Protein AF-0000000086747126 (afdb_homodimer)

Foldseek 3Di:
DPPPPLFFFKFFQFKWKDWQQDLTLVSNVVCLQVVAFQKDFDDAPDPLQQFGIANENPDDHDQVVFDPVLVVLEDPFLSLLLSGLQRGVCSFQNPDLVSVVVLDPLQQEFEEEEEAQQLVLLLVVQVVCCVPPVDGDPSSVLNNDRCSSRVSNCVRNVNNHDYYYDHFWQCQFQVFVQVVSVCCRVPVHFKYKGGYWDDDRDPVVSSVCVVVQAAFNDNDDLLLRAFFQFPSFRHFHEITMIMITMMGRPVSSVVSPGDGLWTWQFKFKFFQQPAQAAENQVLVRQLRQLVRRCVRSVHALLLAQEEAEQRRSHPRCRLSSLVSLCSNRPPSQQVHEYEHCCSRRIRRTRRRQRSVVVVLSVCQVQVKARAHESNPHGDVSNNHRHRYHDMDHPHHGQKYKYWTAGRVGIIMIIMIGGDDD/DPPPPLFFFKFFQFKWKDWQQDLTLVSNVVCLQVVAFQKDFDDAPDPLQQFGIANENPDDHDQVVFDPVLVVLEDPFLSLLLSGLQRGVCSFQNPDLVSVVVLDPLQQEFEEEEEAQQLVLLLVVQVVCCVPPVDGDPSSVLNNDRCSSRVSNCVRNVNNHDYYYDHFWQCQFQVFVQVVSVCCRVPVHFKYKGGYWDDDRDPVRSSVCVVVQAAFNDNDDLLLRAFFQFPSFRHFHEITMIMITMMGRPVSSVVSPGDGLWTWQFKFKFFQQPAQAAANQVLVRQLRQLVRRCVRSVHALLLAQEEAEQRRSHDRCRLSSLVSLCVNRPPSQQPHEYEHCCSRRIRRTRRRQRSVVVVLSVCQVQVKARAHESRPHGDVSNNHRHRHHDMDGPHHGQKYKYWTAGRRGIIMIIMIGGDDD

pLDDT: mean 96.3, std 8.19, range [18.33, 99.0]

Secondary structure (DSSP, 8-state):
------PPPEEEEEEEEEETTBSSHHHHHHHHHTT--S-EE---SSTT----EEE---S----TTS-HHHHTT--HHHHHHHHHHHHHHHHHH-S-HHHHHHHS-GGGEEEEEE-SSTTHHHHHHHHHHHHHHS---TTHHHHT-TTHHHHHHHHHHT--S-EE-B--GGGHHHHHHHHHHHHHHTTS-SEEEEEEEE----HHHHHHHHTTT-B---SS-HHHHS-TTBTT---BPEE-EEEEEEEEEHHHHHHTTPPP-EEEEEEEEEE--S-SSSPPTT-HHHHHHHHHHHHHHT--GGG--EEE----S-HHHHHHHHHHHHHHHGGGGGTS-EE-THHHH-B-GGGHHHHHHHHHHHHHHHTEE--BTT-SSB-TT--S---BSS-EES---SEEEEEEEETTTEEEEEEEEE---/------PPPEEEEEEEEEETTBSSHHHHHHHHHTT--S-EE---SSTT----EEE---S----TTS-HHHHTT--HHHHHHHHHHHHHHHHHH-S-HHHHHHHS-GGGEEEEEE-SSTTHHHHHHHHHHHHHHS---TTHHHHT-TTHHHHHHHHHHT--S-EE-B--GGGHHHHHHHHHHHHHHTTS-SEEEEEEEE----HHHHHHHHTTT-B---SS-HHHHS-TTBTT---BPEE-EEEEEEEEEHHHHHHTT----EEEEEEEEEE--S-SSSPPTT-HHHHHHHHHHHHHHT--GGG--EEE----S-HHHHHHHHHHHHHHHGGGGGTS-EE-THHHH-B-GGGHHHHHHHHHHHHHHHTEE--BTT-SSB-TT--S---BSS-EES---SEEEEEEEETTTEEEEEEEEE---

Structure (mmCIF, N/CA/C/O backbone):
data_AF-0000000086747126-model_v1
#
loop_
_entity.id
_entity.type
_entity.pdbx_description
1 polymer 'Nodulation protein E'
#
loop_
_atom_site.group_PDB
_atom_site.id
_atom_site.type_symbol
_atom_site.label_atom_id
_atom_site.label_alt_id
_atom_site.label_comp_id
_atom_site.label_asym_id
_atom_site.label_entity_id
_atom_site.label_seq_id
_atom_site.pdbx_PDB_ins_code
_atom_site.Cartn_x
_atom_site.Cartn_y
_atom_site.Cartn_z
_atom_site.occupancy
_atom_site.B_iso_or_equiv
_atom_site.auth_seq_id
_atom_site.auth_comp_id
_atom_site.auth_asym_id
_atom_site.auth_atom_id
_atom_site.pdbx_PDB_model_num
ATOM 1 N N . MET A 1 1 ? 37.688 5.969 11.68 1 18.33 1 MET A N 1
ATOM 2 C CA . MET A 1 1 ? 37.281 5.484 10.359 1 18.33 1 MET A CA 1
ATOM 3 C C . MET A 1 1 ? 35.844 5.895 10.047 1 18.33 1 MET A C 1
ATOM 5 O O . MET A 1 1 ? 34.906 5.5 10.75 1 18.33 1 MET A O 1
ATOM 9 N N . ASN A 1 2 ? 35.375 7.012 9.703 1 20.75 2 ASN A N 1
ATOM 10 C CA . ASN A 1 2 ? 34.062 7.645 9.492 1 20.75 2 ASN A CA 1
ATOM 11 C C . ASN A 1 2 ? 33.219 6.836 8.531 1 20.75 2 ASN A C 1
ATOM 13 O O . ASN A 1 2 ? 33.531 6.699 7.352 1 20.75 2 ASN A O 1
ATOM 17 N N . PHE A 1 3 ? 32.594 5.793 8.883 1 26.38 3 PHE A N 1
ATOM 18 C CA . PHE A 1 3 ? 31.781 4.879 8.094 1 26.38 3 PHE A CA 1
ATOM 19 C C . PHE A 1 3 ? 30.828 5.648 7.188 1 26.38 3 PHE A C 1
ATOM 21 O O . PHE A 1 3 ? 29.906 6.316 7.664 1 26.38 3 PHE A O 1
ATOM 28 N N . GLN A 1 4 ? 31.172 6.457 6.164 1 35.69 4 GLN A N 1
ATOM 29 C CA . GLN A 1 4 ? 30.5 7.223 5.117 1 35.69 4 GLN A CA 1
ATOM 30 C C . GLN A 1 4 ? 29.25 6.512 4.633 1 35.69 4 GLN A C 1
ATOM 32 O O . GLN A 1 4 ? 29.328 5.43 4.043 1 35.69 4 GLN A O 1
ATOM 37 N N . THR A 1 5 ? 28.188 6.578 5.348 1 52.16 5 THR A N 1
ATOM 38 C CA . THR A 1 5 ? 27 5.859 4.906 1 52.16 5 THR A CA 1
ATOM 39 C C . THR A 1 5 ? 26.672 6.191 3.453 1 52.16 5 THR A C 1
ATOM 41 O O . THR A 1 5 ? 26.859 7.324 3.012 1 52.16 5 THR A O 1
ATOM 44 N N . ASN A 1 6 ? 26.828 5.359 2.49 1 75.56 6 ASN A N 1
ATOM 45 C CA . ASN A 1 6 ? 26.656 5.434 1.042 1 75.56 6 ASN A CA 1
ATOM 46 C C . ASN A 1 6 ? 25.234 5.828 0.657 1 75.56 6 ASN A C 1
ATOM 48 O O . ASN A 1 6 ? 24.781 5.547 -0.456 1 75.56 6 ASN A O 1
ATOM 52 N N . TYR A 1 7 ? 24.516 6.59 1.647 1 90.5 7 TYR A N 1
ATOM 53 C CA . TYR A 1 7 ? 23.156 7 1.322 1 90.5 7 TYR A CA 1
ATOM 54 C C . TYR A 1 7 ? 23.141 8.367 0.64 1 90.5 7 TYR A C 1
ATOM 56 O O . TYR A 1 7 ? 23.953 9.234 0.97 1 90.5 7 TYR A O 1
ATOM 64 N N . ARG A 1 8 ? 22.25 8.555 -0.189 1 95.75 8 ARG A N 1
ATOM 65 C CA . ARG A 1 8 ? 22.078 9.789 -0.951 1 95.75 8 ARG A CA 1
ATOM 66 C C . ARG A 1 8 ? 21.203 10.781 -0.2 1 95.75 8 ARG A C 1
ATOM 68 O O . ARG A 1 8 ? 20.328 10.391 0.566 1 95.75 8 ARG A O 1
ATOM 75 N N . ARG A 1 9 ? 21.516 12.078 -0.353 1 97.44 9 ARG A N 1
ATOM 76 C CA . ARG A 1 9 ? 20.609 13.117 0.13 1 97.44 9 ARG A CA 1
ATOM 77 C C . ARG A 1 9 ? 19.391 13.242 -0.767 1 97.44 9 ARG A C 1
ATOM 79 O O . ARG A 1 9 ? 19.469 12.984 -1.97 1 97.44 9 ARG A O 1
ATOM 86 N N . VAL A 1 10 ? 18.219 13.602 -0.198 1 98.69 10 VAL A N 1
ATOM 87 C CA . VAL A 1 10 ? 16.969 13.641 -0.95 1 98.69 10 VAL A CA 1
ATOM 88 C C . VAL A 1 10 ? 16.391 15.047 -0.896 1 98.69 10 VAL A C 1
ATOM 90 O O . VAL A 1 10 ? 16.094 15.562 0.186 1 98.69 10 VAL A O 1
ATOM 93 N N . ALA A 1 11 ? 16.141 15.656 -2.059 1 98.75 11 ALA A N 1
ATOM 94 C CA . ALA A 1 11 ? 15.625 17.016 -2.195 1 98.75 11 ALA A CA 1
ATOM 95 C C . ALA A 1 11 ? 14.133 17 -2.498 1 98.75 11 ALA A C 1
ATOM 97 O O . ALA A 1 11 ? 13.625 16.078 -3.141 1 98.75 11 ALA A O 1
ATOM 98 N N . ILE A 1 12 ? 13.477 17.922 -1.978 1 98.94 12 ILE A N 1
ATOM 99 C CA . ILE A 1 12 ? 12.125 18.266 -2.414 1 98.94 12 ILE A CA 1
ATOM 100 C C . ILE A 1 12 ? 12.172 19.422 -3.396 1 98.94 12 ILE A C 1
ATOM 102 O O . ILE A 1 12 ? 12.672 20.5 -3.066 1 98.94 12 ILE A O 1
ATOM 106 N N . THR A 1 13 ? 11.609 19.203 -4.602 1 98.69 13 THR A N 1
ATOM 107 C CA . THR A 1 13 ? 11.766 20.219 -5.637 1 98.69 13 THR A CA 1
ATOM 108 C C . THR A 1 13 ? 10.406 20.703 -6.129 1 98.69 13 THR A C 1
ATOM 110 O O . THR A 1 13 ? 10.32 21.656 -6.902 1 98.69 13 THR A O 1
ATOM 113 N N . GLY A 1 14 ? 9.359 20.078 -5.672 1 98.81 14 GLY A N 1
ATOM 114 C CA . GLY A 1 14 ? 8 20.484 -5.992 1 98.81 14 GLY A CA 1
ATOM 115 C C . GLY A 1 14 ? 6.965 19.906 -5.051 1 98.81 14 GLY A C 1
ATOM 116 O O . GLY A 1 14 ? 7.23 18.922 -4.352 1 98.81 14 GLY A O 1
ATOM 117 N N . TYR A 1 15 ? 5.844 20.562 -5.008 1 98.88 15 TYR A N 1
ATOM 118 C CA . TYR A 1 15 ? 4.684 20.062 -4.277 1 98.88 15 TYR A CA 1
ATOM 119 C C . TYR A 1 15 ? 3.387 20.562 -4.902 1 98.88 15 TYR A C 1
ATOM 121 O O . TYR A 1 15 ? 3.389 21.547 -5.641 1 98.88 15 TYR A O 1
ATOM 129 N N . GLY A 1 16 ? 2.33 19.828 -4.707 1 98.94 16 GLY A N 1
ATOM 130 C CA . GLY A 1 16 ? 0.975 20.188 -5.082 1 98.94 16 GLY A CA 1
ATOM 131 C C . GLY A 1 16 ? -0.071 19.688 -4.105 1 98.94 16 GLY A C 1
ATOM 132 O O . GLY A 1 16 ? 0.091 18.625 -3.506 1 98.94 16 GLY A O 1
ATOM 133 N N . SER A 1 17 ? -1.099 20.5 -3.91 1 98.88 17 SER A N 1
ATOM 134 C CA . SER A 1 17 ? -2.186 20.109 -3.018 1 98.88 17 SER A CA 1
ATOM 135 C C . SER A 1 17 ? -3.5 20.766 -3.436 1 98.88 17 SER A C 1
ATOM 137 O O . SER A 1 17 ? -3.502 21.797 -4.102 1 98.88 17 SER A O 1
ATOM 139 N N . ILE A 1 18 ? -4.555 20.141 -3.096 1 98.94 18 ILE A N 1
ATOM 140 C CA . ILE A 1 18 ? -5.914 20.641 -3.254 1 98.94 18 ILE A CA 1
ATOM 141 C C . ILE A 1 18 ? -6.777 20.188 -2.078 1 98.94 18 ILE A C 1
ATOM 143 O O . ILE A 1 18 ? -6.652 19.047 -1.618 1 98.94 18 ILE A O 1
ATOM 147 N N . CYS A 1 19 ? -7.535 20.984 -1.512 1 98.81 19 CYS A N 1
ATOM 148 C CA . CYS A 1 19 ? -8.539 20.703 -0.495 1 98.81 19 CYS A CA 1
ATOM 149 C C . CYS A 1 19 ? -9.602 21.797 -0.447 1 98.81 19 CYS A C 1
ATOM 151 O O . CYS A 1 19 ? -9.688 22.625 -1.36 1 98.81 19 CYS A O 1
ATOM 153 N N . SER A 1 20 ? -10.391 21.828 0.551 1 98.38 20 SER A N 1
ATOM 154 C CA . SER A 1 20 ? -11.516 22.75 0.643 1 98.38 20 SER A CA 1
ATOM 155 C C . SER A 1 20 ? -11.039 24.188 0.806 1 98.38 20 SER A C 1
ATOM 157 O O . SER A 1 20 ? -11.789 25.141 0.535 1 98.38 20 SER A O 1
ATOM 159 N N . LEU A 1 21 ? -9.781 24.406 1.186 1 98.56 21 LEU A N 1
ATOM 160 C CA . LEU A 1 21 ? -9.242 25.734 1.413 1 98.56 21 LEU A CA 1
ATOM 161 C C . LEU A 1 21 ? -8.766 26.359 0.106 1 98.56 21 LEU A C 1
ATOM 163 O O . LEU A 1 21 ? -8.547 27.578 0.035 1 98.56 21 LEU A O 1
ATOM 167 N N . GLY A 1 22 ? -8.516 25.469 -0.932 1 98.44 22 GLY A N 1
ATOM 168 C CA . GLY A 1 22 ? -8.016 26.047 -2.168 1 98.44 22 GLY A CA 1
ATOM 169 C C . GLY A 1 22 ? -7.68 25.016 -3.221 1 98.44 22 GLY A C 1
ATOM 170 O O . GLY A 1 22 ? -7.59 23.812 -2.916 1 98.44 22 GLY A O 1
ATOM 171 N N . GLN A 1 23 ? -7.465 25.484 -4.441 1 97.31 23 GLN A N 1
ATOM 172 C CA . GLN A 1 23 ? -7.242 24.641 -5.602 1 97.31 23 GLN A CA 1
ATOM 173 C C . GLN A 1 23 ? -5.758 24.328 -5.777 1 97.31 23 GLN A C 1
ATOM 175 O O . GLN A 1 23 ? -5.391 23.484 -6.605 1 97.31 23 GLN A O 1
ATOM 180 N N . ASN A 1 24 ? -5.008 25 -5.074 1 98.31 24 ASN A N 1
ATOM 181 C CA . ASN A 1 24 ? -3.566 24.781 -5.09 1 98.31 24 ASN A CA 1
ATOM 182 C C . ASN A 1 24 ? -2.924 25.156 -3.762 1 98.31 24 ASN A C 1
ATOM 184 O O . ASN A 1 24 ? -3.584 25.734 -2.889 1 98.31 24 ASN A O 1
ATOM 188 N N . THR A 1 25 ? -1.65 24.906 -3.617 1 98.69 25 THR A N 1
ATOM 189 C CA . THR A 1 25 ? -0.942 25.047 -2.35 1 98.69 25 THR A CA 1
ATOM 190 C C . THR A 1 25 ? -0.902 26.5 -1.915 1 98.69 25 THR A C 1
ATOM 192 O O . THR A 1 25 ? -1.056 26.812 -0.73 1 98.69 25 THR A O 1
ATOM 195 N N . GLN A 1 26 ? -0.629 27.375 -2.807 1 98.5 26 GLN A N 1
ATOM 196 C CA . GLN A 1 26 ? -0.52 28.781 -2.447 1 98.5 26 GLN A CA 1
ATOM 197 C C . GLN A 1 26 ? -1.838 29.312 -1.887 1 98.5 26 GLN A C 1
ATOM 199 O O . GLN A 1 26 ? -1.851 30.016 -0.877 1 98.5 26 GLN A O 1
ATOM 204 N N . GLU A 1 27 ? -2.945 29 -2.572 1 98.62 27 GLU A N 1
ATOM 205 C CA . GLU A 1 27 ? -4.258 29.406 -2.076 1 98.62 27 GLU A CA 1
ATOM 206 C C . GLU A 1 27 ? -4.52 28.859 -0.681 1 98.62 27 GLU A C 1
ATOM 208 O O . GLU A 1 27 ? -5.051 29.547 0.184 1 98.62 27 GLU A O 1
ATOM 213 N N . ILE A 1 28 ? -4.18 27.656 -0.51 1 98.88 28 ILE A N 1
ATOM 214 C CA . ILE A 1 28 ? -4.395 26.984 0.769 1 98.88 28 ILE A CA 1
ATOM 215 C C . ILE A 1 28 ? -3.559 27.656 1.853 1 98.88 28 ILE A C 1
ATOM 217 O O . ILE A 1 28 ? -4.066 27.953 2.938 1 98.88 28 ILE A O 1
ATOM 221 N N . TRP A 1 29 ? -2.281 27.875 1.592 1 98.88 29 TRP A N 1
ATOM 222 C CA . TRP A 1 29 ? -1.396 28.516 2.561 1 98.88 29 TRP A CA 1
ATOM 223 C C . TRP A 1 29 ? -1.861 29.938 2.877 1 98.88 29 TRP A C 1
ATOM 225 O O . TRP A 1 29 ? -1.859 30.344 4.039 1 98.88 29 TRP A O 1
ATOM 235 N N . ASP A 1 30 ? -2.281 30.672 1.854 1 98.81 30 ASP A N 1
ATOM 236 C CA . ASP A 1 30 ? -2.824 32 2.07 1 98.81 30 ASP A CA 1
ATOM 237 C C . ASP A 1 30 ? -4.051 31.969 2.977 1 98.81 30 ASP A C 1
ATOM 239 O O . ASP A 1 30 ? -4.23 32.844 3.836 1 98.81 30 ASP A O 1
ATOM 243 N N . ALA A 1 31 ? -4.852 31.016 2.721 1 98.81 31 ALA A N 1
ATOM 244 C CA . ALA A 1 31 ? -6.035 30.859 3.561 1 98.81 31 ALA A CA 1
ATOM 245 C C . ALA A 1 31 ? -5.648 30.609 5.016 1 98.81 31 ALA A C 1
ATOM 247 O O . ALA A 1 31 ? -6.246 31.188 5.93 1 98.81 31 ALA A O 1
ATOM 248 N N . ILE A 1 32 ? -4.703 29.75 5.242 1 98.81 32 ILE A N 1
ATOM 249 C CA . ILE A 1 32 ? -4.223 29.453 6.59 1 98.81 32 ILE A CA 1
ATOM 250 C C . ILE A 1 32 ? -3.688 30.734 7.238 1 98.81 32 ILE A C 1
ATOM 252 O O . ILE A 1 32 ? -4.043 31.047 8.375 1 98.81 32 ILE A O 1
ATOM 256 N N . LEU A 1 33 ? -2.869 31.484 6.531 1 98.56 33 LEU A N 1
ATOM 257 C CA . LEU A 1 33 ? -2.275 32.688 7.07 1 98.56 33 LEU A CA 1
ATOM 258 C C . LEU A 1 33 ? -3.352 33.719 7.41 1 98.56 33 LEU A C 1
ATOM 260 O O . LEU A 1 33 ? -3.17 34.531 8.312 1 98.56 33 LEU A O 1
ATOM 264 N N . ASN A 1 34 ? -4.441 33.594 6.738 1 98.62 34 ASN A N 1
ATOM 265 C CA . ASN A 1 34 ? -5.539 34.531 6.953 1 98.62 34 ASN A CA 1
ATOM 266 C C . ASN A 1 34 ? -6.602 33.969 7.883 1 98.62 34 ASN A C 1
ATOM 268 O O . ASN A 1 34 ? -7.723 34.469 7.938 1 98.62 34 ASN A O 1
ATOM 272 N N . TYR A 1 35 ? -6.316 32.906 8.523 1 98.5 35 TYR A N 1
ATOM 273 C CA . TYR A 1 35 ? -7.137 32.312 9.57 1 98.5 35 TYR A CA 1
ATOM 274 C C . TYR A 1 35 ? -8.477 31.844 9.008 1 98.5 35 TYR A C 1
ATOM 276 O O . TYR A 1 35 ? -9.5 31.938 9.688 1 98.5 35 TYR A O 1
ATOM 284 N N . ARG A 1 36 ? -8.469 31.406 7.77 1 98.19 36 ARG A N 1
ATOM 285 C CA . ARG A 1 36 ? -9.672 30.828 7.188 1 98.19 36 ARG A CA 1
ATOM 286 C C . ARG A 1 36 ? -9.703 29.312 7.41 1 98.19 36 ARG A C 1
ATOM 288 O O . ARG A 1 36 ? -8.68 28.641 7.281 1 98.19 36 ARG A O 1
ATOM 295 N N . VAL A 1 37 ? -10.883 28.797 7.676 1 97.81 37 VAL A N 1
ATOM 296 C CA . VAL A 1 37 ? -11.016 27.359 7.863 1 97.81 37 VAL A CA 1
ATOM 297 C C . VAL A 1 37 ? -11.711 26.734 6.648 1 97.81 37 VAL A C 1
ATOM 299 O O . VAL A 1 37 ? -12.516 27.391 5.988 1 97.81 37 VAL A O 1
ATOM 302 N N . GLY A 1 38 ? -11.367 25.469 6.355 1 98.31 38 GLY A N 1
ATOM 303 C CA . GLY A 1 38 ? -11.836 24.797 5.156 1 98.31 38 GLY A CA 1
ATOM 304 C C . GLY A 1 38 ? -13.031 23.906 5.402 1 98.31 38 GLY A C 1
ATOM 305 O O . GLY A 1 38 ? -13.352 23.031 4.582 1 98.31 38 GLY A O 1
ATOM 306 N N . TYR A 1 39 ? -13.68 23.922 6.527 1 98.5 39 TYR A N 1
ATOM 307 C CA . TYR A 1 39 ? -14.859 23.141 6.844 1 98.5 39 TYR A CA 1
ATOM 308 C C . TYR A 1 39 ? -16 24.031 7.305 1 98.5 39 TYR A C 1
ATOM 310 O O . TYR A 1 39 ? -15.789 25.156 7.73 1 98.5 39 TYR A O 1
ATOM 318 N N . LYS A 1 40 ? -17.203 23.578 7.25 1 98.06 40 LYS A N 1
ATOM 319 C CA . LYS A 1 40 ? -18.406 24.328 7.633 1 98.06 40 LYS A CA 1
ATOM 320 C C . LYS A 1 40 ? -19.531 23.375 8.016 1 98.06 40 LYS A C 1
ATOM 322 O O . LYS A 1 40 ? -19.453 22.172 7.766 1 98.06 40 LYS A O 1
ATOM 327 N N . LYS A 1 41 ? -20.469 23.922 8.609 1 97.38 41 LYS A N 1
ATOM 328 C CA . LYS A 1 41 ? -21.672 23.172 8.922 1 97.38 41 LYS A CA 1
ATOM 329 C C . LYS A 1 41 ? -22.453 22.812 7.656 1 97.38 41 LYS A C 1
ATOM 331 O O . LYS A 1 41 ? -22.703 23.672 6.812 1 97.38 41 LYS A O 1
ATOM 336 N N . GLU A 1 42 ? -22.656 21.562 7.504 1 92.81 42 GLU A N 1
ATOM 337 C CA . GLU A 1 42 ? -23.422 21.031 6.383 1 92.81 42 GLU A CA 1
ATOM 338 C C . GLU A 1 42 ? -24.406 19.953 6.848 1 92.81 42 GLU A C 1
ATOM 340 O O . GLU A 1 42 ? -24.062 19.125 7.691 1 92.81 42 GLU A O 1
ATOM 345 N N . THR A 1 43 ? -25.641 20.125 6.438 1 86.06 43 THR A N 1
ATOM 346 C CA . THR A 1 43 ? -26.562 19.031 6.719 1 86.06 43 THR A CA 1
ATOM 347 C C . THR A 1 43 ? -26.312 17.859 5.781 1 86.06 43 THR A C 1
ATOM 349 O O . THR A 1 43 ? -26.391 18 4.559 1 86.06 43 THR A O 1
ATOM 352 N N . HIS A 1 44 ? -26.031 16.734 6.445 1 88.56 44 HIS A N 1
ATOM 353 C CA . HIS A 1 44 ? -25.828 15.531 5.641 1 88.56 44 HIS A CA 1
ATOM 354 C C . HIS A 1 44 ? -27.156 14.953 5.168 1 88.56 44 HIS A C 1
ATOM 356 O O . HIS A 1 44 ? -28.141 14.945 5.918 1 88.56 44 HIS A O 1
ATOM 362 N N . PRO A 1 45 ? -27.203 14.484 3.955 1 87.88 45 PRO A N 1
ATOM 363 C CA . PRO A 1 45 ? -28.484 13.992 3.426 1 87.88 45 PRO A CA 1
ATOM 364 C C . PRO A 1 45 ? -29 12.781 4.188 1 87.88 45 PRO A C 1
ATOM 366 O O . PRO A 1 45 ? -30.219 12.57 4.254 1 87.88 45 PRO A O 1
ATOM 369 N N . ASP A 1 46 ? -28.156 12.039 4.707 1 91.69 46 ASP A N 1
ATOM 370 C CA . ASP A 1 46 ? -28.547 10.883 5.516 1 91.69 46 ASP A CA 1
ATOM 371 C C . ASP A 1 46 ? -28.703 11.273 6.984 1 91.69 46 ASP A C 1
ATOM 373 O O . ASP A 1 46 ? -27.734 11.641 7.645 1 91.69 46 ASP A O 1
ATOM 377 N N . ALA A 1 47 ? -29.844 11.141 7.504 1 91.56 47 ALA A N 1
ATOM 378 C CA . ALA A 1 47 ? -30.203 11.578 8.852 1 91.56 47 ALA A CA 1
ATOM 379 C C . ALA A 1 47 ? -29.453 10.766 9.906 1 91.56 47 ALA A C 1
ATOM 381 O O . ALA A 1 47 ? -29.312 11.203 11.047 1 91.56 47 ALA A O 1
ATOM 382 N N . SER A 1 48 ? -28.969 9.594 9.477 1 92.69 48 SER A N 1
ATOM 383 C CA . SER A 1 48 ? -28.266 8.742 10.43 1 92.69 48 SER A CA 1
ATOM 384 C C . SER A 1 48 ? -26.844 9.25 10.68 1 92.69 48 SER A C 1
ATOM 386 O O . SER A 1 48 ? -26.188 8.828 11.633 1 92.69 48 SER A O 1
ATOM 388 N N . VAL A 1 49 ? -26.391 10.133 9.797 1 94.88 49 VAL A N 1
ATOM 389 C CA . VAL A 1 49 ? -25.125 10.797 10.031 1 94.88 49 VAL A CA 1
ATOM 390 C C . VAL A 1 49 ? -25.312 11.961 11.008 1 94.88 49 VAL A C 1
ATOM 392 O O . VAL A 1 49 ? -26.016 12.93 10.695 1 94.88 49 VAL A O 1
ATOM 395 N N . VAL A 1 50 ? -24.656 11.852 12.125 1 95.19 50 VAL A N 1
ATOM 396 C CA . VAL A 1 50 ? -24.859 12.812 13.203 1 95.19 50 VAL A CA 1
ATOM 397 C C . VAL A 1 50 ? -23.922 14 13.031 1 95.19 50 VAL A C 1
ATOM 399 O O . VAL A 1 50 ? -24.266 15.133 13.375 1 95.19 50 VAL A O 1
ATOM 402 N N . ALA A 1 51 ? -22.734 13.742 12.547 1 97.25 51 ALA A N 1
ATOM 403 C CA . ALA A 1 51 ? -21.766 14.797 12.336 1 97.25 51 ALA A CA 1
ATOM 404 C C . ALA A 1 51 ? -22.328 15.898 11.438 1 97.25 51 ALA A C 1
ATOM 406 O O . ALA A 1 51 ? -23.047 15.617 10.477 1 97.25 51 ALA A O 1
ATOM 407 N N . LYS A 1 52 ? -21.922 17.141 11.727 1 97.5 52 LYS A N 1
ATOM 408 C CA . LYS A 1 52 ? -22.547 18.25 11.008 1 97.5 52 LYS A CA 1
ATOM 409 C C . LYS A 1 52 ? -21.5 19.109 10.297 1 97.5 52 LYS A C 1
ATOM 411 O O . LYS A 1 52 ? -21.844 20 9.523 1 97.5 52 LYS A O 1
ATOM 416 N N . PHE A 1 53 ? -20.25 18.906 10.531 1 98.12 53 PHE A N 1
ATOM 417 C CA . PHE A 1 53 ? -19.203 19.703 9.93 1 98.12 53 PHE A CA 1
ATOM 418 C C . PHE A 1 53 ? -18.344 18.875 8.992 1 98.12 53 PHE A C 1
ATOM 420 O O . PHE A 1 53 ? -17.906 17.766 9.352 1 98.12 53 PHE A O 1
ATOM 427 N N . PHE A 1 54 ? -18.094 19.359 7.801 1 98.31 54 PHE A N 1
ATOM 428 C CA . PHE A 1 54 ? -17.328 18.656 6.777 1 98.31 54 PHE A CA 1
ATOM 429 C C . PHE A 1 54 ? -16.469 19.641 5.988 1 98.31 54 PHE A C 1
ATOM 431 O O . PHE A 1 54 ? -16.828 20.812 5.844 1 98.31 54 PHE A O 1
ATOM 438 N N . GLY A 1 55 ? -15.289 19.188 5.641 1 98.25 55 GLY A N 1
ATOM 439 C CA . GLY A 1 55 ? -14.43 19.953 4.738 1 98.25 55 GLY A CA 1
ATOM 440 C C . GLY A 1 55 ? -14.523 19.484 3.299 1 98.25 55 GLY A C 1
ATOM 441 O O . GLY A 1 55 ? -13.508 19.141 2.688 1 98.25 55 GLY A O 1
ATOM 442 N N . ASN A 1 56 ? -15.703 19.484 2.715 1 97.56 56 ASN A N 1
ATOM 443 C CA . ASN A 1 56 ? -15.922 19.125 1.318 1 97.56 56 ASN A CA 1
ATOM 444 C C . ASN A 1 56 ? -15.484 20.234 0.375 1 97.56 56 ASN A C 1
ATOM 446 O O . ASN A 1 56 ? -15.656 21.422 0.678 1 97.56 56 ASN A O 1
ATOM 450 N N . ILE A 1 57 ? -14.82 19.875 -0.638 1 98 57 ILE A N 1
ATOM 451 C CA . ILE A 1 57 ? -14.484 20.844 -1.668 1 98 57 ILE A CA 1
ATOM 452 C C . ILE A 1 57 ? -15.758 21.312 -2.367 1 98 57 ILE A C 1
ATOM 454 O O . ILE A 1 57 ? -16.469 20.516 -2.984 1 98 57 ILE A O 1
ATOM 458 N N . SER A 1 58 ? -16 22.609 -2.312 1 95.88 58 SER A N 1
ATOM 459 C CA . SER A 1 58 ? -17.25 23.156 -2.814 1 95.88 58 SER A CA 1
ATOM 460 C C . SER A 1 58 ? -17.094 23.703 -4.234 1 95.88 58 SER A C 1
ATOM 462 O O . SER A 1 58 ? -18.094 23.922 -4.93 1 95.88 58 SER A O 1
ATOM 464 N N . PHE A 1 59 ? -15.906 23.906 -4.695 1 96.75 59 PHE A N 1
ATOM 465 C CA . PHE A 1 59 ? -15.648 24.375 -6.055 1 96.75 59 PHE A CA 1
ATOM 466 C C . PHE A 1 59 ? -15.398 23.188 -6.984 1 96.75 59 PHE A C 1
ATOM 468 O O . PHE A 1 59 ? -15.211 22.062 -6.527 1 96.75 59 PHE A O 1
ATOM 475 N N . ALA A 1 60 ? -15.469 23.406 -8.312 1 96.06 60 ALA A N 1
ATOM 476 C CA . ALA A 1 60 ? -15.156 22.375 -9.289 1 96.06 60 ALA A CA 1
ATOM 477 C C . ALA A 1 60 ? -13.648 22.266 -9.5 1 96.06 60 ALA A C 1
ATOM 479 O O . ALA A 1 60 ? -13.016 23.203 -9.992 1 96.06 60 ALA A O 1
ATOM 480 N N . PRO A 1 61 ? -13.078 21.125 -9.062 1 96.38 61 PRO A N 1
ATOM 481 C CA . PRO A 1 61 ? -11.656 20.969 -9.352 1 96.38 61 PRO A CA 1
ATOM 482 C C . PRO A 1 61 ? -11.344 21.062 -10.844 1 96.38 61 PRO A C 1
ATOM 484 O O . PRO A 1 61 ? -12.086 20.516 -11.664 1 96.38 61 PRO A O 1
ATOM 487 N N . ASP A 1 62 ? -10.281 21.703 -11.211 1 95.62 62 ASP A N 1
ATOM 488 C CA . ASP A 1 62 ? -9.914 21.859 -12.617 1 95.62 62 ASP A CA 1
ATOM 489 C C . ASP A 1 62 ? -9.18 20.625 -13.133 1 95.62 62 ASP A C 1
ATOM 491 O O . ASP A 1 62 ? -7.984 20.453 -12.891 1 95.62 62 ASP A O 1
ATOM 495 N N . VAL A 1 63 ? -9.891 19.812 -13.914 1 96.5 63 VAL A N 1
ATOM 496 C CA . VAL A 1 63 ? -9.305 18.594 -14.469 1 96.5 63 VAL A CA 1
ATOM 497 C C . VAL A 1 63 ? -9.125 18.75 -15.977 1 96.5 63 VAL A C 1
ATOM 499 O O . VAL A 1 63 ? -8.875 17.766 -16.672 1 96.5 63 VAL A O 1
ATOM 502 N N . SER A 1 64 ? -9.211 19.969 -16.562 1 95.31 64 SER A N 1
ATOM 503 C CA . SER A 1 64 ? -9.234 20.203 -18 1 95.31 64 SER A CA 1
ATOM 504 C C . SER A 1 64 ? -7.871 19.906 -18.625 1 95.31 64 SER A C 1
ATOM 506 O O . SER A 1 64 ? -7.77 19.703 -19.844 1 95.31 64 SER A O 1
ATOM 508 N N . ARG A 1 65 ? -6.855 19.797 -17.844 1 93.25 65 ARG A N 1
ATOM 509 C CA . ARG A 1 65 ? -5.492 19.609 -18.328 1 93.25 65 ARG A CA 1
ATOM 510 C C . ARG A 1 65 ? -5.199 18.125 -18.562 1 93.25 65 ARG A C 1
ATOM 512 O O . ARG A 1 65 ? -4.156 17.781 -19.125 1 93.25 65 ARG A O 1
ATOM 519 N N . PHE A 1 66 ? -6.207 17.297 -18.234 1 96 66 PHE A N 1
ATOM 520 C CA . PHE A 1 66 ? -5.988 15.867 -18.359 1 96 66 PHE A CA 1
ATOM 521 C C . PHE A 1 66 ? -6.832 15.297 -19.5 1 96 66 PHE A C 1
ATOM 523 O O . PHE A 1 66 ? -7.855 15.867 -19.859 1 96 66 PHE A O 1
ATOM 530 N N . SER A 1 67 ? -6.414 14.156 -20.109 1 95.31 67 SER A N 1
ATOM 531 C CA . SER A 1 67 ? -7.164 13.516 -21.188 1 95.31 67 SER A CA 1
ATOM 532 C C . SER A 1 67 ? -8.5 12.969 -20.688 1 95.31 67 SER A C 1
ATOM 534 O O . SER A 1 67 ? -8.578 12.453 -19.562 1 95.31 67 SER A O 1
ATOM 536 N N . LYS A 1 68 ? -9.5 13.031 -21.531 1 95.38 68 LYS A N 1
ATOM 537 C CA . LYS A 1 68 ? -10.828 12.523 -21.203 1 95.38 68 LYS A CA 1
ATOM 538 C C . LYS A 1 68 ? -10.797 11.008 -20.984 1 95.38 68 LYS A C 1
ATOM 540 O O . LYS A 1 68 ? -11.516 10.477 -20.141 1 95.38 68 LYS A O 1
ATOM 545 N N . LYS A 1 69 ? -9.961 10.398 -21.734 1 92.38 69 LYS A N 1
ATOM 546 C CA . LYS A 1 69 ? -9.828 8.953 -21.625 1 92.38 69 LYS A CA 1
ATOM 547 C C . LYS A 1 69 ? -9.359 8.539 -20.234 1 92.38 69 LYS A C 1
ATOM 549 O O . LYS A 1 69 ? -9.883 7.59 -19.656 1 92.38 69 LYS A O 1
ATOM 554 N N . LEU A 1 70 ? -8.461 9.266 -19.734 1 93.75 70 LEU A N 1
ATOM 555 C CA . LEU A 1 70 ? -7.93 8.984 -18.406 1 93.75 70 LEU A CA 1
ATOM 556 C C . LEU A 1 70 ? -8.961 9.305 -17.328 1 93.75 70 LEU A C 1
ATOM 558 O O . LEU A 1 70 ? -9.18 8.508 -16.406 1 93.75 70 LEU A O 1
ATOM 562 N N . LEU A 1 71 ? -9.656 10.383 -17.453 1 95.5 71 LEU A N 1
ATOM 563 C CA . LEU A 1 71 ? -10.539 10.914 -16.422 1 95.5 71 LEU A CA 1
ATOM 564 C C . LEU A 1 71 ? -11.789 10.055 -16.281 1 95.5 71 LEU A C 1
ATOM 566 O O . LEU A 1 71 ? -12.344 9.93 -15.195 1 95.5 71 LEU A O 1
ATOM 570 N N . LYS A 1 72 ? -12.211 9.484 -17.359 1 90.88 72 LYS A N 1
ATOM 571 C CA . LYS A 1 72 ? -13.477 8.766 -17.391 1 90.88 72 LYS A CA 1
ATOM 572 C C . LYS A 1 72 ? -13.461 7.582 -16.438 1 90.88 72 LYS A C 1
ATOM 574 O O . LYS A 1 72 ? -14.508 7.18 -15.914 1 90.88 72 LYS A O 1
ATOM 579 N N . ASN A 1 73 ? -12.328 7.094 -16.094 1 86.88 73 ASN A N 1
ATOM 580 C CA . ASN A 1 73 ? -12.219 5.875 -15.297 1 86.88 73 ASN A CA 1
ATOM 581 C C . ASN A 1 73 ? -11.648 6.164 -13.914 1 86.88 73 ASN A C 1
ATOM 583 O O . ASN A 1 73 ? -11.133 5.266 -13.25 1 86.88 73 ASN A O 1
ATOM 587 N N . LEU A 1 74 ? -11.773 7.43 -13.516 1 96.31 74 LEU A N 1
ATOM 588 C CA . LEU A 1 74 ? -11.148 7.766 -12.242 1 96.31 74 LEU A CA 1
ATOM 589 C C . LEU A 1 74 ? -12.195 8.195 -11.219 1 96.31 74 LEU A C 1
ATOM 591 O O . LEU A 1 74 ? -13.055 9.023 -11.516 1 96.31 74 LEU A O 1
ATOM 595 N N . PRO A 1 75 ? -12.172 7.566 -10.07 1 97.12 75 PRO A N 1
ATOM 596 C CA . PRO A 1 75 ? -12.961 8.109 -8.969 1 97.12 75 PRO A CA 1
ATOM 597 C C . PRO A 1 75 ? -12.453 9.469 -8.484 1 97.12 75 PRO A C 1
ATOM 599 O O . PRO A 1 75 ? -11.359 9.891 -8.867 1 97.12 75 PRO A O 1
ATOM 602 N N . ARG A 1 76 ? -13.203 10.172 -7.676 1 96.94 76 ARG A N 1
ATOM 603 C CA . ARG A 1 76 ? -12.961 11.555 -7.285 1 96.94 76 ARG A CA 1
ATOM 604 C C . ARG A 1 76 ? -11.617 11.695 -6.578 1 96.94 76 ARG A C 1
ATOM 606 O O . ARG A 1 76 ? -10.844 12.609 -6.871 1 96.94 76 ARG A O 1
ATOM 613 N N . PHE A 1 77 ? -11.273 10.812 -5.613 1 97.88 77 PHE A N 1
ATOM 614 C CA . PHE A 1 77 ? -10.023 10.953 -4.875 1 97.88 77 PHE A CA 1
ATOM 615 C C . PHE A 1 77 ? -8.828 10.906 -5.824 1 97.88 77 PHE A C 1
ATOM 617 O O . PHE A 1 77 ? -7.836 11.609 -5.617 1 97.88 77 PHE A O 1
ATOM 624 N N . SER A 1 78 ? -8.914 10.102 -6.855 1 98.19 78 SER A N 1
ATOM 625 C CA . SER A 1 78 ? -7.84 9.953 -7.828 1 98.19 78 SER A CA 1
ATOM 626 C C . SER A 1 78 ? -7.691 11.203 -8.688 1 98.19 78 SER A C 1
ATOM 628 O O . SER A 1 78 ? -6.578 11.586 -9.047 1 98.19 78 SER A O 1
ATOM 630 N N . LYS A 1 79 ? -8.82 11.789 -9.086 1 98.38 79 LYS A N 1
ATOM 631 C CA . LYS A 1 79 ? -8.773 13.055 -9.82 1 98.38 79 LYS A CA 1
ATOM 632 C C . LYS A 1 79 ? -8.086 14.141 -9 1 98.38 79 LYS A C 1
ATOM 634 O O . LYS A 1 79 ? -7.281 14.906 -9.523 1 98.38 79 LYS A O 1
ATOM 639 N N . LEU A 1 80 ? -8.398 14.219 -7.723 1 98.75 80 LEU A N 1
ATOM 640 C CA . LEU A 1 80 ? -7.738 15.164 -6.836 1 98.75 80 LEU A CA 1
ATOM 641 C C . LEU A 1 80 ? -6.242 14.875 -6.742 1 98.75 80 LEU A C 1
ATOM 643 O O . LEU A 1 80 ? -5.426 15.805 -6.758 1 98.75 80 LEU A O 1
ATOM 647 N N . GLY A 1 81 ? -5.914 13.57 -6.648 1 98.75 81 GLY A N 1
ATOM 648 C CA . GLY A 1 81 ? -4.512 13.18 -6.637 1 98.75 81 GLY A CA 1
ATOM 649 C C . GLY A 1 81 ? -3.773 13.57 -7.898 1 98.75 81 GLY A C 1
ATOM 650 O O . GLY A 1 81 ? -2.619 14 -7.84 1 98.75 81 GLY A O 1
ATOM 651 N N . LEU A 1 82 ? -4.43 13.414 -9.016 1 98.44 82 LEU A N 1
ATOM 652 C CA . LEU A 1 82 ? -3.85 13.781 -10.305 1 98.44 82 LEU A CA 1
ATOM 653 C C . LEU A 1 82 ? -3.543 15.273 -10.359 1 98.44 82 LEU A C 1
ATOM 655 O O . LEU A 1 82 ? -2.5 15.68 -10.875 1 98.44 82 LEU A O 1
ATOM 659 N N . ILE A 1 83 ? -4.477 16.078 -9.859 1 98.81 83 ILE A N 1
ATOM 660 C CA . ILE A 1 83 ? -4.293 17.531 -9.82 1 98.81 83 ILE A CA 1
ATOM 661 C C . ILE A 1 83 ? -3.062 17.875 -8.977 1 98.81 83 ILE A C 1
ATOM 663 O O . ILE A 1 83 ? -2.189 18.625 -9.422 1 98.81 83 ILE A O 1
ATOM 667 N N . ALA A 1 84 ? -2.975 17.297 -7.773 1 98.94 84 ALA A N 1
ATOM 668 C CA . ALA A 1 84 ? -1.862 17.562 -6.867 1 98.94 84 ALA A CA 1
ATOM 669 C C . ALA A 1 84 ? -0.538 17.109 -7.473 1 98.94 84 ALA A C 1
ATOM 671 O O . ALA A 1 84 ? 0.467 17.828 -7.387 1 98.94 84 ALA A O 1
ATOM 672 N N . ALA A 1 85 ? -0.537 15.945 -8.086 1 98.81 85 ALA A N 1
ATOM 673 C CA . ALA A 1 85 ? 0.671 15.398 -8.703 1 98.81 85 ALA A CA 1
ATOM 674 C C . ALA A 1 85 ? 1.132 16.266 -9.867 1 98.81 85 ALA A C 1
ATOM 676 O O . ALA A 1 85 ? 2.33 16.516 -10.031 1 98.81 85 ALA A O 1
ATOM 677 N N . ASP A 1 86 ? 0.221 16.672 -10.641 1 98.56 86 ASP A N 1
ATOM 678 C CA . ASP A 1 86 ? 0.527 17.516 -11.789 1 98.56 86 ASP A CA 1
ATOM 679 C C . ASP A 1 86 ? 1.154 18.844 -11.336 1 98.56 86 ASP A C 1
ATOM 681 O O . ASP A 1 86 ? 2.135 19.297 -11.93 1 98.56 86 ASP A O 1
ATOM 685 N N . ASP A 1 87 ? 0.582 19.469 -10.297 1 98.75 87 ASP A N 1
ATOM 686 C CA . ASP A 1 87 ? 1.138 20.703 -9.758 1 98.75 87 ASP A CA 1
ATOM 687 C C . ASP A 1 87 ? 2.551 20.484 -9.219 1 98.75 87 ASP A C 1
ATOM 689 O O . ASP A 1 87 ? 3.43 21.328 -9.406 1 98.75 87 ASP A O 1
ATOM 693 N N . ALA A 1 88 ? 2.787 19.344 -8.555 1 98.81 88 ALA A N 1
ATOM 694 C CA . ALA A 1 88 ? 4.094 19.047 -7.973 1 98.81 88 ALA A CA 1
ATOM 695 C C . ALA A 1 88 ? 5.156 18.906 -9.062 1 98.81 88 ALA A C 1
ATOM 697 O O . ALA A 1 88 ? 6.246 19.484 -8.945 1 98.81 88 ALA A O 1
ATOM 698 N N . ILE A 1 89 ? 4.848 18.109 -10.086 1 98.38 89 ILE A N 1
ATOM 699 C CA . ILE A 1 89 ? 5.832 17.859 -11.125 1 98.38 89 ILE A CA 1
ATOM 700 C C . ILE A 1 89 ? 6.086 19.125 -11.93 1 98.38 89 ILE A C 1
ATOM 702 O O . ILE A 1 89 ? 7.219 19.391 -12.336 1 98.38 89 ILE A O 1
ATOM 706 N N . LYS A 1 90 ? 5.051 19.938 -12.164 1 98.06 90 LYS A N 1
ATOM 707 C CA . LYS A 1 90 ? 5.223 21.172 -12.922 1 98.06 90 LYS A CA 1
ATOM 708 C C . LYS A 1 90 ? 6.039 22.203 -12.125 1 98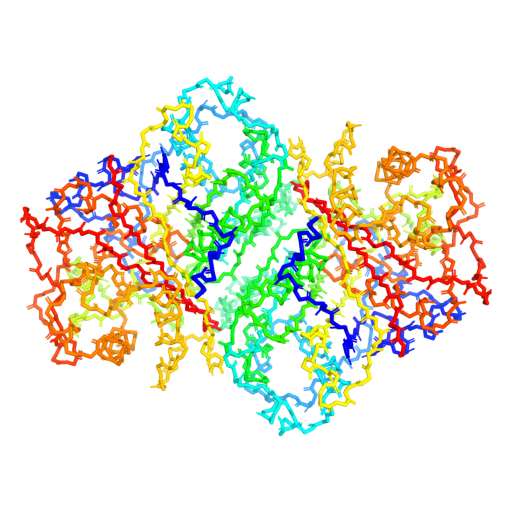.06 90 LYS A C 1
ATOM 710 O O . LYS A 1 90 ? 6.805 22.969 -12.703 1 98.06 90 LYS A O 1
ATOM 715 N N . MET A 1 91 ? 5.863 22.219 -10.844 1 98.25 91 MET A N 1
ATOM 716 C CA . MET A 1 91 ? 6.711 23.078 -10.023 1 98.25 91 MET A CA 1
ATOM 717 C C . MET A 1 91 ? 8.18 22.672 -10.148 1 98.25 91 MET A C 1
ATOM 719 O O . MET A 1 91 ? 9.055 23.531 -10.211 1 98.25 91 MET A O 1
ATOM 723 N N . ALA A 1 92 ? 8.445 21.391 -10.211 1 98.25 92 ALA A N 1
ATOM 724 C CA . ALA A 1 92 ? 9.812 20.875 -10.234 1 98.25 92 ALA A CA 1
ATOM 725 C C . ALA A 1 92 ? 10.43 21 -11.625 1 98.25 92 ALA A C 1
ATOM 727 O O . ALA A 1 92 ? 11.617 21.297 -11.758 1 98.25 92 ALA A O 1
ATOM 728 N N . PHE A 1 93 ? 9.602 20.766 -12.688 1 97.75 93 PHE A N 1
ATOM 729 C CA . PHE A 1 93 ? 10.188 20.578 -14.008 1 97.75 93 PHE A CA 1
ATOM 730 C C . PHE A 1 93 ? 9.578 21.547 -15.016 1 97.75 93 PHE A C 1
ATOM 732 O O . PHE A 1 93 ? 9.992 21.578 -16.172 1 97.75 93 PHE A O 1
ATOM 739 N N . GLY A 1 94 ? 8.609 22.297 -14.617 1 94.56 94 GLY A N 1
ATOM 740 C CA . GLY A 1 94 ? 7.91 23.172 -15.555 1 94.56 94 GLY A CA 1
ATOM 741 C C . GLY A 1 94 ? 6.785 22.469 -16.297 1 94.56 94 GLY A C 1
ATOM 742 O O . GLY A 1 94 ? 6.488 21.312 -16.031 1 94.56 94 GLY A O 1
ATOM 743 N N . ASN A 1 95 ? 6.188 23.141 -17.141 1 88.69 95 ASN A N 1
ATOM 744 C CA . ASN A 1 95 ? 4.996 22.641 -17.828 1 88.69 95 ASN A CA 1
ATOM 745 C C . ASN A 1 95 ? 5.352 21.719 -18.984 1 88.69 95 ASN A C 1
ATOM 747 O O . ASN A 1 95 ? 4.504 20.953 -19.469 1 88.69 95 ASN A O 1
ATOM 751 N N . ASP A 1 96 ? 6.516 21.641 -19.328 1 84.38 96 ASP A N 1
ATOM 752 C CA . ASP A 1 96 ? 6.98 20.844 -20.453 1 84.38 96 ASP A CA 1
ATOM 753 C C . ASP A 1 96 ? 7.512 19.484 -19.969 1 84.38 96 ASP A C 1
ATOM 755 O O . ASP A 1 96 ? 8.477 19.438 -19.203 1 84.38 96 ASP A O 1
ATOM 759 N N . LYS A 1 97 ? 6.988 18.406 -20.453 1 87.06 97 LYS A N 1
ATOM 760 C CA . LYS A 1 97 ? 7.418 17.062 -20.094 1 87.06 97 LYS A CA 1
ATOM 761 C C . LYS A 1 97 ? 8.859 16.797 -20.531 1 87.06 97 LYS A C 1
ATOM 763 O O . LYS A 1 97 ? 9.523 15.914 -20 1 87.06 97 LYS A O 1
ATOM 768 N N . ALA A 1 98 ? 9.336 17.594 -21.453 1 92.88 98 ALA A N 1
ATOM 769 C CA . ALA A 1 98 ? 10.68 17.422 -22 1 92.88 98 ALA A CA 1
ATOM 770 C C . ALA A 1 98 ? 11.742 17.562 -20.922 1 92.88 98 ALA A C 1
ATOM 772 O O . ALA A 1 98 ? 12.742 16.844 -20.922 1 92.88 98 ALA A O 1
ATOM 773 N N . ALA A 1 99 ? 11.484 18.516 -20.016 1 94.25 99 ALA A N 1
ATOM 774 C CA . ALA A 1 99 ? 12.445 18.734 -18.938 1 94.25 99 ALA A CA 1
ATOM 775 C C . ALA A 1 99 ? 12.578 17.484 -18.062 1 94.25 99 ALA A C 1
ATOM 777 O O . ALA A 1 99 ? 13.68 17.156 -17.609 1 94.25 99 ALA A O 1
ATOM 778 N N . LEU A 1 100 ? 11.438 16.875 -17.812 1 96.5 100 LEU A N 1
ATOM 779 C CA . LEU A 1 100 ? 11.461 15.633 -17.047 1 96.5 100 LEU A CA 1
ATOM 780 C C . LEU A 1 100 ? 12.211 14.547 -17.812 1 96.5 100 LEU A C 1
ATOM 782 O O . LEU A 1 100 ? 13.055 13.852 -17.25 1 96.5 100 LEU A O 1
ATOM 786 N N . ASP A 1 101 ? 11.961 14.375 -19.141 1 96.81 101 ASP A N 1
ATOM 787 C CA . ASP A 1 101 ? 12.578 13.352 -19.984 1 96.81 101 ASP A CA 1
ATOM 788 C C . ASP A 1 101 ? 14.078 13.586 -20.125 1 96.81 101 ASP A C 1
ATOM 790 O O . ASP A 1 101 ? 14.852 12.633 -20.25 1 96.81 101 ASP A O 1
ATOM 794 N N . GLU A 1 102 ? 14.438 14.812 -20.125 1 96.81 102 GLU A N 1
ATOM 795 C CA . GLU A 1 102 ? 15.852 15.156 -20.25 1 96.81 102 GLU A CA 1
ATOM 796 C C . GLU A 1 102 ? 16.609 14.883 -18.953 1 96.81 102 GLU A C 1
ATOM 798 O O . GLU A 1 102 ? 17.812 14.633 -18.969 1 96.81 102 GLU A O 1
ATOM 803 N N . SER A 1 103 ? 15.906 14.938 -17.891 1 97 103 SER A N 1
ATOM 804 C CA . SER A 1 103 ? 16.547 14.805 -16.594 1 97 103 SER A CA 1
ATOM 805 C C . SER A 1 103 ? 16.625 13.352 -16.156 1 97 103 SER A C 1
ATOM 807 O O . SER A 1 103 ? 17.609 12.93 -15.547 1 97 103 SER A O 1
ATOM 809 N N . TYR A 1 104 ? 15.547 12.625 -16.422 1 97.81 104 TYR A N 1
ATOM 810 C CA . TYR A 1 104 ? 15.477 11.25 -15.938 1 97.81 104 TYR A CA 1
ATOM 811 C C . TYR A 1 104 ? 14.867 10.336 -17 1 97.81 104 TYR A C 1
ATOM 813 O O . TYR A 1 104 ? 13.875 10.688 -17.641 1 97.81 104 TYR A O 1
ATOM 821 N N . SER A 1 105 ? 15.453 9.062 -17.109 1 97.38 105 SER A N 1
ATOM 822 C CA . SER A 1 105 ? 14.773 8.016 -17.875 1 97.38 105 SER A CA 1
ATOM 823 C C . SER A 1 105 ? 13.438 7.648 -17.219 1 97.38 105 SER A C 1
ATOM 825 O O . SER A 1 105 ? 13.273 7.766 -16.016 1 97.38 105 SER A O 1
ATOM 827 N N . PRO A 1 106 ? 12.469 7.156 -18.031 1 98.06 106 PRO A N 1
ATOM 828 C CA . PRO A 1 106 ? 11.164 6.781 -17.469 1 98.06 106 PRO A CA 1
ATOM 829 C C . PRO A 1 106 ? 11.289 5.754 -16.344 1 98.06 106 PRO A C 1
ATOM 831 O O . PRO A 1 106 ? 10.438 5.715 -15.445 1 98.06 106 PRO A O 1
ATOM 834 N N . PHE A 1 107 ? 12.352 4.957 -16.328 1 98.44 107 PHE A N 1
ATOM 835 C CA . PHE A 1 107 ? 12.484 3.877 -15.367 1 98.44 107 PHE A CA 1
ATOM 836 C C . PHE A 1 107 ? 13.273 4.34 -14.148 1 98.44 107 PHE A C 1
ATOM 838 O O . PHE A 1 107 ? 13.477 3.568 -13.203 1 98.44 107 PHE A O 1
ATOM 845 N N . GLU A 1 108 ? 13.672 5.664 -14.102 1 98.31 108 GLU A N 1
ATOM 846 C CA . GLU A 1 108 ? 14.344 6.258 -12.945 1 98.31 108 GLU A CA 1
ATOM 847 C C . GLU A 1 108 ? 13.391 7.137 -12.148 1 98.31 108 GLU A C 1
ATOM 849 O O . GLU A 1 108 ? 13.805 7.824 -11.211 1 98.31 108 GLU A O 1
ATOM 854 N N . ARG A 1 109 ? 12.195 7.211 -12.547 1 98.62 109 ARG A N 1
ATOM 855 C CA . ARG A 1 109 ? 11.18 8.047 -11.922 1 98.62 109 ARG A CA 1
ATOM 856 C C . ARG A 1 109 ? 9.922 7.246 -11.617 1 98.62 109 ARG A C 1
ATOM 858 O O . ARG A 1 109 ? 9.5 6.414 -12.43 1 98.62 109 ARG A O 1
ATOM 865 N N . GLY A 1 110 ? 9.383 7.359 -10.367 1 98.75 110 GLY A N 1
ATOM 866 C CA . GLY A 1 110 ? 8.25 6.555 -9.945 1 98.75 110 GLY A CA 1
ATOM 867 C C . GLY A 1 110 ? 7.254 7.332 -9.102 1 98.75 110 GLY A C 1
ATOM 868 O O . GLY A 1 110 ? 7.32 8.562 -9.023 1 98.75 110 GLY A O 1
ATOM 869 N N . VAL A 1 111 ? 6.277 6.625 -8.555 1 98.88 111 VAL A N 1
ATOM 870 C CA . VAL A 1 111 ? 5.211 7.266 -7.793 1 98.88 111 VAL A CA 1
ATOM 871 C C . VAL A 1 111 ? 4.742 6.34 -6.672 1 98.88 111 VAL A C 1
ATOM 873 O O . VAL A 1 111 ? 4.645 5.125 -6.867 1 98.88 111 VAL A O 1
ATOM 876 N N . ILE A 1 112 ? 4.578 6.84 -5.512 1 98.94 112 ILE A N 1
ATOM 877 C CA . ILE A 1 112 ? 3.85 6.223 -4.41 1 98.94 112 ILE A CA 1
ATOM 878 C C . ILE A 1 112 ? 2.703 7.129 -3.977 1 98.94 112 ILE A C 1
ATOM 880 O O . ILE A 1 112 ? 2.928 8.164 -3.346 1 98.94 112 ILE A O 1
ATOM 884 N N . PHE A 1 113 ? 1.473 6.75 -4.312 1 98.94 113 PHE A N 1
ATOM 885 C CA . PHE A 1 113 ? 0.29 7.531 -3.973 1 98.94 113 PHE A CA 1
ATOM 886 C C . PHE A 1 113 ? -0.745 6.668 -3.26 1 98.94 113 PHE A C 1
ATOM 888 O O . PHE A 1 113 ? -1.231 5.684 -3.82 1 98.94 113 PHE A O 1
ATOM 895 N N . GLY A 1 114 ? -1.06 7.023 -1.98 1 98.62 114 GLY A N 1
ATOM 896 C CA . GLY A 1 114 ? -1.924 6.168 -1.186 1 98.62 114 GLY A CA 1
ATOM 897 C C . GLY A 1 114 ? -3.287 6.777 -0.921 1 98.62 114 GLY A C 1
ATOM 898 O O . GLY A 1 114 ? -3.51 7.957 -1.195 1 98.62 114 GLY A O 1
ATOM 899 N N . THR A 1 115 ? -4.191 5.992 -0.45 1 98.31 115 THR A N 1
ATOM 900 C CA . THR A 1 115 ? -5.535 6.328 0.003 1 98.31 115 THR A CA 1
ATOM 901 C C . THR A 1 115 ? -5.98 5.387 1.12 1 98.31 115 THR A C 1
ATOM 903 O O . THR A 1 115 ? -5.438 4.289 1.27 1 98.31 115 THR A O 1
ATOM 906 N N . GLY A 1 116 ? -6.852 5.883 1.94 1 95.75 116 GLY A N 1
ATOM 907 C CA . GLY A 1 116 ? -7.395 5.043 2.996 1 95.75 116 GLY A CA 1
ATOM 908 C C . GLY A 1 116 ? -8.578 4.203 2.541 1 95.75 116 GLY A C 1
ATOM 909 O O . GLY A 1 116 ? -8.602 2.992 2.768 1 95.75 116 GLY A O 1
ATOM 910 N N . TRP A 1 117 ? -9.539 4.816 1.938 1 94.56 117 TRP A N 1
ATOM 911 C CA . TRP A 1 117 ? -10.75 4.148 1.478 1 94.56 117 TRP A CA 1
ATOM 912 C C . TRP A 1 117 ? -11.078 4.547 0.043 1 94.56 117 TRP A C 1
ATOM 914 O O . TRP A 1 117 ? -12.227 4.41 -0.397 1 94.56 117 TRP A O 1
ATOM 924 N N . GLY A 1 118 ? -10.07 5.02 -0.664 1 91.81 118 GLY A N 1
ATOM 925 C CA . GLY A 1 118 ? -10.297 5.445 -2.035 1 91.81 118 GLY A CA 1
ATOM 926 C C . GLY A 1 118 ? -10.961 4.383 -2.889 1 91.81 118 GLY A C 1
ATOM 927 O O . GLY A 1 118 ? -10.602 3.205 -2.812 1 91.81 118 GLY A O 1
ATOM 928 N N . GLY A 1 119 ? -12.031 4.746 -3.646 1 92.38 119 GLY A N 1
ATOM 929 C CA . GLY A 1 119 ? -12.766 3.834 -4.512 1 92.38 119 GLY A CA 1
ATOM 930 C C . GLY A 1 119 ? -14.055 3.334 -3.891 1 92.38 119 GLY A C 1
ATOM 931 O O . GLY A 1 119 ? -14.945 2.846 -4.598 1 92.38 119 GLY A O 1
ATOM 932 N N . GLU A 1 120 ? -14.219 3.5 -2.553 1 95.06 120 GLU A N 1
ATOM 933 C CA . GLU A 1 120 ? -15.398 2.949 -1.88 1 95.06 120 GLU A CA 1
ATOM 934 C C . GLU A 1 120 ? -16.672 3.686 -2.295 1 95.06 120 GLU A C 1
ATOM 936 O O . GLU A 1 120 ? -17.734 3.078 -2.414 1 95.06 120 GLU A O 1
ATOM 941 N N . ASP A 1 121 ? -16.531 5.035 -2.461 1 95.62 121 ASP A N 1
ATOM 942 C CA . ASP A 1 121 ? -17.672 5.793 -2.959 1 95.62 121 ASP A CA 1
ATOM 943 C C . ASP A 1 121 ? -18.172 5.227 -4.289 1 95.62 121 ASP A C 1
ATOM 945 O O . ASP A 1 121 ? -19.375 5.059 -4.492 1 95.62 121 ASP A O 1
ATOM 949 N N . ALA A 1 122 ? -17.219 4.945 -5.133 1 94.69 122 ALA A N 1
ATOM 950 C CA . ALA A 1 122 ? -17.562 4.398 -6.445 1 94.69 122 ALA A CA 1
ATOM 951 C C . ALA A 1 122 ? -18.188 3.016 -6.312 1 94.69 122 ALA A C 1
ATOM 953 O O . ALA A 1 122 ? -19.125 2.682 -7.047 1 94.69 122 ALA A O 1
ATOM 954 N N . THR A 1 123 ? -17.688 2.203 -5.406 1 95.81 123 THR A N 1
ATOM 955 C CA . THR A 1 123 ? -18.234 0.873 -5.172 1 95.81 123 THR A CA 1
ATOM 956 C C . THR A 1 123 ? -19.703 0.96 -4.754 1 95.81 123 THR A C 1
ATOM 958 O O . THR A 1 123 ? -20.562 0.278 -5.324 1 95.81 123 THR A O 1
ATOM 961 N N . VAL A 1 124 ? -19.984 1.804 -3.783 1 96.12 124 VAL A N 1
ATOM 962 C CA . VAL A 1 124 ? -21.344 1.908 -3.232 1 96.12 124 VAL A CA 1
ATOM 963 C C . VAL A 1 124 ? -22.281 2.488 -4.285 1 96.12 124 VAL A C 1
ATOM 965 O O . VAL A 1 124 ? -23.391 1.991 -4.469 1 96.12 124 VAL A O 1
ATOM 968 N N . GLU A 1 125 ? -21.844 3.521 -4.977 1 94.44 125 GLU A N 1
ATOM 969 C CA . GLU A 1 125 ? -22.656 4.156 -6.008 1 94.44 125 GLU A CA 1
ATOM 970 C C . GLU A 1 125 ? -23.016 3.172 -7.117 1 94.44 125 GLU A C 1
ATOM 972 O O . GLU A 1 125 ? -24.172 3.072 -7.516 1 94.44 125 GLU A O 1
ATOM 977 N N . ASN A 1 126 ? -22.047 2.479 -7.617 1 95.38 126 ASN A N 1
ATOM 978 C CA . ASN A 1 126 ? -22.281 1.54 -8.711 1 95.38 126 ASN A CA 1
ATOM 979 C C . ASN A 1 126 ? -23.094 0.329 -8.25 1 95.38 126 ASN A C 1
ATOM 981 O O . ASN A 1 126 ? -23.891 -0.223 -9.008 1 95.38 126 ASN A O 1
ATOM 985 N N . ASN A 1 127 ? -22.812 -0.097 -7.012 1 95.69 127 ASN A N 1
ATOM 986 C CA . ASN A 1 127 ? -23.625 -1.174 -6.457 1 95.69 127 ASN A CA 1
ATOM 987 C C . ASN A 1 127 ? -25.094 -0.788 -6.398 1 95.69 127 ASN A C 1
ATOM 989 O O . ASN A 1 127 ? -25.969 -1.614 -6.668 1 95.69 127 ASN A O 1
ATOM 993 N N . HIS A 1 128 ? -25.391 0.42 -5.992 1 94 128 HIS A N 1
ATOM 994 C CA . HIS A 1 128 ? -26.766 0.918 -5.953 1 94 128 HIS A CA 1
ATOM 995 C C . HIS A 1 128 ? -27.391 0.921 -7.348 1 94 128 HIS A C 1
ATOM 997 O O . HIS A 1 128 ? -28.531 0.481 -7.523 1 94 128 HIS A O 1
ATOM 1003 N N . SER A 1 129 ? -26.625 1.457 -8.305 1 93.69 129 SER A N 1
ATOM 1004 C CA . SER A 1 129 ? -27.094 1.491 -9.688 1 93.69 129 SER A CA 1
ATOM 1005 C C . SER A 1 129 ? -27.375 0.086 -10.211 1 93.69 129 SER A C 1
ATOM 1007 O O . SER A 1 129 ? -28.391 -0.154 -10.859 1 93.69 129 SER A O 1
ATOM 1009 N N . TYR A 1 130 ? -26.484 -0.752 -9.906 1 94.19 130 TYR A N 1
ATOM 1010 C CA . TYR A 1 130 ? -26.609 -2.143 -10.336 1 94.19 130 TYR A CA 1
ATOM 1011 C C . TYR A 1 130 ? -27.844 -2.785 -9.711 1 94.19 130 TYR A C 1
ATOM 1013 O O . TYR A 1 130 ? -28.625 -3.445 -10.406 1 94.19 130 TYR A O 1
ATOM 1021 N N . ALA A 1 131 ? -28.078 -2.602 -8.469 1 91.38 131 ALA A N 1
ATOM 1022 C CA . ALA A 1 131 ? -29.172 -3.227 -7.73 1 91.38 131 ALA A CA 1
ATOM 1023 C C . ALA A 1 131 ? -30.531 -2.666 -8.164 1 91.38 131 ALA A C 1
ATOM 1025 O O . ALA A 1 131 ? -31.516 -3.396 -8.234 1 91.38 131 ALA A O 1
ATOM 1026 N N . THR A 1 132 ? -30.594 -1.414 -8.492 1 91.94 132 THR A N 1
ATOM 1027 C CA . THR A 1 132 ? -31.875 -0.76 -8.727 1 91.94 132 THR A CA 1
ATOM 1028 C C . THR A 1 132 ? -32.188 -0.73 -10.219 1 91.94 132 THR A C 1
ATOM 1030 O O . THR A 1 132 ? -33.375 -0.773 -10.609 1 91.94 132 THR A O 1
ATOM 1033 N N . GLN A 1 133 ? -31.125 -0.642 -11.031 1 92.81 133 GLN A N 1
ATOM 1034 C CA . GLN A 1 133 ? -31.359 -0.41 -12.445 1 92.81 133 GLN A CA 1
ATOM 1035 C C . GLN A 1 133 ? -30.875 -1.583 -13.289 1 92.81 133 GLN A C 1
ATOM 1037 O O . GLN A 1 133 ? -31.172 -1.674 -14.477 1 92.81 133 GLN A O 1
ATOM 1042 N N . GLY A 1 134 ? -30.109 -2.41 -12.727 1 88.69 134 GLY A N 1
ATOM 1043 C CA . GLY A 1 134 ? -29.562 -3.543 -13.453 1 88.69 134 GLY A CA 1
ATOM 1044 C C . GLY A 1 134 ? -28.344 -3.184 -14.273 1 88.69 134 GLY A C 1
ATOM 1045 O O . GLY A 1 134 ? -27.906 -3.967 -15.125 1 88.69 134 GLY A O 1
ATOM 1046 N N . ILE A 1 135 ? -27.875 -1.912 -14.039 1 88.81 135 ILE A N 1
ATOM 1047 C CA . ILE A 1 135 ? -26.703 -1.504 -14.82 1 88.81 135 ILE A CA 1
ATOM 1048 C C . ILE A 1 135 ? -25.719 -0.753 -13.93 1 88.81 135 ILE A C 1
ATOM 1050 O O . ILE A 1 135 ? -26.125 -0.134 -12.938 1 88.81 135 ILE A O 1
ATOM 1054 N N . ALA A 1 136 ? -24.484 -0.863 -14.133 1 93.56 136 ALA A N 1
ATOM 1055 C CA . ALA A 1 136 ? -23.391 -0.094 -13.562 1 93.56 136 ALA A CA 1
ATOM 1056 C C . ALA A 1 136 ? -22.266 0.106 -14.578 1 93.56 136 ALA A C 1
ATOM 1058 O O . ALA A 1 136 ? -22.297 -0.484 -15.656 1 93.56 136 ALA A O 1
ATOM 1059 N N . SER A 1 137 ? -21.344 1.027 -14.266 1 92.44 137 SER A N 1
ATOM 1060 C CA . SER A 1 137 ? -20.188 1.224 -15.148 1 92.44 137 SER A CA 1
ATOM 1061 C C . SER A 1 137 ? -19.422 -0.076 -15.344 1 92.44 137 SER A C 1
ATOM 1063 O O . SER A 1 137 ? -19.141 -0.797 -14.383 1 92.44 137 SER A O 1
ATOM 1065 N N . PRO A 1 138 ? -19.031 -0.37 -16.594 1 92.12 138 PRO A N 1
ATOM 1066 C CA . PRO A 1 138 ? -18.156 -1.527 -16.812 1 92.12 138 PRO A CA 1
ATOM 1067 C C . PRO A 1 138 ? -16.781 -1.357 -16.172 1 92.12 138 PRO A C 1
ATOM 1069 O O . PRO A 1 138 ? -16.047 -2.332 -16.031 1 92.12 138 PRO A O 1
ATOM 1072 N N . MET A 1 139 ? -16.469 -0.065 -15.719 1 93.56 139 MET A N 1
ATOM 1073 C CA . MET A 1 139 ? -15.164 0.219 -15.141 1 93.56 139 MET A CA 1
ATOM 1074 C C . MET A 1 139 ? -15.234 0.271 -13.617 1 93.56 139 MET A C 1
ATOM 1076 O O . MET A 1 139 ? -14.32 0.774 -12.969 1 93.56 139 MET A O 1
ATOM 1080 N N . THR A 1 140 ? -16.359 -0.277 -13.109 1 93.94 140 THR A N 1
ATOM 1081 C CA . THR A 1 140 ? -16.594 -0.242 -11.664 1 93.94 140 THR A CA 1
ATOM 1082 C C . THR A 1 140 ? -15.422 -0.874 -10.914 1 93.94 140 THR A C 1
ATOM 1084 O O . THR A 1 140 ? -14.992 -0.351 -9.883 1 93.94 140 THR A O 1
ATOM 1087 N N . ASN A 1 141 ? -14.938 -1.939 -11.445 1 94.31 141 ASN A N 1
ATOM 1088 C CA . ASN A 1 141 ? -13.844 -2.635 -10.773 1 94.31 141 ASN A CA 1
ATOM 1089 C C . ASN A 1 141 ? -12.602 -1.757 -10.672 1 94.31 141 ASN A C 1
ATOM 1091 O O . ASN A 1 141 ? -11.961 -1.702 -9.617 1 94.31 141 ASN A O 1
ATOM 1095 N N . ILE A 1 142 ? -12.227 -1.06 -11.727 1 94.5 142 ILE A N 1
ATOM 1096 C CA . ILE A 1 142 ? -11.055 -0.188 -11.766 1 94.5 142 ILE A CA 1
ATOM 1097 C C . ILE A 1 142 ? -11.281 1.017 -10.852 1 94.5 142 ILE A C 1
ATOM 1099 O O . ILE A 1 142 ? -10.383 1.405 -10.102 1 94.5 142 ILE A O 1
ATOM 1103 N N . MET A 1 143 ? -12.484 1.555 -10.875 1 95.75 143 MET A N 1
ATOM 1104 C CA . MET A 1 143 ? -12.828 2.723 -10.062 1 95.75 143 MET A CA 1
ATOM 1105 C C . MET A 1 143 ? -12.766 2.391 -8.578 1 95.75 143 MET A C 1
ATOM 1107 O O . MET A 1 143 ? -12.625 3.287 -7.742 1 95.75 143 MET A O 1
ATOM 1111 N N . SER A 1 144 ? -12.859 1.077 -8.281 1 95.38 144 SER A N 1
ATOM 1112 C CA . SER A 1 144 ? -12.883 0.65 -6.883 1 95.38 144 SER A CA 1
ATOM 1113 C C . SER A 1 144 ? -11.477 0.333 -6.379 1 95.38 144 SER A C 1
ATOM 1115 O O . SER A 1 144 ? -11.266 0.143 -5.18 1 95.38 144 SER A O 1
ATOM 1117 N N . MET A 1 145 ? -10.531 0.333 -7.242 1 94.69 145 MET A N 1
ATOM 1118 C CA . MET A 1 145 ? -9.164 -0.043 -6.875 1 94.69 145 MET A CA 1
ATOM 1119 C C . MET A 1 145 ? -8.453 1.112 -6.184 1 94.69 145 MET A C 1
ATOM 1121 O O . MET A 1 145 ? -8.43 2.232 -6.695 1 94.69 145 MET A O 1
ATOM 1125 N N . HIS A 1 146 ? -7.801 0.796 -5.086 1 97.12 146 HIS A N 1
ATOM 1126 C CA . HIS A 1 146 ? -7.023 1.813 -4.387 1 97.12 146 HIS A CA 1
ATOM 1127 C C . HIS A 1 146 ? -5.855 2.295 -5.238 1 97.12 146 HIS A C 1
ATOM 1129 O O . HIS A 1 146 ? -5.426 3.445 -5.117 1 97.12 146 HIS A O 1
ATOM 1135 N N . SER A 1 147 ? -5.363 1.437 -6.16 1 97.5 147 SER A N 1
ATOM 1136 C CA . SER A 1 147 ? -4.137 1.729 -6.898 1 97.5 147 SER A CA 1
ATOM 1137 C C . SER A 1 147 ? -4.426 2.555 -8.148 1 97.5 147 SER A C 1
ATOM 1139 O O . SER A 1 147 ? -3.512 2.898 -8.898 1 97.5 147 SER A O 1
ATOM 1141 N N . VAL A 1 148 ? -5.703 2.924 -8.383 1 97.62 148 VAL A N 1
ATOM 1142 C CA . VAL A 1 148 ? -6.074 3.617 -9.609 1 97.62 148 VAL A CA 1
ATOM 1143 C C . VAL A 1 148 ? -5.402 4.984 -9.656 1 97.62 148 VAL A C 1
ATOM 1145 O O . VAL A 1 148 ? -5.031 5.469 -10.734 1 97.62 148 VAL A O 1
ATOM 1148 N N . GLY A 1 149 ? -5.277 5.633 -8.484 1 97.81 149 GLY A N 1
ATOM 1149 C CA . GLY A 1 149 ? -4.594 6.918 -8.438 1 97.81 149 GLY A CA 1
ATOM 1150 C C . GLY A 1 149 ? -3.137 6.836 -8.844 1 97.81 149 GLY A C 1
ATOM 1151 O O . GLY A 1 149 ? -2.662 7.652 -9.641 1 97.81 149 GLY A O 1
ATOM 1152 N N . THR A 1 150 ? -2.422 5.84 -8.297 1 98.56 150 THR A N 1
ATOM 1153 C CA . THR A 1 150 ? -1.027 5.609 -8.656 1 98.56 150 THR A CA 1
ATOM 1154 C C . THR A 1 150 ? -0.89 5.336 -10.148 1 98.56 150 THR A C 1
ATOM 1156 O O . THR A 1 150 ? 0.002 5.875 -10.805 1 98.56 150 THR A O 1
ATOM 1159 N N . ALA A 1 151 ? -1.766 4.523 -10.664 1 98.06 151 ALA A N 1
ATOM 1160 C CA . ALA A 1 151 ? -1.74 4.18 -12.086 1 98.06 151 ALA A CA 1
ATOM 1161 C C . ALA A 1 151 ? -1.96 5.418 -12.953 1 98.06 151 ALA A C 1
ATOM 1163 O O . ALA A 1 151 ? -1.263 5.617 -13.953 1 98.06 151 ALA A O 1
ATOM 1164 N N . ALA A 1 152 ? -2.934 6.227 -12.586 1 98.19 152 ALA A N 1
ATOM 1165 C CA . ALA A 1 152 ? -3.275 7.418 -13.359 1 98.19 152 ALA A CA 1
ATOM 1166 C C . ALA A 1 152 ? -2.107 8.398 -13.398 1 98.19 152 ALA A C 1
ATOM 1168 O O . ALA A 1 152 ? -1.805 8.969 -14.453 1 98.19 152 ALA A O 1
ATOM 1169 N N . ILE A 1 153 ? -1.492 8.602 -12.242 1 98.56 153 ILE A N 1
ATOM 1170 C CA . ILE A 1 153 ? -0.355 9.516 -12.164 1 98.56 153 ILE A CA 1
ATOM 1171 C C . ILE A 1 153 ? 0.796 8.977 -13.008 1 98.56 153 ILE A C 1
ATOM 1173 O O . ILE A 1 153 ? 1.435 9.727 -13.75 1 98.56 153 ILE A O 1
ATOM 1177 N N . SER A 1 154 ? 1.084 7.652 -12.922 1 98.44 154 SER A N 1
ATOM 1178 C CA . SER A 1 154 ? 2.127 7.012 -13.719 1 98.44 154 SER A CA 1
ATOM 1179 C C . SER A 1 154 ? 1.888 7.207 -15.211 1 98.44 154 SER A C 1
ATOM 1181 O O . SER A 1 154 ? 2.805 7.57 -15.953 1 98.44 154 SER A O 1
ATOM 1183 N N . MET A 1 155 ? 0.687 6.992 -15.648 1 97.31 155 MET A N 1
ATOM 1184 C CA . MET A 1 155 ? 0.336 7.09 -17.062 1 97.31 155 MET A CA 1
ATOM 1185 C C . MET A 1 155 ? 0.442 8.531 -17.562 1 97.31 155 MET A C 1
ATOM 1187 O O . MET A 1 155 ? 0.95 8.781 -18.656 1 97.31 155 MET A O 1
ATOM 1191 N N . ASN A 1 156 ? -0.055 9.461 -16.719 1 96.81 156 ASN A N 1
ATOM 1192 C CA . ASN A 1 156 ? -0.108 10.859 -17.141 1 96.81 156 ASN A CA 1
ATOM 1193 C C . ASN A 1 156 ? 1.289 11.422 -17.375 1 96.81 156 ASN A C 1
ATOM 1195 O O . ASN A 1 156 ? 1.476 12.273 -18.25 1 96.81 156 ASN A O 1
ATOM 1199 N N . TRP A 1 157 ? 2.303 10.969 -16.625 1 97.19 157 TRP A N 1
ATOM 1200 C CA . TRP A 1 157 ? 3.623 11.586 -16.703 1 97.19 157 TRP A CA 1
ATOM 1201 C C . TRP A 1 157 ? 4.684 10.562 -17.078 1 97.19 157 TRP A C 1
ATOM 1203 O O . TRP A 1 157 ? 5.883 10.82 -16.953 1 97.19 157 TRP A O 1
ATOM 1213 N N . ASN A 1 158 ? 4.285 9.352 -17.531 1 97.56 158 ASN A N 1
ATOM 1214 C CA . ASN A 1 158 ? 5.18 8.297 -18 1 97.56 158 ASN A CA 1
ATOM 1215 C C . ASN A 1 158 ? 6.211 7.926 -16.938 1 97.56 158 ASN A C 1
ATOM 1217 O O . ASN A 1 158 ? 7.414 7.934 -17.203 1 97.56 158 ASN A O 1
ATOM 1221 N N . LEU A 1 159 ? 5.73 7.762 -15.75 1 98.56 159 LEU A N 1
ATOM 1222 C CA . LEU A 1 159 ? 6.555 7.273 -14.648 1 98.56 159 LEU A CA 1
ATOM 1223 C C . LEU A 1 159 ? 6.602 5.75 -14.641 1 98.56 159 LEU A C 1
ATOM 1225 O O . LEU A 1 159 ? 5.668 5.098 -14.164 1 98.56 159 LEU A O 1
ATOM 1229 N N . ARG A 1 160 ? 7.699 5.121 -15.039 1 98.75 160 ARG A N 1
ATOM 1230 C CA . ARG A 1 160 ? 7.727 3.682 -15.281 1 98.75 160 ARG A CA 1
ATOM 1231 C C . ARG A 1 160 ? 8.625 2.977 -14.273 1 98.75 160 ARG A C 1
ATOM 1233 O O . ARG A 1 160 ? 8.812 1.759 -14.344 1 98.75 160 ARG A O 1
ATOM 1240 N N . GLY A 1 161 ? 9.227 3.762 -13.344 1 98.75 161 GLY A N 1
ATOM 1241 C CA . GLY A 1 161 ? 9.984 3.176 -12.25 1 98.75 161 GLY A CA 1
ATOM 1242 C C . GLY A 1 161 ? 9.102 2.59 -11.164 1 98.75 161 GLY A C 1
ATOM 1243 O O . GLY A 1 161 ? 7.988 2.137 -11.438 1 98.75 161 GLY A O 1
ATOM 1244 N N . TYR A 1 162 ? 9.625 2.59 -9.961 1 98.69 162 TYR A N 1
ATOM 1245 C CA . TYR A 1 162 ? 8.953 1.996 -8.812 1 98.69 162 TYR A CA 1
ATOM 1246 C C . TYR A 1 162 ? 7.59 2.646 -8.586 1 98.69 162 TYR A C 1
ATOM 1248 O O . TYR A 1 162 ? 7.441 3.859 -8.742 1 98.69 162 TYR A O 1
ATOM 1256 N N . GLN A 1 163 ? 6.574 1.89 -8.289 1 98.62 163 GLN A N 1
ATOM 1257 C CA . GLN A 1 163 ? 5.246 2.373 -7.922 1 98.62 163 GLN A CA 1
ATOM 1258 C C . GLN A 1 163 ? 4.656 1.553 -6.777 1 98.62 163 GLN A C 1
ATOM 1260 O O . GLN A 1 163 ? 4.965 0.368 -6.633 1 98.62 163 GLN A O 1
ATOM 1265 N N . ASN A 1 164 ? 3.902 2.127 -6.004 1 98.5 164 ASN A N 1
ATOM 1266 C CA . ASN A 1 164 ? 3.199 1.491 -4.898 1 98.5 164 ASN A CA 1
ATOM 1267 C C . ASN A 1 164 ? 2.008 2.324 -4.438 1 98.5 164 ASN A C 1
ATOM 1269 O O . ASN A 1 164 ? 1.947 3.527 -4.699 1 98.5 164 ASN A O 1
ATOM 1273 N N . THR A 1 165 ? 1.017 1.667 -3.904 1 98.75 165 THR A N 1
ATOM 1274 C CA . THR A 1 165 ? -0.115 2.301 -3.236 1 98.75 165 THR A CA 1
ATOM 1275 C C . THR A 1 165 ? -0.263 1.779 -1.811 1 98.75 165 THR A C 1
ATOM 1277 O O . THR A 1 165 ? -0.93 0.769 -1.578 1 98.75 165 THR A O 1
ATOM 1280 N N . PRO A 1 166 ? 0.325 2.506 -0.865 1 98.62 166 PRO A N 1
ATOM 1281 C CA . PRO A 1 166 ? 0.182 2.078 0.528 1 98.62 166 PRO A CA 1
ATOM 1282 C C . PRO A 1 166 ? -1.175 2.445 1.123 1 98.62 166 PRO A C 1
ATOM 1284 O O . PRO A 1 166 ? -1.784 3.436 0.713 1 98.62 166 PRO A O 1
ATOM 1287 N N . VAL A 1 167 ? -1.625 1.658 2.018 1 98.31 167 VAL A N 1
ATOM 1288 C CA . VAL A 1 167 ? -2.812 1.95 2.814 1 98.31 167 VAL A CA 1
ATOM 1289 C C . VAL A 1 167 ? -2.465 1.891 4.301 1 98.31 167 VAL A C 1
ATOM 1291 O O . VAL A 1 167 ? -2.064 0.84 4.809 1 98.31 167 VAL A O 1
ATOM 1294 N N . ALA A 1 168 ? -2.594 3.002 4.918 1 97.62 168 ALA A N 1
ATOM 1295 C CA . ALA A 1 168 ? -2.311 3.133 6.348 1 97.62 168 ALA A CA 1
ATOM 1296 C C . ALA A 1 168 ? -3.205 4.188 6.988 1 97.62 168 ALA A C 1
ATOM 1298 O O . ALA A 1 168 ? -2.742 4.992 7.801 1 97.62 168 ALA A O 1
ATOM 1299 N N . ALA A 1 169 ? -4.402 4.23 6.539 1 96.38 169 ALA A N 1
ATOM 1300 C CA . ALA A 1 169 ? -5.367 5.199 7.047 1 96.38 169 ALA A CA 1
ATOM 1301 C C . ALA A 1 169 ? -4.773 6.605 7.074 1 96.38 169 ALA A C 1
ATOM 1303 O O . ALA A 1 169 ? -4.266 7.09 6.059 1 96.38 169 ALA A O 1
ATOM 1304 N N . CYS A 1 170 ? -4.797 7.23 8.258 1 98.06 170 CYS A N 1
ATOM 1305 C CA . CYS A 1 170 ? -4.422 8.633 8.375 1 98.06 170 CYS A CA 1
ATOM 1306 C C . CYS A 1 170 ? -2.918 8.812 8.219 1 98.06 170 CYS A C 1
ATOM 1308 O O . CYS A 1 170 ? -2.441 9.93 7.992 1 98.06 170 CYS A O 1
ATOM 1310 N N . ALA A 1 171 ? -2.129 7.746 8.266 1 98.62 171 ALA A N 1
ATOM 1311 C CA . ALA A 1 171 ? -0.677 7.828 8.141 1 98.62 171 ALA A CA 1
ATOM 1312 C C . ALA A 1 171 ? -0.236 7.559 6.707 1 98.62 171 ALA A C 1
ATOM 1314 O O . ALA A 1 171 ? 0.957 7.605 6.395 1 98.62 171 ALA A O 1
ATOM 1315 N N . THR A 1 172 ? -1.166 7.348 5.809 1 98.81 172 THR A N 1
ATOM 1316 C CA . THR A 1 172 ? -0.912 6.895 4.445 1 98.81 172 THR A CA 1
ATOM 1317 C C . THR A 1 172 ? 0.004 7.871 3.715 1 98.81 172 THR A C 1
ATOM 1319 O O . THR A 1 172 ? 0.996 7.465 3.105 1 98.81 172 THR A O 1
ATOM 1322 N N . GLY A 1 173 ? -0.347 9.148 3.74 1 98.88 173 GLY A N 1
ATOM 1323 C CA . GLY A 1 173 ? 0.444 10.133 3.025 1 98.88 173 GLY A CA 1
ATOM 1324 C C . GLY A 1 173 ? 1.878 10.219 3.512 1 98.88 173 GLY A C 1
ATOM 1325 O O . GLY A 1 173 ? 2.809 10.305 2.709 1 98.88 173 GLY A O 1
ATOM 1326 N N . SER A 1 174 ? 2.096 10.18 4.836 1 98.94 174 SER A N 1
ATOM 1327 C CA . SER A 1 174 ? 3.438 10.211 5.41 1 98.94 174 SER A CA 1
ATOM 1328 C C . SER A 1 174 ? 4.223 8.953 5.047 1 98.94 174 SER A C 1
ATOM 1330 O O . SER A 1 174 ? 5.426 9.023 4.773 1 98.94 174 SER A O 1
ATOM 1332 N N . MET A 1 175 ? 3.545 7.855 5.055 1 98.81 175 MET A N 1
ATOM 1333 C CA . MET A 1 175 ? 4.195 6.602 4.68 1 98.81 175 MET A CA 1
ATOM 1334 C C . MET A 1 175 ? 4.66 6.648 3.227 1 98.81 175 MET A C 1
ATOM 1336 O O . MET A 1 175 ? 5.77 6.215 2.912 1 98.81 175 MET A O 1
ATOM 1340 N N . ALA A 1 176 ? 3.762 7.152 2.367 1 98.94 176 ALA A N 1
ATOM 1341 C CA . ALA A 1 176 ? 4.113 7.27 0.956 1 98.94 176 ALA A CA 1
ATOM 1342 C C . ALA A 1 176 ? 5.375 8.109 0.772 1 98.94 176 ALA A C 1
ATOM 1344 O O . ALA A 1 176 ? 6.293 7.715 0.045 1 98.94 176 ALA A O 1
ATOM 1345 N N . ILE A 1 177 ? 5.465 9.219 1.422 1 98.94 177 ILE A N 1
ATOM 1346 C CA . ILE A 1 177 ? 6.594 10.141 1.308 1 98.94 177 ILE A CA 1
ATOM 1347 C C . ILE A 1 177 ? 7.84 9.492 1.91 1 98.94 177 ILE A C 1
ATOM 1349 O O . ILE A 1 177 ? 8.922 9.547 1.318 1 98.94 177 ILE A O 1
ATOM 1353 N N . GLY A 1 178 ? 7.703 8.891 3.08 1 98.94 178 GLY A N 1
ATOM 1354 C CA . GLY A 1 178 ? 8.836 8.234 3.721 1 98.94 178 GLY A CA 1
ATOM 1355 C C . GLY A 1 178 ? 9.414 7.102 2.898 1 98.94 178 GLY A C 1
ATOM 1356 O O . GLY A 1 178 ? 10.633 6.984 2.771 1 98.94 178 GLY A O 1
ATOM 1357 N N . ASP A 1 179 ? 8.547 6.266 2.357 1 98.81 179 ASP A N 1
ATOM 1358 C CA . ASP A 1 179 ? 9.008 5.156 1.534 1 98.81 179 ASP A CA 1
ATOM 1359 C C . ASP A 1 179 ? 9.688 5.66 0.263 1 98.81 179 ASP A C 1
ATOM 1361 O O . ASP A 1 179 ? 10.68 5.086 -0.187 1 98.81 179 ASP A O 1
ATOM 1365 N N . ALA A 1 180 ? 9.109 6.711 -0.327 1 98.94 180 ALA A N 1
ATOM 1366 C CA . ALA A 1 180 ? 9.75 7.316 -1.495 1 98.94 180 ALA A CA 1
ATOM 1367 C C . ALA A 1 180 ? 11.133 7.863 -1.146 1 98.94 180 ALA A C 1
ATOM 1369 O O . ALA A 1 180 ? 12.078 7.695 -1.913 1 98.94 180 ALA A O 1
ATOM 1370 N N . PHE A 1 181 ? 11.266 8.484 0.004 1 98.88 181 PHE A N 1
ATOM 1371 C CA . PHE A 1 181 ? 12.531 8.984 0.53 1 98.88 181 PHE A CA 1
ATOM 1372 C C . PHE A 1 181 ? 13.562 7.863 0.616 1 98.88 181 PHE A C 1
ATOM 1374 O O . PHE A 1 181 ? 14.688 8 0.131 1 98.88 181 PHE A O 1
ATOM 1381 N N . GLU A 1 182 ? 13.172 6.73 1.136 1 98.38 182 GLU A N 1
ATOM 1382 C CA . GLU A 1 182 ? 14.086 5.602 1.31 1 98.38 182 GLU A CA 1
ATOM 1383 C C . GLU A 1 182 ? 14.547 5.055 -0.038 1 98.38 182 GLU A C 1
ATOM 1385 O O . GLU A 1 182 ? 15.688 4.605 -0.172 1 98.38 182 GLU A O 1
ATOM 1390 N N . LEU A 1 183 ? 13.633 5.035 -1.01 1 98.19 183 LEU A N 1
ATOM 1391 C CA . LEU A 1 183 ? 13.984 4.535 -2.334 1 98.19 183 LEU A CA 1
ATOM 1392 C C . LEU A 1 183 ? 15.07 5.398 -2.969 1 98.19 183 LEU A C 1
ATOM 1394 O O . LEU A 1 183 ? 16.016 4.875 -3.578 1 98.19 183 LEU A O 1
ATOM 1398 N N . ILE A 1 184 ? 14.93 6.66 -2.861 1 98.44 184 ILE A N 1
ATOM 1399 C CA . ILE A 1 184 ? 15.922 7.562 -3.434 1 98.44 184 ILE A CA 1
ATOM 1400 C C . ILE A 1 184 ? 17.203 7.512 -2.609 1 98.44 184 ILE A C 1
ATOM 1402 O O . ILE A 1 184 ? 18.297 7.426 -3.162 1 98.44 184 ILE A O 1
ATOM 1406 N N . ARG A 1 185 ? 17.062 7.555 -1.302 1 97.38 185 ARG A N 1
ATOM 1407 C CA . ARG A 1 185 ? 18.188 7.559 -0.371 1 97.38 185 ARG A CA 1
ATOM 1408 C C . ARG A 1 185 ? 19.078 6.34 -0.583 1 97.38 185 ARG A C 1
ATOM 1410 O O . ARG A 1 185 ? 20.312 6.438 -0.485 1 97.38 185 ARG A O 1
ATOM 1417 N N . SER A 1 186 ? 18.484 5.211 -0.939 1 94.62 186 SER A N 1
ATOM 1418 C CA . SER A 1 186 ? 19.234 3.969 -1.12 1 94.62 186 SER A CA 1
ATOM 1419 C C . SER A 1 186 ? 19.781 3.857 -2.537 1 94.62 186 SER A C 1
ATOM 1421 O O . SER A 1 186 ? 20.531 2.928 -2.844 1 94.62 186 SER A O 1
ATOM 1423 N N . GLY A 1 187 ? 19.375 4.75 -3.453 1 95.38 187 GLY A N 1
ATOM 1424 C CA . GLY A 1 187 ? 19.891 4.762 -4.812 1 95.38 187 GLY A CA 1
ATOM 1425 C C . GLY A 1 187 ? 19.078 3.93 -5.773 1 95.38 187 GLY A C 1
ATOM 1426 O O . GLY A 1 187 ? 19.453 3.758 -6.934 1 95.38 187 GLY A O 1
ATOM 1427 N N . ARG A 1 188 ? 17.938 3.445 -5.363 1 95.06 188 ARG A N 1
ATOM 1428 C CA . ARG A 1 188 ? 17.125 2.568 -6.195 1 95.06 188 ARG A CA 1
ATOM 1429 C C . ARG A 1 188 ? 16.406 3.355 -7.293 1 95.06 188 ARG A C 1
ATOM 1431 O O . ARG A 1 188 ? 16.062 2.805 -8.344 1 95.06 188 ARG A O 1
ATOM 1438 N N . THR A 1 189 ? 16.094 4.59 -6.98 1 97.56 189 THR A N 1
ATOM 1439 C CA . THR A 1 189 ? 15.453 5.484 -7.945 1 97.56 189 THR A CA 1
ATOM 1440 C C . THR A 1 189 ? 15.977 6.906 -7.793 1 97.56 189 THR A C 1
ATOM 1442 O O . THR A 1 189 ? 16.734 7.203 -6.859 1 97.56 189 THR A O 1
ATOM 1445 N N . LYS A 1 190 ? 15.656 7.789 -8.758 1 98.56 190 LYS A N 1
ATOM 1446 C CA . LYS A 1 190 ? 16.219 9.141 -8.734 1 98.56 190 LYS A CA 1
ATOM 1447 C C . LYS A 1 190 ? 15.133 10.18 -8.469 1 98.56 190 LYS A C 1
ATOM 1449 O O . LYS A 1 190 ? 15.414 11.266 -7.953 1 98.56 190 LYS A O 1
ATOM 1454 N N . MET A 1 191 ? 13.938 9.867 -8.859 1 98.81 191 MET A N 1
ATOM 1455 C CA . MET A 1 191 ? 12.836 10.812 -8.711 1 98.81 191 MET A CA 1
ATOM 1456 C C . MET A 1 191 ? 11.547 10.086 -8.336 1 98.81 191 MET A C 1
ATOM 1458 O O . MET A 1 191 ? 11.234 9.031 -8.898 1 98.81 191 MET A O 1
ATOM 1462 N N . MET A 1 192 ? 10.828 10.609 -7.383 1 98.94 192 MET A N 1
ATOM 1463 C CA . MET A 1 192 ? 9.555 10.039 -6.957 1 98.94 192 MET A CA 1
ATOM 1464 C C . MET A 1 192 ? 8.516 11.133 -6.746 1 98.94 192 MET A C 1
ATOM 1466 O O . MET A 1 192 ? 8.82 12.188 -6.191 1 98.94 192 MET A O 1
ATOM 1470 N N . LEU A 1 193 ? 7.328 10.938 -7.254 1 98.94 193 LEU A N 1
ATOM 1471 C CA . LEU A 1 193 ? 6.164 11.617 -6.695 1 98.94 193 LEU A CA 1
ATOM 1472 C C . LEU A 1 193 ? 5.582 10.82 -5.531 1 98.94 193 LEU A C 1
ATOM 1474 O O . LEU A 1 193 ? 5.477 9.594 -5.602 1 98.94 193 LEU A O 1
ATOM 1478 N N . ALA A 1 194 ? 5.289 11.469 -4.422 1 98.94 194 ALA A N 1
ATOM 1479 C CA . ALA A 1 194 ? 4.828 10.742 -3.242 1 98.94 194 ALA A CA 1
ATOM 1480 C C . ALA A 1 194 ? 3.783 11.547 -2.475 1 98.94 194 ALA A C 1
ATOM 1482 O O . ALA A 1 194 ? 3.947 12.758 -2.273 1 98.94 194 ALA A O 1
ATOM 1483 N N . GLY A 1 195 ? 2.684 10.898 -2.094 1 98.94 195 GLY A N 1
ATOM 1484 C CA . GLY A 1 195 ? 1.645 11.562 -1.32 1 98.94 195 GLY A CA 1
ATOM 1485 C C . GLY A 1 195 ? 0.404 10.711 -1.138 1 98.94 195 GLY A C 1
ATOM 1486 O O . GLY A 1 195 ? 0.495 9.484 -1.047 1 98.94 195 GLY A O 1
ATOM 1487 N N . GLY A 1 196 ? -0.705 11.359 -0.904 1 98.81 196 GLY A N 1
ATOM 1488 C CA . GLY A 1 196 ? -1.979 10.688 -0.693 1 98.81 196 GLY A CA 1
ATOM 1489 C C . GLY A 1 196 ? -3.174 11.594 -0.926 1 98.81 196 GLY A C 1
ATOM 1490 O O . GLY A 1 196 ? -3.025 12.812 -1.045 1 98.81 196 GLY A O 1
ATOM 1491 N N . GLY A 1 197 ? -4.285 10.992 -1.069 1 98.69 197 GLY A N 1
ATOM 1492 C CA . GLY A 1 197 ? -5.543 11.695 -1.269 1 98.69 197 GLY A CA 1
ATOM 1493 C C . GLY A 1 197 ? -6.746 10.914 -0.785 1 98.69 197 GLY A C 1
ATOM 1494 O O . GLY A 1 197 ? -6.68 9.688 -0.634 1 98.69 197 GLY A O 1
ATOM 1495 N N . GLU A 1 198 ? -7.777 11.625 -0.553 1 98.56 198 GLU A N 1
ATOM 1496 C CA . GLU A 1 198 ? -9.016 11.023 -0.08 1 98.56 198 GLU A CA 1
ATOM 1497 C C . GLU A 1 198 ? -10.227 11.859 -0.485 1 98.56 198 GLU A C 1
ATOM 1499 O O . GLU A 1 198 ? -10.141 13.086 -0.57 1 98.56 198 GLU A O 1
ATOM 1504 N N . SER A 1 199 ? -11.266 11.25 -0.777 1 98.06 199 SER A N 1
ATOM 1505 C CA . SER A 1 199 ? -12.594 11.828 -0.939 1 98.06 199 SER A CA 1
ATOM 1506 C C . SER A 1 199 ? -13.68 10.836 -0.542 1 98.06 199 SER A C 1
ATOM 1508 O O . SER A 1 199 ? -13.883 9.828 -1.216 1 98.06 199 SER A O 1
ATOM 1510 N N . ILE A 1 200 ? -14.273 11.062 0.562 1 96.25 200 ILE A N 1
ATOM 1511 C CA . ILE A 1 200 ? -15.383 10.25 1.056 1 96.25 200 ILE A CA 1
ATOM 1512 C C . ILE A 1 200 ? -16.641 11.109 1.164 1 96.25 200 ILE A C 1
ATOM 1514 O O . ILE A 1 200 ? -16.719 12.016 1.998 1 96.25 200 ILE A O 1
ATOM 1518 N N . ARG A 1 201 ? -17.609 10.742 0.347 1 94.31 201 ARG A N 1
ATOM 1519 C CA . ARG A 1 201 ? -18.797 11.594 0.301 1 94.31 201 ARG A CA 1
ATOM 1520 C C . ARG A 1 201 ? -20.062 10.75 0.36 1 94.31 201 ARG A C 1
ATOM 1522 O O . ARG A 1 201 ? -21.141 11.266 0.663 1 94.31 201 ARG A O 1
ATOM 1529 N N . ASP A 1 202 ? -19.969 9.492 0.046 1 94.94 202 ASP A N 1
ATOM 1530 C CA . ASP A 1 202 ? -21.141 8.633 0.047 1 94.94 202 ASP A CA 1
ATOM 1531 C C . ASP A 1 202 ? -21.766 8.555 1.438 1 94.94 202 ASP A C 1
ATOM 1533 O O . ASP A 1 202 ? -21.062 8.352 2.43 1 94.94 202 ASP A O 1
ATOM 1537 N N . PRO A 1 203 ? -23.109 8.641 1.527 1 93.94 203 PRO A N 1
ATOM 1538 C CA . PRO A 1 203 ? -23.766 8.688 2.832 1 93.94 203 PRO A CA 1
ATOM 1539 C C . PRO A 1 203 ? -23.469 7.465 3.689 1 93.94 203 PRO A C 1
ATOM 1541 O O . PRO A 1 203 ? -23.219 7.59 4.891 1 93.94 203 PRO A O 1
ATOM 1544 N N . PHE A 1 204 ? -23.516 6.32 3.111 1 95.44 204 PHE A N 1
ATOM 1545 C CA . PHE A 1 204 ? -23.266 5.094 3.865 1 95.44 204 PHE A CA 1
ATOM 1546 C C . PHE A 1 204 ? -21.828 5.047 4.379 1 95.44 204 PHE A C 1
ATOM 1548 O O . PHE A 1 204 ? -21.594 4.637 5.516 1 95.44 204 PHE A O 1
ATOM 1555 N N . ILE A 1 205 ? -20.891 5.461 3.543 1 95.75 205 ILE A N 1
ATOM 1556 C CA . ILE A 1 205 ? -19.484 5.422 3.945 1 95.75 205 ILE A CA 1
ATOM 1557 C C . ILE A 1 205 ? -19.234 6.453 5.039 1 95.75 205 ILE A C 1
ATOM 1559 O O . ILE A 1 205 ? -18.531 6.172 6.016 1 95.75 205 ILE A O 1
ATOM 1563 N N . VAL A 1 206 ? -19.781 7.645 4.898 1 96.25 206 VAL A N 1
ATOM 1564 C CA . VAL A 1 206 ? -19.641 8.664 5.926 1 96.25 206 VAL A CA 1
ATOM 1565 C C . VAL A 1 206 ? -20.25 8.172 7.234 1 96.25 206 VAL A C 1
ATOM 1567 O O . VAL A 1 206 ? -19.672 8.352 8.305 1 96.25 206 VAL A O 1
ATOM 1570 N N . TRP A 1 207 ? -21.422 7.539 7.152 1 96.38 207 TRP A N 1
ATOM 1571 C CA . TRP A 1 207 ? -22.078 6.984 8.336 1 96.38 207 TRP A CA 1
ATOM 1572 C C . TRP A 1 207 ? -21.172 5.973 9.031 1 96.38 207 TRP A C 1
ATOM 1574 O O . TRP A 1 207 ? -21.094 5.941 10.266 1 96.38 207 TRP A O 1
ATOM 1584 N N . SER A 1 208 ? -20.5 5.164 8.242 1 95.44 208 SER A N 1
ATOM 1585 C CA . SER A 1 208 ? -19.672 4.102 8.805 1 95.44 208 SER A CA 1
ATOM 1586 C C . SER A 1 208 ? -18.516 4.672 9.617 1 95.44 208 SER A C 1
ATOM 1588 O O . SER A 1 208 ? -18.016 4.02 10.539 1 95.44 208 SER A O 1
ATOM 1590 N N . ILE A 1 209 ? -18.062 5.855 9.336 1 95.5 209 ILE A N 1
ATOM 1591 C CA . ILE A 1 209 ? -17.016 6.523 10.117 1 95.5 209 ILE A CA 1
ATOM 1592 C C . ILE A 1 209 ? -17.641 7.219 11.32 1 95.5 209 ILE A C 1
ATOM 1594 O O . ILE A 1 209 ? -17.078 7.199 12.414 1 95.5 209 ILE A O 1
ATOM 1598 N N . ASP A 1 210 ? -18.75 7.785 11.102 1 96.12 210 ASP A N 1
ATOM 1599 C CA . ASP A 1 210 ? -19.469 8.523 12.148 1 96.12 210 ASP A CA 1
ATOM 1600 C C . ASP A 1 210 ? -19.844 7.605 13.305 1 96.12 210 ASP A C 1
ATOM 1602 O O . ASP A 1 210 ? -19.688 7.965 14.469 1 96.12 210 ASP A O 1
ATOM 1606 N N . ILE A 1 211 ? -20.344 6.41 12.977 1 95.44 211 ILE A N 1
ATOM 1607 C CA . ILE A 1 211 ? -20.875 5.496 13.984 1 95.44 211 ILE A CA 1
ATOM 1608 C C . ILE A 1 211 ? -19.75 4.965 14.852 1 95.44 211 ILE A C 1
ATOM 1610 O O . ILE A 1 211 ? -19.984 4.488 15.969 1 95.44 211 ILE A O 1
ATOM 1614 N N . LEU A 1 212 ? -18.516 5.066 14.383 1 93.12 212 LEU A N 1
ATOM 1615 C CA . LEU A 1 212 ? -17.344 4.684 15.172 1 93.12 212 LEU A CA 1
ATOM 1616 C C . LEU A 1 212 ? -17.078 5.699 16.281 1 93.12 212 LEU A C 1
ATOM 1618 O O . LEU A 1 212 ? -16.328 5.426 17.219 1 93.12 212 LEU A O 1
ATOM 1622 N N . GLY A 1 213 ? -17.656 6.82 16.125 1 94.38 213 GLY A N 1
ATOM 1623 C CA . GLY A 1 213 ? -17.453 7.875 17.109 1 94.38 213 GLY A CA 1
ATOM 1624 C C . GLY A 1 213 ? -16.234 8.727 16.812 1 94.38 213 GLY A C 1
ATOM 1625 O O . GLY A 1 213 ? -15.75 9.453 17.688 1 94.38 213 GLY A O 1
ATOM 1626 N N . ALA A 1 214 ? -15.742 8.648 15.57 1 93.56 214 ALA A N 1
ATOM 1627 C CA . ALA A 1 214 ? -14.5 9.336 15.227 1 93.56 214 ALA A CA 1
ATOM 1628 C C . ALA A 1 214 ? -14.766 10.773 14.797 1 93.56 214 ALA A C 1
ATOM 1630 O O . ALA A 1 214 ? -13.922 11.648 14.992 1 93.56 214 ALA A O 1
ATOM 1631 N N . LEU A 1 215 ? -15.93 11.062 14.25 1 97.31 215 LEU A N 1
ATOM 1632 C CA . LEU A 1 215 ? -16.219 12.391 13.727 1 97.31 215 LEU A CA 1
ATOM 1633 C C . LEU A 1 215 ? -16.672 13.328 14.836 1 97.31 215 LEU A C 1
ATOM 1635 O O . LEU A 1 215 ? -17.188 12.875 15.859 1 97.31 215 LEU A O 1
ATOM 1639 N N . SER A 1 216 ? -16.453 14.57 14.594 1 98.25 216 SER A N 1
ATOM 1640 C CA . SER A 1 216 ? -16.859 15.609 15.547 1 98.25 216 SER A CA 1
ATOM 1641 C C . SER A 1 216 ? -18.328 15.484 15.914 1 98.25 216 SER A C 1
ATOM 1643 O O . SER A 1 216 ? -19.172 15.289 15.039 1 98.25 216 SER A O 1
ATOM 1645 N N . LYS A 1 217 ? -18.594 15.625 17.219 1 97.44 217 LYS A N 1
ATOM 1646 C CA . LYS A 1 217 ? -19.969 15.586 17.719 1 97.44 217 LYS A CA 1
ATOM 1647 C C . LYS A 1 217 ? -20.547 16.984 17.859 1 97.44 217 LYS A C 1
ATOM 1649 O O . LYS A 1 217 ? -21.719 17.156 18.203 1 97.44 217 LYS A O 1
ATOM 1654 N N . GLU A 1 218 ? -19.75 17.922 17.609 1 97.69 218 GLU A N 1
ATOM 1655 C CA . GLU A 1 218 ? -20.203 19.312 17.688 1 97.69 218 GLU A CA 1
ATOM 1656 C C . GLU A 1 218 ? -21.312 19.578 16.688 1 97.69 218 GLU A C 1
ATOM 1658 O O . GLU A 1 218 ? -21.25 19.141 15.539 1 97.69 218 GLU A O 1
ATOM 1663 N N . GLN A 1 219 ? -22.328 20.344 17.125 1 97 219 GLN A N 1
ATOM 1664 C CA . GLN A 1 219 ? -23.531 20.5 16.297 1 97 219 GLN A CA 1
ATOM 1665 C C . GLN A 1 219 ? -23.672 21.922 15.797 1 97 219 GLN A C 1
ATOM 1667 O O . GLN A 1 219 ? -24.391 22.188 14.82 1 97 219 GLN A O 1
ATOM 1672 N N . GLU A 1 220 ? -23 22.844 16.406 1 96.94 220 GLU A N 1
ATOM 1673 C CA . GLU A 1 220 ? -23.375 24.234 16.125 1 96.94 220 GLU A CA 1
ATOM 1674 C C . GLU A 1 220 ? -22.141 25.094 15.875 1 96.94 220 GLU A C 1
ATOM 1676 O O . GLU A 1 220 ? -22.109 25.859 14.906 1 96.94 220 GLU A O 1
ATOM 1681 N N . SER A 1 221 ? -21.125 24.953 16.609 1 97.69 221 SER A N 1
ATOM 1682 C CA . SER A 1 221 ? -20.031 25.906 16.641 1 97.69 221 SER A CA 1
ATOM 1683 C C . SER A 1 221 ? -18.859 25.422 15.773 1 97.69 221 SER A C 1
ATOM 1685 O O . SER A 1 221 ? -18.266 24.391 16.047 1 97.69 221 SER A O 1
ATOM 1687 N N . VAL A 1 222 ? -18.547 26.203 14.812 1 97.62 222 VAL A N 1
ATOM 1688 C CA . VAL A 1 222 ? -17.406 25.891 13.953 1 97.62 222 VAL A CA 1
ATOM 1689 C C . VAL A 1 222 ? -16.125 25.875 14.773 1 97.62 222 VAL A C 1
ATOM 1691 O O . VAL A 1 222 ? -15.211 25.094 14.508 1 97.62 222 VAL A O 1
ATOM 1694 N N . GLU A 1 223 ? -16.047 26.672 15.875 1 97.38 223 GLU A N 1
ATOM 1695 C CA . GLU A 1 223 ? -14.867 26.797 16.719 1 97.38 223 GLU A CA 1
ATOM 1696 C C . GLU A 1 223 ? -14.648 25.547 17.547 1 97.38 223 GLU A C 1
ATOM 1698 O O . GLU A 1 223 ? -13.539 25.281 18.016 1 97.38 223 GLU A O 1
ATOM 1703 N N . LYS A 1 224 ? -15.68 24.781 17.688 1 97.94 224 LYS A N 1
ATOM 1704 C CA . LYS A 1 224 ? -15.578 23.578 18.5 1 97.94 224 LYS A CA 1
ATOM 1705 C C . LYS A 1 224 ? -15.555 22.328 17.625 1 97.94 224 LYS A C 1
ATOM 1707 O O . LYS A 1 224 ? -15.234 21.234 18.109 1 97.94 224 LYS A O 1
ATOM 1712 N N . ALA A 1 225 ? -15.883 22.484 16.359 1 98.25 225 ALA A N 1
ATOM 1713 C CA . ALA A 1 225 ? -15.961 21.344 15.438 1 98.25 225 ALA A CA 1
ATOM 1714 C C . ALA A 1 225 ? -14.602 20.672 15.266 1 98.25 225 ALA A C 1
ATOM 1716 O O . ALA A 1 225 ? -14.516 19.453 15.172 1 98.25 225 ALA A O 1
ATOM 1717 N N . CYS A 1 226 ? -13.648 21.469 15.18 1 98.69 226 CYS A N 1
ATOM 1718 C CA . CYS A 1 226 ? -12.266 21.031 15.109 1 98.69 226 CYS A CA 1
ATOM 1719 C C . CYS A 1 226 ? -11.367 21.922 15.961 1 98.69 226 CYS A C 1
ATOM 1721 O O . CYS A 1 226 ? -10.945 22.984 15.531 1 98.69 226 CYS A O 1
ATOM 1723 N N . CYS A 1 227 ? -11.055 21.484 17.125 1 98.75 227 CYS A N 1
ATOM 1724 C CA . CYS A 1 227 ? -10.297 22.266 18.109 1 98.75 227 CYS A CA 1
ATOM 1725 C C . CYS A 1 227 ? -9.273 21.375 18.812 1 98.75 227 CYS A C 1
ATOM 1727 O O . CYS A 1 227 ? -9.383 21.125 20.016 1 98.75 227 CYS A O 1
ATOM 1729 N N . PRO A 1 228 ? -8.25 20.969 18.047 1 98.88 228 PRO A N 1
ATOM 1730 C CA . PRO A 1 228 ? -7.227 20.078 18.609 1 98.88 228 PRO A CA 1
ATOM 1731 C C . PRO A 1 228 ? -6.652 20.609 19.922 1 98.88 228 PRO A C 1
ATOM 1733 O O . PRO A 1 228 ? -6.41 21.812 20.062 1 98.88 228 PRO A O 1
ATOM 1736 N N . PHE A 1 229 ? -6.508 19.703 20.922 1 98.88 229 PHE A N 1
ATOM 1737 C CA . PHE A 1 229 ? -5.855 19.906 22.203 1 98.88 229 PHE A CA 1
ATOM 1738 C C . PHE A 1 229 ? -6.734 20.734 23.141 1 98.88 229 PHE A C 1
ATOM 1740 O O . PHE A 1 229 ? -6.348 21.031 24.266 1 98.88 229 PHE A O 1
ATOM 1747 N N . SER A 1 230 ? -7.941 21.094 22.672 1 98.75 230 SER A N 1
ATOM 1748 C CA . SER A 1 230 ? -8.914 21.797 23.516 1 98.75 230 SER A CA 1
ATOM 1749 C C . SER A 1 230 ? -9.711 20.812 24.359 1 98.75 230 SER A C 1
ATOM 1751 O O . SER A 1 230 ? -9.867 19.641 24 1 98.75 230 SER A O 1
ATOM 1753 N N . LYS A 1 231 ? -10.211 21.219 25.453 1 98.25 231 LYS A N 1
ATOM 1754 C CA . LYS A 1 231 ? -11.117 20.422 26.281 1 98.25 231 LYS A CA 1
ATOM 1755 C C . LYS A 1 231 ? -12.438 20.172 25.562 1 98.25 231 LYS A C 1
ATOM 1757 O O . LYS A 1 231 ? -13.141 19.203 25.875 1 98.25 231 LYS A O 1
ATOM 1762 N N . ASP A 1 232 ? -12.781 20.953 24.609 1 98.06 232 ASP A N 1
ATOM 1763 C CA . ASP A 1 232 ? -14.07 20.938 23.938 1 98.06 232 ASP A CA 1
ATOM 1764 C C . ASP A 1 232 ? -14.062 19.938 22.766 1 98.06 232 ASP A C 1
ATOM 1766 O O . ASP A 1 232 ? -15.102 19.703 22.141 1 98.06 232 ASP A O 1
ATOM 1770 N N . ARG A 1 233 ? -12.898 19.344 22.531 1 98.25 233 ARG A N 1
ATOM 1771 C CA . ARG A 1 233 ? -12.758 18.516 21.344 1 98.25 233 ARG A CA 1
ATOM 1772 C C . ARG A 1 233 ? -13.664 17.297 21.422 1 98.25 233 ARG A C 1
ATOM 1774 O O . ARG A 1 233 ? -13.844 16.719 22.5 1 98.25 233 ARG A O 1
ATOM 1781 N N . SER A 1 234 ? -14.18 16.812 20.234 1 98 234 SER A N 1
ATOM 1782 C CA . SER A 1 234 ? -15.117 15.703 20.297 1 98 234 SER A CA 1
ATOM 1783 C C . SER A 1 234 ? -14.977 14.797 19.078 1 98 234 SER A C 1
ATOM 1785 O O . SER A 1 234 ? -15.836 13.945 18.844 1 98 234 SER A O 1
ATOM 1787 N N . GLY A 1 235 ? -13.977 15 18.219 1 97.88 235 GLY A N 1
ATOM 1788 C CA . GLY A 1 235 ? -13.766 14.227 17.016 1 97.88 235 GLY A CA 1
ATOM 1789 C C . GLY A 1 235 ? -13.195 15.039 15.867 1 97.88 235 GLY A C 1
ATOM 1790 O O . GLY A 1 235 ? -13.086 16.266 15.969 1 97.88 235 GLY A O 1
ATOM 1791 N N . PHE A 1 236 ? -12.773 14.352 14.828 1 98.12 236 PHE A N 1
ATOM 1792 C CA . PHE A 1 236 ? -12.203 15.102 13.719 1 98.12 236 PHE A CA 1
ATOM 1793 C C . PHE A 1 236 ? -13.273 15.477 12.703 1 98.12 236 PHE A C 1
ATOM 1795 O O . PHE A 1 236 ? -14.352 14.875 12.688 1 98.12 236 PHE A O 1
ATOM 1802 N N . VAL A 1 237 ? -13.055 16.516 11.953 1 98.5 237 VAL A N 1
ATOM 1803 C CA . VAL A 1 237 ? -13.875 16.906 10.812 1 98.5 237 VAL A CA 1
ATOM 1804 C C . VAL A 1 237 ? -13.367 16.234 9.547 1 98.5 237 VAL A C 1
ATOM 1806 O O . VAL A 1 237 ? -12.211 16.438 9.156 1 98.5 237 VAL A O 1
ATOM 1809 N N . MET A 1 238 ? -14.195 15.469 8.906 1 97.62 238 MET A N 1
ATOM 1810 C CA . MET A 1 238 ? -13.805 14.781 7.676 1 97.62 238 MET A CA 1
ATOM 1811 C C . MET A 1 238 ? -13.703 15.766 6.516 1 97.62 238 MET A C 1
ATOM 1813 O O . MET A 1 238 ? -14.648 16.516 6.258 1 97.62 238 MET A O 1
ATOM 1817 N N . SER A 1 239 ? -12.617 15.773 5.871 1 98.38 239 SER A N 1
ATOM 1818 C CA . SER A 1 239 ? -12.367 16.656 4.73 1 98.38 239 SER A CA 1
ATOM 1819 C C . SER A 1 239 ? -11.805 15.867 3.547 1 98.38 239 SER A C 1
ATOM 1821 O O . SER A 1 239 ? -11.297 14.758 3.715 1 98.38 239 SER A O 1
ATOM 1823 N N . GLU A 1 240 ? -12 16.328 2.352 1 97.81 240 GLU A N 1
ATOM 1824 C CA . GLU A 1 240 ? -11.414 15.672 1.183 1 97.81 240 GLU A CA 1
ATOM 1825 C C . GLU A 1 240 ? -10.289 16.516 0.589 1 97.81 240 GLU A C 1
ATOM 1827 O O . GLU A 1 240 ? -10.172 17.703 0.889 1 97.81 240 GLU A O 1
ATOM 1832 N N . GLY A 1 241 ? -9.398 15.906 -0.167 1 98.75 241 GLY A N 1
ATOM 1833 C CA . GLY A 1 241 ? -8.266 16.562 -0.8 1 98.75 241 GLY A CA 1
ATOM 1834 C C . GLY A 1 241 ? -7.133 15.602 -1.13 1 98.75 241 GLY A C 1
ATOM 1835 O O . GLY A 1 241 ? -7.277 14.391 -0.979 1 98.75 241 GLY A O 1
ATOM 1836 N N . ALA A 1 242 ? -6.102 16.156 -1.663 1 98.88 242 ALA A N 1
ATOM 1837 C CA . ALA A 1 242 ? -4.898 15.398 -2.008 1 98.88 242 ALA A CA 1
ATOM 1838 C C . ALA A 1 242 ? -3.658 16.281 -1.942 1 98.88 242 ALA A C 1
ATOM 1840 O O . ALA A 1 242 ? -3.752 17.5 -2.072 1 98.88 242 ALA A O 1
ATOM 1841 N N . ALA A 1 243 ? -2.561 15.711 -1.657 1 98.94 243 ALA A N 1
ATOM 1842 C CA . ALA A 1 243 ? -1.263 16.375 -1.681 1 98.94 243 ALA A CA 1
ATOM 1843 C C . ALA A 1 243 ? -0.16 15.43 -2.135 1 98.94 243 ALA A C 1
ATOM 1845 O O . ALA A 1 243 ? -0.206 14.227 -1.842 1 98.94 243 ALA A O 1
ATOM 1846 N N . VAL A 1 244 ? 0.789 15.984 -2.906 1 98.94 244 VAL A N 1
ATOM 1847 C CA . VAL A 1 244 ? 1.886 15.203 -3.473 1 98.94 244 VAL A CA 1
ATOM 1848 C C . VAL A 1 244 ? 3.174 16.031 -3.438 1 98.94 244 VAL A C 1
ATOM 1850 O O . VAL A 1 244 ? 3.156 17.234 -3.697 1 98.94 244 VAL A O 1
ATOM 1853 N N . LEU A 1 245 ? 4.289 15.414 -3.049 1 99 245 LEU A N 1
ATOM 1854 C CA . LEU A 1 245 ? 5.625 15.992 -3.137 1 99 245 LEU A CA 1
ATOM 1855 C C . LEU A 1 245 ? 6.406 15.383 -4.301 1 99 245 LEU A C 1
ATOM 1857 O O . LEU A 1 245 ? 6.227 14.203 -4.625 1 99 245 LEU A O 1
ATOM 1861 N N . CYS A 1 246 ? 7.203 16.172 -4.93 1 98.94 246 CYS A N 1
ATOM 1862 C CA . CYS A 1 246 ? 8.219 15.695 -5.859 1 98.94 246 CYS A CA 1
ATOM 1863 C C . CYS A 1 246 ? 9.578 15.578 -5.176 1 98.94 246 CYS A C 1
ATOM 1865 O O . CYS A 1 246 ? 10.156 16.594 -4.773 1 98.94 246 CYS A O 1
ATOM 1867 N N . LEU A 1 247 ? 10.078 14.406 -4.984 1 98.94 247 LEU A N 1
ATOM 1868 C CA . LEU A 1 247 ? 11.367 14.109 -4.367 1 98.94 247 LEU A CA 1
ATOM 1869 C C . LEU A 1 247 ? 12.398 13.727 -5.422 1 98.94 247 LEU A C 1
ATOM 1871 O O . LEU A 1 247 ? 12.07 13.039 -6.391 1 98.94 247 LEU A O 1
ATOM 1875 N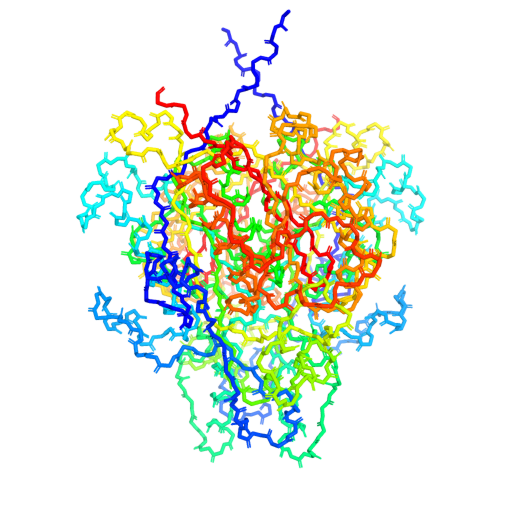 N . GLU A 1 248 ? 13.609 14.172 -5.266 1 98.81 248 GLU A N 1
ATOM 1876 C CA . GLU A 1 248 ? 14.695 13.844 -6.188 1 98.81 248 GLU A CA 1
ATOM 1877 C C . GLU A 1 248 ? 15.992 13.555 -5.434 1 98.81 248 GLU A C 1
ATOM 1879 O O . GLU A 1 248 ? 16.203 14.055 -4.328 1 98.81 248 GLU A O 1
ATOM 1884 N N . ASP A 1 249 ? 16.797 12.695 -6.02 1 98.5 249 ASP A N 1
ATOM 1885 C CA . ASP A 1 249 ? 18.203 12.672 -5.621 1 98.5 249 ASP A CA 1
ATOM 1886 C C . ASP A 1 249 ? 18.781 14.078 -5.59 1 98.5 249 ASP A C 1
ATOM 1888 O O . ASP A 1 249 ? 18.719 14.805 -6.582 1 98.5 249 ASP A O 1
ATOM 1892 N N . TYR A 1 250 ? 19.344 14.43 -4.492 1 98 250 TYR A N 1
ATOM 1893 C CA . TYR A 1 250 ? 19.781 15.797 -4.285 1 98 250 TYR A CA 1
ATOM 1894 C C . TYR A 1 250 ? 20.781 16.219 -5.355 1 98 250 TYR A C 1
ATOM 1896 O O . TYR A 1 250 ? 20.656 17.297 -5.945 1 98 250 TYR A O 1
ATOM 1904 N N . ASP A 1 251 ? 21.797 15.375 -5.602 1 97.56 251 ASP A N 1
ATOM 1905 C CA . ASP A 1 251 ? 22.844 15.719 -6.555 1 97.56 251 ASP A CA 1
ATOM 1906 C C . ASP A 1 251 ? 22.281 15.859 -7.965 1 97.56 251 ASP A C 1
ATOM 1908 O O . ASP A 1 251 ? 22.672 16.75 -8.711 1 97.56 251 ASP A O 1
ATOM 1912 N N . SER A 1 252 ? 21.359 14.992 -8.328 1 97.75 252 SER A N 1
ATOM 1913 C CA . SER A 1 252 ? 20.719 15.086 -9.641 1 97.75 252 SER A CA 1
ATOM 1914 C C . SER A 1 252 ? 19.906 16.375 -9.766 1 97.75 252 SER A C 1
ATOM 1916 O O . SER A 1 252 ? 19.922 17.016 -10.82 1 97.75 252 SER A O 1
ATOM 1918 N N . ALA A 1 253 ? 19.188 16.719 -8.719 1 97.88 253 ALA A N 1
ATOM 1919 C CA . ALA A 1 253 ? 18.391 17.938 -8.719 1 97.88 253 ALA A CA 1
ATOM 1920 C C . ALA A 1 253 ? 19.281 19.172 -8.883 1 97.88 253 ALA A C 1
ATOM 1922 O O . ALA A 1 253 ? 18.953 20.062 -9.656 1 97.88 253 ALA A O 1
ATOM 1923 N N . VAL A 1 254 ? 20.375 19.219 -8.164 1 97.25 254 VAL A N 1
ATOM 1924 C CA . VAL A 1 254 ? 21.312 20.328 -8.25 1 97.25 254 VAL A CA 1
ATOM 1925 C C . VAL A 1 254 ? 21.906 20.406 -9.656 1 97.25 254 VAL A C 1
ATOM 1927 O O . VAL A 1 254 ? 22.016 21.5 -10.234 1 97.25 254 VAL A O 1
ATOM 1930 N N . ALA A 1 255 ? 22.25 19.281 -10.195 1 97.19 255 ALA A N 1
ATOM 1931 C CA . ALA A 1 255 ? 22.891 19.219 -11.508 1 97.19 255 ALA A CA 1
ATOM 1932 C C . ALA A 1 255 ? 22 19.797 -12.594 1 97.19 255 ALA A C 1
ATOM 1934 O O . ALA A 1 255 ? 22.469 20.391 -13.547 1 97.19 255 ALA A O 1
ATOM 1935 N N . ARG A 1 256 ? 20.734 19.656 -12.422 1 95.56 256 ARG A N 1
ATOM 1936 C CA . ARG A 1 256 ? 19.828 20.156 -13.461 1 95.56 256 ARG A CA 1
ATOM 1937 C C . ARG A 1 256 ? 19.375 21.578 -13.156 1 95.56 256 ARG A C 1
ATOM 1939 O O . ARG A 1 256 ? 18.5 22.125 -13.836 1 95.56 256 ARG A O 1
ATOM 1946 N N . GLY A 1 257 ? 19.781 22.141 -12.023 1 96 257 GLY A N 1
ATOM 1947 C CA . GLY A 1 257 ? 19.484 23.531 -11.688 1 96 257 GLY A CA 1
ATOM 1948 C C . GLY A 1 257 ? 18.156 23.703 -11 1 96 257 GLY A C 1
ATOM 1949 O O . GLY A 1 257 ? 17.547 24.781 -11.055 1 96 257 GLY A O 1
ATOM 1950 N N . ALA A 1 258 ? 17.688 22.672 -10.344 1 96.81 258 ALA A N 1
ATOM 1951 C CA . ALA A 1 258 ? 16.391 22.75 -9.672 1 96.81 258 ALA A CA 1
ATOM 1952 C C . ALA A 1 258 ? 16.484 23.641 -8.438 1 96.81 258 ALA A C 1
ATOM 1954 O O . ALA A 1 258 ? 17.5 23.672 -7.75 1 96.81 258 ALA A O 1
ATOM 1955 N N . LYS A 1 259 ? 15.422 24.359 -8.18 1 96.81 259 LYS A N 1
ATOM 1956 C CA . LYS A 1 259 ? 15.266 24.984 -6.867 1 96.81 259 LYS A CA 1
ATOM 1957 C C . LYS A 1 259 ? 14.977 23.953 -5.789 1 96.81 259 LYS A C 1
ATOM 1959 O O . LYS A 1 259 ? 14.016 23.188 -5.895 1 96.81 259 LYS A O 1
ATOM 1964 N N . ILE A 1 260 ? 15.82 23.875 -4.785 1 98.31 260 ILE A N 1
ATOM 1965 C CA . ILE A 1 260 ? 15.609 22.953 -3.674 1 98.31 260 ILE A CA 1
ATOM 1966 C C . ILE A 1 260 ? 14.75 23.625 -2.604 1 98.31 260 ILE A C 1
ATOM 1968 O O . ILE A 1 260 ? 15.172 24.609 -1.987 1 98.31 260 ILE A O 1
ATOM 1972 N N . LEU A 1 261 ? 13.555 23.094 -2.352 1 98.44 261 LEU A N 1
ATOM 1973 C CA . LEU A 1 261 ? 12.609 23.672 -1.4 1 98.44 261 LEU A CA 1
ATOM 1974 C C . LEU A 1 261 ? 12.961 23.266 0.027 1 98.44 261 LEU A C 1
ATOM 1976 O O . LEU A 1 261 ? 12.844 24.078 0.953 1 98.44 261 LEU A O 1
ATOM 1980 N N . ALA A 1 262 ? 13.336 22.078 0.228 1 98.75 262 ALA A N 1
ATOM 1981 C CA . ALA A 1 262 ? 13.75 21.438 1.479 1 98.75 262 ALA A CA 1
ATOM 1982 C C . ALA A 1 262 ? 14.344 20.062 1.222 1 98.75 262 ALA A C 1
ATOM 1984 O O . ALA A 1 262 ? 14.414 19.609 0.076 1 98.75 262 ALA A O 1
ATOM 1985 N N . GLU A 1 263 ? 14.906 19.5 2.232 1 98.62 263 GLU A N 1
ATOM 1986 C CA . GLU A 1 263 ? 15.352 18.109 2.215 1 98.62 263 GLU A CA 1
ATOM 1987 C C . GLU A 1 263 ? 14.531 17.25 3.182 1 98.62 263 GLU A C 1
ATOM 1989 O O . GLU A 1 263 ? 14.102 17.734 4.234 1 98.62 263 GLU A O 1
ATOM 1994 N N . ILE A 1 264 ? 14.203 16.109 2.814 1 98.81 264 ILE A N 1
ATOM 1995 C CA . ILE A 1 264 ? 13.758 15.133 3.797 1 98.81 264 ILE A CA 1
ATOM 1996 C C . ILE A 1 264 ? 14.953 14.359 4.34 1 98.81 264 ILE A C 1
ATOM 1998 O O . ILE A 1 264 ? 15.789 13.875 3.568 1 98.81 264 ILE A O 1
ATOM 2002 N N . ILE A 1 265 ? 15.039 14.188 5.73 1 98.5 265 ILE A N 1
ATOM 2003 C CA . ILE A 1 265 ? 16.297 13.672 6.266 1 98.5 265 ILE A CA 1
ATOM 2004 C C . ILE A 1 265 ? 16 12.586 7.301 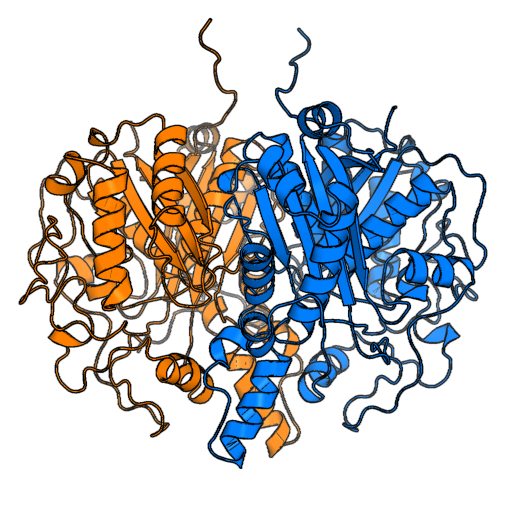1 98.5 265 ILE A C 1
ATOM 2006 O O . ILE A 1 265 ? 16.938 11.953 7.816 1 98.5 265 ILE A O 1
ATOM 2010 N N . GLY A 1 266 ? 14.758 12.344 7.578 1 98.69 266 GLY A N 1
ATOM 2011 C CA . GLY A 1 266 ? 14.398 11.312 8.539 1 98.69 266 GLY A CA 1
ATOM 2012 C C . GLY A 1 266 ? 13.016 10.727 8.297 1 98.69 266 GLY A C 1
ATOM 2013 O O . GLY A 1 266 ? 12.102 11.438 7.875 1 98.69 266 GLY A O 1
ATOM 2014 N N . TYR A 1 267 ? 12.906 9.469 8.609 1 98.81 267 TYR A N 1
ATOM 2015 C CA . TYR A 1 267 ? 11.664 8.727 8.422 1 98.81 267 TYR A CA 1
ATOM 2016 C C . TYR A 1 267 ? 11.539 7.598 9.438 1 98.81 267 TYR A C 1
ATOM 2018 O O . TYR A 1 267 ? 12.43 6.754 9.547 1 98.81 267 TYR A O 1
ATOM 2026 N N . GLY A 1 268 ? 10.406 7.613 10.195 1 98.81 268 GLY A N 1
ATOM 2027 C CA . GLY A 1 268 ? 10.031 6.52 11.078 1 98.81 268 GLY A CA 1
ATOM 2028 C C . GLY A 1 268 ? 8.703 5.887 10.727 1 98.81 268 GLY A C 1
ATOM 2029 O O . GLY A 1 268 ? 7.781 6.578 10.281 1 98.81 268 GLY A O 1
ATOM 2030 N N . ASN A 1 269 ? 8.57 4.613 10.852 1 98.81 269 ASN A N 1
ATOM 2031 C CA . ASN A 1 269 ? 7.395 3.785 10.625 1 98.81 269 ASN A CA 1
ATOM 2032 C C . ASN A 1 269 ? 7.332 2.623 11.617 1 98.81 269 ASN A C 1
ATOM 2034 O O . ASN A 1 269 ? 8.125 1.684 11.523 1 98.81 269 ASN A O 1
ATOM 2038 N N . CYS A 1 270 ? 6.41 2.705 12.562 1 98.75 270 CYS A N 1
ATOM 2039 C CA . CYS A 1 270 ? 6.223 1.683 13.594 1 98.75 270 CYS A CA 1
ATOM 2040 C C . CYS A 1 270 ? 4.742 1.416 13.836 1 98.75 270 CYS A C 1
ATOM 2042 O O . CYS A 1 270 ? 3.893 2.225 13.461 1 98.75 270 CYS A O 1
ATOM 2044 N N . SER A 1 271 ? 4.523 0.286 14.414 1 98.69 271 SER A N 1
ATOM 2045 C CA . SER A 1 271 ? 3.148 -0.117 14.688 1 98.69 271 SER A CA 1
ATOM 2046 C C . SER A 1 271 ? 2.867 -0.152 16.188 1 98.69 271 SER A C 1
ATOM 2048 O O . SER A 1 271 ? 3.732 -0.536 16.969 1 98.69 271 SER A O 1
ATOM 2050 N N . ASP A 1 272 ? 1.656 0.224 16.5 1 98.44 272 ASP A N 1
ATOM 2051 C CA . ASP A 1 272 ? 1.194 0.032 17.875 1 98.44 272 ASP A CA 1
ATOM 2052 C C . ASP A 1 272 ? 0.957 -1.446 18.172 1 98.44 272 ASP A C 1
ATOM 2054 O O . ASP A 1 272 ? 1.265 -1.922 19.266 1 98.44 272 ASP A O 1
ATOM 2058 N N . ALA A 1 273 ? 0.381 -2.139 17.172 1 97.62 273 ALA A N 1
ATOM 2059 C CA . ALA A 1 273 ? 0.017 -3.547 17.312 1 97.62 273 ALA A CA 1
ATOM 2060 C C . ALA A 1 273 ? -0.867 -3.77 18.531 1 97.62 273 ALA A C 1
ATOM 2062 O O . ALA A 1 273 ? -0.66 -4.723 19.281 1 97.62 273 ALA A O 1
ATOM 2063 N N . SER A 1 274 ? -1.894 -2.898 18.688 1 95.88 274 SER A N 1
ATOM 2064 C CA . SER A 1 274 ? -2.648 -2.93 19.938 1 95.88 274 SER A CA 1
ATOM 2065 C C . SER A 1 274 ? -4.152 -2.924 19.672 1 95.88 274 SER A C 1
ATOM 2067 O O . SER A 1 274 ? -4.902 -3.66 20.312 1 95.88 274 SER A O 1
ATOM 2069 N N . ASP A 1 275 ? -4.582 -2.076 18.875 1 93.81 275 ASP A N 1
ATOM 2070 C CA . ASP A 1 275 ? -6.004 -1.876 18.609 1 93.81 275 ASP A CA 1
ATOM 2071 C C . ASP A 1 275 ? -6.223 -1.337 17.188 1 93.81 275 ASP A C 1
ATOM 2073 O O . ASP A 1 275 ? -5.32 -0.738 16.609 1 93.81 275 ASP A O 1
ATOM 2077 N N . MET A 1 276 ? -7.414 -1.514 16.688 1 93.69 276 MET A N 1
ATOM 2078 C CA . MET A 1 276 ? -7.719 -1.093 15.328 1 93.69 276 MET A CA 1
ATOM 2079 C C . MET A 1 276 ? -7.984 0.407 15.266 1 93.69 276 MET A C 1
ATOM 2081 O O . MET A 1 276 ? -7.801 1.034 14.219 1 93.69 276 MET A O 1
ATOM 2085 N N . THR A 1 277 ? -8.477 0.967 16.375 1 93.12 277 THR A N 1
ATOM 2086 C CA . THR A 1 277 ? -8.969 2.336 16.266 1 93.12 277 THR A CA 1
ATOM 2087 C C . THR A 1 277 ? -8.352 3.217 17.359 1 93.12 277 THR A C 1
ATOM 2089 O O . THR A 1 277 ? -8.203 4.426 17.172 1 93.12 277 THR A O 1
ATOM 2092 N N . ALA A 1 278 ? -7.957 2.684 18.453 1 94.12 278 ALA A N 1
ATOM 2093 C CA . ALA A 1 278 ? -7.473 3.467 19.594 1 94.12 278 ALA A CA 1
ATOM 2094 C C . ALA A 1 278 ? -5.945 3.482 19.625 1 94.12 278 ALA A C 1
ATOM 2096 O O . ALA A 1 278 ? -5.301 2.492 19.281 1 94.12 278 ALA A O 1
ATOM 2097 N N . PRO A 1 279 ? -5.375 4.609 20.047 1 95.56 279 PRO A N 1
ATOM 2098 C CA . PRO A 1 279 ? -3.926 4.605 20.266 1 95.56 279 PRO A CA 1
ATOM 2099 C C . PRO A 1 279 ? -3.5 3.67 21.391 1 95.56 279 PRO A C 1
ATOM 2101 O O . PRO A 1 279 ? -4.227 3.516 22.375 1 95.56 279 PRO A O 1
ATOM 2104 N N . ALA A 1 280 ? -2.354 3.115 21.203 1 97.5 280 ALA A N 1
ATOM 2105 C CA . ALA A 1 280 ? -1.831 2.254 22.266 1 97.5 280 ALA A CA 1
ATOM 2106 C C . ALA A 1 280 ? -1.529 3.057 23.531 1 97.5 280 ALA A C 1
ATOM 2108 O O . ALA A 1 280 ? -0.815 4.059 23.484 1 97.5 280 ALA A O 1
ATOM 2109 N N . PRO A 1 281 ? -1.964 2.615 24.672 1 96.88 281 PRO A N 1
ATOM 2110 C CA . PRO A 1 281 ? -1.73 3.357 25.922 1 96.88 281 PRO A CA 1
ATOM 2111 C C . PRO A 1 281 ? -0.248 3.475 26.266 1 96.88 281 PRO A C 1
ATOM 2113 O O . PRO A 1 281 ? 0.16 4.43 26.922 1 96.88 281 PRO A O 1
ATOM 2116 N N . ASP A 1 282 ? 0.562 2.564 25.812 1 97.81 282 ASP A N 1
ATOM 2117 C CA . ASP A 1 282 ? 1.973 2.57 26.188 1 97.81 282 ASP A CA 1
ATOM 2118 C C . ASP A 1 282 ? 2.764 3.559 25.344 1 97.81 282 ASP A C 1
ATOM 2120 O O . ASP A 1 282 ? 3.938 3.822 25.609 1 97.81 282 ASP A O 1
ATOM 2124 N N . CYS A 1 283 ? 2.24 4.117 24.25 1 98.5 283 CYS A N 1
ATOM 2125 C CA . CYS A 1 283 ? 2.781 5.172 23.406 1 98.5 283 CYS A CA 1
ATOM 2126 C C . CYS A 1 283 ? 4.02 4.688 22.656 1 98.5 283 CYS A C 1
ATOM 2128 O O . CYS A 1 283 ? 4.613 5.438 21.891 1 98.5 283 CYS A O 1
ATOM 2130 N N . LYS A 1 284 ? 4.402 3.447 22.75 1 98.56 284 LYS A N 1
ATOM 2131 C CA . LYS A 1 284 ? 5.73 3 22.328 1 98.56 284 LYS A CA 1
ATOM 2132 C C . LYS A 1 284 ? 5.879 3.049 20.812 1 98.56 284 LYS A C 1
ATOM 2134 O O . LYS A 1 284 ? 6.934 3.426 20.297 1 98.56 284 LYS A O 1
ATOM 2139 N N . GLY A 1 285 ? 4.844 2.564 20.094 1 98.69 285 GLY A N 1
ATOM 2140 C CA . GLY A 1 285 ? 4.926 2.613 18.656 1 98.69 285 GLY A CA 1
ATOM 2141 C C . GLY A 1 285 ? 5.141 4.016 18.109 1 98.69 285 GLY A C 1
ATOM 2142 O O . GLY A 1 285 ? 5.957 4.223 17.203 1 98.69 285 GLY A O 1
ATOM 2143 N N . ARG A 1 286 ? 4.445 4.988 18.672 1 98.81 286 ARG A N 1
ATOM 2144 C CA . ARG A 1 286 ? 4.539 6.383 18.25 1 98.81 286 ARG A CA 1
ATOM 2145 C C . ARG A 1 286 ? 5.887 6.98 18.641 1 98.81 286 ARG A C 1
ATOM 2147 O O . ARG A 1 286 ? 6.512 7.691 17.859 1 98.81 286 ARG A O 1
ATOM 2154 N N . VAL A 1 287 ? 6.355 6.684 19.859 1 98.94 287 VAL A N 1
ATOM 2155 C CA . VAL A 1 287 ? 7.645 7.168 20.344 1 98.94 287 VAL A CA 1
ATOM 2156 C C . VAL A 1 287 ? 8.766 6.617 19.469 1 98.94 287 VAL A C 1
ATOM 2158 O O . VAL A 1 287 ? 9.664 7.359 19.047 1 98.94 287 VAL A O 1
ATOM 2161 N N . MET A 1 288 ? 8.711 5.336 19.172 1 98.81 288 MET A N 1
ATOM 2162 C CA . MET A 1 288 ? 9.758 4.684 18.391 1 98.81 288 MET A CA 1
ATOM 2163 C C . MET A 1 288 ? 9.805 5.238 16.969 1 98.81 288 MET A C 1
ATOM 2165 O O . MET A 1 288 ? 10.883 5.34 16.375 1 98.81 288 MET A O 1
ATOM 2169 N N . ALA A 1 289 ? 8.656 5.598 16.391 1 98.88 289 ALA A N 1
ATOM 2170 C CA . ALA A 1 289 ? 8.648 6.211 15.062 1 98.88 289 ALA A CA 1
ATOM 2171 C C . ALA A 1 289 ? 9.414 7.531 15.062 1 98.88 289 ALA A C 1
ATOM 2173 O O . ALA A 1 289 ? 10.211 7.789 14.164 1 98.88 289 ALA A O 1
ATOM 2174 N N . ILE A 1 290 ? 9.164 8.367 16.047 1 98.94 290 ILE A N 1
ATOM 2175 C CA . ILE A 1 290 ? 9.859 9.648 16.156 1 98.94 290 ILE A CA 1
ATOM 2176 C C . ILE A 1 290 ? 11.344 9.414 16.391 1 98.94 290 ILE A C 1
ATOM 2178 O O . ILE A 1 290 ? 12.195 10.055 15.766 1 98.94 290 ILE A O 1
ATOM 2182 N N . GLN A 1 291 ? 11.703 8.484 17.266 1 98.75 291 GLN A N 1
ATOM 2183 C CA . GLN A 1 291 ? 13.094 8.188 17.578 1 98.75 291 GLN A CA 1
ATOM 2184 C C . GLN A 1 291 ? 13.836 7.676 16.344 1 98.75 291 GLN A C 1
ATOM 2186 O O . GLN A 1 291 ? 14.984 8.062 16.109 1 98.75 291 GLN A O 1
ATOM 2191 N N . ALA A 1 292 ? 13.188 6.812 15.594 1 98.62 292 ALA A N 1
ATOM 2192 C CA . ALA A 1 292 ? 13.797 6.277 14.383 1 98.62 292 ALA A CA 1
ATOM 2193 C C . ALA A 1 292 ? 14.094 7.391 13.383 1 98.62 292 ALA A C 1
ATOM 2195 O O . ALA A 1 292 ? 15.141 7.387 12.734 1 98.62 292 ALA A O 1
ATOM 2196 N N . ALA A 1 293 ? 13.18 8.328 13.234 1 98.81 293 ALA A N 1
ATOM 2197 C CA . ALA A 1 293 ? 13.383 9.453 12.328 1 98.81 293 ALA A CA 1
ATOM 2198 C C . ALA A 1 293 ? 14.547 10.32 12.789 1 98.81 293 ALA A C 1
ATOM 2200 O O . ALA A 1 293 ? 15.375 10.734 11.977 1 98.81 293 ALA A O 1
ATOM 2201 N N . LEU A 1 294 ? 14.617 10.602 14.062 1 98.81 294 LEU A N 1
ATOM 2202 C CA . LEU A 1 294 ? 15.703 11.406 14.625 1 98.81 294 LEU A CA 1
ATOM 2203 C C . LEU A 1 294 ? 17.047 10.719 14.422 1 98.81 294 LEU A C 1
ATOM 2205 O O . LEU A 1 294 ? 18.031 11.359 14.031 1 98.81 294 LEU A O 1
ATOM 2209 N N . GLU A 1 295 ? 17.047 9.438 14.68 1 98.31 295 GLU A N 1
ATOM 2210 C CA . GLU A 1 295 ? 18.281 8.672 14.516 1 98.31 295 GLU A CA 1
ATOM 2211 C C . GLU A 1 295 ? 18.75 8.688 13.07 1 98.31 295 GLU A C 1
ATOM 2213 O O . GLU A 1 295 ? 19.938 8.891 12.797 1 98.31 295 GLU A O 1
ATOM 2218 N N . GLN A 1 296 ? 17.844 8.477 12.18 1 97.38 296 GLN A N 1
ATOM 2219 C CA . GLN A 1 296 ? 18.203 8.477 10.766 1 97.38 296 GLN A CA 1
ATOM 2220 C C . GLN A 1 296 ? 18.703 9.852 10.328 1 97.38 296 GLN A C 1
ATOM 2222 O O . GLN A 1 296 ? 19.625 9.945 9.508 1 97.38 296 GLN A O 1
ATOM 2227 N N . ALA A 1 297 ? 18.094 10.852 10.859 1 98 297 ALA A N 1
ATOM 2228 C CA . ALA A 1 297 ? 18.469 12.227 10.516 1 98 297 ALA A CA 1
ATOM 2229 C C . ALA A 1 297 ? 19.734 12.656 11.242 1 98 297 ALA A C 1
ATOM 2231 O O . ALA A 1 297 ? 20.297 13.711 10.953 1 98 297 ALA A O 1
ATOM 2232 N N . GLN A 1 298 ? 20.172 11.844 12.211 1 97.75 298 GLN A N 1
ATOM 2233 C CA . GLN A 1 298 ? 21.312 12.188 13.062 1 97.75 298 GLN A CA 1
ATOM 2234 C C . GLN A 1 298 ? 21.094 13.531 13.758 1 97.75 298 GLN A C 1
ATOM 2236 O O . GLN A 1 298 ? 21.969 14.391 13.727 1 97.75 298 GLN A O 1
ATOM 2241 N N . LEU A 1 299 ? 19.938 13.648 14.312 1 98.38 299 LEU A N 1
ATOM 2242 C CA . LEU A 1 299 ? 19.578 14.852 15.039 1 98.38 299 LEU A CA 1
ATOM 2243 C C . LEU A 1 299 ? 19.328 14.547 16.516 1 98.38 299 LEU A C 1
ATOM 2245 O O . LEU A 1 299 ? 18.859 13.461 16.859 1 98.38 299 LEU A O 1
ATOM 2249 N N . SER A 1 300 ? 19.672 15.492 17.344 1 98.5 300 SER A N 1
ATOM 2250 C CA . SER A 1 300 ? 19.172 15.484 18.703 1 98.5 300 SER A CA 1
ATOM 2251 C C . SER A 1 300 ? 17.766 16.062 18.797 1 98.5 300 SER A C 1
ATOM 2253 O O . SER A 1 300 ? 17.281 16.688 17.844 1 98.5 300 SER A O 1
ATOM 2255 N N . THR A 1 301 ? 17.156 15.836 19.891 1 98.38 301 THR A N 1
ATOM 2256 C CA . THR A 1 301 ? 15.789 16.312 20.062 1 98.38 301 THR A CA 1
ATOM 2257 C C . THR A 1 301 ? 15.742 17.844 19.984 1 98.38 301 THR A C 1
ATOM 2259 O O . THR A 1 301 ? 14.773 18.406 19.469 1 98.38 301 THR A O 1
ATOM 2262 N N . SER A 1 302 ? 16.781 18.547 20.422 1 98.06 302 SER A N 1
ATOM 2263 C CA . SER A 1 302 ? 16.812 20 20.469 1 98.06 302 SER A CA 1
ATOM 2264 C C . SER A 1 302 ? 16.969 20.594 19.062 1 98.06 302 SER A C 1
ATOM 2266 O O . SER A 1 302 ? 16.781 21.797 18.875 1 98.06 302 SER A O 1
ATOM 2268 N N . ASP A 1 303 ? 17.234 19.719 18.094 1 98.19 303 ASP A N 1
ATOM 2269 C CA . ASP A 1 303 ? 17.422 20.172 16.719 1 98.19 303 ASP A CA 1
ATOM 2270 C C . ASP A 1 303 ? 16.078 20.359 16.016 1 98.19 303 ASP A C 1
ATOM 2272 O O . ASP A 1 303 ? 16.016 20.922 14.914 1 98.19 303 ASP A O 1
ATOM 2276 N N . ILE A 1 304 ? 15.016 19.922 16.656 1 98.75 304 ILE A N 1
ATOM 2277 C CA . ILE A 1 304 ? 13.688 20.109 16.078 1 98.75 304 ILE A CA 1
ATOM 2278 C C . ILE A 1 304 ? 13.156 21.5 16.422 1 98.75 304 ILE A C 1
ATOM 2280 O O . ILE A 1 304 ? 13.031 21.844 17.594 1 98.75 304 ILE A O 1
ATOM 2284 N N . HIS A 1 305 ? 12.75 22.281 15.375 1 98.81 305 HIS A N 1
ATOM 2285 C CA . HIS A 1 305 ? 12.359 23.672 15.586 1 98.81 305 HIS A CA 1
ATOM 2286 C C . HIS A 1 305 ? 10.852 23.844 15.5 1 98.81 305 HIS A C 1
ATOM 2288 O O . HIS A 1 305 ? 10.305 24.859 15.953 1 98.81 305 HIS A O 1
ATOM 2294 N N . TYR A 1 306 ? 10.203 22.922 14.867 1 98.88 306 TYR A N 1
ATOM 2295 C CA . TYR A 1 306 ? 8.758 22.969 14.672 1 98.88 306 TYR A CA 1
ATOM 2296 C C . TYR A 1 306 ? 8.18 21.562 14.539 1 98.88 306 TYR A C 1
ATOM 2298 O O . TYR A 1 306 ? 8.805 20.688 13.938 1 98.88 306 TYR A O 1
ATOM 2306 N N . ILE A 1 307 ? 7.016 21.297 15.156 1 98.94 307 ILE A N 1
ATOM 2307 C CA . ILE A 1 307 ? 6.316 20.031 15.008 1 98.94 307 ILE A CA 1
ATOM 2308 C C . ILE A 1 307 ? 4.906 20.266 14.477 1 98.94 307 ILE A C 1
ATOM 2310 O O . ILE A 1 307 ? 4.133 21.031 15.062 1 98.94 307 ILE A O 1
ATOM 2314 N N . ASN A 1 308 ? 4.605 19.766 13.336 1 98.94 308 ASN A N 1
ATOM 2315 C CA . ASN A 1 308 ? 3.217 19.609 12.922 1 98.94 308 ASN A CA 1
ATOM 2316 C C . ASN A 1 308 ? 2.607 18.328 13.492 1 98.94 308 ASN A C 1
ATOM 2318 O O . ASN A 1 308 ? 2.924 17.234 13.039 1 98.94 308 ASN A O 1
ATOM 2322 N N . ALA A 1 309 ? 1.774 18.438 14.477 1 98.88 309 ALA A N 1
ATOM 2323 C CA . ALA A 1 309 ? 1.17 17.312 15.18 1 98.88 309 ALA A CA 1
ATOM 2324 C C . ALA A 1 309 ? 0.055 16.688 14.344 1 98.88 309 ALA A C 1
ATOM 2326 O O . ALA A 1 309 ? -0.514 17.344 13.469 1 98.88 309 ALA A O 1
ATOM 2327 N N . HIS A 1 310 ? -0.239 15.422 14.555 1 98.75 310 HIS A N 1
ATOM 2328 C CA . HIS A 1 310 ? -1.422 14.805 13.969 1 98.75 310 HIS A CA 1
ATOM 2329 C C . HIS A 1 310 ? -2.693 15.523 14.406 1 98.75 310 HIS A C 1
ATOM 2331 O O . HIS A 1 310 ? -3.551 15.836 13.578 1 98.75 310 HIS A O 1
ATOM 2337 N N . GLY A 1 311 ? -2.834 15.781 15.734 1 98.5 311 GLY A N 1
ATOM 2338 C CA . GLY A 1 311 ? -3.822 16.688 16.297 1 98.5 311 GLY A CA 1
ATOM 2339 C C . GLY A 1 311 ? -5.203 16.516 15.688 1 98.5 311 GLY A C 1
ATOM 2340 O O . GLY A 1 311 ? -5.742 17.422 15.062 1 98.5 311 GLY A O 1
ATOM 2341 N N . THR A 1 312 ? -5.887 15.438 15.992 1 97.62 312 THR A N 1
ATOM 2342 C CA . THR A 1 312 ? -7.129 15.086 15.305 1 97.62 312 THR A CA 1
ATOM 2343 C C . THR A 1 312 ? -8.32 15.75 15.984 1 97.62 312 THR A C 1
ATOM 2345 O O . THR A 1 312 ? -9.438 15.703 15.469 1 97.62 312 THR A O 1
ATOM 2348 N N . SER A 1 313 ? -8.133 16.422 17.094 1 98.56 313 SER A N 1
ATOM 2349 C CA . SER A 1 313 ? -9.258 16.938 17.859 1 98.56 313 SER A CA 1
ATOM 2350 C C . SER A 1 313 ? -10.094 15.82 18.453 1 98.56 313 SER A C 1
ATOM 2352 O O . SER A 1 313 ? -11.312 15.953 18.594 1 98.56 313 SER A O 1
ATOM 2354 N N . THR A 1 314 ? -9.5 14.633 18.703 1 97.31 314 THR A N 1
ATOM 2355 C CA . THR A 1 314 ? -10.148 13.516 19.391 1 97.31 314 THR A CA 1
ATOM 2356 C C . THR A 1 314 ? -9.625 13.383 20.812 1 97.31 314 THR A C 1
ATOM 2358 O O . THR A 1 314 ? -8.438 13.594 21.062 1 97.31 314 THR A O 1
ATOM 2361 N N . PRO A 1 315 ? -10.469 13.039 21.734 1 96.12 315 PRO A N 1
ATOM 2362 C CA . PRO A 1 315 ? -10.078 13.016 23.141 1 96.12 315 PRO A CA 1
ATOM 2363 C C . PRO A 1 315 ? -8.867 12.117 23.406 1 96.12 315 PRO A C 1
ATOM 2365 O O . PRO A 1 315 ? -7.879 12.562 24 1 96.12 315 PRO A O 1
ATOM 2368 N N . LEU A 1 316 ? -8.867 10.938 22.875 1 96.06 316 LEU A N 1
ATOM 2369 C CA . LEU A 1 316 ? -7.805 9.984 23.203 1 96.06 316 LEU A CA 1
ATOM 2370 C C . LEU A 1 316 ? -6.52 10.328 22.453 1 96.06 316 LEU A C 1
ATOM 2372 O O . LEU A 1 316 ? -5.43 10.266 23.031 1 96.06 316 LEU A O 1
ATOM 2376 N N . ASN A 1 317 ? -6.582 10.703 21.203 1 97.5 317 ASN A N 1
ATOM 2377 C CA . ASN A 1 317 ? -5.375 10.969 20.438 1 97.5 317 ASN A CA 1
ATOM 2378 C C . ASN A 1 317 ? -4.586 12.141 21.016 1 97.5 317 ASN A C 1
ATOM 2380 O O . ASN A 1 317 ? -3.367 12.055 21.156 1 97.5 317 ASN A O 1
ATOM 2384 N N . ASP A 1 318 ? -5.25 13.25 21.297 1 98.44 318 ASP A N 1
ATOM 2385 C CA . ASP A 1 318 ? -4.543 14.469 21.656 1 98.44 318 ASP A CA 1
ATOM 2386 C C . ASP A 1 318 ? -3.77 14.289 22.969 1 98.44 318 ASP A C 1
ATOM 2388 O O . ASP A 1 318 ? -2.645 14.773 23.094 1 98.44 318 ASP A O 1
ATOM 2392 N N . ILE A 1 319 ? -4.352 13.562 23.891 1 98.56 319 ILE A N 1
ATOM 2393 C CA . ILE A 1 319 ? -3.666 13.297 25.141 1 98.56 319 ILE A CA 1
ATOM 2394 C C . ILE A 1 319 ? -2.51 12.328 24.906 1 98.56 319 ILE A C 1
ATOM 2396 O O . ILE A 1 319 ? -1.396 12.555 25.391 1 98.56 319 ILE A O 1
ATOM 2400 N N . ASN A 1 320 ? -2.828 11.25 24.203 1 98.69 320 ASN A N 1
ATOM 2401 C CA . ASN A 1 320 ? -1.8 10.266 23.875 1 98.69 320 ASN A CA 1
ATOM 2402 C C . ASN A 1 320 ? -0.629 10.898 23.141 1 98.69 320 ASN A C 1
ATOM 2404 O O . ASN A 1 320 ? 0.531 10.641 23.453 1 98.69 320 ASN A O 1
ATOM 2408 N N . GLU A 1 321 ? -0.953 11.742 22.141 1 98.75 321 GLU A N 1
ATOM 2409 C CA . GLU A 1 321 ? 0.062 12.414 21.328 1 98.75 321 GLU A CA 1
ATOM 2410 C C . GLU A 1 321 ? 0.906 13.359 22.188 1 98.75 321 GLU A C 1
ATOM 2412 O O . GLU A 1 321 ? 2.111 13.5 21.953 1 98.75 321 GLU A O 1
ATOM 2417 N N . THR A 1 322 ? 0.307 14.062 23.125 1 98.88 322 THR A N 1
ATOM 2418 C CA . THR A 1 322 ? 1.047 14.906 24.062 1 98.88 322 THR A CA 1
ATOM 2419 C C . THR A 1 322 ? 2.053 14.086 24.859 1 98.88 322 THR A C 1
ATOM 2421 O O . THR A 1 322 ? 3.215 14.469 24.984 1 98.88 322 THR A O 1
ATOM 2424 N N . ASP A 1 323 ? 1.597 12.969 25.344 1 98.88 323 ASP A N 1
ATOM 2425 C CA . ASP A 1 323 ? 2.479 12.07 26.094 1 98.88 323 ASP A CA 1
ATOM 2426 C C . ASP A 1 323 ? 3.602 11.539 25.203 1 98.88 323 ASP A C 1
ATOM 2428 O O . ASP A 1 323 ? 4.75 11.438 25.641 1 98.88 323 ASP A O 1
ATOM 2432 N N . VAL A 1 324 ? 3.279 11.18 24 1 98.94 324 VAL A N 1
ATOM 2433 C CA . VAL A 1 324 ? 4.254 10.695 23.016 1 98.94 324 VAL A CA 1
ATOM 2434 C C . VAL A 1 324 ? 5.352 11.734 22.828 1 98.94 324 VAL A C 1
ATOM 2436 O O . VAL A 1 324 ? 6.539 11.406 22.812 1 98.94 324 VAL A O 1
ATOM 2439 N N . LEU A 1 325 ? 4.969 13 22.625 1 98.94 325 LEU A N 1
ATOM 2440 C CA . LEU A 1 325 ? 5.941 14.062 22.375 1 98.94 325 LEU A CA 1
ATOM 2441 C C . LEU A 1 325 ? 6.82 14.289 23.609 1 98.94 325 LEU A C 1
ATOM 2443 O O . LEU A 1 325 ? 8.023 14.516 23.484 1 98.94 325 LEU A O 1
ATOM 2447 N N . LYS A 1 326 ? 6.234 14.219 24.828 1 98.88 326 LYS A N 1
ATOM 2448 C CA . LYS A 1 326 ? 7.012 14.328 26.062 1 98.88 326 LYS A CA 1
ATOM 2449 C C . LYS A 1 326 ? 8.031 13.195 26.172 1 98.88 326 LYS A C 1
ATOM 2451 O O . LYS A 1 326 ? 9.195 13.43 26.484 1 98.88 326 LYS A O 1
ATOM 2456 N N . MET A 1 327 ? 7.586 12 25.859 1 98.81 327 MET A N 1
ATOM 2457 C CA . MET A 1 327 ? 8.453 10.828 25.953 1 98.81 327 MET A CA 1
ATOM 2458 C C . MET A 1 327 ? 9.547 10.875 24.906 1 98.81 327 MET A C 1
ATOM 2460 O O . MET A 1 327 ? 10.672 10.438 25.141 1 98.81 327 MET A O 1
ATOM 2464 N N . SER A 1 328 ? 9.242 11.398 23.75 1 98.81 328 SER A N 1
ATOM 2465 C CA . SER A 1 328 ? 10.164 11.383 22.609 1 98.81 328 SER A CA 1
ATOM 2466 C C . SER A 1 328 ? 11.219 12.477 22.734 1 98.81 328 SER A C 1
ATOM 2468 O O . SER A 1 328 ? 12.375 12.281 22.359 1 98.81 328 SER A O 1
ATOM 2470 N N . LEU A 1 329 ? 10.805 13.648 23.25 1 98.81 329 LEU A N 1
ATOM 2471 C CA . LEU A 1 329 ? 11.664 14.82 23.125 1 98.81 329 LEU A CA 1
ATOM 2472 C C . LEU A 1 329 ? 12.188 15.266 24.5 1 98.81 329 LEU A C 1
ATOM 2474 O O . LEU A 1 329 ? 13.094 16.094 24.578 1 98.81 329 LEU A O 1
ATOM 2478 N N . GLY A 1 330 ? 11.656 14.711 25.578 1 98.44 330 GLY A N 1
ATOM 2479 C CA . GLY A 1 330 ? 12.055 15.125 26.922 1 98.44 330 GLY A CA 1
ATOM 2480 C C . GLY A 1 330 ? 11.758 16.578 27.203 1 98.44 330 GLY A C 1
ATOM 2481 O O . GLY A 1 330 ? 10.641 17.047 26.984 1 98.44 330 GLY A O 1
ATOM 2482 N N . GLU A 1 331 ? 12.719 17.281 27.688 1 98.38 331 GLU A N 1
ATOM 2483 C CA . GLU A 1 331 ? 12.562 18.688 28.078 1 98.38 331 GLU A CA 1
ATOM 2484 C C . GLU A 1 331 ? 12.25 19.562 26.859 1 98.38 331 GLU A C 1
ATOM 2486 O O . GLU A 1 331 ? 11.516 20.547 26.969 1 98.38 331 GLU A O 1
ATOM 2491 N N . HIS A 1 332 ? 12.758 19.172 25.734 1 98.69 332 HIS A N 1
ATOM 2492 C CA . HIS A 1 332 ? 12.57 19.969 24.531 1 98.69 332 HIS A CA 1
ATOM 2493 C C . HIS A 1 332 ? 11.102 20.031 24.141 1 98.69 332 HIS A C 1
ATOM 2495 O O . HIS A 1 332 ? 10.672 20.969 23.469 1 98.69 332 HIS A O 1
ATOM 2501 N N . ALA A 1 333 ? 10.328 18.969 24.531 1 98.75 333 ALA A N 1
ATOM 2502 C CA . ALA A 1 333 ? 8.906 18.922 24.203 1 98.75 333 ALA A CA 1
ATOM 2503 C C . ALA A 1 333 ? 8.18 20.172 24.703 1 98.75 333 ALA A C 1
ATOM 2505 O O . ALA A 1 333 ? 7.203 20.609 24.094 1 98.75 333 ALA A O 1
ATOM 2506 N N . TYR A 1 334 ? 8.625 20.781 25.781 1 98.25 334 TYR A N 1
ATOM 2507 C CA . TYR A 1 334 ? 7.938 21.875 26.438 1 98.25 334 TYR A CA 1
ATOM 2508 C C . TYR A 1 334 ? 8.32 23.219 25.812 1 98.25 334 TYR A C 1
ATOM 2510 O O . TYR A 1 334 ? 7.672 24.234 26.062 1 98.25 334 TYR A O 1
ATOM 2518 N N . HIS A 1 335 ? 9.289 23.219 24.906 1 97.88 335 HIS A N 1
ATOM 2519 C CA . HIS A 1 335 ? 9.789 24.484 24.375 1 97.88 335 HIS A CA 1
ATOM 2520 C C . HIS A 1 335 ? 9.57 24.562 22.875 1 97.88 335 HIS A C 1
ATOM 2522 O O . HIS A 1 335 ? 9.461 25.672 22.312 1 97.88 335 HIS A O 1
ATOM 2528 N N . VAL A 1 336 ? 9.539 23.438 22.203 1 98.75 336 VAL A N 1
ATOM 2529 C CA . VAL A 1 336 ? 9.375 23.438 20.75 1 98.75 336 VAL A CA 1
ATOM 2530 C C . VAL A 1 336 ? 7.941 23.812 20.391 1 98.75 336 VAL A C 1
ATOM 2532 O O . VAL A 1 336 ? 6.992 23.312 21 1 98.75 336 VAL A O 1
ATOM 2535 N N . PRO A 1 337 ? 7.73 24.797 19.438 1 98.88 337 PRO A N 1
ATOM 2536 C CA . PRO A 1 337 ? 6.363 25.078 18.984 1 98.88 337 PRO A CA 1
ATOM 2537 C C . PRO A 1 337 ? 5.738 23.906 18.234 1 98.88 337 PRO A C 1
ATOM 2539 O O . PRO A 1 337 ? 6.402 23.281 17.406 1 98.88 337 PRO A O 1
ATOM 2542 N N . ILE A 1 338 ? 4.461 23.641 18.594 1 98.88 338 ILE A N 1
ATOM 2543 C CA . ILE A 1 338 ? 3.691 22.547 17.984 1 98.88 338 ILE A CA 1
ATOM 2544 C C . ILE A 1 338 ? 2.367 23.094 17.453 1 98.88 338 ILE A C 1
ATOM 2546 O O . ILE A 1 338 ? 1.694 23.875 18.125 1 98.88 338 ILE A O 1
ATOM 2550 N N . SER A 1 339 ? 1.987 22.766 16.25 1 98.5 339 SER A N 1
ATOM 2551 C CA . SER A 1 339 ? 0.663 23.156 15.773 1 98.5 339 SER A CA 1
ATOM 2552 C C . SER A 1 339 ? -0.063 21.969 15.148 1 98.5 339 SER A C 1
ATOM 2554 O O . SER A 1 339 ? 0.566 20.984 14.773 1 98.5 339 SER A O 1
ATOM 2556 N N . SER A 1 340 ? -1.38 21.984 15.172 1 98.75 340 SER A N 1
ATOM 2557 C CA . SER A 1 340 ? -2.213 21.125 14.344 1 98.75 340 SER A CA 1
ATOM 2558 C C . SER A 1 340 ? -2.883 21.906 13.219 1 98.75 340 SER A C 1
ATOM 2560 O O . SER A 1 340 ? -3.826 22.672 13.469 1 98.75 340 SER A O 1
ATOM 2562 N N . THR A 1 341 ? -2.533 21.625 12.055 1 98.69 341 THR A N 1
ATOM 2563 C CA . THR A 1 341 ? -3.066 22.359 10.914 1 98.69 341 THR A CA 1
ATOM 2564 C C . THR A 1 341 ? -4.406 21.766 10.477 1 98.69 341 THR A C 1
ATOM 2566 O O . THR A 1 341 ? -5.098 22.344 9.633 1 98.69 341 THR A O 1
ATOM 2569 N N . LYS A 1 342 ? -4.855 20.672 11.133 1 98.62 342 LYS A N 1
ATOM 2570 C CA . LYS A 1 342 ? -6.195 20.141 10.883 1 98.62 342 LYS A CA 1
ATOM 2571 C C . LYS A 1 342 ? -7.262 21.141 11.344 1 98.62 342 LYS A C 1
ATOM 2573 O O . LYS A 1 342 ? -8.406 21.078 10.891 1 98.62 342 LYS A O 1
ATOM 2578 N N . SER A 1 343 ? -6.848 22 12.281 1 98.69 343 SER A N 1
ATOM 2579 C CA . SER A 1 343 ? -7.781 23.031 12.719 1 98.69 343 SER A CA 1
ATOM 2580 C C . SER A 1 343 ? -8.18 23.938 11.562 1 98.69 343 SER A C 1
ATOM 2582 O O . SER A 1 343 ? -9.172 24.672 11.648 1 98.69 343 SER A O 1
ATOM 2584 N N . TYR A 1 344 ? -7.43 23.953 10.461 1 98.81 344 TYR A N 1
ATOM 2585 C CA . TYR A 1 344 ? -7.758 24.703 9.25 1 98.81 344 TYR A CA 1
ATOM 2586 C C . TYR A 1 344 ? -8.406 23.797 8.211 1 98.81 344 TYR A C 1
ATOM 2588 O O . TYR A 1 344 ? -9.461 24.125 7.66 1 98.81 344 TYR A O 1
ATOM 2596 N N . THR A 1 345 ? -7.832 22.625 7.957 1 98.69 345 THR A N 1
ATOM 2597 C CA . THR A 1 345 ? -8.164 21.812 6.797 1 98.69 345 THR A CA 1
ATOM 2598 C C . THR A 1 345 ? -9.266 20.812 7.141 1 98.69 345 THR A C 1
ATOM 2600 O O . THR A 1 345 ? -9.906 20.25 6.25 1 98.69 345 THR A O 1
ATOM 2603 N N . GLY A 1 346 ? -9.484 20.578 8.398 1 98.62 346 GLY A N 1
ATOM 2604 C CA . GLY A 1 346 ? -10.07 19.297 8.734 1 98.62 346 GLY A CA 1
ATOM 2605 C C . GLY A 1 346 ? -9.133 18.125 8.477 1 98.62 346 GLY A C 1
ATOM 2606 O O . GLY A 1 346 ? -7.926 18.312 8.352 1 98.62 346 GLY A O 1
ATOM 2607 N N . HIS A 1 347 ? -9.664 16.969 8.578 1 98.62 347 HIS A N 1
ATOM 2608 C CA . HIS A 1 347 ? -8.852 15.766 8.469 1 98.62 347 HIS A CA 1
ATOM 2609 C C . HIS A 1 347 ? -9.016 15.117 7.098 1 98.62 347 HIS A C 1
ATOM 2611 O O . HIS A 1 347 ? -10.086 14.594 6.781 1 98.62 347 HIS A O 1
ATOM 2617 N N . LEU A 1 348 ? -7.906 15.109 6.348 1 98.5 348 LEU A N 1
ATOM 2618 C CA . LEU A 1 348 ? -7.938 14.586 4.984 1 98.5 348 LEU A CA 1
ATOM 2619 C C . LEU A 1 348 ? -7.672 13.086 4.965 1 98.5 348 LEU A C 1
ATOM 2621 O O . LEU A 1 348 ? -7.488 12.5 3.898 1 98.5 348 LEU A O 1
ATOM 2625 N N . ILE A 1 349 ? -7.574 12.484 6.016 1 97.56 349 ILE A N 1
ATOM 2626 C CA . ILE A 1 349 ? -7.328 11.055 6.172 1 97.56 349 ILE A CA 1
ATOM 2627 C C . ILE A 1 349 ? -6 10.688 5.516 1 97.56 349 ILE A C 1
ATOM 2629 O O . ILE A 1 349 ? -4.934 11.086 5.984 1 97.56 349 ILE A O 1
ATOM 2633 N N . ALA A 1 350 ? -6.062 10.094 4.309 1 98.44 350 ALA A N 1
ATOM 2634 C CA . ALA A 1 350 ? -4.836 9.648 3.654 1 98.44 350 ALA A CA 1
ATOM 2635 C C . ALA A 1 350 ? -4.031 10.836 3.127 1 98.44 350 ALA A C 1
ATOM 2637 O O . ALA A 1 350 ? -2.82 10.727 2.918 1 98.44 350 ALA A O 1
ATOM 2638 N N . GLY A 1 351 ? -4.672 11.945 2.881 1 98.69 351 GLY A N 1
ATOM 2639 C CA . GLY A 1 351 ? -3.986 13.125 2.387 1 98.69 351 GLY A CA 1
ATOM 2640 C C . GLY A 1 351 ? -3.373 13.969 3.492 1 98.69 351 GLY A C 1
ATOM 2641 O O . GLY A 1 351 ? -2.588 14.875 3.223 1 98.69 351 GLY A O 1
ATOM 2642 N N . ALA A 1 352 ? -3.66 13.617 4.746 1 98.75 352 ALA A N 1
ATOM 2643 C CA . ALA A 1 352 ? -3.303 14.469 5.879 1 98.75 352 ALA A CA 1
ATOM 2644 C C . ALA A 1 352 ? -1.788 14.609 6 1 98.75 352 ALA A C 1
ATOM 2646 O O . ALA A 1 352 ? -1.266 15.727 6.043 1 98.75 352 ALA A O 1
ATOM 2647 N N . GLY A 1 353 ? -1.099 13.445 6.012 1 98.81 353 GLY A N 1
ATOM 2648 C CA . GLY A 1 353 ? 0.344 13.484 6.191 1 98.81 353 GLY A CA 1
ATOM 2649 C C . GLY A 1 353 ? 1.062 14.211 5.07 1 98.81 353 GLY A C 1
ATOM 2650 O O . GLY A 1 353 ? 2.076 14.875 5.301 1 98.81 353 GLY A O 1
ATOM 2651 N N . ALA A 1 354 ? 0.512 14.125 3.883 1 98.94 354 ALA A N 1
ATOM 2652 C CA . ALA A 1 354 ? 1.147 14.742 2.723 1 98.94 354 ALA A CA 1
ATOM 2653 C C . ALA A 1 354 ? 0.969 16.25 2.74 1 98.94 354 ALA A C 1
ATOM 2655 O O . ALA A 1 354 ? 1.931 17 2.545 1 98.94 354 ALA A O 1
ATOM 2656 N N . ILE A 1 355 ? -0.24 16.703 2.977 1 98.94 355 ILE A N 1
ATOM 2657 C CA . ILE A 1 355 ? -0.472 18.141 2.949 1 98.94 355 ILE A CA 1
ATOM 2658 C C . ILE A 1 355 ? 0.219 18.797 4.145 1 98.94 355 ILE A C 1
ATOM 2660 O O . ILE A 1 355 ? 0.706 19.938 4.043 1 98.94 355 ILE A O 1
ATOM 2664 N N . GLU A 1 356 ? 0.257 18.125 5.246 1 98.94 356 GLU A N 1
ATOM 2665 C CA . GLU A 1 356 ? 0.94 18.625 6.434 1 98.94 356 GLU A CA 1
ATOM 2666 C C . GLU A 1 356 ? 2.449 18.688 6.219 1 98.94 356 GLU A C 1
ATOM 2668 O O . GLU A 1 356 ? 3.125 19.562 6.762 1 98.94 356 GLU A O 1
ATOM 2673 N N . SER A 1 357 ? 2.982 17.75 5.43 1 98.94 357 SER A N 1
ATOM 2674 C CA . SER A 1 357 ? 4.379 17.859 5.023 1 98.94 357 SER A CA 1
ATOM 2675 C C . SER A 1 357 ? 4.637 19.141 4.238 1 98.94 357 SER A C 1
ATOM 2677 O O . SER A 1 357 ? 5.652 19.797 4.445 1 98.94 357 SER A O 1
ATOM 2679 N N . ILE A 1 358 ? 3.723 19.453 3.367 1 98.94 358 ILE A N 1
ATOM 2680 C CA . ILE A 1 358 ? 3.842 20.688 2.602 1 98.94 358 ILE A CA 1
ATOM 2681 C C . ILE A 1 358 ? 3.811 21.891 3.547 1 98.94 358 ILE A C 1
ATOM 2683 O O . ILE A 1 358 ? 4.562 22.844 3.367 1 98.94 358 ILE A O 1
ATOM 2687 N N . PHE A 1 359 ? 2.971 21.859 4.602 1 98.94 359 PHE A N 1
ATOM 2688 C CA . PHE A 1 359 ? 2.891 22.953 5.555 1 98.94 359 PHE A CA 1
ATOM 2689 C C . PHE A 1 359 ? 4.191 23.078 6.344 1 98.94 359 PHE A C 1
ATOM 2691 O O . PHE A 1 359 ? 4.598 24.188 6.699 1 98.94 359 PHE A O 1
ATOM 2698 N N . CYS A 1 360 ? 4.828 21.953 6.664 1 98.94 360 CYS A N 1
ATOM 2699 C CA . CYS A 1 360 ? 6.148 22 7.281 1 98.94 360 CYS A CA 1
ATOM 2700 C C . CYS A 1 360 ? 7.145 22.719 6.379 1 98.94 360 CYS A C 1
ATOM 2702 O O . CYS A 1 360 ? 7.918 23.562 6.844 1 98.94 360 CYS A O 1
ATOM 2704 N N . ILE A 1 361 ? 7.121 22.422 5.098 1 98.81 361 ILE A N 1
ATOM 2705 C CA . ILE A 1 361 ? 8.016 23.047 4.125 1 98.81 361 ILE A CA 1
ATOM 2706 C C . ILE A 1 361 ? 7.707 24.531 4.016 1 98.81 361 ILE A C 1
ATOM 2708 O O . ILE A 1 361 ? 8.625 25.359 3.988 1 98.81 361 ILE A O 1
ATOM 2712 N N . LYS A 1 362 ? 6.41 24.875 3.947 1 98.75 362 LYS A N 1
ATOM 2713 C CA . LYS A 1 362 ? 5.996 26.266 3.883 1 98.75 362 LYS A CA 1
ATOM 2714 C C . LYS A 1 362 ? 6.426 27.031 5.137 1 98.75 362 LYS A C 1
ATOM 2716 O O . LYS A 1 362 ? 6.828 28.188 5.059 1 98.75 362 LYS A O 1
ATOM 2721 N N . ALA A 1 363 ? 6.277 26.359 6.293 1 98.81 363 ALA A N 1
ATOM 2722 C CA . ALA A 1 363 ? 6.727 26.984 7.539 1 98.81 363 ALA A CA 1
ATOM 2723 C C . ALA A 1 363 ? 8.211 27.328 7.477 1 98.81 363 ALA A C 1
ATOM 2725 O O . ALA A 1 363 ? 8.625 28.406 7.879 1 98.81 363 ALA A O 1
ATOM 2726 N N . ILE A 1 364 ? 9.008 26.391 7.008 1 98.38 364 ILE A N 1
ATOM 2727 C CA . ILE A 1 364 ? 10.445 26.578 6.855 1 98.38 364 ILE A CA 1
ATOM 2728 C C . ILE A 1 364 ? 10.711 27.734 5.887 1 98.38 364 ILE A C 1
ATOM 2730 O O . ILE A 1 364 ? 11.477 28.656 6.195 1 98.38 364 ILE A O 1
ATOM 2734 N N . GLU A 1 365 ? 10.039 27.688 4.773 1 97 365 GLU A N 1
ATOM 2735 C CA . GLU A 1 365 ? 10.25 28.641 3.689 1 97 365 GLU A CA 1
ATOM 2736 C C . GLU A 1 365 ? 9.875 30.047 4.121 1 97 365 GLU A C 1
ATOM 2738 O O . GLU A 1 365 ? 10.547 31.016 3.754 1 97 365 GLU A O 1
ATOM 2743 N N . THR A 1 366 ? 8.805 30.188 4.852 1 97.75 366 THR A N 1
ATOM 2744 C CA . THR A 1 366 ? 8.258 31.5 5.148 1 97.75 366 THR A CA 1
ATOM 2745 C C . THR A 1 366 ? 8.633 31.938 6.562 1 97.75 366 THR A C 1
ATOM 2747 O O . THR A 1 366 ? 8.297 33.031 6.984 1 97.75 366 THR A O 1
ATOM 2750 N N . ALA A 1 367 ? 9.289 31.047 7.309 1 98.12 367 ALA A N 1
ATOM 2751 C CA . ALA A 1 367 ? 9.648 31.312 8.695 1 98.12 367 ALA A CA 1
ATOM 2752 C C . ALA A 1 367 ? 8.414 31.641 9.531 1 98.12 367 ALA A C 1
ATOM 2754 O O . ALA A 1 367 ? 8.422 32.594 10.328 1 98.12 367 ALA A O 1
ATOM 2755 N N . THR A 1 368 ? 7.367 30.906 9.234 1 98.75 368 THR A N 1
ATOM 2756 C CA . THR A 1 368 ? 6.094 31.125 9.906 1 98.75 368 THR A CA 1
ATOM 2757 C C . THR A 1 368 ? 5.52 29.812 10.43 1 98.75 368 THR A C 1
ATOM 2759 O O . THR A 1 368 ? 5.34 28.859 9.664 1 98.75 368 THR A O 1
ATOM 2762 N N . ILE A 1 369 ? 5.316 29.734 11.695 1 98.88 369 ILE A N 1
ATOM 2763 C CA . ILE A 1 369 ? 4.652 28.594 12.312 1 98.88 369 ILE A CA 1
ATOM 2764 C C . ILE A 1 369 ? 3.15 28.844 12.398 1 98.88 369 ILE A C 1
ATOM 2766 O O . ILE A 1 369 ? 2.715 29.781 13.078 1 98.88 369 ILE A O 1
ATOM 2770 N N . PRO A 1 370 ? 2.361 28.109 11.617 1 98.88 370 PRO A N 1
ATOM 2771 C CA . PRO A 1 370 ? 0.917 28.344 11.695 1 98.88 370 PRO A CA 1
ATOM 2772 C C . PRO A 1 370 ? 0.35 28.047 13.086 1 98.88 370 PRO A C 1
ATOM 2774 O O . PRO A 1 370 ? 0.8 27.109 13.75 1 98.88 370 PRO A O 1
ATOM 2777 N N . ALA A 1 371 ? -0.629 28.781 13.492 1 98.81 371 ALA A N 1
ATOM 2778 C CA . ALA A 1 371 ? -1.294 28.578 14.781 1 98.81 371 ALA A CA 1
ATOM 2779 C C . ALA A 1 371 ? -2.189 27.344 14.75 1 98.81 371 ALA A C 1
ATOM 2781 O O . ALA A 1 371 ? -2.553 26.859 13.68 1 98.81 371 ALA A O 1
ATOM 2782 N N . THR A 1 372 ? -2.457 26.75 15.898 1 98.88 372 THR A N 1
ATOM 2783 C CA . THR A 1 372 ? -3.633 25.906 16.094 1 98.88 372 THR A CA 1
ATOM 2784 C C . THR A 1 372 ? -4.879 26.75 16.312 1 98.88 372 THR A C 1
ATOM 2786 O O . THR A 1 372 ? -5 27.438 17.328 1 98.88 372 THR A O 1
ATOM 2789 N N . MET A 1 373 ? -5.77 26.641 15.383 1 98.06 373 MET A N 1
ATOM 2790 C CA . MET A 1 373 ? -6.992 27.438 15.5 1 98.06 373 MET A CA 1
ATOM 2791 C C . MET A 1 373 ? -7.91 26.859 16.562 1 98.06 373 MET A C 1
ATOM 2793 O O . MET A 1 373 ? -7.859 25.656 16.859 1 98.06 373 MET A O 1
ATOM 2797 N N . HIS A 1 374 ? -8.734 27.75 17.188 1 98.12 374 HIS A N 1
ATOM 2798 C CA . HIS A 1 374 ? -9.859 27.391 18.031 1 98.12 374 HIS A CA 1
ATOM 2799 C C . HIS A 1 374 ? -9.391 26.766 19.344 1 98.12 374 HIS A C 1
ATOM 2801 O O . HIS A 1 374 ? -10.109 25.969 19.953 1 98.12 374 HIS A O 1
ATOM 2807 N N . LEU A 1 375 ? -8.109 26.953 19.656 1 98.5 375 LEU A N 1
ATOM 2808 C CA . LEU A 1 375 ? -7.605 26.484 20.953 1 98.5 375 LEU A CA 1
ATOM 2809 C C . LEU A 1 375 ? -7.883 27.516 22.047 1 98.5 375 LEU A C 1
ATOM 2811 O O . LEU A 1 375 ? -6.953 28.062 22.641 1 98.5 375 LEU A O 1
ATOM 2815 N N . ASN A 1 376 ? -9.188 27.672 22.391 1 97.75 376 ASN A N 1
ATOM 2816 C CA . ASN A 1 376 ? -9.672 28.672 23.328 1 97.75 376 ASN A CA 1
ATOM 2817 C C . ASN A 1 376 ? -9.766 28.109 24.75 1 97.75 376 ASN A C 1
ATOM 2819 O O . ASN A 1 376 ? -9.711 28.875 25.719 1 97.75 376 ASN A O 1
ATOM 2823 N N . ASN A 1 377 ? -9.945 26.844 24.938 1 98.12 377 ASN A N 1
ATOM 2824 C CA . ASN A 1 377 ? -10.047 26.125 26.188 1 98.12 377 ASN A CA 1
ATOM 2825 C C . ASN A 1 377 ? -9.094 24.938 26.234 1 98.12 377 ASN A C 1
ATOM 2827 O O . ASN A 1 377 ? -9.523 23.781 26.234 1 98.12 377 ASN A O 1
ATOM 2831 N N . PRO A 1 378 ? -7.801 25.297 26.359 1 98.19 378 PRO A N 1
ATOM 2832 C CA . PRO A 1 378 ? -6.805 24.219 26.297 1 98.19 378 PRO A CA 1
ATOM 2833 C C . PRO A 1 378 ? -7.031 23.141 27.359 1 98.19 378 PRO A C 1
ATOM 2835 O O . PRO A 1 378 ? -7.387 23.453 28.5 1 98.19 378 PRO A O 1
ATOM 2838 N N . ASP A 1 379 ? -6.91 21.906 27.031 1 98.56 379 ASP A N 1
ATOM 2839 C CA . ASP A 1 379 ? -6.938 20.781 27.953 1 98.56 379 ASP A CA 1
ATOM 2840 C C . ASP A 1 379 ? -5.688 20.766 28.844 1 98.56 379 ASP A C 1
ATOM 2842 O O . ASP A 1 379 ? -4.566 20.75 28.328 1 98.56 379 ASP A O 1
ATOM 2846 N N . PRO A 1 380 ? -5.844 20.688 30.156 1 98.38 380 PRO A N 1
ATOM 2847 C CA . PRO A 1 380 ? -4.676 20.688 31.031 1 98.38 380 PRO A CA 1
ATOM 2848 C C . PRO A 1 380 ? -3.762 19.484 30.797 1 98.38 380 PRO A C 1
ATOM 2850 O O . PRO A 1 380 ? -2.574 19.547 31.141 1 98.38 380 PRO A O 1
ATOM 2853 N N . LEU A 1 381 ? -4.293 18.406 30.188 1 98.31 381 LEU A N 1
ATOM 2854 C CA . LEU A 1 381 ? -3.48 17.219 29.906 1 98.31 381 LEU A CA 1
ATOM 2855 C C . LEU A 1 381 ? -2.68 17.406 28.625 1 98.31 381 LEU A C 1
ATOM 2857 O O . LEU A 1 381 ? -1.754 16.641 28.344 1 98.31 381 LEU A O 1
ATOM 2861 N N . CYS A 1 382 ? -3.008 18.406 27.875 1 98.69 382 CYS A N 1
ATOM 2862 C CA . CYS A 1 382 ? -2.262 18.812 26.688 1 98.69 382 CYS A CA 1
ATOM 2863 C C . CYS A 1 382 ? -1.507 20.109 26.953 1 98.69 382 CYS A C 1
ATOM 2865 O O . CYS A 1 382 ? -1.828 21.156 26.375 1 98.69 382 CYS A O 1
ATOM 2867 N N . ASP A 1 383 ? -0.434 20.016 27.719 1 98.5 383 ASP A N 1
ATOM 2868 C CA . ASP A 1 383 ? 0.179 21.188 28.328 1 98.5 383 ASP A CA 1
ATOM 2869 C C . ASP A 1 383 ? 1.453 21.594 27.594 1 98.5 383 ASP A C 1
ATOM 2871 O O . ASP A 1 383 ? 2.373 22.156 28.203 1 98.5 383 ASP A O 1
ATOM 2875 N N . LEU A 1 384 ? 1.567 21.25 26.328 1 98.81 384 LEU A N 1
ATOM 2876 C CA . LEU A 1 384 ? 2.717 21.688 25.531 1 98.81 384 LEU A CA 1
ATOM 2877 C C . LEU A 1 384 ? 2.396 22.969 24.781 1 98.81 384 LEU A C 1
ATOM 2879 O O . LEU A 1 384 ? 1.278 23.484 24.859 1 98.81 384 LEU A O 1
ATOM 2883 N N . ASP A 1 385 ? 3.396 23.547 24.078 1 98.81 385 ASP A N 1
ATOM 2884 C CA . ASP A 1 385 ? 3.195 24.781 23.328 1 98.81 385 ASP A CA 1
ATOM 2885 C C . ASP A 1 385 ? 2.547 24.484 21.969 1 98.81 385 ASP A C 1
ATOM 2887 O O . ASP A 1 385 ? 3.24 24.344 20.953 1 98.81 385 ASP A O 1
ATOM 2891 N N . TYR A 1 386 ? 1.251 24.547 21.891 1 98.88 386 TYR A N 1
ATOM 2892 C CA . TYR A 1 386 ? 0.507 24.188 20.688 1 98.88 386 TYR A CA 1
ATOM 2893 C C . TYR A 1 386 ? 0.196 25.422 19.844 1 98.88 386 TYR A C 1
ATOM 2895 O O . TYR A 1 386 ? -0.746 25.422 19.047 1 98.88 386 TYR A O 1
ATOM 2903 N N . VAL A 1 387 ? 0.882 26.547 20.016 1 98.81 387 VAL A N 1
ATOM 2904 C CA . VAL A 1 387 ? 0.772 27.766 19.25 1 98.81 387 VAL A CA 1
ATOM 2905 C C . VAL A 1 387 ? -0.696 28.172 19.109 1 98.81 387 VAL A C 1
ATOM 2907 O O . VAL A 1 387 ? -1.24 28.188 18 1 98.81 387 VAL A O 1
ATOM 2910 N N . PRO A 1 388 ? -1.366 28.578 20.188 1 98.62 388 PRO A N 1
ATOM 2911 C CA . PRO A 1 388 ? -2.814 28.797 20.172 1 98.62 388 PRO A CA 1
ATOM 2912 C C . PRO A 1 388 ? -3.201 30.078 19.438 1 98.62 388 PRO A C 1
ATOM 2914 O O . PRO A 1 388 ? -2.75 31.172 19.828 1 98.62 388 PRO A O 1
ATOM 2917 N N . ASN A 1 389 ? -3.844 30.125 18.359 1 98.56 389 ASN A N 1
ATOM 2918 C CA . ASN A 1 389 ? -4.734 31.094 17.75 1 98.56 389 ASN A CA 1
ATOM 2919 C C . ASN A 1 389 ? -3.951 32.188 17.031 1 98.56 389 ASN A C 1
ATOM 2921 O O . ASN A 1 389 ? -4.52 32.969 16.25 1 98.56 389 ASN A O 1
ATOM 2925 N N . THR A 1 390 ? -2.652 32.312 17.281 1 98.69 390 THR A N 1
ATOM 2926 C CA . THR A 1 390 ? -1.87 33.344 16.594 1 98.69 390 THR A CA 1
ATOM 2927 C C . THR A 1 390 ? -0.618 32.719 15.977 1 98.69 390 THR A C 1
ATOM 2929 O O . THR A 1 390 ? 0.165 32.062 16.656 1 98.69 390 THR A O 1
ATOM 2932 N N . HIS A 1 391 ? -0.473 33.031 14.664 1 98.81 391 HIS A N 1
ATOM 2933 C CA . HIS A 1 391 ? 0.735 32.562 13.992 1 98.81 391 HIS A CA 1
ATOM 2934 C C . HIS A 1 391 ? 1.986 33.156 14.641 1 98.81 391 HIS A C 1
ATOM 2936 O O . HIS A 1 391 ? 1.953 34.25 15.172 1 98.81 391 HIS A O 1
ATOM 2942 N N . ARG A 1 392 ? 3.076 32.406 14.648 1 98.75 392 ARG A N 1
ATOM 2943 C CA . ARG A 1 392 ? 4.379 32.969 15.023 1 98.75 392 ARG A CA 1
ATOM 2944 C C . ARG A 1 392 ? 5.238 33.219 13.789 1 98.75 392 ARG A C 1
ATOM 2946 O O . ARG A 1 392 ? 5.609 32.281 13.078 1 98.75 392 ARG A O 1
ATOM 2953 N N . THR A 1 393 ? 5.559 34.406 13.547 1 98.44 393 THR A N 1
ATOM 2954 C CA . THR A 1 393 ? 6.297 34.781 12.352 1 98.44 393 THR A CA 1
ATOM 2955 C C . THR A 1 393 ? 7.758 35.094 12.695 1 98.44 393 THR A C 1
ATOM 2957 O O . THR A 1 393 ? 8.125 35.156 13.867 1 98.44 393 THR A O 1
ATOM 2960 N N . HIS A 1 394 ? 8.617 35.156 11.727 1 98 394 HIS A N 1
ATOM 2961 C CA . HIS A 1 394 ? 10.039 35.469 11.852 1 98 394 HIS A CA 1
ATOM 2962 C C . HIS A 1 394 ? 10.734 34.438 12.766 1 98 394 HIS A C 1
ATOM 2964 O O . HIS A 1 394 ? 11.492 34.844 13.656 1 98 394 HIS A O 1
ATOM 2970 N N . GLN A 1 395 ? 10.344 33.188 12.578 1 96.69 395 GLN A N 1
ATOM 2971 C CA . GLN A 1 395 ? 10.914 32.094 13.367 1 96.69 395 GLN A CA 1
ATOM 2972 C C . GLN A 1 395 ? 12.102 31.469 12.648 1 96.69 395 GLN A C 1
ATOM 2974 O O . GLN A 1 395 ? 12.156 31.469 11.414 1 96.69 395 GLN A O 1
ATOM 2979 N N . VAL A 1 396 ? 13.07 31.031 13.367 1 95.06 396 VAL A N 1
ATOM 2980 C CA . VAL A 1 396 ? 14.117 30.172 12.82 1 95.06 396 VAL A CA 1
ATOM 2981 C C . VAL A 1 396 ? 13.656 28.719 12.828 1 95.06 396 VAL A C 1
ATOM 2983 O O . VAL A 1 396 ? 13.5 28.125 13.891 1 95.06 396 VAL A O 1
ATOM 2986 N N . ILE A 1 397 ? 13.391 28.234 11.641 1 98 397 ILE A N 1
ATOM 2987 C CA . ILE A 1 397 ? 12.961 26.844 11.492 1 98 397 ILE A CA 1
ATOM 2988 C C . ILE A 1 397 ? 13.922 26.094 10.562 1 98 397 ILE A C 1
ATOM 2990 O O . ILE A 1 397 ? 13.703 26.047 9.352 1 98 397 ILE A O 1
ATOM 2994 N N . ASP A 1 398 ? 14.875 25.453 11.141 1 97.88 398 ASP A N 1
ATOM 2995 C CA . ASP A 1 398 ? 15.828 24.688 10.336 1 97.88 398 ASP A CA 1
ATOM 2996 C C . ASP A 1 398 ? 15.297 23.281 10.055 1 97.88 398 ASP A C 1
ATOM 2998 O O . ASP A 1 398 ? 15.602 22.688 9.016 1 97.88 398 ASP A O 1
ATOM 3002 N N . THR A 1 399 ? 14.602 22.75 11.055 1 98.69 399 THR A N 1
ATOM 3003 C CA . THR A 1 399 ? 14.047 21.422 10.93 1 98.69 399 THR A CA 1
ATOM 3004 C C . THR A 1 399 ? 12.602 21.375 11.43 1 98.69 399 THR A C 1
ATOM 3006 O O . THR A 1 399 ? 12.258 22.078 12.383 1 98.69 399 THR A O 1
ATOM 3009 N N . ALA A 1 400 ? 11.828 20.641 10.742 1 98.88 400 ALA A N 1
ATOM 3010 C CA . ALA A 1 400 ? 10.438 20.406 11.133 1 98.88 400 ALA A CA 1
ATOM 3011 C C . ALA A 1 400 ? 10.117 18.922 11.188 1 98.88 400 ALA A C 1
ATOM 3013 O O . ALA A 1 400 ? 10.586 18.141 10.352 1 98.88 400 ALA A O 1
ATOM 3014 N N . LEU A 1 401 ? 9.375 18.5 12.203 1 98.94 401 LEU A N 1
ATOM 3015 C CA . LEU A 1 401 ? 8.891 17.141 12.391 1 98.94 401 LEU A CA 1
ATOM 3016 C C . LEU A 1 401 ? 7.402 17.047 12.094 1 98.94 401 LEU A C 1
ATOM 3018 O O . LEU A 1 401 ? 6.609 17.828 12.602 1 98.94 401 LEU A O 1
ATOM 3022 N N . ASN A 1 402 ? 7.023 16.203 11.18 1 98.94 402 ASN A N 1
ATOM 3023 C CA . ASN A 1 402 ? 5.633 15.875 10.883 1 98.94 402 ASN A CA 1
ATOM 3024 C C . ASN A 1 402 ? 5.281 14.477 11.383 1 98.94 402 ASN A C 1
ATOM 3026 O O . ASN A 1 402 ? 5.973 13.508 11.07 1 98.94 402 ASN A O 1
ATOM 3030 N N . VAL A 1 403 ? 4.203 14.32 12.203 1 98.94 403 VAL A N 1
ATOM 3031 C CA . VAL A 1 403 ? 3.826 13.008 12.719 1 98.94 403 VAL A CA 1
ATOM 3032 C C . VAL A 1 403 ? 2.373 12.703 12.359 1 98.94 403 VAL A C 1
ATOM 3034 O O . VAL A 1 403 ? 1.527 13.602 12.367 1 98.94 403 VAL A O 1
ATOM 3037 N N . ASN A 1 404 ? 2.084 11.523 11.977 1 98.88 404 ASN A N 1
ATOM 3038 C CA . ASN A 1 404 ? 0.75 11.055 11.625 1 98.88 404 ASN A CA 1
ATOM 3039 C C . ASN A 1 404 ? 0.502 9.641 12.133 1 98.88 404 ASN A C 1
ATOM 3041 O O . ASN A 1 404 ? 1.398 8.797 12.094 1 98.88 404 ASN A O 1
ATOM 3045 N N . TYR A 1 405 ? -0.687 9.391 12.57 1 98.5 405 TYR A N 1
ATOM 3046 C CA . TYR A 1 405 ? -1.102 8.133 13.172 1 98.5 405 TYR A CA 1
ATOM 3047 C C . TYR A 1 405 ? -2.387 7.617 12.531 1 98.5 405 TYR A C 1
ATOM 3049 O O . TYR A 1 405 ? -3.326 8.383 12.305 1 98.5 405 TYR A O 1
ATOM 3057 N N . GLY A 1 406 ? -2.348 6.352 12.172 1 97.06 406 GLY A N 1
ATOM 3058 C CA . GLY A 1 406 ? -3.5 5.832 11.453 1 97.06 406 GLY A CA 1
ATOM 3059 C C . GLY A 1 406 ? -4.164 4.66 12.156 1 97.06 406 GLY A C 1
ATOM 3060 O O . GLY A 1 406 ? -3.51 3.92 12.891 1 97.06 406 GLY A O 1
ATOM 3061 N N . PHE A 1 407 ? -5.551 4.508 11.859 1 94.5 407 PHE A N 1
ATOM 3062 C CA . PHE A 1 407 ? -6.262 3.303 12.258 1 94.5 407 PHE A CA 1
ATOM 3063 C C . PHE A 1 407 ? -5.484 2.055 11.859 1 94.5 407 PHE A C 1
ATOM 3065 O O . PHE A 1 407 ? -4.887 2.008 10.781 1 94.5 407 PHE A O 1
ATOM 3072 N N . GLY A 1 408 ? -5.492 1.08 12.703 1 94.81 408 GLY A N 1
ATOM 3073 C CA . GLY A 1 408 ? -4.699 -0.121 12.492 1 94.81 408 GLY A CA 1
ATOM 3074 C C . GLY A 1 408 ? -3.367 -0.088 13.219 1 94.81 408 GLY A C 1
ATOM 3075 O O . GLY A 1 408 ? -2.67 -1.103 13.297 1 94.81 408 GLY A O 1
ATOM 3076 N N . GLY A 1 409 ? -2.982 1.125 13.742 1 97.12 409 GLY A N 1
ATOM 3077 C CA . GLY A 1 409 ? -1.822 1.237 14.617 1 97.12 409 GLY A CA 1
ATOM 3078 C C . GLY A 1 409 ? -0.583 1.736 13.898 1 97.12 409 GLY A C 1
ATOM 3079 O O . GLY A 1 409 ? 0.521 1.684 14.445 1 97.12 409 GLY A O 1
ATOM 3080 N N . THR A 1 410 ? -0.755 2.27 12.727 1 98.12 410 THR A N 1
ATOM 3081 C CA . THR A 1 410 ? 0.393 2.748 11.961 1 98.12 410 THR A CA 1
ATOM 3082 C C . THR A 1 410 ? 0.826 4.129 12.445 1 98.12 410 THR A C 1
ATOM 3084 O O . THR A 1 410 ? 0.002 5.039 12.555 1 98.12 410 THR A O 1
ATOM 3087 N N . ASN A 1 411 ? 2.105 4.297 12.688 1 98.81 411 ASN A N 1
ATOM 3088 C CA . ASN A 1 411 ? 2.682 5.566 13.117 1 98.81 411 ASN A CA 1
ATOM 3089 C C . ASN A 1 411 ? 3.861 5.973 12.234 1 98.81 411 ASN A C 1
ATOM 3091 O O . ASN A 1 411 ? 4.793 5.188 12.047 1 98.81 411 ASN A O 1
ATOM 3095 N N . CYS A 1 412 ? 3.785 7.184 11.711 1 98.88 412 CYS A N 1
ATOM 3096 C CA . CYS A 1 412 ? 4.863 7.676 10.859 1 98.88 412 CYS A CA 1
ATOM 3097 C C . CYS A 1 412 ? 5.398 9.008 11.375 1 98.88 412 CYS A C 1
ATOM 3099 O O . CYS A 1 412 ? 4.648 9.805 11.945 1 98.88 412 CYS A O 1
ATOM 3101 N N . ALA A 1 413 ? 6.66 9.234 11.219 1 98.94 413 ALA A N 1
ATOM 3102 C CA . ALA A 1 413 ? 7.352 10.492 11.492 1 98.94 413 ALA A CA 1
ATOM 3103 C C . ALA A 1 413 ? 8.273 10.867 10.336 1 98.94 413 ALA A C 1
ATOM 3105 O O . ALA A 1 413 ? 8.992 10.023 9.805 1 98.94 413 ALA A O 1
ATOM 3106 N N . LEU A 1 414 ? 8.156 12.055 9.867 1 98.94 414 LEU A N 1
ATOM 3107 C CA . LEU A 1 414 ? 9.023 12.602 8.828 1 98.94 414 LEU A CA 1
ATOM 3108 C C . LEU A 1 414 ? 9.742 13.852 9.336 1 98.94 414 LEU A C 1
ATOM 3110 O O . LEU A 1 414 ? 9.156 14.664 10.055 1 98.94 414 LEU A O 1
ATOM 3114 N N . ILE A 1 415 ? 11 14.016 8.992 1 98.94 415 ILE A N 1
ATOM 3115 C CA . ILE A 1 415 ? 11.742 15.219 9.344 1 98.94 415 ILE A CA 1
ATOM 3116 C C . ILE A 1 415 ? 12.219 15.922 8.078 1 98.94 415 ILE A C 1
ATOM 3118 O O . ILE A 1 415 ? 12.828 15.297 7.203 1 98.94 415 ILE A O 1
ATOM 3122 N N . PHE A 1 416 ? 11.922 17.172 7.984 1 98.88 416 PHE A N 1
ATOM 3123 C CA . PHE A 1 416 ? 12.32 18.031 6.887 1 98.88 416 PHE A CA 1
ATOM 3124 C C . PHE A 1 416 ? 13.367 19.047 7.352 1 98.88 416 PHE A C 1
ATOM 3126 O O . PHE A 1 416 ? 13.328 19.5 8.492 1 98.88 416 PHE A O 1
ATOM 3133 N N . ARG A 1 417 ? 14.234 19.406 6.488 1 98.62 417 ARG A N 1
ATOM 3134 C CA . ARG A 1 417 ? 15.297 20.359 6.801 1 98.62 417 ARG A CA 1
ATOM 3135 C C . ARG A 1 417 ? 15.375 21.453 5.742 1 98.62 417 ARG A C 1
ATOM 3137 O O . ARG A 1 417 ? 15.219 21.188 4.551 1 98.62 417 ARG A O 1
ATOM 3144 N N . LYS A 1 418 ? 15.656 22.641 6.191 1 97.69 418 LYS A N 1
ATOM 3145 C CA . LYS A 1 418 ? 15.891 23.766 5.293 1 97.69 418 LYS A CA 1
ATOM 3146 C C . LYS A 1 418 ? 17.016 23.453 4.312 1 97.69 418 LYS A C 1
ATOM 3148 O O . LYS A 1 418 ? 18.047 22.891 4.695 1 97.69 418 LYS A O 1
ATOM 3153 N N . ALA A 1 419 ? 16.75 23.797 3.01 1 88.75 419 ALA A N 1
ATOM 3154 C CA . ALA A 1 419 ? 17.75 23.547 1.976 1 88.75 419 ALA A CA 1
ATOM 3155 C C . ALA A 1 419 ? 18.969 24.438 2.164 1 88.75 419 ALA A C 1
ATOM 3157 O O . ALA A 1 419 ? 18.844 25.594 2.572 1 88.75 419 ALA A O 1
ATOM 3158 N N . ASP A 1 420 ? 20.234 23.828 2.367 1 74.38 420 ASP A N 1
ATOM 3159 C CA . ASP A 1 420 ? 21.438 24.656 2.459 1 74.38 420 ASP A CA 1
ATOM 3160 C C . ASP A 1 420 ? 21.797 25.25 1.099 1 74.38 420 ASP A C 1
ATOM 3162 O O . ASP A 1 420 ? 21.75 24.547 0.079 1 74.38 420 ASP A O 1
ATOM 3166 N N . ARG A 1 421 ? 21.453 26.469 0.489 1 48.12 421 ARG A N 1
ATOM 3167 C CA . ARG A 1 421 ? 22.062 26.859 -0.775 1 48.12 421 ARG A CA 1
ATOM 3168 C C . ARG A 1 421 ? 23.562 26.625 -0.745 1 48.12 421 ARG A C 1
ATOM 3170 O O . ARG A 1 421 ? 24.188 26.656 0.323 1 48.12 421 ARG A O 1
ATOM 3177 N N . MET B 1 1 ? 39.688 -3.158 -5.684 1 18.42 1 MET B N 1
ATOM 3178 C CA . MET B 1 1 ? 38.969 -2.66 -4.5 1 18.42 1 MET B CA 1
ATOM 3179 C C . MET B 1 1 ? 37.562 -3.182 -4.449 1 18.42 1 MET B C 1
ATOM 3181 O O . MET B 1 1 ? 36.75 -2.891 -5.336 1 18.42 1 MET B O 1
ATOM 3185 N N . ASN B 1 2 ? 37.125 -4.352 -4.125 1 20.7 2 ASN B N 1
ATOM 3186 C CA . ASN B 1 2 ? 35.875 -5.078 -4.133 1 20.7 2 ASN B CA 1
ATOM 3187 C C . ASN B 1 2 ? 34.781 -4.301 -3.408 1 20.7 2 ASN B C 1
ATOM 3189 O O . ASN B 1 2 ? 34.844 -4.09 -2.197 1 20.7 2 ASN B O 1
ATOM 3193 N N . PHE B 1 3 ? 34.156 -3.338 -3.936 1 26.17 3 PHE B N 1
ATOM 3194 C CA . PHE B 1 3 ? 33.125 -2.471 -3.371 1 26.17 3 PHE B CA 1
ATOM 3195 C C . PHE B 1 3 ? 32.094 -3.285 -2.611 1 26.17 3 PHE B C 1
ATOM 3197 O O . PHE B 1 3 ? 31.312 -4.031 -3.215 1 26.17 3 PHE B O 1
ATOM 3204 N N . GLN B 1 4 ? 32.312 -4.051 -1.512 1 35.56 4 GLN B N 1
ATOM 3205 C CA . GLN B 1 4 ? 31.516 -4.848 -0.572 1 35.56 4 GLN B CA 1
ATOM 3206 C C . GLN B 1 4 ? 30.156 -4.223 -0.331 1 35.56 4 GLN B C 1
ATOM 3208 O O . GLN B 1 4 ? 30.047 -3.121 0.216 1 35.56 4 GLN B O 1
ATOM 3213 N N . THR B 1 5 ? 29.219 -4.406 -1.179 1 52.16 5 THR B N 1
ATOM 3214 C CA . THR B 1 5 ? 27.922 -3.773 -0.964 1 52.16 5 THR B CA 1
ATOM 3215 C C . THR B 1 5 ? 27.406 -4.074 0.437 1 52.16 5 THR B C 1
ATOM 3217 O O . THR B 1 5 ? 27.625 -5.164 0.968 1 52.16 5 THR B O 1
ATOM 3220 N N . ASN B 1 6 ? 27.297 -3.211 1.372 1 75.5 6 ASN B N 1
ATOM 3221 C CA . ASN B 1 6 ? 26.922 -3.266 2.777 1 75.5 6 ASN B CA 1
ATOM 3222 C C . ASN B 1 6 ? 25.5 -3.787 2.949 1 75.5 6 ASN B C 1
ATOM 3224 O O . ASN B 1 6 ? 24.859 -3.545 3.977 1 75.5 6 ASN B O 1
ATOM 3228 N N . TYR B 1 7 ? 24.984 -4.617 1.865 1 90.44 7 TYR B N 1
ATOM 3229 C CA . TYR B 1 7 ? 23.641 -5.148 1.986 1 90.44 7 TYR B CA 1
ATOM 3230 C C . TYR B 1 7 ? 23.641 -6.508 2.674 1 90.44 7 TYR B C 1
ATOM 3232 O O . TYR B 1 7 ? 24.562 -7.309 2.469 1 90.44 7 TYR B O 1
ATOM 3240 N N . ARG B 1 8 ? 22.656 -6.781 3.361 1 95.75 8 ARG B N 1
ATOM 3241 C CA . ARG B 1 8 ? 22.484 -8.031 4.098 1 95.75 8 ARG B CA 1
ATOM 3242 C C . ARG B 1 8 ? 21.844 -9.094 3.223 1 95.75 8 ARG B C 1
ATOM 3244 O O . ARG B 1 8 ? 21.062 -8.773 2.324 1 95.75 8 ARG B O 1
ATOM 3251 N N . ARG B 1 9 ? 22.234 -10.359 3.436 1 97.44 9 ARG B N 1
ATOM 3252 C CA . ARG B 1 9 ? 21.516 -11.477 2.824 1 97.44 9 ARG B CA 1
ATOM 3253 C C . ARG B 1 9 ? 20.172 -11.711 3.523 1 97.44 9 ARG B C 1
ATOM 3255 O O . ARG B 1 9 ? 20.047 -11.461 4.723 1 97.44 9 ARG B O 1
ATOM 3262 N N . VAL B 1 10 ? 19.156 -12.164 2.787 1 98.69 10 VAL B N 1
ATOM 3263 C CA . VAL B 1 10 ? 17.812 -12.32 3.34 1 98.69 10 VAL B CA 1
ATOM 3264 C C . VAL B 1 10 ? 17.375 -13.781 3.205 1 98.69 10 VAL B C 1
ATOM 3266 O O . VAL B 1 10 ? 17.297 -14.312 2.096 1 98.69 10 VAL B O 1
ATOM 3269 N N . ALA B 1 11 ? 17.016 -14.414 4.32 1 98.75 11 ALA B N 1
ATOM 3270 C CA . ALA B 1 11 ? 16.594 -15.812 4.387 1 98.75 11 ALA B CA 1
ATOM 3271 C C . ALA B 1 11 ? 15.078 -15.938 4.461 1 98.75 11 ALA B C 1
ATOM 3273 O O . ALA B 1 11 ? 14.406 -15.055 5.008 1 98.75 11 ALA B O 1
ATOM 3274 N N . ILE B 1 12 ? 14.602 -16.922 3.848 1 98.94 12 ILE B N 1
ATOM 3275 C CA . ILE B 1 12 ? 13.234 -17.375 4.078 1 98.94 12 ILE B CA 1
ATOM 3276 C C . ILE B 1 12 ? 13.242 -18.547 5.066 1 98.94 12 ILE B C 1
ATOM 3278 O O . ILE B 1 12 ? 13.883 -19.578 4.824 1 98.94 12 ILE B O 1
ATOM 3282 N N . THR B 1 13 ? 12.484 -18.375 6.176 1 98.69 13 THR B N 1
ATOM 3283 C CA . THR B 1 13 ? 12.57 -19.375 7.227 1 98.69 13 THR B CA 1
ATOM 3284 C C . THR B 1 13 ? 11.195 -19.984 7.512 1 98.69 13 THR B C 1
ATOM 3286 O O . THR B 1 13 ? 11.086 -20.953 8.273 1 98.69 13 THR B O 1
ATOM 3289 N N . GLY B 1 14 ? 10.188 -19.453 6.895 1 98.75 14 GLY B N 1
ATOM 3290 C CA . GLY B 1 14 ? 8.836 -20 7.004 1 98.75 14 GLY B CA 1
ATOM 3291 C C . GLY B 1 14 ? 7.906 -19.5 5.914 1 98.75 14 GLY B C 1
ATOM 3292 O O . GLY B 1 14 ? 8.188 -18.5 5.258 1 98.75 14 GLY B O 1
ATOM 3293 N N . TYR B 1 15 ? 6.867 -20.25 5.707 1 98.88 15 TYR B N 1
ATOM 32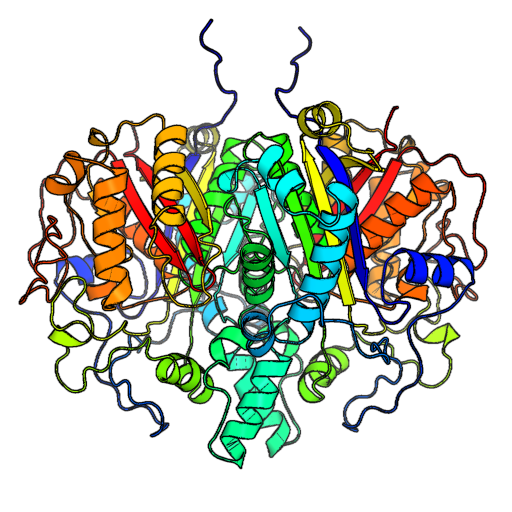94 C CA . TYR B 1 15 ? 5.789 -19.844 4.812 1 98.88 15 TYR B CA 1
ATOM 3295 C C . TYR B 1 15 ? 4.465 -20.469 5.234 1 98.88 15 TYR B C 1
ATOM 3297 O O . TYR B 1 15 ? 4.445 -21.453 5.969 1 98.88 15 TYR B O 1
ATOM 3305 N N . GLY B 1 16 ? 3.387 -19.828 4.871 1 98.94 16 GLY B N 1
ATOM 3306 C CA . GLY B 1 16 ? 2.027 -20.312 5.043 1 98.94 16 GLY B CA 1
ATOM 3307 C C . GLY B 1 16 ? 1.101 -19.906 3.914 1 98.94 16 GLY B C 1
ATOM 3308 O O . GLY B 1 16 ? 1.253 -18.828 3.342 1 98.94 16 GLY B O 1
ATOM 3309 N N . SER B 1 17 ? 0.192 -20.797 3.576 1 98.88 17 SER B N 1
ATOM 3310 C CA . SER B 1 17 ? -0.781 -20.5 2.529 1 98.88 17 SER B CA 1
ATOM 3311 C C . SER B 1 17 ? -2.078 -21.266 2.748 1 98.88 17 SER B C 1
ATOM 3313 O O . SER B 1 17 ? -2.088 -22.312 3.418 1 98.88 17 SER B O 1
ATOM 3315 N N . ILE B 1 18 ? -3.121 -20.75 2.238 1 98.94 18 ILE B N 1
ATOM 3316 C CA . ILE B 1 18 ? -4.438 -21.375 2.191 1 98.94 18 ILE B CA 1
ATOM 3317 C C . ILE B 1 18 ? -5.148 -20.984 0.897 1 98.94 18 ILE B C 1
ATOM 3319 O O . ILE B 1 18 ? -5.059 -19.844 0.453 1 98.94 18 ILE B O 1
ATOM 3323 N N . CYS B 1 19 ? -5.738 -21.859 0.228 1 98.81 19 CYS B N 1
ATOM 3324 C CA . CYS B 1 19 ? -6.598 -21.656 -0.931 1 98.81 19 CYS B CA 1
ATOM 3325 C C . CYS B 1 19 ? -7.535 -22.844 -1.129 1 98.81 19 CYS B C 1
ATOM 3327 O O . CYS B 1 19 ? -7.684 -23.672 -0.234 1 98.81 19 CYS B O 1
ATOM 3329 N N . SER B 1 20 ? -8.164 -22.938 -2.238 1 98.38 20 SER B N 1
ATOM 3330 C CA . SER B 1 20 ? -9.18 -23.953 -2.488 1 98.38 20 SER B CA 1
ATOM 3331 C C . SER B 1 20 ? -8.555 -25.344 -2.568 1 98.38 20 SER B C 1
ATOM 3333 O O . SER B 1 20 ? -9.25 -26.344 -2.41 1 98.38 20 SER B O 1
ATOM 3335 N N . LEU B 1 21 ? -7.234 -25.438 -2.742 1 98.56 21 LEU B N 1
ATOM 3336 C CA . LEU B 1 21 ? -6.551 -26.719 -2.877 1 98.56 21 LEU B CA 1
ATOM 3337 C C . LEU B 1 21 ? -6.227 -27.312 -1.508 1 98.56 21 LEU B C 1
ATOM 3339 O O . LEU B 1 21 ? -5.922 -28.5 -1.396 1 98.56 21 LEU B O 1
ATOM 3343 N N . GLY B 1 22 ? -6.215 -26.406 -0.453 1 98.44 22 GLY B N 1
ATOM 3344 C CA . GLY B 1 22 ? -5.852 -26.938 0.849 1 98.44 22 GLY B CA 1
ATOM 3345 C C . GLY B 1 22 ? -5.773 -25.875 1.932 1 98.44 22 GLY B C 1
ATOM 3346 O O . GLY B 1 22 ? -5.746 -24.688 1.637 1 98.44 22 GLY B O 1
ATOM 3347 N N . GLN B 1 23 ? -5.707 -26.344 3.17 1 97.25 23 GLN B N 1
ATOM 3348 C CA . GLN B 1 23 ? -5.738 -25.484 4.344 1 97.25 23 GLN B CA 1
ATOM 3349 C C . GLN B 1 23 ? -4.332 -25.031 4.738 1 97.25 23 GLN B C 1
ATOM 3351 O O . GLN B 1 23 ? -4.164 -24.188 5.609 1 97.25 23 GLN B O 1
ATOM 3356 N N . ASN B 1 24 ? -3.426 -25.641 4.164 1 98.31 24 ASN B N 1
ATOM 3357 C CA . ASN B 1 24 ? -2.029 -25.281 4.398 1 98.31 24 ASN B CA 1
ATOM 3358 C C . ASN B 1 24 ? -1.162 -25.609 3.18 1 98.31 24 ASN B C 1
ATOM 3360 O O . ASN B 1 24 ? -1.628 -26.219 2.225 1 98.31 24 ASN B O 1
ATOM 3364 N N . THR B 1 25 ? 0.084 -25.234 3.232 1 98.69 25 THR B N 1
ATOM 3365 C CA . THR B 1 25 ? 0.986 -25.297 2.088 1 98.69 25 THR B CA 1
ATOM 3366 C C . THR B 1 25 ? 1.224 -26.75 1.674 1 98.69 25 THR B C 1
ATOM 3368 O O . THR B 1 25 ? 1.281 -27.062 0.481 1 98.69 25 THR B O 1
ATOM 3371 N N . GLN B 1 26 ? 1.43 -27.594 2.594 1 98.5 26 GLN B N 1
ATOM 3372 C CA . GLN B 1 26 ? 1.719 -28.984 2.266 1 98.5 26 GLN B CA 1
ATOM 3373 C C . GLN B 1 26 ? 0.555 -29.625 1.516 1 98.5 26 GLN B C 1
ATOM 3375 O O . GLN B 1 26 ? 0.761 -30.328 0.52 1 98.5 26 GLN B O 1
ATOM 3380 N N . GLU B 1 27 ? -0.664 -29.438 2.023 1 98.62 27 GLU B N 1
ATOM 3381 C CA . GLU B 1 27 ? -1.842 -29.953 1.335 1 98.62 27 GLU B CA 1
ATOM 3382 C C . GLU B 1 27 ? -1.937 -29.406 -0.086 1 98.62 27 GLU B C 1
ATOM 3384 O O . GLU B 1 27 ? -2.27 -30.141 -1.019 1 98.62 27 GLU B O 1
ATOM 3389 N N . ILE B 1 28 ? -1.681 -28.172 -0.203 1 98.88 28 ILE B N 1
ATOM 3390 C CA . ILE B 1 28 ? -1.759 -27.516 -1.503 1 98.88 28 ILE B CA 1
ATOM 3391 C C . ILE B 1 28 ? -0.71 -28.109 -2.443 1 98.88 28 ILE B C 1
ATOM 3393 O O . ILE B 1 28 ? -1.016 -28.438 -3.592 1 98.88 28 ILE B O 1
ATOM 3397 N N . TRP B 1 29 ? 0.524 -28.219 -1.992 1 98.88 2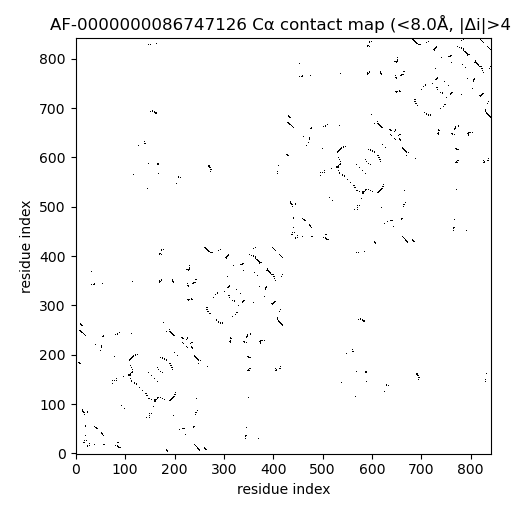9 TRP B N 1
ATOM 3398 C CA . TRP B 1 29 ? 1.602 -28.766 -2.811 1 98.88 29 TRP B CA 1
ATOM 3399 C C . TRP B 1 29 ? 1.319 -30.219 -3.186 1 98.88 29 TRP B C 1
ATOM 3401 O O . TRP B 1 29 ? 1.535 -30.625 -4.328 1 98.88 29 TRP B O 1
ATOM 3411 N N . ASP B 1 30 ? 0.821 -31 -2.236 1 98.81 30 ASP B N 1
ATOM 3412 C CA . ASP B 1 30 ? 0.44 -32.375 -2.523 1 98.81 30 ASP B CA 1
ATOM 3413 C C . ASP B 1 30 ? -0.634 -32.438 -3.607 1 98.81 30 ASP B C 1
ATOM 3415 O O . ASP B 1 30 ? -0.598 -33.312 -4.48 1 98.81 30 ASP B O 1
ATOM 3419 N N . ALA B 1 31 ? -1.545 -31.562 -3.475 1 98.81 31 ALA B N 1
ATOM 3420 C CA . ALA B 1 31 ? -2.598 -31.516 -4.488 1 98.81 31 ALA B CA 1
ATOM 3421 C C . ALA B 1 31 ? -2.014 -31.219 -5.867 1 98.81 31 ALA B C 1
ATOM 3423 O O . ALA B 1 31 ? -2.408 -31.844 -6.855 1 98.81 31 ALA B O 1
ATOM 3424 N N . ILE B 1 32 ? -1.127 -30.281 -5.957 1 98.81 32 ILE B N 1
ATOM 3425 C CA . ILE B 1 32 ? -0.477 -29.938 -7.215 1 98.81 32 ILE B CA 1
ATOM 3426 C C . ILE B 1 32 ? 0.267 -31.141 -7.766 1 98.81 32 ILE B C 1
ATOM 3428 O O . ILE B 1 32 ? 0.122 -31.5 -8.938 1 98.81 32 ILE B O 1
ATOM 3432 N N . LEU B 1 33 ? 1.026 -31.828 -6.934 1 98.56 33 LEU B N 1
ATOM 3433 C CA . LEU B 1 33 ? 1.803 -32.969 -7.367 1 98.56 33 LEU B CA 1
ATOM 3434 C C . LEU B 1 33 ? 0.888 -34.094 -7.863 1 98.56 33 LEU B C 1
ATOM 3436 O O . LEU B 1 33 ? 1.281 -34.906 -8.719 1 98.56 33 LEU B O 1
ATOM 3440 N N . ASN B 1 34 ? -0.302 -34.062 -7.371 1 98.62 34 ASN B N 1
ATOM 3441 C CA . ASN B 1 34 ? -1.263 -35.094 -7.742 1 98.62 34 ASN B CA 1
ATOM 3442 C C . ASN B 1 34 ? -2.223 -34.625 -8.82 1 98.62 34 ASN B C 1
ATOM 3444 O O . ASN B 1 34 ? -3.273 -35.219 -9.047 1 98.62 34 ASN B O 1
ATOM 3448 N N . TYR B 1 35 ? -1.938 -33.562 -9.43 1 98.5 35 TYR B N 1
ATOM 3449 C CA . TYR B 1 35 ? -2.645 -33.031 -10.586 1 98.5 35 TYR B CA 1
ATOM 3450 C C . TYR B 1 35 ? -4.09 -32.688 -10.234 1 98.5 35 TYR B C 1
ATOM 3452 O O . TYR B 1 35 ? -4.992 -32.875 -11.055 1 98.5 35 TYR B O 1
ATOM 3460 N N . ARG B 1 36 ? -4.309 -32.25 -9.008 1 98.12 36 ARG B N 1
ATOM 3461 C CA . ARG B 1 36 ? -5.633 -31.781 -8.617 1 98.12 36 ARG B CA 1
ATOM 3462 C C . ARG B 1 36 ? -5.773 -30.297 -8.852 1 98.12 36 ARG B C 1
ATOM 3464 O O . ARG B 1 36 ? -4.852 -29.516 -8.57 1 98.12 36 ARG B O 1
ATOM 3471 N N . VAL B 1 37 ? -6.941 -29.875 -9.305 1 97.75 37 VAL B N 1
ATOM 3472 C CA . VAL B 1 37 ? -7.172 -28.453 -9.516 1 97.75 37 VAL B CA 1
ATOM 3473 C C . VAL B 1 37 ? -8.094 -27.906 -8.43 1 97.75 37 VAL B C 1
ATOM 3475 O O . VAL B 1 37 ? -8.93 -28.641 -7.895 1 97.75 37 VAL B O 1
ATOM 3478 N N . GLY B 1 38 ? -7.91 -26.609 -8.094 1 98.25 38 GLY B N 1
ATOM 3479 C CA . GLY B 1 38 ? -8.617 -26 -6.98 1 98.25 38 GLY B CA 1
ATOM 3480 C C . GLY B 1 38 ? -9.836 -25.203 -7.414 1 98.25 38 GLY B C 1
ATOM 3481 O O . GLY B 1 38 ? -10.344 -24.359 -6.664 1 98.25 38 GLY B O 1
ATOM 3482 N N . TYR B 1 39 ? -10.305 -25.297 -8.617 1 98.44 39 TYR B N 1
ATOM 3483 C CA . TYR B 1 39 ? -11.492 -24.609 -9.117 1 98.44 39 TYR B CA 1
ATOM 3484 C C . TYR B 1 39 ? -12.469 -25.594 -9.742 1 98.44 39 TYR B C 1
ATOM 3486 O O . TYR B 1 39 ? -12.086 -26.703 -10.117 1 98.44 39 TYR B O 1
ATOM 3494 N N . LYS B 1 40 ? -13.703 -25.25 -9.867 1 98.06 40 LYS B N 1
ATOM 3495 C CA . LYS B 1 40 ? -14.758 -26.078 -10.422 1 98.06 40 LYS B CA 1
ATOM 3496 C C . LYS B 1 40 ? -15.898 -25.234 -10.977 1 98.06 40 LYS B C 1
ATOM 3498 O O . LYS B 1 40 ? -15.961 -24.031 -10.734 1 98.06 40 LYS B O 1
ATOM 3503 N N . LYS B 1 41 ? -16.688 -25.875 -11.703 1 97.38 41 LYS B N 1
ATOM 3504 C CA . LYS B 1 41 ? -17.891 -25.219 -12.203 1 97.38 41 LYS B CA 1
ATOM 3505 C C . LYS B 1 41 ? -18.875 -24.938 -11.07 1 97.38 41 LYS B C 1
ATOM 3507 O O . LYS B 1 41 ? -19.172 -25.812 -10.266 1 97.38 41 LYS B O 1
ATOM 3512 N N . GLU B 1 42 ? -19.219 -23.703 -10.961 1 92.81 42 GLU B N 1
ATOM 3513 C CA . GLU B 1 42 ? -20.188 -23.25 -9.977 1 92.81 42 GLU B CA 1
ATOM 3514 C C . GLU B 1 42 ? -21.172 -22.266 -10.594 1 92.81 42 GLU B C 1
ATOM 3516 O O . GLU B 1 42 ? -20.797 -21.406 -11.391 1 92.81 42 GLU B O 1
ATOM 3521 N N . THR B 1 43 ? -22.453 -22.547 -10.383 1 86.06 43 THR B N 1
ATOM 3522 C CA . THR B 1 43 ? -23.406 -21.547 -10.812 1 86.06 43 THR B CA 1
ATOM 3523 C C . THR B 1 43 ? -23.406 -20.359 -9.859 1 86.06 43 THR B C 1
ATOM 3525 O O . THR B 1 43 ? -23.641 -20.516 -8.664 1 86.06 43 THR B O 1
ATOM 3528 N N . HIS B 1 44 ? -23.141 -19.203 -10.484 1 88.31 44 HIS B N 1
ATOM 3529 C CA . HIS B 1 44 ? -23.172 -18 -9.664 1 88.31 44 HIS B CA 1
ATOM 3530 C C . HIS B 1 44 ? -24.609 -17.547 -9.406 1 88.31 44 HIS B C 1
ATOM 3532 O O . HIS B 1 44 ? -25.453 -17.625 -10.289 1 88.31 44 HIS B O 1
ATOM 3538 N N . PRO B 1 45 ? -24.875 -17.078 -8.211 1 87.5 45 PRO B N 1
ATOM 3539 C CA . PRO B 1 45 ? -26.25 -16.703 -7.887 1 87.5 45 PRO B CA 1
ATOM 3540 C C . PRO B 1 45 ? -26.766 -15.539 -8.727 1 87.5 45 PRO B C 1
ATOM 3542 O O . PRO B 1 45 ? -27.969 -15.43 -8.977 1 87.5 45 PRO B O 1
ATOM 3545 N N . ASP B 1 46 ? -25.891 -14.727 -9.109 1 91.38 46 ASP B N 1
ATOM 3546 C CA . ASP B 1 46 ? -26.25 -13.602 -9.977 1 91.38 46 ASP B CA 1
ATOM 3547 C C . ASP B 1 46 ? -26.156 -13.992 -11.453 1 91.38 46 ASP B C 1
ATOM 3549 O O . ASP B 1 46 ? -25.062 -14.273 -11.953 1 91.38 46 ASP B O 1
ATOM 3553 N N . ALA B 1 47 ? -27.219 -13.953 -12.133 1 91.38 47 ALA B N 1
ATOM 3554 C CA . ALA B 1 47 ? -27.328 -14.406 -13.516 1 91.38 47 ALA B CA 1
ATOM 3555 C C . ALA B 1 47 ? -26.5 -13.531 -14.453 1 91.38 47 ALA B C 1
ATOM 3557 O O . ALA B 1 47 ? -26.141 -13.945 -15.555 1 91.38 47 ALA B O 1
ATOM 3558 N N . SER B 1 48 ? -26.172 -12.32 -13.969 1 92.62 48 SER B N 1
ATOM 3559 C CA . SER B 1 48 ? -25.406 -11.414 -14.812 1 92.62 48 SER B CA 1
ATOM 3560 C C . SER B 1 48 ? -23.922 -11.789 -14.836 1 92.62 48 SER B C 1
ATOM 3562 O O . SER B 1 48 ? -23.172 -11.312 -15.688 1 92.62 48 SER B O 1
ATOM 3564 N N . VAL B 1 49 ? -23.547 -12.648 -13.883 1 94.81 49 VAL B N 1
ATOM 3565 C CA . VAL B 1 49 ? -22.203 -13.195 -13.914 1 94.81 49 VAL B CA 1
ATOM 3566 C C . VAL B 1 49 ? -22.141 -14.367 -14.898 1 94.81 49 VAL B C 1
ATOM 3568 O O . VAL B 1 49 ? -22.797 -15.391 -14.695 1 94.81 49 VAL B O 1
ATOM 3571 N N . VAL B 1 50 ? -21.328 -14.195 -15.906 1 95.19 50 VAL B N 1
ATOM 3572 C CA . VAL B 1 50 ? -21.297 -15.164 -17 1 95.19 50 VAL B CA 1
ATOM 3573 C C . VAL B 1 50 ? -20.281 -16.266 -16.672 1 95.19 50 VAL B C 1
ATOM 3575 O O . VAL B 1 50 ? -20.453 -17.422 -17.062 1 95.19 50 VAL B O 1
ATOM 3578 N N . ALA B 1 51 ? -19.219 -15.906 -16.016 1 97.25 51 ALA B N 1
ATOM 3579 C CA . ALA B 1 51 ? -18.188 -16.875 -15.648 1 97.25 51 ALA B CA 1
ATOM 3580 C C . ALA B 1 51 ? -18.781 -18.031 -14.852 1 97.25 51 ALA B C 1
ATOM 3582 O O . ALA B 1 51 ? -19.672 -17.812 -14.016 1 97.25 51 ALA B O 1
ATOM 3583 N N . LYS B 1 52 ? -18.234 -19.234 -15.062 1 97.5 52 LYS B N 1
ATOM 3584 C CA . LYS B 1 52 ? -18.859 -20.391 -14.438 1 97.5 52 LYS B CA 1
ATOM 3585 C C . LYS B 1 52 ? -17.859 -21.156 -13.578 1 97.5 52 LYS B C 1
ATOM 3587 O O . LYS B 1 52 ? -18.234 -22.094 -12.859 1 97.5 52 LYS B O 1
ATOM 3592 N N . PHE B 1 53 ? -16.609 -20.828 -13.609 1 98.12 53 PHE B N 1
ATOM 3593 C CA . PHE B 1 53 ? -15.594 -21.547 -12.852 1 98.12 53 PHE B CA 1
ATOM 3594 C C . PHE B 1 53 ? -14.961 -20.656 -11.805 1 98.12 53 PHE B C 1
ATOM 3596 O O . PHE B 1 53 ? -14.586 -19.516 -12.094 1 98.12 53 PHE B O 1
ATOM 3603 N N . PHE B 1 54 ? -14.859 -21.125 -10.578 1 98.31 54 PHE B N 1
ATOM 3604 C CA . PHE B 1 54 ? -14.312 -20.375 -9.453 1 98.31 54 PHE B CA 1
ATOM 3605 C C . PHE B 1 54 ? -13.5 -21.281 -8.539 1 98.31 54 PHE B C 1
ATOM 3607 O O . PHE B 1 54 ? -13.773 -22.469 -8.445 1 98.31 54 PHE B O 1
ATOM 3614 N N . GLY B 1 55 ? -12.438 -20.719 -8.023 1 98.31 55 GLY B N 1
ATOM 3615 C CA . GLY B 1 55 ? -11.656 -21.391 -7 1 98.31 55 GLY B CA 1
ATOM 3616 C C . GLY B 1 55 ? -12.008 -20.953 -5.594 1 98.31 55 GLY B C 1
ATOM 3617 O O . GLY B 1 55 ? -11.133 -20.516 -4.84 1 98.31 55 GLY B O 1
ATOM 3618 N N . ASN B 1 56 ? -13.266 -21.078 -5.191 1 97.62 56 ASN B N 1
ATOM 3619 C CA . ASN B 1 56 ? -13.727 -20.734 -3.85 1 97.62 56 ASN B CA 1
ATOM 3620 C C . ASN B 1 56 ? -13.336 -21.812 -2.84 1 97.62 56 ASN B C 1
ATOM 3622 O O . ASN B 1 56 ? -13.359 -23 -3.158 1 97.62 56 ASN B O 1
ATOM 3626 N N . ILE B 1 57 ? -12.867 -21.406 -1.74 1 98 57 ILE B N 1
ATOM 3627 C CA . ILE B 1 57 ? -12.609 -22.344 -0.664 1 98 57 ILE B CA 1
ATOM 3628 C C . ILE B 1 57 ? -13.922 -22.938 -0.165 1 98 57 ILE B C 1
ATOM 3630 O O . ILE B 1 57 ? -14.789 -22.219 0.329 1 98 57 ILE B O 1
ATOM 3634 N N . SER B 1 58 ? -14.031 -24.25 -0.241 1 95.81 58 SER B N 1
ATOM 3635 C CA . SER B 1 58 ? -15.297 -24.906 0.064 1 95.81 58 SER B CA 1
ATOM 3636 C C . SER B 1 58 ? -15.312 -25.438 1.491 1 95.81 58 SER B C 1
ATOM 3638 O O . SER B 1 58 ? -16.375 -25.781 2.021 1 95.81 58 SER B O 1
ATOM 3640 N N . PHE B 1 59 ? -14.188 -25.547 2.129 1 96.75 59 PHE B N 1
ATOM 3641 C CA . PHE B 1 59 ? -14.102 -25.984 3.516 1 96.75 59 PHE B CA 1
ATOM 3642 C C . PHE B 1 59 ? -14.102 -24.797 4.465 1 96.75 59 PHE B C 1
ATOM 3644 O O . PHE B 1 59 ? -13.945 -23.641 4.035 1 96.75 59 PHE B O 1
ATOM 3651 N N . ALA B 1 60 ? -14.359 -25.031 5.766 1 96 60 ALA B N 1
ATOM 3652 C CA . ALA B 1 60 ? -14.289 -23.969 6.773 1 96 60 ALA B CA 1
ATOM 3653 C C . ALA B 1 60 ? -12.852 -23.734 7.207 1 96 60 ALA B C 1
ATOM 3655 O O . ALA B 1 60 ? -12.211 -24.609 7.785 1 96 60 ALA B O 1
ATOM 3656 N N . PRO B 1 61 ? -12.328 -22.547 6.859 1 96.38 61 PRO B N 1
ATOM 3657 C CA . PRO B 1 61 ? -10.977 -22.266 7.355 1 96.38 61 PRO B CA 1
ATOM 3658 C C . PRO B 1 61 ? -10.883 -22.328 8.875 1 96.38 61 PRO B C 1
ATOM 3660 O O . PRO B 1 61 ? -11.789 -21.859 9.578 1 96.38 61 PRO B O 1
ATOM 3663 N N . ASP B 1 62 ? -9.844 -22.859 9.406 1 95.56 62 ASP B N 1
ATOM 3664 C CA . ASP B 1 62 ? -9.672 -23 10.844 1 95.56 62 ASP B CA 1
ATOM 3665 C C . ASP B 1 62 ? -9.148 -21.703 11.461 1 95.56 62 ASP B C 1
ATOM 3667 O O . ASP B 1 62 ? -7.945 -21.438 11.406 1 95.56 62 ASP B O 1
ATOM 3671 N N . VAL B 1 63 ? -10.039 -20.969 12.117 1 96.38 63 VAL B N 1
ATOM 3672 C CA . VAL B 1 63 ? -9.656 -19.719 12.75 1 96.38 63 VAL B CA 1
ATOM 3673 C C . VAL B 1 63 ? -9.695 -19.859 14.266 1 96.38 63 VAL B C 1
ATOM 3675 O O . VAL B 1 63 ? -9.625 -18.875 15 1 96.38 63 VAL B O 1
ATOM 3678 N N . SER B 1 64 ? -9.758 -21.094 14.844 1 95.19 64 SER B N 1
ATOM 3679 C CA . SER B 1 64 ? -9.977 -21.328 16.266 1 95.19 64 SER B CA 1
ATOM 3680 C C . SER B 1 64 ? -8.758 -20.922 17.078 1 95.19 64 SER B C 1
ATOM 3682 O O . SER B 1 64 ? -8.852 -20.719 18.297 1 95.19 64 SER B O 1
ATOM 3684 N N . ARG B 1 65 ? -7.648 -20.734 16.469 1 93.19 65 ARG B N 1
ATOM 3685 C CA . ARG B 1 65 ? -6.398 -20.422 17.156 1 93.19 65 ARG B CA 1
ATOM 3686 C C . ARG B 1 65 ? -6.277 -18.922 17.422 1 93.19 65 ARG B C 1
ATOM 3688 O O . ARG B 1 65 ? -5.371 -18.5 18.141 1 93.19 65 ARG B O 1
ATOM 3695 N N . PHE B 1 66 ? -7.289 -18.188 16.938 1 95.94 66 PHE B N 1
ATOM 3696 C CA . PHE B 1 66 ? -7.215 -16.734 17.094 1 95.94 66 PHE B CA 1
ATOM 3697 C C . PHE B 1 66 ? -8.273 -16.25 18.078 1 95.94 66 PHE B C 1
ATOM 3699 O O . PHE B 1 66 ? -9.289 -16.922 18.297 1 95.94 66 PHE B O 1
ATOM 3706 N N . SER B 1 67 ? -8.055 -15.078 18.75 1 95.12 67 SER B N 1
ATOM 3707 C CA . SER B 1 67 ? -9.016 -14.516 19.688 1 95.12 67 SER B CA 1
ATOM 3708 C C . SER B 1 67 ? -10.289 -14.078 18.984 1 95.12 67 SER B C 1
ATOM 3710 O O . SER B 1 67 ? -10.25 -13.57 17.859 1 95.12 67 SER B O 1
ATOM 3712 N N . LYS B 1 68 ? -11.398 -14.242 19.672 1 95.31 68 LYS B N 1
ATOM 3713 C CA . LYS B 1 68 ? -12.695 -13.836 19.141 1 95.31 68 LYS B CA 1
ATOM 3714 C C . LYS B 1 68 ? -12.766 -12.328 18.938 1 95.31 68 LYS B C 1
ATOM 3716 O O . LYS B 1 68 ? -13.391 -11.852 17.984 1 95.31 68 LYS B O 1
ATOM 3721 N N . LYS B 1 69 ? -12.117 -11.664 19.797 1 92.31 69 LYS B N 1
ATOM 3722 C CA . LYS B 1 69 ? -12.094 -10.203 19.703 1 92.31 69 LYS B CA 1
ATOM 3723 C C . LYS B 1 69 ? -11.453 -9.742 18.406 1 92.31 69 LYS B C 1
ATOM 3725 O O . LYS B 1 69 ? -11.953 -8.836 17.75 1 92.31 69 LYS B O 1
ATOM 3730 N N . LEU B 1 70 ? -10.438 -10.383 18.031 1 93.62 70 LEU B N 1
ATOM 3731 C CA . LEU B 1 70 ? -9.727 -10.047 16.797 1 93.62 70 LEU B CA 1
ATOM 3732 C C . LEU B 1 70 ? -10.555 -10.445 15.578 1 93.62 70 LEU B C 1
ATOM 3734 O O . LEU B 1 70 ? -10.688 -9.664 14.633 1 93.62 70 LEU B O 1
ATOM 3738 N N . LEU B 1 71 ? -11.172 -11.578 15.609 1 95.38 71 LEU B N 1
ATOM 3739 C CA . LEU B 1 71 ? -11.844 -12.172 14.453 1 95.38 71 LEU B CA 1
ATOM 3740 C C . LEU B 1 71 ? -13.133 -11.43 14.133 1 95.38 71 LEU B C 1
ATOM 3742 O O . LEU B 1 71 ? -13.531 -11.352 12.969 1 95.38 71 LEU B O 1
ATOM 3746 N N . LYS B 1 72 ? -13.75 -10.922 15.133 1 90.44 72 LYS B N 1
ATOM 3747 C CA . LYS B 1 72 ? -15.078 -10.328 14.977 1 90.44 72 LYS B CA 1
ATOM 3748 C C . LYS B 1 72 ? -15.039 -9.156 14 1 90.44 72 LYS B C 1
ATOM 3750 O O . LYS B 1 72 ? -16.031 -8.875 13.328 1 90.44 72 LYS B O 1
ATOM 3755 N N . ASN B 1 73 ? -13.945 -8.555 13.82 1 86.06 73 ASN B N 1
ATOM 3756 C CA . ASN B 1 73 ? -13.852 -7.336 13.016 1 86.06 73 ASN B CA 1
ATOM 3757 C C . ASN B 1 73 ? -13.031 -7.559 11.75 1 86.06 73 ASN B C 1
ATOM 3759 O O . ASN B 1 73 ? -12.523 -6.605 11.164 1 86.06 73 ASN B O 1
ATOM 3763 N N . LEU B 1 74 ? -12.961 -8.82 11.359 1 96.19 74 LEU B N 1
ATOM 3764 C CA . LEU B 1 74 ? -12.109 -9.086 10.203 1 96.19 74 LEU B CA 1
ATOM 3765 C C . LEU B 1 74 ? -12.938 -9.609 9.031 1 96.19 74 LEU B C 1
ATOM 3767 O O . LEU B 1 74 ? -13.75 -10.523 9.195 1 96.19 74 LEU B O 1
ATOM 3771 N N . PRO B 1 75 ? -12.797 -8.977 7.898 1 97.12 75 PRO B N 1
ATOM 3772 C CA . PRO B 1 75 ? -13.359 -9.578 6.691 1 97.12 75 PRO B CA 1
ATOM 3773 C C . PRO B 1 75 ? -12.656 -10.883 6.301 1 97.12 75 PRO B C 1
ATOM 3775 O O . PRO B 1 75 ? -11.594 -11.203 6.844 1 97.12 75 PRO B O 1
ATOM 3778 N N . ARG B 1 76 ? -13.211 -11.641 5.402 1 96.94 76 ARG B N 1
ATOM 3779 C CA . ARG B 1 76 ? -12.789 -12.992 5.059 1 96.94 76 ARG B CA 1
ATOM 3780 C C . ARG B 1 76 ? -11.344 -13.008 4.566 1 96.94 76 ARG B C 1
ATOM 3782 O O . ARG B 1 76 ? -10.547 -13.852 4.98 1 96.94 76 ARG B O 1
ATOM 3789 N N . PHE B 1 77 ? -10.945 -12.102 3.652 1 97.88 77 PHE B N 1
ATOM 3790 C CA . PHE B 1 77 ? -9.586 -12.117 3.117 1 97.88 77 PHE B CA 1
ATOM 3791 C C . PHE B 1 77 ? -8.562 -11.969 4.238 1 97.88 77 PHE B C 1
ATOM 3793 O O . PHE B 1 77 ? -7.488 -12.57 4.188 1 97.88 77 PHE B O 1
ATOM 3800 N N . SER B 1 78 ? -8.883 -11.18 5.238 1 98.19 78 SER B N 1
ATOM 3801 C CA . SER B 1 78 ? -7.984 -10.938 6.363 1 98.19 78 SER B CA 1
ATOM 3802 C C . SER B 1 78 ? -7.852 -12.18 7.242 1 98.19 78 SER B C 1
ATOM 3804 O O . SER B 1 78 ? -6.773 -12.461 7.766 1 98.19 78 SER B O 1
ATOM 3806 N N . LYS B 1 79 ? -8.969 -12.867 7.461 1 98.38 79 LYS B N 1
ATOM 3807 C CA . LYS B 1 79 ? -8.914 -14.125 8.203 1 98.38 79 LYS B CA 1
ATOM 3808 C C . LYS B 1 79 ? -8.016 -15.141 7.504 1 98.38 79 LYS B C 1
ATOM 3810 O O . LYS B 1 79 ? -7.234 -15.836 8.156 1 98.38 79 LYS B O 1
ATOM 3815 N N . LEU B 1 80 ? -8.133 -15.234 6.203 1 98.75 80 LEU B N 1
ATOM 3816 C CA . LEU B 1 80 ? -7.266 -16.125 5.43 1 98.75 80 LEU B CA 1
ATOM 3817 C C . LEU B 1 80 ? -5.805 -15.695 5.559 1 98.75 80 LEU B C 1
ATOM 3819 O O . LEU B 1 80 ? -4.922 -16.547 5.703 1 98.75 80 LEU B O 1
ATOM 3823 N N . GLY B 1 81 ? -5.582 -14.367 5.504 1 98.75 81 GLY B N 1
ATOM 3824 C CA . GLY B 1 81 ? -4.238 -13.852 5.699 1 98.75 81 GLY B CA 1
ATOM 3825 C C . GLY B 1 81 ? -3.662 -14.18 7.066 1 98.75 81 GLY B C 1
ATOM 3826 O O . GLY B 1 81 ? -2.48 -14.508 7.184 1 98.75 81 GLY B O 1
ATOM 3827 N N . LEU B 1 82 ? -4.492 -14.086 8.062 1 98.44 82 LEU B N 1
ATOM 3828 C CA . LEU B 1 82 ? -4.078 -14.406 9.422 1 98.44 82 LEU B CA 1
ATOM 3829 C C . LEU B 1 82 ? -3.652 -15.859 9.539 1 98.44 82 LEU B C 1
ATOM 3831 O O . LEU B 1 82 ? -2.666 -16.172 10.203 1 98.44 82 LEU B O 1
ATOM 3835 N N . ILE B 1 83 ? -4.418 -16.75 8.922 1 98.81 83 ILE B N 1
ATOM 3836 C CA . ILE B 1 83 ? -4.102 -18.172 8.914 1 98.81 83 ILE B CA 1
ATOM 3837 C C . ILE B 1 83 ? -2.734 -18.391 8.266 1 98.81 83 ILE B C 1
ATOM 3839 O O . ILE B 1 83 ? -1.873 -19.062 8.844 1 98.81 83 ILE B O 1
ATOM 3843 N N . ALA B 1 84 ? -2.523 -17.812 7.09 1 98.94 84 ALA B N 1
ATOM 3844 C CA . ALA B 1 84 ? -1.267 -17.984 6.359 1 98.94 84 ALA B CA 1
ATOM 3845 C C . ALA B 1 84 ? -0.094 -17.406 7.156 1 98.94 84 ALA B C 1
ATOM 3847 O O . ALA B 1 84 ? 0.971 -18.031 7.227 1 98.94 84 ALA B O 1
ATOM 3848 N N . ALA B 1 85 ? -0.289 -16.25 7.754 1 98.81 85 ALA B N 1
ATOM 3849 C CA . ALA B 1 85 ? 0.76 -15.602 8.539 1 98.81 85 ALA B CA 1
ATOM 3850 C C . ALA B 1 85 ? 1.115 -16.438 9.766 1 98.81 85 ALA B C 1
ATOM 3852 O O . ALA B 1 85 ? 2.291 -16.578 10.109 1 98.81 85 ALA B O 1
ATOM 3853 N N . ASP B 1 86 ? 0.135 -16.922 10.398 1 98.56 86 ASP B N 1
ATOM 3854 C CA . ASP B 1 86 ? 0.339 -17.75 11.578 1 98.56 86 ASP B CA 1
ATOM 3855 C C . ASP B 1 86 ? 1.143 -19 11.242 1 98.56 86 ASP B C 1
ATOM 3857 O O . ASP B 1 86 ? 2.062 -19.375 11.977 1 98.56 86 ASP B O 1
ATOM 3861 N N . ASP B 1 87 ? 0.789 -19.672 10.133 1 98.75 87 ASP B N 1
ATOM 3862 C CA . ASP B 1 87 ? 1.527 -20.844 9.688 1 98.75 87 ASP B CA 1
ATOM 3863 C C . ASP B 1 87 ? 2.98 -20.5 9.375 1 98.75 87 ASP B C 1
ATOM 3865 O O . ASP B 1 87 ? 3.891 -21.266 9.695 1 98.75 87 ASP B O 1
ATOM 3869 N N . ALA B 1 88 ? 3.213 -19.344 8.742 1 98.81 88 ALA B N 1
ATOM 3870 C CA . ALA B 1 88 ? 4.562 -18.922 8.367 1 98.81 88 ALA B CA 1
ATOM 3871 C C . ALA B 1 88 ? 5.43 -18.703 9.602 1 98.81 88 ALA B C 1
ATOM 3873 O O . ALA B 1 88 ? 6.57 -19.172 9.656 1 98.81 88 ALA B O 1
ATOM 3874 N N . ILE B 1 89 ? 4.898 -17.938 10.555 1 98.38 89 ILE B N 1
ATOM 3875 C CA . ILE B 1 89 ? 5.688 -17.594 11.734 1 98.38 89 ILE B CA 1
ATOM 3876 C C . ILE B 1 89 ? 5.93 -18.844 12.578 1 98.38 89 ILE B C 1
ATOM 3878 O O . ILE B 1 89 ? 7.008 -19.016 13.156 1 98.38 89 ILE B O 1
ATOM 3882 N N . LYS B 1 90 ? 4.945 -19.75 12.656 1 98 90 LYS B N 1
ATOM 3883 C CA . LYS B 1 90 ? 5.105 -20.969 13.438 1 98 90 LYS B CA 1
ATOM 3884 C C . LYS B 1 90 ? 6.121 -21.906 12.789 1 98 90 LYS B C 1
ATOM 3886 O O . LYS B 1 90 ? 6.855 -22.625 13.477 1 98 90 LYS B O 1
ATOM 3891 N N . MET B 1 91 ? 6.145 -21.938 11.5 1 98.19 91 MET B N 1
ATOM 3892 C CA . MET B 1 91 ? 7.184 -22.719 10.82 1 98.19 91 MET B CA 1
ATOM 3893 C C . MET B 1 91 ? 8.57 -22.188 11.164 1 98.19 91 MET B C 1
ATOM 3895 O O . MET B 1 91 ? 9.5 -22.969 11.367 1 98.19 91 MET B O 1
ATOM 3899 N N . ALA B 1 92 ? 8.711 -20.875 11.258 1 98.19 92 ALA B N 1
ATOM 3900 C CA . ALA B 1 92 ? 10.008 -20.234 11.477 1 98.19 92 ALA B CA 1
ATOM 3901 C C . ALA B 1 92 ? 10.414 -20.328 12.953 1 98.19 92 ALA B C 1
ATOM 3903 O O . ALA B 1 92 ? 11.586 -20.516 13.266 1 98.19 92 ALA B O 1
ATOM 3904 N N . PHE B 1 93 ? 9.422 -20.172 13.875 1 97.75 93 PHE B N 1
ATOM 3905 C CA . PHE B 1 93 ? 9.781 -19.938 15.266 1 97.75 93 PHE B CA 1
ATOM 3906 C C . PHE B 1 93 ? 9.109 -20.953 16.172 1 97.75 93 PHE B C 1
ATOM 3908 O O . PHE B 1 93 ? 9.344 -20.969 17.391 1 97.75 93 PHE B O 1
ATOM 3915 N N . GLY B 1 94 ? 8.281 -21.797 15.641 1 94.5 94 GLY B N 1
ATOM 3916 C CA . GLY B 1 94 ? 7.523 -22.719 16.469 1 94.5 94 GLY B CA 1
ATOM 3917 C C . GLY B 1 94 ? 6.246 -22.125 17.016 1 94.5 94 GLY B C 1
ATOM 3918 O O . GLY B 1 94 ? 5.902 -20.984 16.703 1 94.5 94 GLY B O 1
ATOM 3919 N N . ASN B 1 95 ? 5.578 -22.844 17.781 1 88.62 95 ASN B N 1
ATOM 3920 C CA . ASN B 1 95 ? 4.262 -22.453 18.281 1 88.62 95 ASN B CA 1
ATOM 3921 C C . ASN B 1 95 ? 4.363 -21.5 19.469 1 88.62 95 ASN B C 1
ATOM 3923 O O . ASN B 1 95 ? 3.4 -20.812 19.797 1 88.62 95 ASN B O 1
ATOM 3927 N N . ASP B 1 96 ? 5.453 -21.328 19.984 1 84.06 96 ASP B N 1
ATOM 3928 C CA . ASP B 1 96 ? 5.676 -20.5 21.172 1 84.06 96 ASP B CA 1
ATOM 3929 C C . ASP B 1 96 ? 6.148 -19.094 20.766 1 84.06 96 ASP B C 1
ATOM 3931 O O . ASP B 1 96 ? 7.215 -18.938 20.172 1 84.06 96 ASP B O 1
ATOM 3935 N N . LYS B 1 97 ? 5.465 -18.078 21.156 1 86.88 97 LYS B N 1
ATOM 3936 C CA . LYS B 1 97 ? 5.824 -16.703 20.859 1 86.88 97 LYS B CA 1
ATOM 3937 C C . LYS B 1 97 ? 7.152 -16.328 21.516 1 86.88 97 LYS B C 1
ATOM 3939 O O . LYS B 1 97 ? 7.812 -15.375 21.094 1 86.88 97 LYS B O 1
ATOM 3944 N N . ALA B 1 98 ? 7.551 -17.078 22.5 1 92.75 98 ALA B N 1
ATOM 3945 C CA . ALA B 1 98 ? 8.773 -16.797 23.25 1 92.75 98 ALA B CA 1
ATOM 3946 C C . ALA B 1 98 ? 9.992 -16.844 22.328 1 92.75 98 ALA B C 1
ATOM 3948 O O . ALA B 1 98 ? 10.922 -16.047 22.484 1 92.75 98 ALA B O 1
ATOM 3949 N N . ALA B 1 99 ? 9.961 -17.797 21.406 1 94.19 99 ALA B N 1
ATOM 3950 C CA . ALA B 1 99 ? 11.086 -17.938 20.484 1 94.19 99 ALA B CA 1
ATOM 3951 C C . ALA B 1 99 ? 11.242 -16.672 19.625 1 94.19 99 ALA B C 1
ATOM 3953 O O . ALA B 1 99 ? 12.367 -16.25 19.344 1 94.19 99 ALA B O 1
ATOM 3954 N N . LEU B 1 100 ? 10.102 -16.156 19.188 1 96.5 100 LEU B N 1
ATOM 3955 C CA . LEU B 1 100 ? 10.125 -14.914 18.438 1 96.5 100 LEU B CA 1
ATOM 3956 C C . LEU B 1 100 ? 10.656 -13.773 19.297 1 96.5 100 LEU B C 1
ATOM 3958 O O . LEU B 1 100 ? 11.516 -13.008 18.844 1 96.5 100 LEU B O 1
ATOM 3962 N N . ASP B 1 101 ? 10.203 -13.625 20.562 1 96.81 101 ASP B N 1
ATOM 3963 C CA . ASP B 1 101 ? 10.594 -12.562 21.484 1 96.81 101 ASP B CA 1
ATOM 3964 C C . ASP B 1 101 ? 12.07 -12.664 21.859 1 96.81 101 ASP B C 1
ATOM 3966 O O . ASP B 1 101 ? 12.734 -11.648 22.078 1 96.81 101 ASP B O 1
ATOM 3970 N N . GLU B 1 102 ? 12.539 -13.859 21.906 1 96.75 102 GLU B N 1
ATOM 3971 C CA . GLU B 1 102 ? 13.938 -14.086 22.25 1 96.75 102 GLU B CA 1
ATOM 3972 C C . GLU B 1 102 ? 14.852 -13.742 21.078 1 96.75 102 GLU B C 1
ATOM 3974 O O . GLU B 1 102 ? 16.016 -13.375 21.281 1 96.75 102 GLU B O 1
ATOM 3979 N N . SER B 1 103 ? 14.328 -13.852 19.938 1 97.06 103 SER B N 1
ATOM 3980 C CA . SER B 1 103 ? 15.141 -13.656 18.75 1 97.06 103 SER B CA 1
ATOM 3981 C C . SER B 1 103 ? 15.156 -12.195 18.312 1 97.06 103 SER B C 1
ATOM 3983 O O . SER B 1 103 ? 16.188 -11.688 17.859 1 97.06 103 SER B O 1
ATOM 3985 N N . TYR B 1 104 ? 13.992 -11.57 18.391 1 97.81 104 TYR B N 1
ATOM 3986 C CA . TYR B 1 104 ? 13.875 -10.203 17.891 1 97.81 104 TYR B CA 1
ATOM 3987 C C . TYR B 1 104 ? 13.039 -9.352 18.844 1 97.81 104 TYR B C 1
ATOM 3989 O O . TYR B 1 104 ? 11.992 -9.789 19.328 1 97.81 104 TYR B O 1
ATOM 3997 N N . SER B 1 105 ? 13.477 -8.031 19.031 1 97.31 105 SER B N 1
ATOM 3998 C CA . SER B 1 105 ? 12.602 -7.051 19.672 1 97.31 105 SER B CA 1
ATOM 3999 C C . SER B 1 105 ? 11.352 -6.797 18.844 1 97.31 105 SER B C 1
ATOM 4001 O O . SER B 1 105 ? 11.383 -6.914 17.609 1 97.31 105 SER B O 1
ATOM 4003 N N . PRO B 1 106 ? 10.227 -6.41 19.5 1 98 106 PRO B N 1
ATOM 4004 C CA . PRO B 1 106 ? 9 -6.148 18.734 1 98 106 PRO B CA 1
ATOM 4005 C C . PRO B 1 106 ? 9.195 -5.105 17.641 1 98 106 PRO B C 1
ATOM 4007 O O . PRO B 1 106 ? 8.484 -5.133 16.625 1 98 106 PRO B O 1
ATOM 4010 N N . PHE B 1 107 ? 10.164 -4.219 17.797 1 98.38 107 PHE B N 1
ATOM 4011 C CA . PHE B 1 107 ? 10.344 -3.117 16.859 1 98.38 107 PHE B CA 1
ATOM 4012 C C . PHE B 1 107 ? 11.344 -3.494 15.766 1 98.38 107 PHE B C 1
ATOM 4014 O O . PHE B 1 107 ? 11.617 -2.697 14.867 1 98.38 107 PHE B O 1
ATOM 4021 N N . GLU B 1 108 ? 11.859 -4.777 15.773 1 98.25 108 GLU B N 1
ATOM 4022 C CA . GLU B 1 108 ? 12.742 -5.301 14.742 1 98.25 108 GLU B CA 1
ATOM 4023 C C . GLU B 1 108 ? 12 -6.258 13.812 1 98.25 108 GLU B C 1
ATOM 4025 O O . GLU B 1 108 ? 12.617 -6.895 12.953 1 98.25 108 GLU B O 1
ATOM 4030 N N . ARG B 1 109 ? 10.781 -6.441 14.031 1 98.62 109 ARG B N 1
ATOM 4031 C CA . ARG B 1 109 ? 9.953 -7.363 13.266 1 98.62 109 ARG B CA 1
ATOM 4032 C C . ARG B 1 109 ? 8.68 -6.676 12.766 1 98.62 109 ARG B C 1
ATOM 4034 O O . ARG B 1 109 ? 8.07 -5.891 13.5 1 98.62 109 ARG B O 1
ATOM 4041 N N . GLY B 1 110 ? 8.352 -6.824 11.453 1 98.75 110 GLY B N 1
ATOM 4042 C CA . GLY B 1 110 ? 7.23 -6.121 10.852 1 98.75 110 GLY B CA 1
ATOM 4043 C C . GLY B 1 110 ? 6.441 -6.98 9.875 1 98.75 110 GLY B C 1
ATOM 4044 O O . GLY B 1 110 ? 6.625 -8.195 9.828 1 98.75 110 GLY B O 1
ATOM 4045 N N . VAL B 1 111 ? 5.512 -6.359 9.18 1 98.88 111 VAL B N 1
ATOM 4046 C CA . VAL B 1 111 ? 4.629 -7.09 8.273 1 98.88 111 VAL B CA 1
ATOM 4047 C C . VAL B 1 111 ? 4.254 -6.199 7.094 1 98.88 111 VAL B C 1
ATOM 4049 O O . VAL B 1 111 ? 4.02 -5 7.258 1 98.88 111 VAL B O 1
ATOM 4052 N N . ILE B 1 112 ? 4.305 -6.703 5.93 1 98.94 112 ILE B N 1
ATOM 4053 C CA . ILE B 1 112 ? 3.701 -6.145 4.723 1 98.94 112 ILE B CA 1
ATOM 4054 C C . ILE B 1 112 ? 2.719 -7.145 4.125 1 98.94 112 ILE B C 1
ATOM 4056 O O . ILE B 1 112 ? 3.129 -8.148 3.533 1 98.94 112 ILE B O 1
ATOM 4060 N N . PHE B 1 113 ? 1.429 -6.879 4.27 1 98.94 113 PHE B N 1
ATOM 4061 C CA . PHE B 1 113 ? 0.386 -7.762 3.76 1 98.94 113 PHE B CA 1
ATOM 4062 C C . PHE B 1 113 ? -0.604 -6.988 2.896 1 98.94 113 PHE B C 1
ATOM 4064 O O . PHE B 1 113 ? -1.251 -6.055 3.373 1 98.94 113 PHE B O 1
ATOM 4071 N N . GLY B 1 114 ? -0.699 -7.367 1.589 1 98.62 114 GLY B N 1
ATOM 4072 C CA . GLY B 1 114 ? -1.51 -6.586 0.669 1 98.62 114 GLY B CA 1
ATOM 4073 C C . GLY B 1 114 ? -2.754 -7.316 0.199 1 98.62 114 GLY B C 1
ATOM 4074 O O . GLY B 1 114 ? -2.9 -8.516 0.436 1 98.62 114 GLY B O 1
ATOM 4075 N N . THR B 1 115 ? -3.641 -6.609 -0.405 1 98.31 115 THR B N 1
ATOM 4076 C CA . THR B 1 115 ? -4.863 -7.062 -1.059 1 98.31 115 THR B CA 1
ATOM 4077 C C . THR B 1 115 ? -5.219 -6.16 -2.234 1 98.31 115 THR B C 1
ATOM 4079 O O . THR B 1 115 ? -4.758 -5.016 -2.307 1 98.31 115 THR B O 1
ATOM 4082 N N . GLY B 1 116 ? -5.895 -6.73 -3.174 1 95.81 116 GLY B N 1
ATOM 4083 C CA . GLY B 1 116 ? -6.348 -5.934 -4.301 1 95.81 116 GLY B CA 1
ATOM 4084 C C . GLY B 1 116 ? -7.656 -5.215 -4.035 1 95.81 116 GLY B C 1
ATOM 4085 O O . GLY B 1 116 ? -7.762 -4.004 -4.254 1 95.81 116 GLY B O 1
ATOM 4086 N N . TRP B 1 117 ? -8.625 -5.93 -3.58 1 94.75 117 TRP B N 1
ATOM 4087 C CA . TRP B 1 117 ? -9.961 -5.383 -3.32 1 94.75 117 TRP B CA 1
ATOM 4088 C C . TRP B 1 117 ? -10.477 -5.84 -1.96 1 94.75 117 TRP B C 1
ATOM 4090 O O . TRP B 1 117 ? -11.688 -5.836 -1.717 1 94.75 117 TRP B O 1
ATOM 4100 N N . GLY B 1 118 ? -9.555 -6.203 -1.103 1 92.19 118 GLY B N 1
ATOM 4101 C CA . GLY B 1 118 ? -9.953 -6.664 0.217 1 92.19 118 GLY B CA 1
ATOM 4102 C C . GLY B 1 118 ? -10.836 -5.668 0.951 1 92.19 118 GLY B C 1
ATOM 4103 O O . GLY B 1 118 ? -10.586 -4.461 0.914 1 92.19 118 GLY B O 1
ATOM 4104 N N . GLY B 1 119 ? -11.945 -6.141 1.568 1 92.62 119 GLY B N 1
ATOM 4105 C CA . GLY B 1 119 ? -12.883 -5.305 2.307 1 92.62 119 GLY B CA 1
ATOM 4106 C C . GLY B 1 119 ? -14.102 -4.91 1.495 1 92.62 119 GLY B C 1
ATOM 4107 O O . GLY B 1 119 ? -15.125 -4.512 2.057 1 92.62 119 GLY B O 1
ATOM 4108 N N . GLU B 1 120 ? -14.055 -5.082 0.146 1 95.06 120 GLU B N 1
ATOM 4109 C CA . GLU B 1 120 ? -15.148 -4.629 -0.7 1 95.06 120 GLU B CA 1
ATOM 4110 C C . GLU B 1 120 ? -16.406 -5.48 -0.487 1 95.06 120 GLU B C 1
ATOM 4112 O O . GLU B 1 120 ? -17.516 -4.973 -0.54 1 95.06 120 GLU B O 1
ATOM 4117 N N . ASP B 1 121 ? -16.172 -6.816 -0.287 1 95.56 121 ASP B N 1
ATOM 4118 C CA . ASP B 1 121 ? -17.297 -7.676 0.034 1 95.56 121 ASP B CA 1
ATOM 4119 C C . ASP B 1 121 ? -18.047 -7.168 1.271 1 95.56 121 ASP B C 1
ATOM 4121 O O . ASP B 1 121 ? -19.266 -7.105 1.282 1 95.56 121 ASP B O 1
ATOM 4125 N N . ALA B 1 122 ? -17.266 -6.816 2.244 1 94.69 122 ALA B N 1
ATOM 4126 C CA . ALA B 1 122 ? -17.859 -6.309 3.484 1 94.69 122 ALA B CA 1
ATOM 4127 C C . ALA B 1 122 ? -18.578 -4.988 3.252 1 94.69 122 ALA B C 1
ATOM 4129 O O . ALA B 1 122 ? -19.641 -4.738 3.834 1 94.69 122 ALA B O 1
ATOM 4130 N N . THR B 1 123 ? -18.016 -4.125 2.428 1 95.75 123 THR B N 1
ATOM 4131 C CA . THR B 1 123 ? -18.625 -2.846 2.102 1 95.75 123 THR B CA 1
ATOM 4132 C C . THR B 1 123 ? -20 -3.055 1.464 1 95.75 123 THR B C 1
ATOM 4134 O O . THR B 1 123 ? -20.984 -2.449 1.889 1 95.75 123 THR B O 1
ATOM 4137 N N . VAL B 1 124 ? -20.062 -3.916 0.465 1 96.12 124 VAL B N 1
ATOM 4138 C CA . VAL B 1 124 ? -21.297 -4.137 -0.284 1 96.12 124 VAL B CA 1
ATOM 4139 C C . VAL B 1 124 ? -22.328 -4.797 0.616 1 96.12 124 VAL B C 1
ATOM 4141 O O . VAL B 1 124 ? -23.5 -4.398 0.624 1 96.12 124 VAL B O 1
ATOM 4144 N N . GLU B 1 125 ? -21.922 -5.789 1.373 1 94.44 125 GLU B N 1
ATOM 4145 C CA . GLU B 1 125 ? -22.828 -6.496 2.273 1 94.44 125 GLU B CA 1
ATOM 4146 C C . GLU B 1 125 ? -23.422 -5.547 3.305 1 94.44 125 GLU B C 1
ATOM 4148 O O . GLU B 1 125 ? -24.641 -5.547 3.521 1 94.44 125 GLU B O 1
ATOM 4153 N N . ASN B 1 126 ? -22.625 -4.777 3.943 1 95.44 126 ASN B N 1
ATOM 4154 C CA . ASN B 1 126 ? -23.094 -3.863 4.977 1 95.44 126 ASN B CA 1
ATOM 4155 C C . ASN B 1 126 ? -23.922 -2.729 4.383 1 95.44 126 ASN B C 1
ATOM 4157 O O . ASN B 1 126 ? -24.875 -2.25 5.008 1 95.44 126 ASN B O 1
ATOM 4161 N N . ASN B 1 127 ? -23.484 -2.264 3.211 1 95.81 127 ASN B N 1
ATOM 4162 C CA . ASN B 1 127 ? -24.297 -1.258 2.527 1 95.81 127 ASN B CA 1
ATOM 4163 C C . ASN B 1 127 ? -25.703 -1.769 2.242 1 95.81 127 ASN B C 1
ATOM 4165 O O . ASN B 1 127 ? -26.688 -1.024 2.373 1 95.81 127 ASN B O 1
ATOM 4169 N N . HIS B 1 128 ? -25.828 -2.996 1.801 1 94.12 128 HIS B N 1
ATOM 4170 C CA . HIS B 1 128 ? -27.125 -3.611 1.553 1 94.12 128 HIS B CA 1
ATOM 4171 C C . HIS B 1 128 ? -27.953 -3.676 2.83 1 94.12 128 HIS B C 1
ATOM 4173 O O . HIS B 1 128 ? -29.141 -3.338 2.822 1 94.12 128 HIS B O 1
ATOM 4179 N N . SER B 1 129 ? -27.328 -4.156 3.904 1 93.94 129 SER B N 1
ATOM 4180 C CA . SER B 1 129 ? -28 -4.242 5.191 1 93.94 129 SER B CA 1
ATOM 4181 C C . SER B 1 129 ? -28.469 -2.867 5.66 1 93.94 129 SER B C 1
ATOM 4183 O O . SER B 1 129 ? -29.594 -2.721 6.148 1 93.94 129 SER B O 1
ATOM 4185 N N . TYR B 1 130 ? -27.625 -1.961 5.488 1 94.25 130 TYR B N 1
ATOM 4186 C CA . TYR B 1 130 ? -27.938 -0.589 5.867 1 94.25 130 TYR B CA 1
ATOM 4187 C C . TYR B 1 130 ? -29.109 -0.055 5.059 1 94.25 130 TYR B C 1
ATOM 4189 O O . TYR B 1 130 ? -30.047 0.524 5.617 1 94.25 130 TYR B O 1
ATOM 4197 N N . ALA B 1 131 ? -29.141 -0.251 3.795 1 91.5 131 ALA B N 1
ATOM 4198 C CA . ALA B 1 131 ? -30.141 0.279 2.887 1 91.5 131 ALA B CA 1
ATOM 4199 C C . ALA B 1 131 ? -31.5 -0.403 3.109 1 91.5 131 ALA B C 1
ATOM 4201 O O . ALA B 1 131 ? -32.531 0.234 3 1 91.5 131 ALA B O 1
ATOM 4202 N N . THR B 1 132 ? -31.5 -1.648 3.428 1 92.06 132 THR B N 1
ATOM 4203 C CA . THR B 1 132 ? -32.75 -2.414 3.465 1 92.06 132 THR B CA 1
ATOM 4204 C C . THR B 1 132 ? -33.312 -2.477 4.887 1 92.06 132 THR B C 1
ATOM 4206 O O . THR B 1 132 ? -34.5 -2.537 5.078 1 92.06 132 THR B O 1
ATOM 4209 N N . GLN B 1 133 ? -32.344 -2.467 5.859 1 93 133 GLN B N 1
ATOM 4210 C CA . GLN B 1 133 ? -32.781 -2.725 7.227 1 93 133 GLN B CA 1
ATOM 4211 C C . GLN B 1 133 ? -32.531 -1.524 8.125 1 93 133 GLN B C 1
ATOM 4213 O O . GLN B 1 133 ? -33 -1.471 9.258 1 93 133 GLN B O 1
ATOM 4218 N N . GLY B 1 134 ? -31.781 -0.638 7.691 1 89.12 134 GLY B N 1
ATOM 4219 C CA . GLY B 1 134 ? -31.422 0.521 8.492 1 89.12 134 GLY B CA 1
ATOM 4220 C C . GLY B 1 134 ? -30.328 0.232 9.508 1 89.12 134 GLY B C 1
ATOM 4221 O O . GLY B 1 134 ? -30.125 1.015 10.438 1 89.12 134 GLY B O 1
ATOM 4222 N N . ILE B 1 135 ? -29.719 -0.969 9.32 1 89.31 135 ILE B N 1
ATOM 4223 C CA . ILE B 1 135 ? -28.672 -1.315 10.289 1 89.31 135 ILE B CA 1
ATOM 4224 C C . ILE B 1 135 ? -27.484 -1.925 9.555 1 89.31 135 ILE B C 1
ATOM 4226 O O . ILE B 1 135 ? -27.641 -2.535 8.5 1 89.31 135 ILE B O 1
ATOM 4230 N N . ALA B 1 136 ? -26.312 -1.724 9.992 1 93.44 136 ALA B N 1
ATOM 4231 C CA . ALA B 1 136 ? -25.062 -2.367 9.594 1 93.44 136 ALA B CA 1
ATOM 4232 C C . ALA B 1 136 ? -24.109 -2.477 10.773 1 93.44 136 ALA B C 1
ATOM 4234 O O . ALA B 1 136 ? -24.344 -1.898 11.836 1 93.44 136 ALA B O 1
ATOM 4235 N N . SER B 1 137 ? -23.062 -3.299 10.609 1 92.19 137 SER B N 1
ATOM 4236 C CA . SER B 1 137 ? -22.047 -3.396 11.656 1 92.19 137 SER B CA 1
ATOM 4237 C C . SER B 1 137 ? -21.438 -2.035 11.961 1 92.19 137 SER B C 1
ATOM 4239 O O . SER B 1 137 ? -21.109 -1.282 11.039 1 92.19 137 SER B O 1
ATOM 4241 N N . PRO B 1 138 ? -21.266 -1.709 13.242 1 91.75 138 PRO B N 1
ATOM 4242 C CA . PRO B 1 138 ? -20.547 -0.481 13.578 1 91.75 138 PRO B CA 1
ATOM 4243 C C . PRO B 1 138 ? -19.078 -0.529 13.164 1 91.75 138 PRO B C 1
ATOM 4245 O O . PRO B 1 138 ? -18.406 0.506 13.133 1 91.75 138 PRO B O 1
ATOM 4248 N N . MET B 1 139 ? -18.594 -1.786 12.766 1 93.38 139 MET B N 1
ATOM 4249 C CA . MET B 1 139 ? -17.188 -1.954 12.398 1 93.38 139 MET B CA 1
ATOM 4250 C C . MET B 1 139 ? -17.031 -2.002 10.883 1 93.38 139 MET B C 1
ATOM 4252 O O . MET B 1 139 ? -15.984 -2.416 10.375 1 93.38 139 MET B O 1
ATOM 4256 N N . THR B 1 140 ? -18.094 -1.546 10.195 1 93.88 140 THR B N 1
ATOM 4257 C CA . THR B 1 140 ? -18.109 -1.588 8.742 1 93.88 140 THR B CA 1
ATOM 4258 C C . THR B 1 140 ? -16.906 -0.85 8.164 1 93.88 140 THR B C 1
ATOM 4260 O O . THR B 1 140 ? -16.266 -1.321 7.219 1 93.88 140 THR B O 1
ATOM 4263 N N . ASN B 1 141 ? -16.594 0.246 8.766 1 94.19 141 ASN B N 1
ATOM 4264 C CA . ASN B 1 141 ? -15.484 1.045 8.273 1 94.19 141 ASN B CA 1
ATOM 4265 C C . ASN B 1 141 ? -14.164 0.281 8.367 1 94.19 141 ASN B C 1
ATOM 4267 O O . ASN B 1 141 ? -13.367 0.292 7.43 1 94.19 141 ASN B O 1
ATOM 4271 N N . ILE B 1 142 ? -13.891 -0.384 9.469 1 94.38 142 ILE B N 1
ATOM 4272 C CA . ILE B 1 142 ? -12.672 -1.144 9.703 1 94.38 142 ILE B CA 1
ATOM 4273 C C . ILE B 1 142 ? -12.633 -2.355 8.773 1 94.38 142 ILE B C 1
ATOM 4275 O O . ILE B 1 142 ? -11.602 -2.652 8.172 1 94.38 142 ILE B O 1
ATOM 4279 N N . MET B 1 143 ? -13.766 -3.006 8.602 1 95.62 143 MET B N 1
ATOM 4280 C CA . MET B 1 143 ? -13.867 -4.195 7.758 1 95.62 143 MET B CA 1
ATOM 4281 C C . MET B 1 143 ? -13.602 -3.846 6.297 1 95.62 143 MET B C 1
ATOM 4283 O O . MET B 1 143 ? -13.25 -4.719 5.5 1 95.62 143 MET B O 1
ATOM 4287 N N . SER B 1 144 ? -13.758 -2.543 5.977 1 95.31 144 SER B N 1
ATOM 4288 C CA . SER B 1 144 ? -13.602 -2.107 4.59 1 95.31 144 SER B CA 1
ATOM 4289 C C . SER B 1 144 ? -12.172 -1.66 4.309 1 95.31 144 SER B C 1
ATOM 4291 O O . SER B 1 144 ? -11.805 -1.432 3.156 1 95.31 144 SER B O 1
ATOM 4293 N N . MET B 1 145 ? -11.367 -1.586 5.309 1 94.75 145 MET B N 1
ATOM 4294 C CA . MET B 1 145 ? -10.008 -1.096 5.145 1 94.75 145 MET B CA 1
ATOM 4295 C C . MET B 1 145 ? -9.102 -2.182 4.57 1 94.75 145 MET B C 1
ATOM 4297 O O . MET B 1 145 ? -9.062 -3.301 5.09 1 94.75 145 MET B O 1
ATOM 4301 N N . HIS B 1 146 ? -8.328 -1.806 3.576 1 97.12 146 HIS B N 1
ATOM 4302 C CA . HIS B 1 146 ? -7.363 -2.746 3.018 1 97.12 146 HIS B CA 1
ATOM 4303 C C . HIS B 1 146 ? -6.301 -3.125 4.047 1 97.12 146 HIS B C 1
ATOM 4305 O O . HIS B 1 146 ? -5.758 -4.23 4.008 1 97.12 146 HIS B O 1
ATOM 4311 N N . SER B 1 147 ? -6.043 -2.227 5.027 1 97.44 147 SER B N 1
ATOM 4312 C CA . SER B 1 147 ? -4.93 -2.406 5.953 1 97.44 147 SER B CA 1
ATOM 4313 C C . SER B 1 147 ? -5.332 -3.266 7.145 1 97.44 147 SER B C 1
ATOM 4315 O O . SER B 1 147 ? -4.516 -3.537 8.023 1 97.44 147 SER B O 1
ATOM 4317 N N . VAL B 1 148 ? -6.594 -3.744 7.188 1 97.56 148 VAL B N 1
ATOM 4318 C CA . VAL B 1 148 ? -7.086 -4.477 8.352 1 97.56 148 VAL B CA 1
ATOM 4319 C C . VAL B 1 148 ? -6.305 -5.781 8.508 1 97.56 148 VAL B C 1
ATOM 4321 O O . VAL B 1 148 ? -6.066 -6.234 9.625 1 97.56 148 VAL B O 1
ATOM 4324 N N . GLY B 1 149 ? -5.949 -6.406 7.375 1 97.81 149 GLY B N 1
ATOM 4325 C CA . GLY B 1 149 ? -5.156 -7.621 7.438 1 97.81 149 GLY B CA 1
ATOM 4326 C C . GLY B 1 149 ? -3.789 -7.414 8.062 1 97.81 149 GLY B C 1
ATOM 4327 O O . GLY B 1 149 ? -3.369 -8.188 8.922 1 97.81 149 GLY B O 1
ATOM 4328 N N . THR B 1 150 ? -3.088 -6.355 7.613 1 98.56 150 THR B N 1
ATOM 4329 C CA . THR B 1 150 ? -1.791 -6.004 8.18 1 98.56 150 THR B CA 1
ATOM 4330 C C . THR B 1 150 ? -1.907 -5.73 9.672 1 98.56 150 THR B C 1
ATOM 4332 O O . THR B 1 150 ? -1.08 -6.195 10.461 1 98.56 150 THR B O 1
ATOM 4335 N N . ALA B 1 151 ? -2.92 -5 10.047 1 98.06 151 ALA B N 1
ATOM 4336 C CA . ALA B 1 151 ? -3.139 -4.668 11.453 1 98.06 151 ALA B CA 1
ATOM 4337 C C . ALA B 1 151 ? -3.375 -5.926 12.281 1 98.06 151 ALA B C 1
ATOM 4339 O O . ALA B 1 151 ? -2.82 -6.066 13.375 1 98.06 151 ALA B O 1
ATOM 4340 N N . ALA B 1 152 ? -4.207 -6.812 11.781 1 98.19 152 ALA B N 1
ATOM 4341 C CA . ALA B 1 152 ? -4.551 -8.039 12.5 1 98.19 152 ALA B CA 1
ATOM 4342 C C . ALA B 1 152 ? -3.316 -8.906 12.719 1 98.19 152 ALA B C 1
ATOM 4344 O O . ALA B 1 152 ? -3.123 -9.453 13.805 1 98.19 152 ALA B O 1
ATOM 4345 N N . ILE B 1 153 ? -2.52 -9.055 11.672 1 98.5 153 ILE B N 1
ATOM 4346 C CA . ILE B 1 153 ? -1.307 -9.859 11.773 1 98.5 153 ILE B CA 1
ATOM 4347 C C . ILE B 1 153 ? -0.348 -9.219 12.773 1 98.5 153 ILE B C 1
ATOM 4349 O O . ILE B 1 153 ? 0.238 -9.914 13.609 1 98.5 153 ILE B O 1
ATOM 4353 N N . SER B 1 154 ? -0.169 -7.879 12.727 1 98.44 154 SER B N 1
ATOM 4354 C CA . SER B 1 154 ? 0.682 -7.148 13.664 1 98.44 154 SER B CA 1
ATOM 4355 C C . SER B 1 154 ? 0.239 -7.375 15.102 1 98.44 154 SER B C 1
ATOM 4357 O O . SER B 1 154 ? 1.063 -7.656 15.977 1 98.44 154 SER B O 1
ATOM 4359 N N . MET B 1 155 ? -1.026 -7.27 15.352 1 97.25 155 MET B N 1
ATOM 4360 C CA . MET B 1 155 ? -1.575 -7.402 16.688 1 97.25 155 MET B CA 1
ATOM 4361 C C . MET B 1 155 ? -1.415 -8.828 17.203 1 97.25 155 MET B C 1
ATOM 4363 O O . MET B 1 155 ? -1.052 -9.039 18.359 1 97.25 155 MET B O 1
ATOM 4367 N N . ASN B 1 156 ? -1.702 -9.805 16.312 1 96.75 156 ASN B N 1
ATOM 4368 C CA . ASN B 1 156 ? -1.691 -11.203 16.734 1 96.75 156 ASN B CA 1
ATOM 4369 C C . ASN B 1 156 ? -0.302 -11.641 17.188 1 96.75 156 ASN B C 1
ATOM 4371 O O . ASN B 1 156 ? -0.172 -12.477 18.078 1 96.75 156 ASN B O 1
ATOM 4375 N N . TRP B 1 157 ? 0.766 -11.102 16.578 1 97.19 157 TRP B N 1
ATOM 4376 C CA . TRP B 1 157 ? 2.107 -11.602 16.859 1 97.19 157 TRP B CA 1
ATOM 4377 C C . TRP B 1 157 ? 3.006 -10.492 17.391 1 97.19 157 TRP B C 1
ATOM 4379 O O . TRP B 1 157 ? 4.23 -10.633 17.422 1 97.19 157 TRP B O 1
ATOM 4389 N N . ASN B 1 158 ? 2.439 -9.32 17.766 1 97.5 158 ASN B N 1
ATOM 4390 C CA . ASN B 1 158 ? 3.156 -8.195 18.359 1 97.5 158 ASN B CA 1
ATOM 4391 C C . ASN B 1 158 ? 4.301 -7.73 17.469 1 97.5 158 ASN B C 1
ATOM 4393 O O . ASN B 1 158 ? 5.445 -7.633 17.906 1 97.5 158 ASN B O 1
ATOM 4397 N N . LEU B 1 159 ? 3.984 -7.59 16.219 1 98.56 159 LEU B N 1
ATOM 4398 C CA . LEU B 1 159 ? 4.922 -7.023 15.258 1 98.56 159 LEU B CA 1
ATOM 4399 C C . LEU B 1 159 ? 4.832 -5.5 15.242 1 98.56 159 LEU B C 1
ATOM 4401 O O . LEU B 1 159 ? 3.928 -4.934 14.625 1 98.56 159 LEU B O 1
ATOM 4405 N N . ARG B 1 160 ? 5.797 -4.781 15.812 1 98.75 160 ARG B N 1
ATOM 4406 C CA . ARG B 1 160 ? 5.66 -3.348 16.047 1 98.75 160 ARG B CA 1
ATOM 4407 C C . ARG B 1 160 ? 6.637 -2.559 15.172 1 98.75 160 ARG B C 1
ATOM 4409 O O . ARG B 1 160 ? 6.703 -1.331 15.266 1 98.75 160 ARG B O 1
ATOM 4416 N N . GLY B 1 161 ? 7.43 -3.277 14.344 1 98.69 161 GLY B N 1
ATOM 4417 C CA . GLY B 1 161 ? 8.289 -2.619 13.375 1 98.69 161 GLY B CA 1
ATOM 4418 C C . GLY B 1 161 ? 7.531 -2.105 12.164 1 98.69 161 GLY B C 1
ATOM 4419 O O . GLY B 1 161 ? 6.352 -1.755 12.266 1 98.69 161 GLY B O 1
ATOM 4420 N N . TYR B 1 162 ? 8.227 -2.051 11.055 1 98.69 162 TYR B N 1
ATOM 4421 C CA . TYR B 1 162 ? 7.676 -1.51 9.812 1 98.69 162 TYR B CA 1
ATOM 4422 C C . TYR B 1 162 ? 6.43 -2.277 9.391 1 98.69 162 TYR B C 1
ATOM 4424 O O . TYR B 1 162 ? 6.371 -3.502 9.523 1 98.69 162 TYR B O 1
ATOM 4432 N N . GLN B 1 163 ? 5.406 -1.608 8.938 1 98.62 163 GLN B N 1
ATOM 4433 C CA . GLN B 1 163 ? 4.199 -2.205 8.383 1 98.62 163 GLN B CA 1
ATOM 4434 C C . GLN B 1 163 ? 3.717 -1.43 7.156 1 98.62 163 GLN B C 1
ATOM 4436 O O . GLN B 1 163 ? 3.934 -0.221 7.055 1 98.62 163 GLN B O 1
ATOM 4441 N N . ASN B 1 164 ? 3.145 -2.066 6.281 1 98.5 164 ASN B N 1
ATOM 4442 C CA . ASN B 1 164 ? 2.562 -1.486 5.074 1 98.5 164 ASN B CA 1
ATOM 4443 C C . ASN B 1 164 ? 1.535 -2.422 4.441 1 98.5 164 ASN B C 1
ATOM 4445 O O . ASN B 1 164 ? 1.547 -3.627 4.699 1 98.5 164 ASN B O 1
ATOM 4449 N N . THR B 1 165 ? 0.592 -1.854 3.76 1 98.75 165 THR B N 1
ATOM 4450 C CA . THR B 1 165 ? -0.365 -2.582 2.934 1 98.75 165 THR B CA 1
ATOM 4451 C C . THR B 1 165 ? -0.341 -2.066 1.498 1 98.75 165 THR B C 1
ATOM 4453 O O . THR B 1 165 ? -1.056 -1.12 1.16 1 98.75 165 THR B O 1
ATOM 4456 N N . PRO B 1 166 ? 0.45 -2.729 0.658 1 98.56 166 PRO B N 1
ATOM 4457 C CA . PRO B 1 166 ? 0.481 -2.307 -0.744 1 98.56 166 PRO B CA 1
ATOM 4458 C C . PRO B 1 166 ? -0.731 -2.793 -1.534 1 98.56 166 PRO B C 1
ATOM 4460 O O . PRO B 1 166 ? -1.305 -3.836 -1.212 1 98.56 166 PRO B O 1
ATOM 4463 N N . VAL B 1 167 ? -1.109 -2.045 -2.496 1 98.38 167 VAL B N 1
ATOM 4464 C CA . VAL B 1 167 ? -2.133 -2.439 -3.459 1 98.38 167 VAL B CA 1
ATOM 4465 C C . VAL B 1 167 ? -1.574 -2.344 -4.875 1 98.38 167 VAL B C 1
ATOM 4467 O O . VAL B 1 167 ? -1.191 -1.262 -5.328 1 98.38 167 VAL B O 1
ATOM 4470 N N . ALA B 1 168 ? -1.516 -3.459 -5.5 1 97.62 168 ALA B N 1
ATOM 4471 C CA . ALA B 1 168 ? -1.014 -3.555 -6.871 1 97.62 168 ALA B CA 1
ATOM 4472 C C . ALA B 1 168 ? -1.706 -4.684 -7.629 1 97.62 168 ALA B C 1
ATOM 4474 O O . ALA B 1 168 ? -1.061 -5.43 -8.367 1 97.62 168 ALA B O 1
ATOM 4475 N N . ALA B 1 169 ? -2.941 -4.848 -7.352 1 96.5 169 ALA B N 1
ATOM 4476 C CA . ALA B 1 169 ? -3.73 -5.898 -7.988 1 96.5 169 ALA B CA 1
ATOM 4477 C C . ALA B 1 169 ? -3.01 -7.242 -7.918 1 96.5 169 ALA B C 1
ATOM 4479 O O . ALA B 1 169 ? -2.613 -7.688 -6.836 1 96.5 169 ALA B O 1
ATOM 4480 N N . CYS B 1 170 ? -2.803 -7.859 -9.094 1 98.12 170 CYS B N 1
ATOM 4481 C CA . CYS B 1 170 ? -2.287 -9.219 -9.141 1 98.12 170 CYS B CA 1
ATOM 4482 C C . CYS B 1 170 ? -0.812 -9.258 -8.758 1 98.12 170 CYS B C 1
ATOM 4484 O O . CYS B 1 170 ? -0.272 -10.328 -8.453 1 98.12 170 CYS B O 1
ATOM 4486 N N . ALA B 1 171 ? -0.123 -8.125 -8.695 1 98.69 171 ALA B N 1
ATOM 4487 C CA . ALA B 1 171 ? 1.296 -8.07 -8.352 1 98.69 171 ALA B CA 1
ATOM 4488 C C . ALA B 1 171 ? 1.488 -7.77 -6.867 1 98.69 171 ALA B C 1
ATOM 4490 O O . ALA B 1 171 ? 2.621 -7.711 -6.379 1 98.69 171 ALA B O 1
ATOM 4491 N N . THR B 1 172 ? 0.419 -7.648 -6.125 1 98.81 172 THR B N 1
ATOM 4492 C CA . THR B 1 172 ? 0.423 -7.184 -4.742 1 98.81 172 THR B CA 1
ATOM 4493 C C . THR B 1 172 ? 1.301 -8.078 -3.871 1 98.81 172 THR B C 1
ATOM 4495 O O . THR B 1 172 ? 2.146 -7.586 -3.121 1 98.81 172 THR B O 1
ATOM 4498 N N . GLY B 1 173 ? 1.073 -9.375 -3.941 1 98.88 173 GLY B N 1
ATOM 4499 C CA . GLY B 1 173 ? 1.832 -10.297 -3.107 1 98.88 173 GLY B CA 1
ATOM 4500 C C . GLY B 1 173 ? 3.324 -10.242 -3.371 1 98.88 173 GLY B C 1
ATOM 4501 O O . GLY B 1 173 ? 4.125 -10.25 -2.436 1 98.88 173 GLY B O 1
ATOM 4502 N N . SER B 1 174 ? 3.738 -10.18 -4.652 1 98.94 174 SER B N 1
ATOM 4503 C CA . SER B 1 174 ? 5.148 -10.086 -5.016 1 98.94 174 SER B CA 1
ATOM 4504 C C . SER B 1 174 ? 5.754 -8.766 -4.543 1 98.94 174 SER B C 1
ATOM 4506 O O . SER B 1 174 ? 6.898 -8.734 -4.094 1 98.94 174 SER B O 1
ATOM 4508 N N . MET B 1 175 ? 4.988 -7.742 -4.668 1 98.81 175 MET B N 1
ATOM 4509 C CA . MET B 1 175 ? 5.461 -6.438 -4.207 1 98.81 175 MET B CA 1
ATOM 4510 C C . MET B 1 175 ? 5.699 -6.445 -2.701 1 98.81 175 MET B C 1
ATOM 4512 O O . MET B 1 175 ? 6.707 -5.918 -2.225 1 98.81 175 MET B O 1
ATOM 4516 N N . ALA B 1 176 ? 4.727 -7.027 -1.985 1 98.94 176 ALA B N 1
ATOM 4517 C CA . ALA B 1 176 ? 4.871 -7.121 -0.535 1 98.94 176 ALA B CA 1
ATOM 4518 C C . ALA B 1 176 ? 6.16 -7.844 -0.157 1 98.94 176 ALA B C 1
ATOM 4520 O O . ALA B 1 176 ? 6.918 -7.375 0.697 1 98.94 176 ALA B O 1
ATOM 4521 N N . ILE B 1 177 ? 6.445 -8.938 -0.774 1 98.94 177 ILE B N 1
ATOM 4522 C CA . ILE B 1 177 ? 7.621 -9.75 -0.483 1 98.94 177 ILE B CA 1
ATOM 4523 C C . ILE B 1 177 ? 8.883 -9 -0.892 1 98.94 177 ILE B C 1
ATOM 4525 O O . ILE B 1 177 ? 9.859 -8.961 -0.141 1 98.94 177 ILE B O 1
ATOM 4529 N N . GLY B 1 178 ? 8.875 -8.406 -2.072 1 98.94 178 GLY B N 1
ATOM 4530 C CA . GLY B 1 178 ? 10.023 -7.648 -2.539 1 98.94 178 GLY B CA 1
ATOM 4531 C C . GLY B 1 178 ? 10.367 -6.473 -1.646 1 98.94 178 GLY B C 1
ATOM 4532 O O . GLY B 1 178 ? 11.539 -6.242 -1.337 1 98.94 178 GLY B O 1
ATOM 4533 N N . ASP B 1 179 ? 9.359 -5.723 -1.255 1 98.81 179 ASP B N 1
ATOM 4534 C CA . ASP B 1 179 ? 9.586 -4.578 -0.377 1 98.81 179 ASP B CA 1
ATOM 4535 C C . ASP B 1 179 ? 10.109 -5.031 0.986 1 98.81 179 ASP B C 1
ATOM 4537 O O . ASP B 1 179 ? 10.961 -4.371 1.579 1 98.81 179 ASP B O 1
ATOM 4541 N N . ALA B 1 180 ? 9.555 -6.137 1.486 1 98.94 180 ALA B N 1
ATOM 4542 C CA . ALA B 1 180 ? 10.055 -6.691 2.74 1 98.94 180 ALA B CA 1
ATOM 4543 C C . ALA B 1 180 ? 11.516 -7.109 2.609 1 98.94 180 ALA B C 1
ATOM 4545 O O . ALA B 1 180 ? 12.32 -6.863 3.51 1 98.94 180 ALA B O 1
ATOM 4546 N N . PHE B 1 181 ? 11.875 -7.707 1.494 1 98.88 181 PHE B N 1
ATOM 4547 C CA . PHE B 1 181 ? 13.242 -8.086 1.168 1 98.88 181 PHE B CA 1
ATOM 4548 C C . PHE B 1 181 ? 14.172 -6.875 1.232 1 98.88 181 PHE B C 1
ATOM 4550 O O . PHE B 1 181 ? 15.219 -6.918 1.882 1 98.88 181 PHE B O 1
ATOM 4557 N N . GLU B 1 182 ? 13.773 -5.781 0.661 1 98.38 182 GLU B N 1
ATOM 4558 C CA . GLU B 1 182 ? 14.594 -4.574 0.621 1 98.38 182 GLU B CA 1
ATOM 4559 C C . GLU B 1 182 ? 14.797 -3.998 2.02 1 98.38 182 GLU B C 1
ATOM 4561 O O . GLU B 1 182 ? 15.859 -3.445 2.322 1 98.38 182 GLU B O 1
ATOM 4566 N N . LEU B 1 183 ? 13.75 -4.066 2.84 1 98.19 183 LEU B N 1
ATOM 4567 C CA . LEU B 1 183 ? 13.852 -3.551 4.199 1 98.19 183 LEU B CA 1
ATOM 4568 C C . LEU B 1 183 ? 14.898 -4.312 4.996 1 98.19 183 LEU B C 1
ATOM 4570 O O . LEU B 1 183 ? 15.688 -3.713 5.738 1 98.19 183 LEU B O 1
ATOM 4574 N N . ILE B 1 184 ? 14.891 -5.578 4.871 1 98.5 184 ILE B N 1
ATOM 4575 C CA . ILE B 1 184 ? 15.867 -6.395 5.59 1 98.5 184 ILE B CA 1
ATOM 4576 C C . ILE B 1 184 ? 17.25 -6.223 4.969 1 98.5 184 ILE B C 1
ATOM 4578 O O . ILE B 1 184 ? 18.234 -6.039 5.68 1 98.5 184 ILE B O 1
ATOM 4582 N N . ARG B 1 185 ? 17.312 -6.27 3.654 1 97.38 185 ARG B N 1
ATOM 4583 C CA . ARG B 1 185 ? 18.562 -6.164 2.904 1 97.38 185 ARG B CA 1
ATOM 4584 C C . ARG B 1 185 ? 19.297 -4.871 3.24 1 97.38 185 ARG B C 1
ATOM 4586 O O . ARG B 1 185 ? 20.516 -4.855 3.326 1 97.38 185 ARG B O 1
ATOM 4593 N N . SER B 1 186 ? 18.547 -3.807 3.504 1 94.62 186 SER B N 1
ATOM 4594 C CA . SER B 1 186 ? 19.141 -2.502 3.789 1 94.62 186 SER B CA 1
ATOM 4595 C C . SER B 1 186 ? 19.469 -2.355 5.273 1 94.62 186 SER B C 1
ATOM 4597 O O . SER B 1 186 ? 20.062 -1.362 5.684 1 94.62 186 SER B O 1
ATOM 4599 N N . GLY B 1 187 ? 19 -3.291 6.117 1 95.38 187 GLY B N 1
ATOM 4600 C CA . GLY B 1 187 ? 19.312 -3.268 7.539 1 95.38 187 GLY B CA 1
ATOM 4601 C C . GLY B 1 187 ? 18.281 -2.518 8.359 1 95.38 187 GLY B C 1
ATOM 4602 O O . GLY B 1 187 ? 18.453 -2.32 9.562 1 95.38 187 GLY B O 1
ATOM 4603 N N . ARG B 1 188 ? 17.188 -2.135 7.785 1 95 188 ARG B N 1
ATOM 4604 C CA . ARG B 1 188 ? 16.172 -1.34 8.477 1 95 188 ARG B CA 1
ATOM 4605 C C . ARG B 1 188 ? 15.383 -2.197 9.461 1 95 188 ARG B C 1
ATOM 4607 O O . ARG B 1 188 ? 14.836 -1.686 10.438 1 95 188 ARG B O 1
ATOM 4614 N N . THR B 1 189 ? 15.227 -3.457 9.117 1 97.56 189 THR B N 1
ATOM 4615 C CA . THR B 1 189 ? 14.531 -4.406 9.977 1 97.56 189 THR B CA 1
ATOM 4616 C C . THR B 1 189 ? 15.195 -5.777 9.914 1 97.56 189 THR B C 1
ATOM 4618 O O . THR B 1 189 ? 16.109 -6 9.109 1 97.56 189 THR B O 1
ATOM 4621 N N . LYS B 1 190 ? 14.812 -6.695 10.82 1 98.56 190 LYS B N 1
ATOM 4622 C CA . LYS B 1 190 ? 15.484 -7.988 10.891 1 98.56 190 LYS B CA 1
ATOM 4623 C C . LYS B 1 190 ? 14.547 -9.117 10.469 1 98.56 190 LYS B C 1
ATOM 4625 O O . LYS B 1 190 ? 15 -10.172 10.008 1 98.56 190 LYS B O 1
ATOM 4630 N N . MET B 1 191 ? 13.289 -8.906 10.672 1 98.81 191 MET B N 1
ATOM 4631 C CA . MET B 1 191 ? 12.312 -9.945 10.359 1 98.81 191 MET B CA 1
ATOM 4632 C C . MET B 1 191 ? 11.031 -9.328 9.789 1 98.81 191 MET B C 1
ATOM 4634 O O . MET B 1 191 ? 10.555 -8.312 10.289 1 98.81 191 MET B O 1
ATOM 4638 N N . MET B 1 192 ? 10.523 -9.914 8.742 1 98.94 192 MET B N 1
ATOM 4639 C CA . MET B 1 192 ? 9.281 -9.453 8.125 1 98.94 192 MET B CA 1
ATOM 4640 C C . MET B 1 192 ? 8.383 -10.633 7.77 1 98.94 192 MET B C 1
ATOM 4642 O O . MET B 1 192 ? 8.859 -11.656 7.27 1 98.94 192 MET B O 1
ATOM 4646 N N . LEU B 1 193 ? 7.121 -10.547 8.086 1 98.94 193 LEU B N 1
ATOM 4647 C CA . LEU B 1 193 ? 6.117 -11.32 7.359 1 98.94 193 LEU B CA 1
ATOM 4648 C C . LEU B 1 193 ? 5.648 -10.578 6.117 1 98.94 193 LEU B C 1
ATOM 4650 O O . LEU B 1 193 ? 5.422 -9.367 6.164 1 98.94 193 LEU B O 1
ATOM 4654 N N . ALA B 1 194 ? 5.59 -11.242 4.98 1 98.94 194 ALA B N 1
ATOM 4655 C CA . ALA B 1 194 ? 5.25 -10.555 3.74 1 98.94 194 ALA B CA 1
ATOM 4656 C C . ALA B 1 194 ? 4.414 -11.445 2.828 1 98.94 194 ALA B C 1
ATOM 4658 O O . ALA B 1 194 ? 4.719 -12.625 2.656 1 98.94 194 ALA B O 1
ATOM 4659 N N . GLY B 1 195 ? 3.326 -10.891 2.279 1 98.94 195 GLY B N 1
ATOM 4660 C CA . GLY B 1 195 ? 2.48 -11.641 1.363 1 98.94 195 GLY B CA 1
ATOM 4661 C C . GLY B 1 195 ? 1.209 -10.898 0.988 1 98.94 195 GLY B C 1
ATOM 4662 O O . GLY B 1 195 ? 1.202 -9.672 0.9 1 98.94 195 GLY B O 1
ATOM 4663 N N . GLY B 1 196 ? 0.216 -11.648 0.6 1 98.81 196 GLY B N 1
ATOM 4664 C CA . GLY B 1 196 ? -1.065 -11.094 0.193 1 98.81 196 GLY B CA 1
ATOM 4665 C C . GLY B 1 196 ? -2.197 -12.102 0.252 1 98.81 196 GLY B C 1
ATOM 4666 O O . GLY B 1 196 ? -1.96 -13.305 0.402 1 98.81 196 GLY B O 1
ATOM 4667 N N . GLY B 1 197 ? -3.365 -11.602 0.222 1 98.69 197 GLY B N 1
ATOM 4668 C CA . GLY B 1 197 ? -4.57 -12.414 0.235 1 98.69 197 GLY B CA 1
ATOM 4669 C C . GLY B 1 197 ? -5.754 -11.742 -0.435 1 98.69 197 GLY B C 1
ATOM 4670 O O . GLY B 1 197 ? -5.773 -10.516 -0.589 1 98.69 197 GLY B O 1
ATOM 4671 N N . GLU B 1 198 ? -6.664 -12.555 -0.816 1 98.56 198 GLU B N 1
ATOM 4672 C CA . GLU B 1 198 ? -7.867 -12.062 -1.479 1 98.56 198 GLU B CA 1
ATOM 4673 C C . GLU B 1 198 ? -9.047 -13.008 -1.253 1 98.56 198 GLU B C 1
ATOM 4675 O O . GLU B 1 198 ? -8.867 -14.219 -1.143 1 98.56 198 GLU B O 1
ATOM 4680 N N . SER B 1 199 ? -10.164 -12.484 -1.131 1 98.06 199 SER B N 1
ATOM 4681 C CA . SER B 1 199 ? -11.445 -13.18 -1.167 1 98.06 199 SER B CA 1
ATOM 4682 C C . SER B 1 199 ? -12.547 -12.289 -1.742 1 98.06 199 SER B C 1
ATOM 4684 O O . SER B 1 199 ? -12.938 -11.305 -1.119 1 98.06 199 SER B O 1
ATOM 4686 N N . ILE B 1 200 ? -12.93 -12.555 -2.922 1 96.31 200 ILE B N 1
ATOM 4687 C CA . ILE B 1 200 ? -14.016 -11.844 -3.594 1 96.31 200 ILE B CA 1
ATOM 4688 C C . ILE B 1 200 ? -15.156 -12.812 -3.889 1 96.31 200 ILE B C 1
ATOM 4690 O O . ILE B 1 200 ? -15.023 -13.703 -4.727 1 96.31 200 ILE B O 1
ATOM 4694 N N . ARG B 1 201 ? -16.266 -12.555 -3.225 1 94.38 201 ARG B N 1
ATOM 4695 C CA . ARG B 1 201 ? -17.359 -13.508 -3.354 1 94.38 201 ARG B CA 1
ATOM 4696 C C . ARG B 1 201 ? -18.688 -12.781 -3.609 1 94.38 201 ARG B C 1
ATOM 4698 O O . ARG B 1 201 ? -19.656 -13.391 -4.07 1 94.38 201 ARG B O 1
ATOM 4705 N N . ASP B 1 202 ? -18.75 -11.516 -3.283 1 94.94 202 ASP B N 1
ATOM 4706 C CA . ASP B 1 202 ? -20 -10.766 -3.471 1 94.94 202 ASP B CA 1
ATOM 4707 C C . ASP B 1 202 ? -20.406 -10.742 -4.941 1 94.94 202 ASP B C 1
ATOM 4709 O O . ASP B 1 202 ? -19.578 -10.461 -5.812 1 94.94 202 ASP B O 1
ATOM 4713 N N . PRO B 1 203 ? -21.688 -10.945 -5.242 1 93.94 203 PRO B N 1
ATOM 4714 C CA . PRO B 1 203 ? -22.141 -11.047 -6.633 1 93.94 203 PRO B CA 1
ATOM 4715 C C . PRO B 1 203 ? -21.828 -9.789 -7.441 1 93.94 203 PRO B C 1
ATOM 4717 O O . PRO B 1 203 ? -21.391 -9.883 -8.586 1 93.94 203 PRO B O 1
ATOM 4720 N N . PHE B 1 204 ? -22.062 -8.648 -6.871 1 95.38 204 PHE B N 1
ATOM 4721 C CA . PHE B 1 204 ? -21.828 -7.402 -7.586 1 95.38 204 PHE B CA 1
ATOM 4722 C C . PHE B 1 204 ? -20.344 -7.223 -7.875 1 95.38 204 PHE B C 1
ATOM 4724 O O . PHE B 1 204 ? -19.969 -6.785 -8.961 1 95.38 204 PHE B O 1
ATOM 4731 N N . ILE B 1 205 ? -19.484 -7.566 -6.91 1 95.75 205 ILE B N 1
ATOM 4732 C CA . ILE B 1 205 ? -18.047 -7.398 -7.094 1 95.75 205 ILE B CA 1
ATOM 4733 C C . ILE B 1 205 ? -17.547 -8.398 -8.133 1 95.75 205 ILE B C 1
ATOM 4735 O O . ILE B 1 205 ? -16.734 -8.047 -9 1 95.75 205 ILE B O 1
ATOM 4739 N N . VAL B 1 206 ? -18 -9.625 -8.062 1 96.19 206 VAL B N 1
ATOM 4740 C CA . VAL B 1 206 ? -17.625 -10.625 -9.055 1 96.19 206 VAL B CA 1
ATOM 4741 C C . VAL B 1 206 ? -18.062 -10.18 -10.445 1 96.19 206 VAL B C 1
ATOM 4743 O O . VAL B 1 206 ? -17.312 -10.289 -11.414 1 96.19 206 VAL B O 1
ATOM 4746 N N . TRP B 1 207 ? -19.281 -9.648 -10.539 1 96.38 207 TRP B N 1
ATOM 4747 C CA . TRP B 1 207 ? -19.797 -9.141 -11.805 1 96.38 207 TRP B CA 1
ATOM 4748 C C . TRP B 1 207 ? -18.891 -8.055 -12.367 1 96.38 207 TRP B C 1
ATOM 4750 O O . TRP B 1 207 ? -18.641 -8 -13.57 1 96.38 207 TRP B O 1
ATOM 4760 N N . SER B 1 208 ? -18.422 -7.191 -11.492 1 95.44 208 SER B N 1
ATOM 4761 C CA . SER B 1 208 ? -17.625 -6.055 -11.93 1 95.44 208 SER B CA 1
ATOM 4762 C C . SER B 1 208 ? -16.312 -6.512 -12.555 1 95.44 208 SER B C 1
ATOM 4764 O O . SER B 1 208 ? -15.734 -5.812 -13.391 1 95.44 208 SER B O 1
ATOM 4766 N N . ILE B 1 209 ? -15.789 -7.652 -12.203 1 95.5 209 ILE B N 1
ATOM 4767 C CA . ILE B 1 209 ? -14.594 -8.219 -12.812 1 95.5 209 ILE B CA 1
ATOM 4768 C C . ILE B 1 209 ? -14.961 -8.961 -14.094 1 95.5 209 ILE B C 1
ATOM 4770 O O . ILE B 1 209 ? -14.234 -8.883 -15.094 1 95.5 209 ILE B O 1
ATOM 4774 N N . ASP B 1 210 ? -16.047 -9.617 -14.039 1 96.12 210 ASP B N 1
ATOM 4775 C CA . ASP B 1 210 ? -16.516 -10.406 -15.172 1 96.12 210 ASP B CA 1
ATOM 4776 C C . ASP B 1 210 ? -16.797 -9.516 -16.375 1 96.12 210 ASP B C 1
ATOM 4778 O O . ASP B 1 210 ? -16.438 -9.852 -17.5 1 96.12 210 ASP B O 1
ATOM 4782 N N . ILE B 1 211 ? -17.438 -8.383 -16.141 1 95.44 211 ILE B N 1
ATOM 4783 C CA . ILE B 1 211 ? -17.891 -7.504 -17.219 1 95.44 211 ILE B CA 1
ATOM 4784 C C . ILE B 1 211 ? -16.688 -6.871 -17.906 1 95.44 211 ILE B C 1
ATOM 4786 O O . ILE B 1 211 ? -16.797 -6.414 -19.047 1 95.44 211 ILE B O 1
ATOM 4790 N N . LEU B 1 212 ? -15.539 -6.863 -17.25 1 93.25 212 LEU B N 1
ATOM 4791 C CA . LEU B 1 212 ? -14.305 -6.375 -17.859 1 93.25 212 LEU B CA 1
ATOM 4792 C C . LEU B 1 212 ? -13.781 -7.355 -18.906 1 93.25 212 LEU B C 1
ATOM 4794 O O . LEU B 1 212 ? -12.914 -7.008 -19.703 1 93.25 212 LEU B O 1
ATOM 4798 N N . GLY B 1 213 ? -14.273 -8.523 -18.828 1 94.5 213 GLY B N 1
ATOM 4799 C CA . GLY B 1 213 ? -13.828 -9.547 -19.766 1 94.5 213 GLY B CA 1
ATOM 4800 C C . GLY B 1 213 ? -12.594 -10.289 -19.281 1 94.5 213 GLY B C 1
ATOM 4801 O O . GLY B 1 213 ? -11.93 -10.969 -20.062 1 94.5 213 GLY B O 1
ATOM 4802 N N . ALA B 1 214 ? -12.312 -10.18 -17.984 1 93.69 214 ALA B N 1
ATOM 4803 C CA . ALA B 1 214 ? -11.086 -10.758 -17.453 1 93.69 214 ALA B CA 1
ATOM 4804 C C . ALA B 1 214 ? -11.281 -12.219 -17.062 1 93.69 214 ALA B C 1
ATOM 4806 O O . ALA B 1 214 ? -10.344 -13.016 -17.109 1 93.69 214 ALA B O 1
ATOM 4807 N N . LEU B 1 215 ? -12.484 -12.609 -16.688 1 97.38 215 LEU B N 1
ATOM 4808 C CA . LEU B 1 215 ? -12.734 -13.961 -16.203 1 97.38 215 LEU B CA 1
ATOM 4809 C C . LEU B 1 215 ? -12.93 -14.93 -17.359 1 97.38 215 LEU B C 1
ATOM 4811 O O . LEU B 1 215 ? -13.328 -14.523 -18.453 1 97.38 215 LEU B O 1
ATOM 4815 N N . SER B 1 216 ? -12.648 -16.156 -17.078 1 98.25 216 SER B N 1
ATOM 4816 C CA . SER B 1 216 ? -12.797 -17.219 -18.078 1 98.25 216 SER B CA 1
ATOM 4817 C C . SER B 1 216 ? -14.203 -17.219 -18.656 1 98.25 216 SER B C 1
ATOM 4819 O O . SER B 1 216 ? -15.195 -17.109 -17.938 1 98.25 216 SER B O 1
ATOM 4821 N N . LYS B 1 217 ? -14.25 -17.391 -20 1 97.44 217 LYS B N 1
ATOM 4822 C CA . LYS B 1 217 ? -15.523 -17.453 -20.703 1 97.44 217 LYS B CA 1
ATOM 4823 C C . LYS B 1 217 ? -15.945 -18.906 -20.922 1 97.44 217 LYS B C 1
ATOM 4825 O O . LYS B 1 217 ? -17.031 -19.172 -21.453 1 97.44 217 LYS B O 1
ATOM 4830 N N . GLU B 1 218 ? -15.117 -19.766 -20.531 1 97.69 218 GLU B N 1
ATOM 4831 C CA . GLU B 1 218 ? -15.4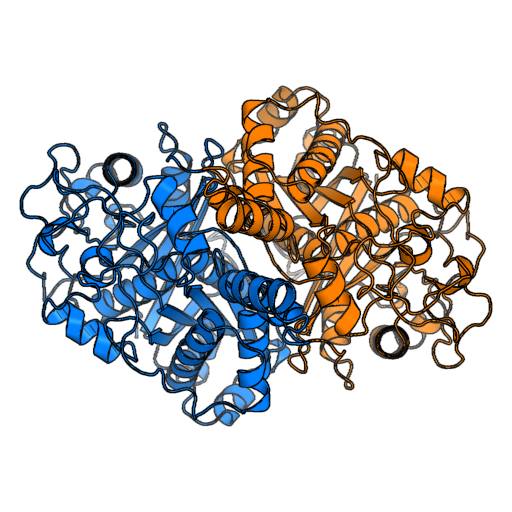3 -21.188 -20.688 1 97.69 218 GLU B CA 1
ATOM 4832 C C . GLU B 1 218 ? -16.656 -21.562 -19.859 1 97.69 218 GLU B C 1
ATOM 4834 O O . GLU B 1 218 ? -16.812 -21.141 -18.719 1 97.69 218 GLU B O 1
ATOM 4839 N N . GLN B 1 219 ? -17.516 -22.422 -20.438 1 97 219 GLN B N 1
ATOM 4840 C CA . GLN B 1 219 ? -18.812 -22.688 -19.812 1 97 219 GLN B CA 1
ATOM 4841 C C . GLN B 1 219 ? -18.906 -24.125 -19.328 1 97 219 GLN B C 1
ATOM 4843 O O . GLN B 1 219 ? -19.734 -24.453 -18.469 1 97 219 GLN B O 1
ATOM 4848 N N . GLU B 1 220 ? -18.062 -24.984 -19.812 1 96.88 220 GLU B N 1
ATOM 4849 C CA . GLU B 1 220 ? -18.359 -26.391 -19.594 1 96.88 220 GLU B CA 1
ATOM 4850 C C . GLU B 1 220 ? -17.109 -27.156 -19.156 1 96.88 220 GLU B C 1
ATOM 4852 O O . GLU B 1 220 ? -17.156 -27.922 -18.188 1 96.88 220 GLU B O 1
ATOM 4857 N N . SER B 1 221 ? -16 -26.906 -19.734 1 97.62 221 SER B N 1
ATOM 4858 C CA . SER B 1 221 ? -14.828 -27.75 -19.578 1 97.62 221 SER B CA 1
ATOM 4859 C C . SER B 1 221 ? -13.859 -27.188 -18.547 1 97.62 221 SER B C 1
ATOM 4861 O O . SER B 1 221 ? -13.32 -26.094 -18.734 1 97.62 221 SER B O 1
ATOM 4863 N N . VAL B 1 222 ? -13.625 -27.938 -17.547 1 97.56 222 VAL B N 1
ATOM 4864 C CA . VAL B 1 222 ? -12.672 -27.531 -16.516 1 97.56 222 VAL B CA 1
ATOM 4865 C C . VAL B 1 222 ? -11.281 -27.391 -17.125 1 97.56 222 VAL B C 1
ATOM 4867 O O . VAL B 1 222 ? -10.5 -26.531 -16.719 1 97.56 222 VAL B O 1
ATOM 4870 N N . GLU B 1 223 ? -10.969 -28.172 -18.188 1 97.38 223 GLU B N 1
ATOM 4871 C CA . GLU B 1 223 ? -9.656 -28.172 -18.844 1 97.38 223 GLU B CA 1
ATOM 4872 C C . GLU B 1 223 ? -9.43 -26.891 -19.641 1 97.38 223 GLU B C 1
ATOM 4874 O O . GLU B 1 223 ? -8.289 -26.531 -19.922 1 97.38 223 GLU B O 1
ATOM 4879 N N . LYS B 1 224 ? -10.492 -26.25 -19.938 1 97.94 224 LYS B N 1
ATOM 4880 C CA . LYS B 1 224 ? -10.375 -25.031 -20.75 1 97.94 224 LYS B CA 1
ATOM 4881 C C . LYS B 1 224 ? -10.602 -23.781 -19.891 1 97.94 224 LYS B C 1
ATOM 4883 O O . LYS B 1 224 ? -10.305 -22.672 -20.312 1 97.94 224 LYS B O 1
ATOM 4888 N N . ALA B 1 225 ? -11.109 -23.969 -18.672 1 98.25 225 ALA B N 1
ATOM 4889 C CA . ALA B 1 225 ? -11.43 -22.859 -17.797 1 98.25 225 ALA B CA 1
ATOM 4890 C C . ALA B 1 225 ? -10.172 -22.078 -17.422 1 98.25 225 ALA B C 1
ATOM 4892 O O . ALA B 1 225 ? -10.211 -20.844 -17.328 1 98.25 225 ALA B O 1
ATOM 4893 N N . CYS B 1 226 ? -9.188 -22.781 -17.188 1 98.69 226 CYS B N 1
ATOM 4894 C CA . CYS B 1 226 ? -7.867 -22.219 -16.906 1 98.69 226 CYS B CA 1
ATOM 4895 C C . CYS B 1 226 ? -6.777 -23.016 -17.609 1 98.69 226 CYS B C 1
ATOM 4897 O O . CYS B 1 226 ? -6.344 -24.062 -17.125 1 98.69 226 CYS B O 1
ATOM 4899 N N . CYS B 1 227 ? -6.328 -22.547 -18.719 1 98.75 227 CYS B N 1
ATOM 4900 C CA . CYS B 1 227 ? -5.359 -23.234 -19.562 1 98.75 227 CYS B CA 1
ATOM 4901 C C . CYS B 1 227 ? -4.324 -22.266 -20.109 1 98.75 227 CYS B C 1
ATOM 4903 O O . CYS B 1 227 ? -4.266 -22.031 -21.312 1 98.75 227 CYS B O 1
ATOM 4905 N N . PRO B 1 228 ? -3.469 -21.766 -19.203 1 98.88 228 PRO B N 1
ATOM 4906 C CA . PRO B 1 228 ? -2.455 -20.797 -19.609 1 98.88 228 PRO B CA 1
ATOM 4907 C C . PRO B 1 228 ? -1.643 -21.266 -20.828 1 98.88 228 PRO B C 1
ATOM 4909 O O . PRO B 1 228 ? -1.276 -22.438 -20.906 1 98.88 228 PRO B O 1
ATOM 4912 N N . PHE B 1 229 ? -1.436 -20.328 -21.781 1 98.88 229 PHE B N 1
ATOM 4913 C CA . PHE B 1 229 ? -0.579 -20.469 -22.953 1 98.88 229 PHE B CA 1
ATOM 4914 C C . PHE B 1 229 ? -1.227 -21.359 -24 1 98.88 229 PHE B C 1
ATOM 4916 O O . PHE B 1 229 ? -0.648 -21.609 -25.062 1 98.88 229 PHE B O 1
ATOM 4923 N N . SER B 1 230 ? -2.449 -21.844 -23.734 1 98.75 230 SER B N 1
ATOM 4924 C CA . SER B 1 230 ? -3.219 -22.609 -24.703 1 98.75 230 SER B CA 1
ATOM 4925 C C . SER B 1 230 ? -3.959 -21.703 -25.672 1 98.75 230 SER B C 1
ATOM 4927 O O . SER B 1 230 ? -4.273 -20.562 -25.344 1 98.75 230 SER B O 1
ATOM 4929 N N . LYS B 1 231 ? -4.25 -22.156 -26.828 1 98.25 231 LYS B N 1
ATOM 4930 C CA . LYS B 1 231 ? -5.082 -21.438 -27.781 1 98.25 231 LYS B CA 1
ATOM 4931 C C . LYS B 1 231 ? -6.516 -21.297 -27.281 1 98.25 231 LYS B C 1
ATOM 4933 O O . LYS B 1 231 ? -7.25 -20.406 -27.703 1 98.25 231 LYS B O 1
ATOM 4938 N N . ASP B 1 232 ? -6.926 -22.125 -26.375 1 98.06 232 ASP B N 1
ATOM 4939 C CA . ASP B 1 232 ? -8.305 -22.219 -25.906 1 98.06 232 ASP B CA 1
ATOM 4940 C C . ASP B 1 232 ? -8.562 -21.234 -24.766 1 98.06 232 ASP B C 1
ATOM 4942 O O . ASP B 1 232 ? -9.695 -21.109 -24.297 1 98.06 232 ASP B O 1
ATOM 4946 N N . ARG B 1 233 ? -7.504 -20.547 -24.344 1 98.31 233 ARG B N 1
ATOM 4947 C CA . ARG B 1 233 ? -7.625 -19.719 -23.156 1 98.31 233 ARG B CA 1
ATOM 4948 C C . ARG B 1 233 ? -8.609 -18.578 -23.375 1 98.31 233 ARG B C 1
ATOM 4950 O O . ARG B 1 233 ? -8.68 -18.016 -24.484 1 98.31 233 ARG B O 1
ATOM 4957 N N . SER B 1 234 ? -9.336 -18.156 -22.312 1 97.94 234 SER B N 1
ATOM 4958 C CA . SER B 1 234 ? -10.359 -17.125 -22.516 1 97.94 234 SER B CA 1
ATOM 4959 C C . SER B 1 234 ? -10.492 -16.219 -21.297 1 97.94 234 SER B C 1
ATOM 4961 O O . SER B 1 234 ? -11.453 -15.461 -21.188 1 97.94 234 SER B O 1
ATOM 4963 N N . GLY B 1 235 ? -9.602 -16.344 -20.297 1 97.88 235 GLY B N 1
ATOM 4964 C CA . GLY B 1 235 ? -9.656 -15.562 -19.078 1 97.88 235 GLY B CA 1
ATOM 4965 C C . GLY B 1 235 ? -9.195 -16.328 -17.844 1 97.88 235 GLY B C 1
ATOM 4966 O O . GLY B 1 235 ? -8.953 -17.531 -17.922 1 97.88 235 GLY B O 1
ATOM 4967 N N . PHE B 1 236 ? -9.008 -15.617 -16.75 1 98.19 236 PHE B N 1
ATOM 4968 C CA . PHE B 1 236 ? -8.547 -16.328 -15.562 1 98.19 236 PHE B CA 1
ATOM 4969 C C . PHE B 1 236 ? -9.727 -16.797 -14.719 1 98.19 236 PHE B C 1
ATOM 4971 O O . PHE B 1 236 ? -10.844 -16.297 -14.867 1 98.19 236 PHE B O 1
ATOM 4978 N N . VAL B 1 237 ? -9.531 -17.812 -13.938 1 98.5 237 VAL B N 1
ATOM 4979 C CA . VAL B 1 237 ? -10.477 -18.281 -12.938 1 98.5 237 VAL B CA 1
ATOM 4980 C C . VAL B 1 237 ? -10.227 -17.578 -11.609 1 98.5 237 VAL B C 1
ATOM 4982 O O . VAL B 1 237 ? -9.133 -17.672 -11.047 1 98.5 237 VAL B O 1
ATOM 4985 N N . MET B 1 238 ? -11.203 -16.891 -11.109 1 97.62 238 MET B N 1
ATOM 4986 C CA . MET B 1 238 ? -11.07 -16.188 -9.844 1 97.62 238 MET B CA 1
ATOM 4987 C C . MET B 1 238 ? -11.062 -17.156 -8.672 1 97.62 238 MET B C 1
ATOM 4989 O O . MET B 1 238 ? -11.953 -18 -8.555 1 97.62 238 MET B O 1
ATOM 4993 N N . SER B 1 239 ? -10.086 -17.062 -7.863 1 98.38 239 SER B N 1
ATOM 4994 C CA . SER B 1 239 ? -9.938 -17.922 -6.691 1 98.38 239 SER B CA 1
ATOM 4995 C C . SER B 1 239 ? -9.633 -17.109 -5.441 1 98.38 239 SER B C 1
ATOM 4997 O O . SER B 1 239 ? -9.211 -15.953 -5.539 1 98.38 239 SER B O 1
ATOM 4999 N N . GLU B 1 240 ? -9.961 -17.578 -4.297 1 97.81 240 GLU B N 1
ATOM 5000 C CA . GLU B 1 240 ? -9.625 -16.891 -3.057 1 97.81 240 GLU B CA 1
ATOM 5001 C C . GLU B 1 240 ? -8.531 -17.625 -2.293 1 97.81 240 GLU B C 1
ATOM 5003 O O . GLU B 1 240 ? -8.266 -18.812 -2.561 1 97.81 240 GLU B O 1
ATOM 5008 N N . GLY B 1 241 ? -7.82 -16.953 -1.416 1 98.75 241 GLY B N 1
ATOM 5009 C CA . GLY B 1 241 ? -6.742 -17.5 -0.614 1 98.75 241 GLY B CA 1
ATOM 5010 C C . GLY B 1 241 ? -5.766 -16.453 -0.119 1 98.75 241 GLY B C 1
ATOM 5011 O O . GLY B 1 241 ? -5.992 -15.258 -0.3 1 98.75 241 GLY B O 1
ATOM 5012 N N . ALA B 1 242 ? -4.785 -16.906 0.571 1 98.94 242 ALA B N 1
ATOM 5013 C CA . ALA B 1 242 ? -3.725 -16.062 1.091 1 98.94 242 ALA B CA 1
ATOM 5014 C C . ALA B 1 242 ? -2.412 -16.828 1.22 1 98.94 242 ALA B C 1
ATOM 5016 O O . ALA B 1 242 ? -2.416 -18.047 1.341 1 98.94 242 ALA B O 1
ATOM 5017 N N . ALA B 1 243 ? -1.336 -16.156 1.1 1 99 243 ALA B N 1
ATOM 5018 C CA . ALA B 1 243 ? -0.002 -16.703 1.322 1 99 243 ALA B CA 1
ATOM 5019 C C . ALA B 1 243 ? 0.93 -15.664 1.93 1 99 243 ALA B C 1
ATOM 5021 O O . ALA B 1 243 ? 0.821 -14.469 1.625 1 99 243 ALA B O 1
ATOM 5022 N N . VAL B 1 244 ? 1.8 -16.125 2.84 1 98.94 244 VAL B N 1
ATOM 5023 C CA . VAL B 1 244 ? 2.725 -15.258 3.559 1 98.94 244 VAL B CA 1
ATOM 5024 C C . VAL B 1 244 ? 4.07 -15.961 3.725 1 98.94 244 VAL B C 1
ATOM 5026 O O . VAL B 1 244 ? 4.125 -17.172 3.986 1 98.94 244 VAL B O 1
ATOM 5029 N N . LEU B 1 245 ? 5.172 -15.25 3.504 1 99 245 LEU B N 1
ATOM 5030 C CA . LEU B 1 245 ? 6.527 -15.703 3.797 1 99 245 LEU B CA 1
ATOM 5031 C C . LEU B 1 245 ? 7.062 -15.039 5.059 1 99 245 LEU B C 1
ATOM 5033 O O . LEU B 1 245 ? 6.734 -13.891 5.348 1 99 245 LEU B O 1
ATOM 5037 N N . CYS B 1 246 ? 7.82 -15.758 5.809 1 98.94 246 CYS B N 1
ATOM 5038 C CA . CYS B 1 246 ? 8.633 -15.195 6.879 1 98.94 246 CYS B CA 1
ATOM 5039 C C . CYS B 1 246 ? 10.062 -14.961 6.406 1 98.94 246 CYS B C 1
ATOM 5041 O O . CYS B 1 246 ? 10.789 -15.914 6.102 1 98.94 246 CYS B O 1
ATOM 5043 N N . LEU B 1 247 ? 10.484 -13.742 6.285 1 98.94 247 LEU B N 1
ATOM 5044 C CA . LEU B 1 247 ? 11.82 -13.336 5.867 1 98.94 247 LEU B CA 1
ATOM 5045 C C . LEU B 1 247 ? 12.641 -12.859 7.062 1 98.94 247 LEU B C 1
ATOM 5047 O O . LEU B 1 247 ? 12.109 -12.211 7.969 1 98.94 247 LEU B O 1
ATOM 5051 N N . GLU B 1 248 ? 13.898 -13.195 7.098 1 98.81 248 GLU B N 1
ATOM 5052 C CA . GLU B 1 248 ? 14.797 -12.781 8.172 1 98.81 248 GLU B CA 1
ATOM 5053 C C . GLU B 1 248 ? 16.156 -12.367 7.621 1 98.81 248 GLU B C 1
ATOM 5055 O O . GLU B 1 248 ? 16.578 -12.836 6.562 1 98.81 248 GLU B O 1
ATOM 5060 N N . ASP B 1 249 ? 16.781 -11.445 8.312 1 98.56 249 ASP B N 1
ATOM 5061 C CA . ASP B 1 249 ? 18.219 -11.289 8.133 1 98.56 249 ASP B CA 1
ATOM 5062 C C . ASP B 1 249 ? 18.938 -12.641 8.203 1 98.56 249 ASP B C 1
ATOM 5064 O O . ASP B 1 249 ? 18.781 -13.375 9.18 1 98.56 249 ASP B O 1
ATOM 5068 N N . TYR B 1 250 ? 19.672 -12.93 7.199 1 98 250 TYR B N 1
ATOM 5069 C CA . TYR B 1 250 ? 20.266 -14.258 7.07 1 98 250 TYR B CA 1
ATOM 5070 C C . TYR B 1 250 ? 21.141 -14.594 8.281 1 98 250 TYR B C 1
ATOM 5072 O O . TYR B 1 250 ? 21.016 -15.68 8.852 1 98 250 TYR B O 1
ATOM 5080 N N . ASP B 1 251 ? 22.016 -13.656 8.672 1 97.56 251 ASP B N 1
ATOM 5081 C CA . ASP B 1 251 ? 22.938 -13.914 9.773 1 97.56 251 ASP B CA 1
ATOM 5082 C C . ASP B 1 251 ? 22.188 -14.117 11.086 1 97.56 251 ASP B C 1
ATOM 5084 O O . ASP B 1 251 ? 22.531 -14.984 11.883 1 97.56 251 ASP B O 1
ATOM 5088 N N . SER B 1 252 ? 21.141 -13.328 11.305 1 97.75 252 SER B N 1
ATOM 5089 C CA . SER B 1 252 ? 20.312 -13.484 12.5 1 97.75 252 SER B CA 1
ATOM 5090 C C . SER B 1 252 ? 19.625 -14.844 12.523 1 97.75 252 SER B C 1
ATOM 5092 O O . SER B 1 252 ? 19.531 -15.484 13.57 1 97.75 252 SER B O 1
ATOM 5094 N N . ALA B 1 253 ? 19.094 -15.242 11.383 1 97.88 253 ALA B N 1
ATOM 5095 C CA . ALA B 1 253 ? 18.422 -16.531 11.266 1 97.88 253 ALA B CA 1
ATOM 5096 C C . ALA B 1 253 ? 19.375 -17.688 11.57 1 97.88 253 ALA B C 1
ATOM 5098 O O . ALA B 1 253 ? 19.031 -18.609 12.297 1 97.88 253 ALA B O 1
ATOM 5099 N N . VAL B 1 254 ? 20.578 -17.625 11.023 1 97.25 254 VAL B N 1
ATOM 5100 C CA . VAL B 1 254 ? 21.578 -18.656 11.25 1 97.25 254 VAL B CA 1
ATOM 5101 C C . VAL B 1 254 ? 21.953 -18.688 12.734 1 97.25 254 VAL B C 1
ATOM 5103 O O . VAL B 1 254 ? 22.078 -19.766 13.328 1 97.25 254 VAL B O 1
ATOM 5106 N N . ALA B 1 255 ? 22.109 -17.531 13.32 1 97.19 255 ALA B N 1
ATOM 5107 C CA . ALA B 1 255 ? 22.547 -17.422 14.711 1 97.19 255 ALA B CA 1
ATOM 5108 C C . ALA B 1 255 ? 21.547 -18.078 15.648 1 97.19 255 ALA B C 1
ATOM 5110 O O . ALA B 1 255 ? 21.922 -18.656 16.672 1 97.19 255 ALA B O 1
ATOM 5111 N N . ARG B 1 256 ? 20.312 -18.078 15.289 1 95.5 256 ARG B N 1
ATOM 5112 C CA . ARG B 1 256 ? 19.312 -18.656 16.188 1 95.5 256 ARG B CA 1
ATOM 5113 C C . ARG B 1 256 ? 19.047 -20.109 15.82 1 95.5 256 ARG B C 1
ATOM 5115 O O . ARG B 1 256 ? 18.125 -20.734 16.359 1 95.5 256 ARG B O 1
ATOM 5122 N N . GLY B 1 257 ? 19.672 -20.625 14.766 1 95.94 257 GLY B N 1
ATOM 5123 C CA . GLY B 1 257 ? 19.562 -22.031 14.391 1 95.94 257 GLY B CA 1
ATOM 5124 C C . GLY B 1 257 ? 18.359 -22.328 13.508 1 95.94 257 GLY B C 1
ATOM 5125 O O . GLY B 1 257 ? 17.859 -23.453 13.484 1 95.94 257 GLY B O 1
ATOM 5126 N N . ALA B 1 258 ? 17.906 -21.344 12.789 1 96.75 258 ALA B N 1
ATOM 5127 C CA . ALA B 1 258 ? 16.75 -21.531 11.93 1 96.75 258 ALA B CA 1
ATOM 5128 C C . ALA B 1 258 ? 17.094 -22.406 10.727 1 96.75 258 ALA B C 1
ATOM 5130 O O . ALA B 1 258 ? 18.203 -22.328 10.203 1 96.75 258 ALA B O 1
ATOM 5131 N N . LYS B 1 259 ? 16.156 -23.203 10.312 1 96.75 259 LYS B N 1
ATOM 5132 C CA . LYS B 1 259 ? 16.266 -23.828 9 1 96.75 259 LYS B CA 1
ATOM 5133 C C . LYS B 1 259 ? 16.062 -22.812 7.887 1 96.75 259 LYS B C 1
ATOM 5135 O O . LYS B 1 259 ? 15.023 -22.141 7.84 1 96.75 259 LYS B O 1
ATOM 5140 N N . ILE B 1 260 ? 17.016 -22.656 7.023 1 98.25 260 ILE B N 1
ATOM 5141 C CA . ILE B 1 260 ? 16.906 -21.75 5.887 1 98.25 260 ILE B CA 1
ATOM 5142 C C . ILE B 1 260 ? 16.281 -22.484 4.703 1 98.25 260 ILE B C 1
ATOM 5144 O O . ILE B 1 260 ? 16.875 -23.422 4.164 1 98.25 260 ILE B O 1
ATOM 5148 N N . LEU B 1 261 ? 15.094 -22.062 4.27 1 98.44 261 LEU B N 1
ATOM 5149 C CA . LEU B 1 261 ? 14.367 -22.734 3.193 1 98.44 261 LEU B CA 1
ATOM 5150 C C . LEU B 1 261 ? 14.883 -22.281 1.831 1 98.44 261 LEU B C 1
ATOM 5152 O O . LEU B 1 261 ? 14.984 -23.094 0.903 1 98.44 261 LEU B O 1
ATOM 5156 N N . ALA B 1 262 ? 15.18 -21.062 1.686 1 98.75 262 ALA B N 1
ATOM 5157 C CA . ALA B 1 262 ? 15.711 -20.391 0.507 1 98.75 262 ALA B CA 1
ATOM 5158 C C . ALA B 1 262 ? 16.141 -18.953 0.84 1 98.75 262 ALA B C 1
ATOM 5160 O O . ALA B 1 262 ? 15.992 -18.516 1.98 1 98.75 262 ALA B O 1
ATOM 5161 N N . GLU B 1 263 ? 16.797 -18.328 -0.07 1 98.62 263 GLU B N 1
ATOM 5162 C CA . GLU B 1 263 ? 17.109 -16.906 0.004 1 98.62 263 GLU B CA 1
ATOM 5163 C C . GLU B 1 263 ? 16.359 -16.125 -1.082 1 98.62 263 GLU B C 1
ATOM 5165 O O . GLU B 1 263 ? 16.141 -16.641 -2.18 1 98.62 263 GLU B O 1
ATOM 5170 N N . ILE B 1 264 ? 15.883 -15.031 -0.786 1 98.88 264 ILE B N 1
ATOM 5171 C CA . ILE B 1 264 ? 15.508 -14.086 -1.831 1 98.88 264 ILE B CA 1
ATOM 5172 C C . ILE B 1 264 ? 16.703 -13.203 -2.188 1 98.88 264 ILE B C 1
ATOM 5174 O O . ILE B 1 264 ? 17.359 -12.648 -1.304 1 98.88 264 ILE B O 1
ATOM 5178 N N . ILE B 1 265 ? 16.969 -13.016 -3.551 1 98.5 265 ILE B N 1
ATOM 5179 C CA . ILE B 1 265 ? 18.25 -12.383 -3.895 1 98.5 265 ILE B CA 1
ATOM 5180 C C . ILE B 1 265 ? 18.016 -11.32 -4.965 1 98.5 265 ILE B C 1
ATOM 5182 O O . ILE B 1 265 ? 18.953 -10.602 -5.348 1 98.5 265 ILE B O 1
ATOM 5186 N N . GLY B 1 266 ? 16.812 -11.18 -5.434 1 98.69 266 GLY B N 1
ATOM 5187 C CA . GLY B 1 266 ? 16.5 -10.18 -6.441 1 98.69 266 GLY B CA 1
ATOM 5188 C C . GLY B 1 266 ? 15.055 -9.727 -6.414 1 98.69 266 GLY B C 1
ATOM 5189 O O . GLY B 1 266 ? 14.156 -10.516 -6.133 1 98.69 266 GLY B O 1
ATOM 5190 N N . TYR B 1 267 ? 14.883 -8.477 -6.746 1 98.81 267 TYR B N 1
ATOM 5191 C CA . TYR B 1 267 ? 13.562 -7.855 -6.754 1 98.81 267 TYR B CA 1
ATOM 5192 C C . TYR B 1 267 ? 13.492 -6.73 -7.781 1 98.81 267 TYR B C 1
ATOM 5194 O O . TYR B 1 267 ? 14.32 -5.816 -7.77 1 98.81 267 TYR B O 1
ATOM 5202 N N . GLY B 1 268 ? 12.492 -6.836 -8.711 1 98.81 268 GLY B N 1
ATOM 5203 C CA . GLY B 1 268 ? 12.164 -5.773 -9.648 1 98.81 268 GLY B CA 1
ATOM 5204 C C . GLY B 1 268 ? 10.742 -5.266 -9.508 1 98.81 268 GLY B C 1
ATOM 5205 O O . GLY B 1 268 ? 9.828 -6.039 -9.203 1 98.81 268 GLY B O 1
ATOM 5206 N N . ASN B 1 269 ? 10.523 -4.016 -9.656 1 98.81 269 ASN B N 1
ATOM 5207 C CA . ASN B 1 269 ? 9.25 -3.299 -9.625 1 98.81 269 ASN B CA 1
ATOM 5208 C C . ASN B 1 269 ? 9.234 -2.145 -10.625 1 98.81 269 ASN B C 1
ATOM 5210 O O . ASN B 1 269 ? 9.922 -1.139 -10.43 1 98.81 269 ASN B O 1
ATOM 5214 N N . CYS B 1 270 ? 8.477 -2.295 -11.695 1 98.81 270 CYS B N 1
ATOM 5215 C CA . CYS B 1 270 ? 8.359 -1.289 -12.75 1 98.81 270 CYS B CA 1
ATOM 5216 C C . CYS B 1 270 ? 6.914 -1.153 -13.211 1 98.81 270 CYS B C 1
ATOM 5218 O O . CYS B 1 270 ? 6.09 -2.035 -12.961 1 98.81 270 CYS B O 1
ATOM 5220 N N . SER B 1 271 ? 6.676 -0.044 -13.82 1 98.69 271 SER B N 1
ATOM 5221 C CA . SER B 1 271 ? 5.328 0.236 -14.297 1 98.69 271 SER B CA 1
ATOM 5222 C C . SER B 1 271 ? 5.273 0.26 -15.82 1 98.69 271 SER B C 1
ATOM 5224 O O . SER B 1 271 ? 6.211 0.729 -16.469 1 98.69 271 SER B O 1
ATOM 5226 N N . ASP B 1 272 ? 4.164 -0.216 -16.312 1 98.5 272 ASP B N 1
ATOM 5227 C CA . ASP B 1 272 ? 3.9 -0.056 -17.75 1 98.5 272 ASP B CA 1
ATOM 5228 C C . ASP B 1 272 ? 3.578 1.397 -18.078 1 98.5 272 ASP B C 1
ATOM 5230 O O . ASP B 1 272 ? 3.99 1.902 -19.125 1 98.5 272 ASP B O 1
ATOM 5234 N N . ALA B 1 273 ? 2.814 2.025 -17.188 1 97.69 273 ALA B N 1
ATOM 5235 C CA . ALA B 1 273 ? 2.346 3.395 -17.391 1 97.69 273 ALA B CA 1
ATOM 5236 C C . ALA B 1 273 ? 1.64 3.541 -18.734 1 97.69 273 ALA B C 1
ATOM 5238 O O . ALA B 1 273 ? 1.882 4.5 -19.469 1 97.69 273 ALA B O 1
ATOM 5239 N N . SER B 1 274 ? 0.731 2.588 -19.031 1 96.19 274 SER B N 1
ATOM 5240 C CA . SER B 1 274 ? 0.175 2.547 -20.375 1 96.19 274 SER B CA 1
ATOM 5241 C C . SER B 1 274 ? -1.343 2.408 -20.344 1 96.19 274 SER B C 1
ATOM 5243 O O . SER B 1 274 ? -2.051 3.1 -21.078 1 96.19 274 SER B O 1
ATOM 5245 N N . ASP B 1 275 ? -1.812 1.508 -19.625 1 94.19 275 ASP B N 1
ATOM 5246 C CA . ASP B 1 275 ? -3.234 1.183 -19.562 1 94.19 275 ASP B CA 1
ATOM 5247 C C . ASP B 1 275 ? -3.615 0.614 -18.203 1 94.19 275 ASP B C 1
ATOM 5249 O O . ASP B 1 275 ? -2.764 0.085 -17.484 1 94.19 275 ASP B O 1
ATOM 5253 N N . MET B 1 276 ? -4.887 0.689 -17.875 1 94.06 276 MET B N 1
ATOM 5254 C CA . MET B 1 276 ? -5.352 0.235 -16.578 1 94.06 276 MET B CA 1
ATOM 5255 C C . MET B 1 276 ? -5.488 -1.283 -16.547 1 94.06 276 MET B C 1
ATOM 5257 O O . MET B 1 276 ? -5.406 -1.896 -15.477 1 94.06 276 MET B O 1
ATOM 5261 N N . THR B 1 277 ? -5.754 -1.88 -17.719 1 93.5 277 THR B N 1
ATOM 5262 C CA . THR B 1 277 ? -6.125 -3.289 -17.672 1 93.5 277 THR B CA 1
ATOM 5263 C C . THR B 1 277 ? -5.277 -4.102 -18.656 1 93.5 277 THR B C 1
ATOM 5265 O O . THR B 1 277 ? -5.031 -5.289 -18.422 1 93.5 277 THR B O 1
ATOM 5268 N N . ALA B 1 278 ? -4.785 -3.531 -19.703 1 94.44 278 ALA B N 1
ATOM 5269 C CA . ALA B 1 278 ? -4.062 -4.258 -20.734 1 94.44 278 ALA B CA 1
ATOM 5270 C C . ALA B 1 278 ? -2.555 -4.137 -20.547 1 94.44 278 ALA B C 1
ATOM 5272 O O . ALA B 1 278 ? -2.062 -3.098 -20.094 1 94.44 278 ALA B O 1
ATOM 5273 N N . PRO B 1 279 ? -1.816 -5.207 -20.859 1 95.81 279 PRO B N 1
ATOM 5274 C CA . PRO B 1 279 ? -0.358 -5.066 -20.844 1 95.81 279 PRO B CA 1
ATOM 5275 C C . PRO B 1 279 ? 0.147 -4.086 -21.906 1 95.81 279 PRO B C 1
ATOM 5277 O O . PRO B 1 279 ? -0.432 -3.992 -23 1 95.81 279 PRO B O 1
ATOM 5280 N N . ALA B 1 280 ? 1.2 -3.432 -21.562 1 97.69 280 ALA B N 1
ATOM 5281 C CA . ALA B 1 280 ? 1.795 -2.52 -22.531 1 97.69 280 ALA B CA 1
ATOM 5282 C C . ALA B 1 280 ? 2.355 -3.283 -23.719 1 97.69 280 ALA B C 1
ATOM 5284 O O . ALA B 1 280 ? 3.143 -4.219 -23.562 1 97.69 280 ALA B O 1
ATOM 5285 N N . PRO B 1 281 ? 2.064 -2.881 -24.922 1 97 281 PRO B N 1
ATOM 5286 C CA . PRO B 1 281 ? 2.547 -3.594 -26.109 1 97 281 PRO B CA 1
ATOM 5287 C C . PRO B 1 281 ? 4.07 -3.576 -26.234 1 97 281 PRO B C 1
ATOM 5289 O O . PRO B 1 281 ? 4.656 -4.488 -26.812 1 97 281 PRO B O 1
ATOM 5292 N N . ASP B 1 282 ? 4.715 -2.596 -25.672 1 97.88 282 ASP B N 1
ATOM 5293 C CA . ASP B 1 282 ? 6.164 -2.473 -25.844 1 97.88 282 ASP B CA 1
ATOM 5294 C C . ASP B 1 282 ? 6.902 -3.389 -24.859 1 97.88 282 ASP B C 1
ATOM 5296 O O . ASP B 1 282 ? 8.125 -3.545 -24.953 1 97.88 282 ASP B O 1
ATOM 5300 N N . CYS B 1 283 ? 6.273 -4.008 -23.875 1 98.56 283 CYS B N 1
ATOM 5301 C CA . CYS B 1 283 ? 6.777 -5.016 -22.938 1 98.56 283 CYS B CA 1
ATOM 5302 C C . CYS B 1 283 ? 7.84 -4.426 -22.016 1 98.56 283 CYS B C 1
ATOM 5304 O O . CYS B 1 283 ? 8.367 -5.125 -21.156 1 98.56 283 CYS B O 1
ATOM 5306 N N . LYS B 1 284 ? 8.125 -3.154 -22.062 1 98.62 284 LYS B N 1
ATOM 5307 C CA . LYS B 1 284 ? 9.328 -2.592 -21.453 1 98.62 284 LYS B CA 1
ATOM 5308 C C . LYS B 1 284 ? 9.25 -2.641 -19.922 1 98.62 284 LYS B C 1
ATOM 5310 O O . LYS B 1 284 ? 10.242 -2.924 -19.25 1 98.62 284 LYS B O 1
ATOM 5315 N N . GLY B 1 285 ? 8.07 -2.248 -19.375 1 98.75 285 GLY B N 1
ATOM 5316 C CA . GLY B 1 285 ? 7.941 -2.299 -17.938 1 98.75 285 GLY B CA 1
ATOM 5317 C C . GLY B 1 285 ? 8.195 -3.68 -17.359 1 98.75 285 GLY B C 1
ATOM 5318 O O . GLY B 1 285 ? 8.875 -3.82 -16.344 1 98.75 285 GLY B O 1
ATOM 5319 N N . ARG B 1 286 ? 7.676 -4.707 -18 1 98.81 286 ARG B N 1
ATOM 5320 C CA . ARG B 1 286 ? 7.832 -6.09 -17.578 1 98.81 286 ARG B CA 1
ATOM 5321 C C . ARG B 1 286 ? 9.273 -6.562 -17.75 1 98.81 286 ARG B C 1
ATOM 5323 O O . ARG B 1 286 ? 9.828 -7.223 -16.875 1 98.81 286 ARG B O 1
ATOM 5330 N N . VAL B 1 287 ? 9.891 -6.219 -18.875 1 98.94 287 VAL B N 1
ATOM 5331 C CA . VAL B 1 287 ? 11.281 -6.578 -19.156 1 98.94 287 VAL B CA 1
ATOM 5332 C C . VAL B 1 287 ? 12.203 -5.938 -18.125 1 98.94 287 VAL B C 1
ATOM 5334 O O . VAL B 1 287 ? 13.086 -6.602 -17.578 1 98.94 287 VAL B O 1
ATOM 5337 N N . MET B 1 288 ? 11.977 -4.668 -17.859 1 98.81 288 MET B N 1
ATOM 5338 C CA . MET B 1 288 ? 12.836 -3.93 -16.938 1 98.81 288 MET B CA 1
ATOM 5339 C C . MET B 1 288 ? 12.719 -4.492 -15.516 1 98.81 288 MET B C 1
ATOM 5341 O O . MET B 1 288 ? 13.695 -4.5 -14.766 1 98.81 288 MET B O 1
ATOM 5345 N N . ALA B 1 289 ? 11.539 -4.953 -15.109 1 98.88 289 ALA B N 1
ATOM 5346 C CA . ALA B 1 289 ? 11.383 -5.574 -13.797 1 98.88 289 ALA B CA 1
ATOM 5347 C C . ALA B 1 289 ? 12.258 -6.82 -13.672 1 98.88 289 ALA B C 1
ATOM 5349 O O . ALA B 1 289 ? 12.93 -7.016 -12.656 1 98.88 289 ALA B O 1
ATOM 5350 N N . ILE B 1 290 ? 12.234 -7.668 -14.68 1 98.94 290 ILE B N 1
ATOM 5351 C CA . ILE B 1 290 ? 13.047 -8.883 -14.664 1 98.94 290 ILE B CA 1
ATOM 5352 C C . ILE B 1 290 ? 14.531 -8.516 -14.688 1 98.94 290 ILE B C 1
ATOM 5354 O O . ILE B 1 290 ? 15.32 -9.078 -13.93 1 98.94 290 ILE B O 1
ATOM 5358 N N . GLN B 1 291 ? 14.93 -7.555 -15.5 1 98.75 291 GLN B N 1
ATOM 5359 C CA . GLN B 1 291 ? 16.328 -7.121 -15.594 1 98.75 291 GLN B CA 1
ATOM 5360 C C . GLN B 1 291 ? 16.812 -6.562 -14.266 1 98.75 291 GLN B C 1
ATOM 5362 O O . GLN B 1 291 ? 17.938 -6.844 -13.852 1 98.75 291 GLN B O 1
ATOM 5367 N N . ALA B 1 292 ? 15.984 -5.762 -13.633 1 98.62 292 ALA B N 1
ATOM 5368 C CA . ALA B 1 292 ? 16.359 -5.184 -12.344 1 98.62 292 ALA B CA 1
ATOM 5369 C C . ALA B 1 292 ? 16.594 -6.273 -11.305 1 98.62 292 ALA B C 1
ATOM 5371 O O . ALA B 1 292 ? 17.531 -6.18 -10.5 1 98.62 292 ALA B O 1
ATOM 5372 N N . ALA B 1 293 ? 15.75 -7.285 -11.289 1 98.81 293 ALA B N 1
ATOM 5373 C CA . ALA B 1 293 ? 15.922 -8.391 -10.352 1 98.81 293 ALA B CA 1
ATOM 5374 C C . ALA B 1 293 ? 17.219 -9.148 -10.625 1 98.81 293 ALA B C 1
ATOM 5376 O O . ALA B 1 293 ? 17.938 -9.5 -9.695 1 98.81 293 ALA B O 1
ATOM 5377 N N . LEU B 1 294 ? 17.5 -9.422 -11.883 1 98.81 294 LEU B N 1
ATOM 5378 C CA . LEU B 1 294 ? 18.719 -10.117 -12.266 1 98.81 294 LEU B CA 1
ATOM 5379 C C . LEU B 1 294 ? 19.953 -9.312 -11.867 1 98.81 294 LEU B C 1
ATOM 5381 O O . LEU B 1 294 ? 20.906 -9.875 -11.328 1 98.81 294 LEU B O 1
ATOM 5385 N N . GLU B 1 295 ? 19.875 -8.047 -12.125 1 98.31 295 GLU B N 1
ATOM 5386 C CA . GLU B 1 295 ? 21 -7.176 -11.781 1 98.31 295 GLU B CA 1
ATOM 5387 C C . GLU B 1 295 ? 21.234 -7.152 -10.273 1 98.31 295 GLU B C 1
ATOM 5389 O O . GLU B 1 295 ? 22.391 -7.25 -9.828 1 98.31 295 GLU B O 1
ATOM 5394 N N . GLN B 1 296 ? 20.203 -7.027 -9.547 1 97.44 296 GLN B N 1
ATOM 5395 C CA . GLN B 1 296 ? 20.344 -7.004 -8.094 1 97.44 296 GLN B CA 1
ATOM 5396 C C . GLN B 1 296 ? 20.891 -8.328 -7.57 1 97.44 296 GLN B C 1
ATOM 5398 O O . GLN B 1 296 ? 21.672 -8.344 -6.617 1 97.44 296 GLN B O 1
ATOM 5403 N N . ALA B 1 297 ? 20.453 -9.375 -8.18 1 98 297 ALA B N 1
ATOM 5404 C CA . ALA B 1 297 ? 20.891 -10.711 -7.773 1 98 297 ALA B CA 1
ATOM 5405 C C . ALA B 1 297 ? 22.297 -11.023 -8.297 1 98 297 ALA B C 1
ATOM 5407 O O . ALA B 1 297 ? 22.891 -12.031 -7.918 1 98 297 ALA B O 1
ATOM 5408 N N . GLN B 1 298 ? 22.797 -10.172 -9.188 1 97.81 298 GLN B N 1
ATOM 5409 C CA . GLN B 1 298 ? 24.078 -10.398 -9.852 1 97.81 298 GLN B CA 1
ATOM 5410 C C . GLN B 1 298 ? 24.094 -11.742 -10.562 1 97.81 298 GLN B C 1
ATOM 5412 O O . GLN B 1 298 ? 25.031 -12.531 -10.398 1 97.81 298 GLN B O 1
ATOM 5417 N N . LEU B 1 299 ? 23.062 -11.961 -11.289 1 98.38 299 LEU B N 1
ATOM 5418 C CA . LEU B 1 299 ? 22.906 -13.195 -12.062 1 98.38 299 LEU B CA 1
ATOM 5419 C C . LEU B 1 299 ? 22.859 -12.898 -13.555 1 98.38 299 LEU B C 1
ATOM 5421 O O . LEU B 1 299 ? 22.359 -11.852 -13.969 1 98.38 299 LEU B O 1
ATOM 5425 N N . SER B 1 300 ? 23.406 -13.805 -14.312 1 98.5 300 SER B N 1
ATOM 5426 C CA . SER B 1 300 ? 23.125 -13.828 -15.742 1 98.5 300 SER B CA 1
ATOM 5427 C C . SER B 1 300 ? 21.797 -14.539 -16.031 1 98.5 300 SER B C 1
ATOM 5429 O O . SER B 1 300 ? 21.234 -15.203 -15.164 1 98.5 300 SER B O 1
ATOM 5431 N N . THR B 1 301 ? 21.344 -14.359 -17.203 1 98.38 301 THR B N 1
ATOM 5432 C CA . THR B 1 301 ? 20.078 -14.969 -17.594 1 98.38 301 THR B CA 1
ATOM 5433 C C . THR B 1 301 ? 20.156 -16.484 -17.5 1 98.38 301 THR B C 1
ATOM 5435 O O . THR B 1 301 ? 19.172 -17.141 -17.141 1 98.38 301 THR B O 1
ATOM 5438 N N . SER B 1 302 ? 21.312 -17.078 -17.781 1 98.06 302 SER B N 1
ATOM 5439 C CA . SER B 1 302 ? 21.484 -18.531 -17.812 1 98.06 302 SER B CA 1
ATOM 5440 C C . SER B 1 302 ? 21.484 -19.109 -16.391 1 98.06 302 SER B C 1
ATOM 5442 O O . SER B 1 302 ? 21.375 -20.328 -16.219 1 98.06 302 SER B O 1
ATOM 5444 N N . ASP B 1 303 ? 21.516 -18.219 -15.398 1 98.19 303 ASP B N 1
ATOM 5445 C CA . ASP B 1 303 ? 21.531 -18.672 -14.008 1 98.19 303 ASP B CA 1
ATOM 5446 C C . ASP B 1 303 ? 20.109 -18.984 -13.516 1 98.19 303 ASP B C 1
ATOM 5448 O O . ASP B 1 303 ? 19.938 -19.547 -12.438 1 98.19 303 ASP B O 1
ATOM 5452 N N . ILE B 1 304 ? 19.125 -18.656 -14.305 1 98.75 304 ILE B N 1
ATOM 5453 C CA . ILE B 1 304 ? 17.75 -18.953 -13.938 1 98.75 304 ILE B CA 1
ATOM 5454 C C . ILE B 1 304 ? 17.391 -20.375 -14.344 1 98.75 304 ILE B C 1
ATOM 5456 O O . ILE B 1 304 ? 17.484 -20.734 -15.523 1 98.75 304 ILE B O 1
ATOM 5460 N N . HIS B 1 305 ? 16.906 -21.219 -13.375 1 98.81 305 HIS B N 1
ATOM 5461 C CA . HIS B 1 305 ? 16.688 -22.625 -13.641 1 98.81 305 HIS B CA 1
ATOM 5462 C C . HIS B 1 305 ? 15.195 -22.938 -13.781 1 98.81 305 HIS B C 1
ATOM 5464 O O . HIS B 1 305 ? 14.82 -23.984 -14.297 1 98.81 305 HIS B O 1
ATOM 5470 N N . TYR B 1 306 ? 14.391 -22.078 -13.25 1 98.88 306 TYR B N 1
ATOM 5471 C CA . TYR B 1 306 ? 12.945 -22.25 -13.273 1 98.88 306 TYR B CA 1
ATOM 5472 C C . TYR B 1 306 ? 12.227 -20.906 -13.242 1 98.88 306 TYR B C 1
ATOM 5474 O O . TYR B 1 306 ? 12.664 -19.984 -12.562 1 98.88 306 TYR B O 1
ATOM 5482 N N . ILE B 1 307 ? 11.141 -20.75 -14.031 1 98.94 307 ILE B N 1
ATOM 5483 C CA . ILE B 1 307 ? 10.312 -19.547 -14.008 1 98.94 307 ILE B CA 1
ATOM 5484 C C . ILE B 1 307 ? 8.867 -19.922 -13.688 1 98.94 307 ILE B C 1
ATOM 5486 O O . ILE B 1 307 ? 8.266 -20.75 -14.383 1 98.94 307 ILE B O 1
ATOM 5490 N N . ASN B 1 308 ? 8.359 -19.453 -12.609 1 98.94 308 ASN B N 1
ATOM 5491 C CA . ASN B 1 308 ? 6.914 -19.406 -12.406 1 98.94 308 ASN B CA 1
ATOM 5492 C C . ASN B 1 308 ? 6.285 -18.188 -13.078 1 98.94 308 ASN B C 1
ATOM 5494 O O . ASN B 1 308 ? 6.426 -17.078 -12.586 1 98.94 308 ASN B O 1
ATOM 5498 N N . ALA B 1 309 ? 5.621 -18.375 -14.172 1 98.88 309 ALA B N 1
ATOM 5499 C CA . ALA B 1 309 ? 5.031 -17.297 -14.969 1 98.88 309 ALA B CA 1
ATOM 5500 C C . ALA B 1 309 ? 3.754 -16.781 -14.312 1 98.88 309 ALA B C 1
ATOM 5502 O O . ALA B 1 309 ? 3.113 -17.484 -13.539 1 98.88 309 ALA B O 1
ATOM 5503 N N . HIS B 1 310 ? 3.389 -15.547 -14.578 1 98.75 310 HIS B N 1
ATOM 5504 C CA . HIS B 1 310 ? 2.082 -15.039 -14.18 1 98.75 310 HIS B CA 1
ATOM 5505 C C . HIS B 1 310 ? 0.958 -15.867 -14.797 1 98.75 310 HIS B C 1
ATOM 5507 O O . HIS B 1 310 ? 0.014 -16.25 -14.102 1 98.75 310 HIS B O 1
ATOM 5513 N N . GLY B 1 311 ? 1.045 -16.125 -16.141 1 98.56 311 GLY B N 1
ATOM 5514 C CA . GLY B 1 311 ? 0.237 -17.125 -16.828 1 98.56 311 GLY B CA 1
ATOM 5515 C C . GLY B 1 311 ? -1.229 -17.062 -16.438 1 98.56 311 GLY B C 1
ATOM 5516 O O . GLY B 1 311 ? -1.769 -18.031 -15.891 1 98.56 311 GLY B O 1
ATOM 5517 N N . THR B 1 312 ? -1.955 -16.062 -16.844 1 97.69 312 THR B N 1
ATOM 5518 C CA . THR B 1 312 ? -3.312 -15.836 -16.359 1 97.69 312 THR B CA 1
ATOM 5519 C C . THR B 1 312 ? -4.324 -16.594 -17.219 1 97.69 312 THR B C 1
ATOM 5521 O O . THR B 1 312 ? -5.512 -16.656 -16.875 1 97.69 312 THR B O 1
ATOM 5524 N N . SER B 1 313 ? -3.902 -17.234 -18.266 1 98.56 313 SER B N 1
ATOM 5525 C CA . SER B 1 313 ? -4.848 -17.859 -19.188 1 98.56 313 SER B CA 1
ATOM 5526 C C . SER B 1 313 ? -5.684 -16.812 -19.922 1 98.56 313 SER B C 1
ATOM 5528 O O . SER B 1 313 ? -6.848 -17.047 -20.234 1 98.56 313 SER B O 1
ATOM 5530 N N . THR B 1 314 ? -5.172 -15.57 -20.094 1 97.38 314 THR B N 1
ATOM 5531 C CA . THR B 1 314 ? -5.805 -14.523 -20.875 1 97.38 314 THR B CA 1
ATOM 5532 C C . THR B 1 314 ? -5.078 -14.328 -22.203 1 97.38 314 THR B C 1
ATOM 5534 O O . THR B 1 314 ? -3.85 -14.422 -22.266 1 97.38 314 THR B O 1
ATOM 5537 N N . PRO B 1 315 ? -5.793 -14.062 -23.25 1 96.25 315 PRO B N 1
ATOM 5538 C CA . PRO B 1 315 ? -5.18 -13.992 -24.578 1 96.25 315 PRO B CA 1
ATOM 5539 C C . PRO B 1 315 ? -4.035 -12.977 -24.656 1 96.25 315 PRO B C 1
ATOM 5541 O O . PRO B 1 315 ? -2.928 -13.328 -25.062 1 96.25 315 PRO B O 1
ATOM 5544 N N . LEU B 1 316 ? -4.238 -11.797 -24.156 1 96.19 316 LEU B N 1
ATOM 5545 C CA . LEU B 1 316 ? -3.236 -10.75 -24.312 1 96.19 316 LEU B CA 1
ATOM 5546 C C . LEU B 1 316 ? -2.055 -10.984 -23.375 1 96.19 316 LEU B C 1
ATOM 5548 O O . LEU B 1 316 ? -0.9 -10.812 -23.766 1 96.19 316 LEU B O 1
ATOM 5552 N N . ASN B 1 317 ? -2.275 -11.375 -22.141 1 97.56 317 ASN B N 1
ATOM 5553 C CA . ASN B 1 317 ? -1.188 -11.539 -21.188 1 97.56 317 ASN 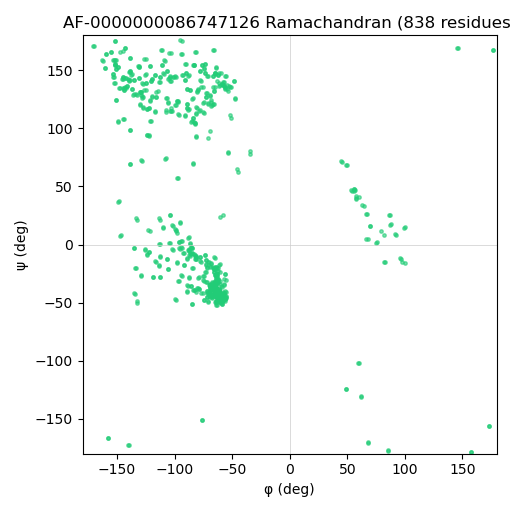B CA 1
ATOM 5554 C C . ASN B 1 317 ? -0.214 -12.625 -21.625 1 97.56 317 ASN B C 1
ATOM 5556 O O . ASN B 1 317 ? 1.002 -12.43 -21.594 1 97.56 317 ASN B O 1
ATOM 5560 N N . ASP B 1 318 ? -0.722 -13.789 -22 1 98.44 318 ASP B N 1
ATOM 5561 C CA . ASP B 1 318 ? 0.145 -14.938 -22.25 1 98.44 318 ASP B CA 1
ATOM 5562 C C . ASP B 1 318 ? 1.083 -14.68 -23.422 1 98.44 318 ASP B C 1
ATOM 5564 O O . ASP B 1 318 ? 2.254 -15.062 -23.391 1 98.44 318 ASP B O 1
ATOM 5568 N N . ILE B 1 319 ? 0.582 -14.008 -24.422 1 98.62 319 ILE B N 1
ATOM 5569 C CA . ILE B 1 319 ? 1.421 -13.672 -25.578 1 98.62 319 ILE B CA 1
ATOM 5570 C C . ILE B 1 319 ? 2.438 -12.602 -25.172 1 98.62 319 ILE B C 1
ATOM 5572 O O . ILE B 1 319 ? 3.627 -12.727 -25.469 1 98.62 319 ILE B O 1
ATOM 5576 N N . ASN B 1 320 ? 1.92 -11.555 -24.531 1 98.69 320 ASN B N 1
ATOM 5577 C CA . ASN B 1 320 ? 2.795 -10.484 -24.047 1 98.69 320 ASN B CA 1
ATOM 5578 C C . ASN B 1 320 ? 3.891 -11.016 -23.141 1 98.69 320 ASN B C 1
ATOM 5580 O O . ASN B 1 320 ? 5.059 -10.656 -23.281 1 98.69 320 ASN B O 1
ATOM 5584 N N . GLU B 1 321 ? 3.494 -11.898 -22.203 1 98.75 321 GLU B N 1
ATOM 5585 C CA . GLU B 1 321 ? 4.434 -12.484 -21.25 1 98.75 321 GLU B CA 1
ATOM 5586 C C . GLU B 1 321 ? 5.477 -13.344 -21.953 1 98.75 321 GLU B C 1
ATOM 5588 O O . GLU B 1 321 ? 6.641 -13.375 -21.562 1 98.75 321 GLU B O 1
ATOM 5593 N N . THR B 1 322 ? 5.098 -14.094 -22.969 1 98.88 322 THR B N 1
ATOM 5594 C CA . THR B 1 322 ? 6.043 -14.867 -23.781 1 98.88 322 THR B CA 1
ATOM 5595 C C . THR B 1 322 ? 7.082 -13.945 -24.422 1 98.88 322 THR B C 1
ATOM 5597 O O . THR B 1 322 ? 8.281 -14.227 -24.375 1 98.88 322 THR B O 1
ATOM 5600 N N . ASP B 1 323 ? 6.609 -12.867 -24.984 1 98.88 323 ASP B N 1
ATOM 5601 C CA . ASP B 1 323 ? 7.512 -11.898 -25.594 1 98.88 323 ASP B CA 1
ATOM 5602 C C . ASP B 1 323 ? 8.43 -11.273 -24.547 1 98.88 323 ASP B C 1
ATOM 5604 O O . ASP B 1 323 ? 9.617 -11.062 -24.797 1 98.88 323 ASP B O 1
ATOM 5608 N N . VAL B 1 324 ? 7.891 -10.953 -23.406 1 98.94 324 VAL B N 1
ATOM 5609 C CA . VAL B 1 324 ? 8.664 -10.383 -22.297 1 98.94 324 VAL B CA 1
ATOM 5610 C C . VAL B 1 324 ? 9.805 -11.328 -21.922 1 98.94 324 VAL B C 1
ATOM 5612 O O . VAL B 1 324 ? 10.938 -10.891 -21.734 1 98.94 324 VAL B O 1
ATOM 5615 N N . LEU B 1 325 ? 9.516 -12.617 -21.781 1 98.94 325 LEU B N 1
ATOM 5616 C CA . LEU B 1 325 ? 10.531 -13.594 -21.391 1 98.94 325 LEU B CA 1
ATOM 5617 C C . LEU B 1 325 ? 11.602 -13.727 -22.453 1 98.94 325 LEU B C 1
ATOM 5619 O O . LEU B 1 325 ? 12.789 -13.836 -22.156 1 98.94 325 LEU B O 1
ATOM 5623 N N . LYS B 1 326 ? 11.203 -13.703 -23.75 1 98.88 326 LYS B N 1
ATOM 5624 C CA . LYS B 1 326 ? 12.164 -13.734 -24.859 1 98.88 326 LYS B CA 1
ATOM 5625 C C . LYS B 1 326 ? 13.078 -12.516 -24.812 1 98.88 326 LYS B C 1
ATOM 5627 O O . LYS B 1 326 ? 14.297 -12.641 -24.953 1 98.88 326 LYS B O 1
ATOM 5632 N N . MET B 1 327 ? 12.492 -11.375 -24.578 1 98.88 327 MET B N 1
ATOM 5633 C CA . MET B 1 327 ? 13.25 -10.125 -24.562 1 98.88 327 MET B CA 1
ATOM 5634 C C . MET B 1 327 ? 14.172 -10.078 -23.344 1 98.88 327 MET B C 1
ATOM 5636 O O . MET B 1 327 ? 15.273 -9.531 -23.422 1 98.88 327 MET B O 1
ATOM 5640 N N . SER B 1 328 ? 13.75 -10.641 -22.25 1 98.81 328 SER B N 1
ATOM 5641 C CA . SER B 1 328 ? 14.477 -10.547 -20.984 1 98.81 328 SER B CA 1
ATOM 5642 C C . SER B 1 328 ? 15.633 -11.539 -20.938 1 98.81 328 SER B C 1
ATOM 5644 O O . SER B 1 328 ? 16.703 -11.242 -20.391 1 98.81 328 SER B O 1
ATOM 5646 N N . LEU B 1 329 ? 15.406 -12.734 -21.5 1 98.81 329 LEU B N 1
ATOM 5647 C CA . LEU B 1 329 ? 16.344 -13.828 -21.25 1 98.81 329 LEU B CA 1
ATOM 5648 C C . LEU B 1 329 ? 17.094 -14.211 -22.516 1 98.81 329 LEU B C 1
ATOM 5650 O O . LEU B 1 329 ? 18.078 -14.953 -22.453 1 98.81 329 LEU B O 1
ATOM 5654 N N . GLY B 1 330 ? 16.688 -13.688 -23.688 1 98.44 330 GLY B N 1
ATOM 5655 C CA . GLY B 1 330 ? 17.328 -14.055 -24.938 1 98.44 330 GLY B CA 1
ATOM 5656 C C . GLY B 1 330 ? 17.203 -15.539 -25.25 1 98.44 330 GLY B C 1
ATOM 5657 O O . GLY B 1 330 ? 16.109 -16.109 -25.203 1 98.44 330 GLY B O 1
ATOM 5658 N N . GLU B 1 331 ? 18.297 -16.141 -25.594 1 98.38 331 GLU B N 1
ATOM 5659 C CA . GLU B 1 331 ? 18.328 -17.547 -25.984 1 98.38 331 GLU B CA 1
ATOM 5660 C C . GLU B 1 331 ? 17.906 -18.453 -24.828 1 98.38 331 GLU B C 1
ATOM 5662 O O . GLU B 1 331 ? 17.297 -19.5 -25.047 1 98.38 331 GLU B O 1
ATOM 5667 N N . HIS B 1 332 ? 18.219 -18.031 -23.641 1 98.69 332 HIS B N 1
ATOM 5668 C CA . HIS B 1 332 ? 17.922 -18.844 -22.469 1 98.69 332 HIS B CA 1
ATOM 5669 C C . HIS B 1 332 ? 16.422 -19.047 -22.297 1 98.69 332 HIS B C 1
ATOM 5671 O O . HIS B 1 332 ? 15.977 -20.031 -21.703 1 98.69 332 HIS B O 1
ATOM 5677 N N . ALA B 1 333 ? 15.625 -18.078 -22.812 1 98.75 333 ALA B N 1
ATOM 5678 C CA . ALA B 1 333 ? 14.172 -18.156 -22.688 1 98.75 333 ALA B CA 1
ATOM 5679 C C . ALA B 1 333 ? 13.641 -19.453 -23.297 1 98.75 333 ALA B C 1
ATOM 5681 O O . ALA B 1 333 ? 12.633 -19.984 -22.844 1 98.75 333 ALA B O 1
ATOM 5682 N N . TYR B 1 334 ? 14.297 -20 -24.297 1 98.25 334 TYR B N 1
ATOM 5683 C CA . TYR B 1 334 ? 13.82 -21.156 -25.047 1 98.25 334 TYR B CA 1
ATOM 5684 C C . TYR B 1 334 ? 14.211 -22.453 -24.359 1 98.25 334 TYR B C 1
ATOM 5686 O O . TYR B 1 334 ? 13.703 -23.531 -24.688 1 98.25 334 TYR B O 1
ATOM 5694 N N . HIS B 1 335 ? 15.039 -22.391 -23.312 1 97.88 335 HIS B N 1
ATOM 5695 C CA . HIS B 1 335 ? 15.555 -23.609 -22.703 1 97.88 335 HIS B CA 1
ATOM 5696 C C . HIS B 1 335 ? 15.117 -23.719 -21.25 1 97.88 335 HIS B C 1
ATOM 5698 O O . HIS B 1 335 ? 15.016 -24.828 -20.703 1 97.88 335 HIS B O 1
ATOM 5704 N N . VAL B 1 336 ? 14.891 -22.609 -20.594 1 98.75 336 VAL B N 1
ATOM 5705 C CA . VAL B 1 336 ? 14.508 -22.625 -19.188 1 98.75 336 VAL B CA 1
ATOM 5706 C C . VAL B 1 336 ? 13.078 -23.125 -19.047 1 98.75 336 VAL B C 1
ATOM 5708 O O . VAL B 1 336 ? 12.188 -22.719 -19.797 1 98.75 336 VAL B O 1
ATOM 5711 N N . PRO B 1 337 ? 12.812 -24.125 -18.125 1 98.88 337 PRO B N 1
ATOM 5712 C CA . PRO B 1 337 ? 11.422 -24.531 -17.891 1 98.88 337 PRO B CA 1
ATOM 5713 C C . PRO B 1 337 ? 10.586 -23.438 -17.234 1 98.88 337 PRO B C 1
ATOM 5715 O O . PRO B 1 337 ? 11.055 -22.766 -16.328 1 98.88 337 PRO B O 1
ATOM 5718 N N . ILE B 1 338 ? 9.367 -23.281 -17.797 1 98.88 338 ILE B N 1
ATOM 5719 C CA . ILE B 1 338 ? 8.414 -22.281 -17.328 1 98.88 338 ILE B CA 1
ATOM 5720 C C . ILE B 1 338 ? 7.082 -22.938 -16.984 1 98.88 338 ILE B C 1
ATOM 5722 O O . ILE B 1 338 ? 6.598 -23.797 -17.75 1 98.88 338 ILE B O 1
ATOM 5726 N N . SER B 1 339 ? 6.488 -22.656 -15.859 1 98.5 339 SER B N 1
ATOM 5727 C CA . SER B 1 339 ? 5.145 -23.156 -15.586 1 98.5 339 SER B CA 1
ATOM 5728 C C . SER B 1 339 ? 4.227 -22.047 -15.086 1 98.5 339 SER B C 1
ATOM 5730 O O . SER B 1 339 ? 4.699 -21 -14.625 1 98.5 339 SER B O 1
ATOM 5732 N N . SER B 1 340 ? 2.949 -22.188 -15.32 1 98.75 340 SER B N 1
ATOM 5733 C CA . SER B 1 340 ? 1.925 -21.406 -14.633 1 98.75 340 SER B CA 1
ATOM 5734 C C . SER B 1 340 ? 1.168 -22.266 -13.617 1 98.75 340 SER B C 1
ATOM 5736 O O . SER B 1 340 ? 0.353 -23.109 -14 1 98.75 340 SER B O 1
ATOM 5738 N N . THR B 1 341 ? 1.302 -21.938 -12.414 1 98.69 341 THR B N 1
ATOM 5739 C CA . THR B 1 341 ? 0.671 -22.719 -11.359 1 98.69 341 THR B CA 1
ATOM 5740 C C . THR B 1 341 ? -0.767 -22.266 -11.133 1 98.69 341 THR B C 1
ATOM 5742 O O . THR B 1 341 ? -1.519 -22.906 -10.391 1 98.69 341 THR B O 1
ATOM 5745 N N . LYS B 1 342 ? -1.212 -21.219 -11.859 1 98.62 342 LYS B N 1
ATOM 5746 C CA . LYS B 1 342 ? -2.617 -20.828 -11.82 1 98.62 342 LYS B CA 1
ATOM 5747 C C . LYS B 1 342 ? -3.508 -21.906 -12.43 1 98.62 342 LYS B C 1
ATOM 5749 O O . LYS B 1 342 ? -4.711 -21.953 -12.156 1 98.62 342 LYS B O 1
ATOM 5754 N N . SER B 1 343 ? -2.879 -22.703 -13.289 1 98.75 343 SER B N 1
ATOM 5755 C CA . SER B 1 343 ? -3.637 -23.828 -13.852 1 98.75 343 SER B CA 1
ATOM 5756 C C . SER B 1 343 ? -4.117 -24.781 -12.766 1 98.75 343 SER B C 1
ATOM 5758 O O . SER B 1 343 ? -5.012 -25.594 -13 1 98.75 343 SER B O 1
ATOM 5760 N N . TYR B 1 344 ? -3.549 -24.719 -11.555 1 98.81 344 TYR B N 1
ATOM 5761 C CA . TYR B 1 344 ? -3.988 -25.5 -10.406 1 98.81 344 TYR B CA 1
ATOM 5762 C C . TYR B 1 344 ? -4.863 -24.656 -9.477 1 98.81 344 TYR B C 1
ATOM 5764 O O . TYR B 1 344 ? -5.957 -25.094 -9.102 1 98.81 344 TYR B O 1
ATOM 5772 N N . THR B 1 345 ? -4.445 -23.453 -9.156 1 98.75 345 THR B N 1
ATOM 5773 C CA . THR B 1 345 ? -5.027 -22.672 -8.062 1 98.75 345 THR B CA 1
ATOM 5774 C C . THR B 1 345 ? -6.145 -21.781 -8.578 1 98.75 345 THR B C 1
ATOM 5776 O O . THR B 1 345 ? -6.961 -21.281 -7.797 1 98.75 345 THR B O 1
ATOM 5779 N N . GLY B 1 346 ? -6.195 -21.562 -9.852 1 98.62 346 GLY B N 1
ATOM 5780 C CA . GLY B 1 346 ? -6.832 -20.344 -10.289 1 98.62 346 GLY B CA 1
ATOM 5781 C C . GLY B 1 346 ? -6.055 -19.094 -9.898 1 98.62 346 GLY B C 1
ATOM 5782 O O . GLY B 1 346 ? -4.863 -19.172 -9.594 1 98.62 346 GLY B O 1
ATOM 5783 N N . HIS B 1 347 ? -6.656 -17.984 -10.078 1 98.69 347 HIS B N 1
ATOM 5784 C CA . HIS B 1 347 ? -5.98 -16.719 -9.859 1 98.69 347 HIS B CA 1
ATOM 5785 C C . HIS B 1 347 ? -6.414 -16.078 -8.539 1 98.69 347 HIS B C 1
ATOM 5787 O O . HIS B 1 347 ? -7.559 -15.656 -8.391 1 98.69 347 HIS B O 1
ATOM 5793 N N . LEU B 1 348 ? -5.441 -15.984 -7.625 1 98.5 348 LEU B N 1
ATOM 5794 C CA . LEU B 1 348 ? -5.727 -15.477 -6.285 1 98.5 348 LEU B CA 1
ATOM 5795 C C . LEU B 1 348 ? -5.602 -13.953 -6.242 1 98.5 348 LEU B C 1
ATOM 5797 O O . LEU B 1 348 ? -5.633 -13.359 -5.164 1 98.5 348 LEU B O 1
ATOM 5801 N N . ILE B 1 349 ? -5.41 -13.336 -7.266 1 97.62 349 ILE B N 1
ATOM 5802 C CA . ILE B 1 349 ? -5.27 -11.891 -7.395 1 97.62 349 ILE B CA 1
ATOM 5803 C C . ILE B 1 349 ? -4.09 -11.406 -6.547 1 97.62 349 ILE B C 1
ATOM 5805 O O . ILE B 1 349 ? -2.936 -11.719 -6.848 1 97.62 349 ILE B O 1
ATOM 5809 N N . ALA B 1 350 ? -4.391 -10.836 -5.375 1 98.44 350 ALA B N 1
ATOM 5810 C CA . ALA B 1 350 ? -3.318 -10.281 -4.547 1 98.44 350 ALA B CA 1
ATOM 5811 C C . ALA B 1 350 ? -2.5 -11.398 -3.9 1 98.44 350 ALA B C 1
ATOM 5813 O O . ALA B 1 350 ? -1.349 -11.18 -3.512 1 98.44 350 ALA B O 1
ATOM 5814 N N . GLY B 1 351 ? -3.07 -12.562 -3.744 1 98.69 351 GLY B N 1
ATOM 5815 C CA . GLY B 1 351 ? -2.361 -13.68 -3.145 1 98.69 351 GLY B CA 1
ATOM 5816 C C . GLY B 1 351 ? -1.513 -14.453 -4.141 1 98.69 351 GLY B C 1
ATOM 5817 O O . GLY B 1 351 ? -0.701 -15.289 -3.75 1 98.69 351 GLY B O 1
ATOM 5818 N N . ALA B 1 352 ? -1.635 -14.125 -5.418 1 98.75 352 ALA B N 1
ATOM 5819 C CA . ALA B 1 352 ? -1.033 -14.922 -6.48 1 98.75 352 ALA B CA 1
ATOM 5820 C C . ALA B 1 352 ? 0.489 -14.93 -6.367 1 98.75 352 ALA B C 1
ATOM 5822 O O . ALA B 1 352 ? 1.109 -16 -6.324 1 98.75 352 ALA B O 1
ATOM 5823 N N . GLY B 1 353 ? 1.07 -13.703 -6.285 1 98.81 353 GLY B N 1
ATOM 5824 C CA . GLY B 1 353 ? 2.521 -13.617 -6.242 1 98.81 353 GLY B CA 1
ATOM 5825 C C . GLY B 1 353 ? 3.121 -14.289 -5.02 1 98.81 353 GLY B C 1
ATOM 5826 O O . GLY B 1 353 ? 4.215 -14.852 -5.09 1 98.81 353 GLY B O 1
ATOM 5827 N N . ALA B 1 354 ? 2.393 -14.25 -3.934 1 98.94 354 ALA B N 1
ATOM 5828 C CA . ALA B 1 354 ? 2.898 -14.82 -2.686 1 98.94 354 ALA B CA 1
ATOM 5829 C C . ALA B 1 354 ? 2.859 -16.344 -2.721 1 98.94 354 ALA B C 1
ATOM 5831 O O . ALA B 1 354 ? 3.844 -17 -2.379 1 98.94 354 ALA B O 1
ATOM 5832 N N . ILE B 1 355 ? 1.741 -16.906 -3.127 1 98.94 355 ILE B N 1
ATOM 5833 C CA . ILE B 1 355 ? 1.64 -18.359 -3.125 1 98.94 355 ILE B CA 1
ATOM 5834 C C . ILE B 1 355 ? 2.561 -18.938 -4.195 1 98.94 355 ILE B C 1
ATOM 5836 O O . ILE B 1 355 ? 3.127 -20.016 -4.016 1 98.94 355 ILE B O 1
ATOM 5840 N N . GLU B 1 356 ? 2.705 -18.25 -5.289 1 98.94 356 GLU B N 1
ATOM 5841 C CA . GLU B 1 356 ? 3.604 -18.688 -6.359 1 98.94 356 GLU B CA 1
ATOM 5842 C C . GLU B 1 356 ? 5.062 -18.609 -5.918 1 98.94 356 GLU B C 1
ATOM 5844 O O . GLU B 1 356 ? 5.887 -19.422 -6.344 1 98.94 356 GLU B O 1
ATOM 5849 N N . SER B 1 357 ? 5.383 -17.641 -5.059 1 98.94 357 SER B N 1
ATOM 5850 C CA . SER B 1 357 ? 6.707 -17.609 -4.445 1 98.94 357 SER B CA 1
ATOM 5851 C C . SER B 1 357 ? 6.957 -18.875 -3.619 1 98.94 357 SER B C 1
ATOM 5853 O O . SER B 1 357 ? 8.047 -19.438 -3.662 1 98.94 357 SER B O 1
ATOM 5855 N N . ILE B 1 358 ? 5.949 -19.281 -2.893 1 98.94 358 ILE B N 1
ATOM 5856 C CA . ILE B 1 358 ? 6.062 -20.5 -2.107 1 98.94 358 ILE B CA 1
ATOM 5857 C C . ILE B 1 358 ? 6.285 -21.703 -3.037 1 98.94 358 ILE B C 1
ATOM 5859 O O . ILE B 1 358 ? 7.082 -22.578 -2.738 1 98.94 358 ILE B O 1
ATOM 5863 N N . PHE B 1 359 ? 5.609 -21.734 -4.211 1 98.94 359 PHE B N 1
ATOM 5864 C CA . PHE B 1 359 ? 5.777 -22.828 -5.156 1 98.94 359 PHE B CA 1
ATOM 5865 C C . PHE B 1 359 ? 7.188 -22.828 -5.738 1 98.94 359 PHE B C 1
ATOM 5867 O O . PHE B 1 359 ? 7.742 -23.891 -6.02 1 98.94 359 PHE B O 1
ATOM 5874 N N . CYS B 1 360 ? 7.766 -21.641 -5.965 1 98.94 360 CYS B N 1
ATOM 5875 C CA . CYS B 1 360 ? 9.164 -21.578 -6.375 1 98.94 360 CYS B CA 1
ATOM 5876 C C . CYS B 1 360 ? 10.07 -22.219 -5.324 1 98.94 360 CYS B C 1
ATOM 5878 O O . CYS B 1 360 ? 10.977 -22.969 -5.664 1 98.94 360 CYS B O 1
ATOM 5880 N N . ILE B 1 361 ? 9.82 -21.922 -4.07 1 98.81 361 ILE B N 1
ATOM 5881 C CA . ILE B 1 361 ? 10.609 -22.453 -2.971 1 98.81 361 ILE B CA 1
ATOM 5882 C C . ILE B 1 361 ? 10.43 -23.969 -2.896 1 98.81 361 ILE B C 1
ATOM 5884 O O . ILE B 1 361 ? 11.398 -24.719 -2.729 1 98.81 361 ILE B O 1
ATOM 5888 N N . LYS B 1 362 ? 9.172 -24.438 -3.018 1 98.75 362 LYS B N 1
ATOM 5889 C CA . LYS B 1 362 ? 8.883 -25.859 -3.006 1 98.75 362 LYS B CA 1
ATOM 5890 C C . LYS B 1 362 ? 9.555 -26.578 -4.176 1 98.75 362 LYS B C 1
ATOM 5892 O O . LYS B 1 362 ? 10.047 -27.688 -4.027 1 98.75 362 LYS B O 1
ATOM 5897 N N . ALA B 1 363 ? 9.531 -25.922 -5.352 1 98.81 363 ALA B N 1
ATOM 5898 C CA . ALA B 1 363 ? 10.219 -26.484 -6.512 1 98.81 363 ALA B CA 1
ATOM 5899 C C . ALA B 1 363 ? 11.703 -26.688 -6.223 1 98.81 363 ALA B C 1
ATOM 5901 O O . ALA B 1 363 ? 12.266 -27.734 -6.551 1 98.81 363 ALA B O 1
ATOM 5902 N N . ILE B 1 364 ? 12.328 -25.672 -5.641 1 98.38 364 ILE B N 1
ATOM 5903 C CA . ILE B 1 364 ? 13.742 -25.75 -5.27 1 98.38 364 ILE B CA 1
ATOM 5904 C C . ILE B 1 364 ? 13.953 -26.875 -4.266 1 98.38 364 ILE B C 1
ATOM 5906 O O . ILE B 1 364 ? 14.836 -27.719 -4.445 1 98.38 364 ILE B O 1
ATOM 5910 N N . GLU B 1 365 ? 13.117 -26.891 -3.268 1 96.94 365 GLU B N 1
ATOM 5911 C CA . GLU B 1 365 ? 13.25 -27.844 -2.156 1 96.94 365 GLU B CA 1
ATOM 5912 C C . GLU B 1 365 ? 13.07 -29.281 -2.629 1 96.94 365 GLU B C 1
ATOM 5914 O O . GLU B 1 365 ? 13.766 -30.188 -2.16 1 96.94 365 GLU B O 1
ATOM 5919 N N . THR B 1 366 ? 12.141 -29.5 -3.516 1 97.69 366 THR B N 1
ATOM 5920 C CA . THR B 1 366 ? 11.766 -30.859 -3.883 1 97.69 366 THR B CA 1
ATOM 5921 C C . THR B 1 366 ? 12.383 -31.25 -5.223 1 97.69 366 THR B C 1
ATOM 5923 O O . THR B 1 366 ? 12.219 -32.375 -5.684 1 97.69 366 THR B O 1
ATOM 5926 N N . ALA B 1 367 ? 13.07 -30.297 -5.863 1 98.12 367 ALA B N 1
ATOM 5927 C CA . ALA B 1 367 ? 13.664 -30.531 -7.18 1 98.12 367 ALA B CA 1
ATOM 5928 C C . ALA B 1 367 ? 12.602 -30.953 -8.195 1 98.12 367 ALA B C 1
ATOM 5930 O O . ALA B 1 367 ? 12.82 -31.891 -8.969 1 98.12 367 ALA B O 1
ATOM 5931 N N . THR B 1 368 ? 11.461 -30.312 -8.062 1 98.75 368 THR B N 1
ATOM 5932 C CA . THR B 1 368 ? 10.328 -30.641 -8.914 1 98.75 368 THR B CA 1
ATOM 5933 C C . THR B 1 368 ? 9.727 -29.391 -9.531 1 98.75 368 THR B C 1
ATOM 5935 O O . THR B 1 368 ? 9.344 -28.469 -8.805 1 98.75 368 THR B O 1
ATOM 5938 N N . ILE B 1 369 ? 9.719 -29.312 -10.812 1 98.88 369 ILE B N 1
ATOM 5939 C CA . ILE B 1 369 ? 9.055 -28.234 -11.531 1 98.88 369 ILE B CA 1
ATOM 5940 C C . ILE B 1 369 ? 7.613 -28.625 -11.844 1 98.88 369 ILE B C 1
ATOM 5942 O O . ILE B 1 369 ? 7.371 -29.594 -12.578 1 98.88 369 ILE B O 1
ATOM 5946 N N . PRO B 1 370 ? 6.648 -27.969 -11.203 1 98.88 370 PRO B N 1
ATOM 5947 C CA . PRO B 1 370 ? 5.258 -28.328 -11.492 1 98.88 370 PRO B CA 1
ATOM 5948 C C . PRO B 1 370 ? 4.879 -28.078 -12.953 1 98.88 370 PRO B C 1
ATOM 5950 O O . PRO B 1 370 ? 5.34 -27.094 -13.555 1 98.88 370 PRO B O 1
ATOM 5953 N N . ALA B 1 371 ? 4.043 -28.891 -13.492 1 98.81 371 ALA B N 1
ATOM 5954 C CA . ALA B 1 371 ? 3.564 -28.75 -14.867 1 98.81 371 ALA B CA 1
ATOM 5955 C C . ALA B 1 371 ? 2.568 -27.594 -14.984 1 98.81 371 ALA B C 1
ATOM 5957 O O . ALA B 1 371 ? 2 -27.156 -13.984 1 98.81 371 ALA B O 1
ATOM 5958 N N . THR B 1 372 ? 2.424 -27.016 -16.156 1 98.88 372 THR B N 1
ATOM 5959 C CA . THR B 1 372 ? 1.218 -26.281 -16.531 1 98.88 372 THR B CA 1
ATOM 5960 C C . THR B 1 372 ? 0.101 -27.25 -16.922 1 98.88 372 THR B C 1
ATOM 5962 O O . THR B 1 372 ? 0.197 -27.922 -17.953 1 98.88 372 THR B O 1
ATOM 5965 N N . MET B 1 373 ? -0.92 -27.219 -16.141 1 98.06 373 MET B N 1
ATOM 5966 C CA . MET B 1 373 ? -2.037 -28.109 -16.438 1 98.06 373 MET B CA 1
ATOM 5967 C C . MET B 1 373 ? -2.832 -27.609 -17.641 1 98.06 373 MET B C 1
ATOM 5969 O O . MET B 1 373 ? -2.85 -26.406 -17.922 1 98.06 373 MET B O 1
ATOM 5973 N N . HIS B 1 374 ? -3.465 -28.578 -18.375 1 98.12 374 HIS B N 1
ATOM 5974 C CA . HIS B 1 374 ? -4.48 -28.312 -19.375 1 98.12 374 HIS B CA 1
ATOM 5975 C C . HIS B 1 374 ? -3.873 -27.641 -20.609 1 98.12 374 HIS B C 1
ATOM 5977 O O . HIS B 1 374 ? -4.566 -26.922 -21.328 1 98.12 374 HIS B O 1
ATOM 5983 N N . LEU B 1 375 ? -2.543 -27.703 -20.734 1 98.5 375 LEU B N 1
ATOM 5984 C CA . LEU B 1 375 ? -1.892 -27.188 -21.938 1 98.5 375 LEU B CA 1
ATOM 5985 C C . LEU B 1 375 ? -1.907 -28.234 -23.047 1 98.5 375 LEU B C 1
ATOM 5987 O O . LEU B 1 375 ? -0.852 -28.688 -23.484 1 98.5 375 LEU B O 1
ATOM 5991 N N . ASN B 1 376 ? -3.121 -28.484 -23.578 1 97.75 376 ASN B N 1
ATOM 5992 C CA . ASN B 1 376 ? -3.365 -29.531 -24.578 1 97.75 376 ASN B CA 1
ATOM 5993 C C . ASN B 1 376 ? -3.299 -28.969 -26 1 97.75 376 ASN B C 1
ATOM 5995 O O . ASN B 1 376 ? -3.035 -29.719 -26.953 1 97.75 376 ASN B O 1
ATOM 5999 N N . ASN B 1 377 ? -3.551 -27.734 -26.219 1 98.12 377 ASN B N 1
ATOM 6000 C CA . ASN B 1 377 ? -3.531 -27.016 -27.484 1 98.12 377 ASN B CA 1
ATOM 6001 C C . ASN B 1 377 ? -2.691 -25.734 -27.391 1 98.12 377 ASN B C 1
ATOM 6003 O O . ASN B 1 377 ? -3.227 -24.625 -27.469 1 98.12 377 ASN B O 1
ATOM 6007 N N . PRO B 1 378 ? -1.372 -25.969 -27.328 1 98.19 378 PRO B N 1
ATOM 6008 C CA . PRO B 1 378 ? -0.495 -24.812 -27.125 1 98.19 378 PRO B CA 1
ATOM 6009 C C . PRO B 1 378 ? -0.658 -23.766 -28.219 1 98.19 378 PRO B C 1
ATOM 6011 O O . PRO B 1 378 ? -0.806 -24.094 -29.391 1 98.19 378 PRO B O 1
ATOM 6014 N N . ASP B 1 379 ? -0.701 -22.531 -27.875 1 98.56 379 ASP B N 1
ATOM 6015 C CA . ASP B 1 379 ? -0.688 -21.391 -28.812 1 98.56 379 ASP B CA 1
ATOM 6016 C C . ASP B 1 379 ? 0.671 -21.266 -29.484 1 98.56 379 ASP B C 1
ATOM 6018 O O . ASP B 1 379 ? 1.698 -21.141 -28.812 1 98.56 379 ASP B O 1
ATOM 6022 N N . PRO B 1 380 ? 0.72 -21.188 -30.812 1 98.38 380 PRO B N 1
ATOM 6023 C CA . PRO B 1 380 ? 2 -21.078 -31.5 1 98.38 380 PRO B CA 1
ATOM 6024 C C . PRO B 1 380 ? 2.756 -19.797 -31.141 1 98.38 380 PRO B C 1
ATOM 6026 O O . PRO B 1 380 ? 3.98 -19.734 -31.281 1 98.38 380 PRO B O 1
ATOM 6029 N N . LEU B 1 381 ? 2.031 -18.766 -30.625 1 98.38 381 LEU B N 1
ATOM 6030 C CA . LEU B 1 381 ? 2.68 -17.516 -30.219 1 98.38 381 LEU B CA 1
ATOM 6031 C C . LEU B 1 381 ? 3.291 -17.641 -28.828 1 98.38 381 LEU B C 1
ATOM 6033 O O . LEU B 1 381 ? 4.094 -16.797 -28.422 1 98.38 381 LEU B O 1
ATOM 6037 N N . CYS B 1 382 ? 2.951 -18.672 -28.141 1 98.69 382 CYS B N 1
ATOM 6038 C CA . CYS B 1 382 ? 3.543 -19.031 -26.859 1 98.69 382 CYS B CA 1
ATOM 6039 C C . CYS B 1 382 ? 4.441 -20.25 -26.984 1 98.69 382 CYS B C 1
ATOM 6041 O O . CYS B 1 382 ? 4.129 -21.312 -26.453 1 98.69 382 CYS B O 1
ATOM 6043 N N . ASP B 1 383 ? 5.602 -20.047 -27.578 1 98.5 383 ASP B N 1
ATOM 6044 C CA . ASP B 1 383 ? 6.402 -21.141 -28.094 1 98.5 383 ASP B CA 1
ATOM 6045 C C . ASP B 1 383 ? 7.586 -21.438 -27.172 1 98.5 383 ASP B C 1
ATOM 6047 O O . ASP B 1 383 ? 8.633 -21.906 -27.625 1 98.5 383 ASP B O 1
ATOM 6051 N N . LEU B 1 384 ? 7.473 -21.109 -25.891 1 98.81 384 LEU B N 1
ATOM 6052 C CA . LEU B 1 384 ? 8.523 -21.453 -24.938 1 98.81 384 LEU B CA 1
ATOM 6053 C C . LEU B 1 384 ? 8.203 -22.766 -24.219 1 98.81 384 LEU B C 1
ATOM 6055 O O . LEU B 1 384 ? 7.164 -23.375 -24.469 1 98.81 384 LEU B O 1
ATOM 6059 N N . ASP B 1 385 ? 9.133 -23.25 -23.375 1 98.81 385 ASP B N 1
ATOM 6060 C CA . ASP B 1 385 ? 8.93 -24.5 -22.656 1 98.81 385 ASP B CA 1
ATOM 6061 C C . ASP B 1 385 ? 8.062 -24.281 -21.406 1 98.81 385 ASP B C 1
ATOM 6063 O O . ASP B 1 385 ? 8.578 -24.062 -20.312 1 98.81 385 ASP B O 1
ATOM 6067 N N . TYR B 1 386 ? 6.781 -24.453 -21.531 1 98.88 386 TYR B N 1
ATOM 6068 C CA . TYR B 1 386 ? 5.84 -24.172 -20.453 1 98.88 386 TYR B CA 1
ATOM 6069 C C . TYR B 1 386 ? 5.516 -25.438 -19.656 1 98.88 386 TYR B C 1
ATOM 6071 O O . TYR B 1 386 ? 4.469 -25.516 -19.016 1 98.88 386 TYR B O 1
ATOM 6079 N N . VAL B 1 387 ? 6.32 -26.484 -19.719 1 98.81 387 VAL B N 1
ATOM 6080 C CA . VAL B 1 387 ? 6.203 -27.719 -18.953 1 98.81 387 VAL B CA 1
ATOM 6081 C C . VAL B 1 387 ? 4.773 -28.25 -19.047 1 98.81 387 VAL B C 1
ATOM 6083 O O . VAL B 1 387 ? 4.07 -28.328 -18.047 1 98.81 387 VAL B O 1
ATOM 6086 N N . PRO B 1 388 ? 4.32 -28.719 -20.219 1 98.62 388 PRO B N 1
ATOM 6087 C CA . PRO B 1 388 ? 2.914 -29.078 -20.406 1 98.62 388 PRO B CA 1
ATOM 6088 C C . PRO B 1 388 ? 2.537 -30.391 -19.75 1 98.62 388 PRO B C 1
ATOM 6090 O O . PRO B 1 388 ? 3.143 -31.438 -20.031 1 98.62 388 PRO B O 1
ATOM 6093 N N . ASN B 1 389 ? 1.738 -30.484 -18.781 1 98.56 389 ASN B N 1
ATOM 6094 C CA . ASN B 1 389 ? 0.854 -31.547 -18.297 1 98.56 389 ASN B CA 1
ATOM 6095 C C . ASN B 1 389 ? 1.613 -32.562 -17.469 1 98.56 389 ASN B C 1
ATOM 6097 O O . ASN B 1 389 ? 1.002 -33.406 -16.797 1 98.56 389 ASN B O 1
ATOM 6101 N N . THR B 1 390 ? 2.936 -32.594 -17.516 1 98.69 390 THR B N 1
ATOM 6102 C CA . THR B 1 390 ? 3.693 -33.531 -16.703 1 98.69 390 THR B CA 1
ATOM 6103 C C . THR B 1 390 ? 4.777 -32.812 -15.906 1 98.69 390 THR B C 1
ATOM 6105 O O . THR B 1 390 ? 5.594 -32.094 -16.469 1 98.69 390 THR B O 1
ATOM 6108 N N . HIS B 1 391 ? 4.754 -33.094 -14.586 1 98.81 391 HIS B N 1
ATOM 6109 C CA . HIS B 1 391 ? 5.801 -32.531 -13.742 1 98.81 391 HIS B CA 1
ATOM 6110 C C . HIS B 1 391 ? 7.18 -33 -14.195 1 98.81 391 HIS B C 1
ATOM 6112 O O . HIS B 1 391 ? 7.328 -34.125 -14.711 1 98.81 391 HIS B O 1
ATOM 6118 N N . ARG B 1 392 ? 8.195 -32.188 -14.039 1 98.69 392 ARG B N 1
ATOM 6119 C CA . ARG B 1 392 ? 9.578 -32.594 -14.211 1 98.69 392 ARG B CA 1
ATOM 6120 C C . ARG B 1 392 ? 10.266 -32.781 -12.867 1 98.69 392 ARG B C 1
ATOM 6122 O O . ARG B 1 392 ? 10.445 -31.828 -12.109 1 98.69 392 ARG B O 1
ATOM 6129 N N . THR B 1 393 ? 10.641 -33.938 -12.562 1 98.44 393 THR B N 1
ATOM 6130 C CA . THR B 1 393 ? 11.227 -34.281 -11.273 1 98.44 393 THR B CA 1
ATOM 6131 C C . THR B 1 393 ? 12.742 -34.438 -11.383 1 98.44 393 THR B C 1
ATOM 6133 O O . THR B 1 393 ? 13.289 -34.469 -12.484 1 98.44 393 THR B O 1
ATOM 6136 N N . HIS B 1 394 ? 13.453 -34.438 -10.289 1 97.94 394 HIS B N 1
ATOM 6137 C CA . HIS B 1 394 ? 14.898 -34.594 -10.195 1 97.94 394 HIS B CA 1
ATOM 6138 C C . HIS B 1 394 ? 15.625 -33.531 -11 1 97.94 394 HIS B C 1
ATOM 6140 O O . HIS B 1 394 ? 16.547 -33.844 -11.766 1 97.94 394 HIS B O 1
ATOM 6146 N N . GLN B 1 395 ? 15.102 -32.312 -10.883 1 96.62 395 GLN B N 1
ATOM 6147 C CA . GLN B 1 395 ? 15.688 -31.172 -11.586 1 96.62 395 GLN B CA 1
ATOM 6148 C C . GLN B 1 395 ? 16.688 -30.438 -10.703 1 96.62 395 GLN B C 1
ATOM 6150 O O . GLN B 1 395 ? 16.562 -30.438 -9.477 1 96.62 395 GLN B O 1
ATOM 6155 N N . VAL B 1 396 ? 17.719 -29.906 -11.273 1 95.06 396 VAL B N 1
ATOM 6156 C CA . VAL B 1 396 ? 18.578 -28.969 -10.578 1 95.06 396 VAL B CA 1
ATOM 6157 C C . VAL B 1 396 ? 18 -27.562 -10.664 1 95.06 396 VAL B C 1
ATOM 6159 O O . VAL B 1 396 ? 17.953 -26.969 -11.75 1 95.06 396 VAL B O 1
ATOM 6162 N N . ILE B 1 397 ? 17.516 -27.109 -9.539 1 98 397 ILE B N 1
ATOM 6163 C CA . ILE B 1 397 ? 16.938 -25.766 -9.469 1 98 397 ILE B CA 1
ATOM 6164 C C . ILE B 1 397 ? 17.672 -24.938 -8.414 1 98 397 ILE B C 1
ATOM 6166 O O . ILE B 1 397 ? 17.266 -24.906 -7.25 1 98 397 ILE B O 1
ATOM 6170 N N . ASP B 1 398 ? 18.656 -24.203 -8.844 1 97.88 398 ASP B N 1
ATOM 6171 C CA . ASP B 1 398 ? 19.391 -23.359 -7.91 1 97.88 398 ASP B CA 1
ATOM 6172 C C . ASP B 1 398 ? 18.703 -22.016 -7.727 1 97.88 398 ASP B C 1
ATOM 6174 O O . ASP B 1 398 ? 18.797 -21.406 -6.656 1 97.88 398 ASP B O 1
ATOM 6178 N N . THR B 1 399 ? 18.125 -21.547 -8.82 1 98.69 399 THR B N 1
ATOM 6179 C CA . THR B 1 399 ? 17.438 -20.266 -8.789 1 98.69 399 THR B CA 1
ATOM 6180 C C . THR B 1 399 ? 16.094 -20.344 -9.5 1 98.69 399 THR B C 1
ATOM 6182 O O . THR B 1 399 ? 15.945 -21.094 -10.477 1 98.69 399 THR B O 1
ATOM 6185 N N . ALA B 1 400 ? 15.148 -19.672 -8.945 1 98.88 400 ALA B N 1
ATOM 6186 C CA . ALA B 1 400 ? 13.82 -19.578 -9.547 1 98.88 400 ALA B CA 1
ATOM 6187 C C . ALA B 1 400 ? 13.383 -18.125 -9.664 1 98.88 400 ALA B C 1
ATOM 6189 O O . ALA B 1 400 ? 13.648 -17.312 -8.766 1 98.88 400 ALA B O 1
ATOM 6190 N N . LEU B 1 401 ? 12.773 -17.766 -10.773 1 98.94 401 LEU B N 1
ATOM 6191 C CA . LEU B 1 401 ? 12.203 -16.453 -11.047 1 98.94 401 LEU B CA 1
ATOM 6192 C C . LEU B 1 401 ? 10.68 -16.484 -10.977 1 98.94 401 LEU B C 1
ATOM 6194 O O . LEU B 1 401 ? 10.047 -17.344 -11.594 1 98.94 401 LEU B O 1
ATOM 6198 N N . ASN B 1 402 ? 10.094 -15.695 -10.133 1 98.94 402 ASN B N 1
ATOM 6199 C CA . ASN B 1 402 ? 8.648 -15.492 -10.055 1 98.94 402 ASN B CA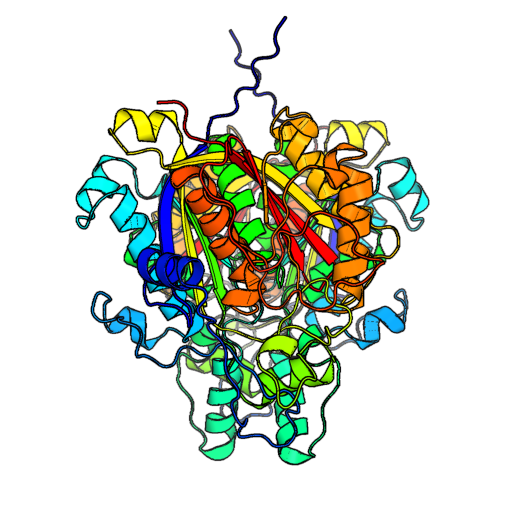 1
ATOM 6200 C C . ASN B 1 402 ? 8.25 -14.125 -10.617 1 98.94 402 ASN B C 1
ATOM 6202 O O . ASN B 1 402 ? 8.797 -13.102 -10.203 1 98.94 402 ASN B O 1
ATOM 6206 N N . VAL B 1 403 ? 7.301 -14.062 -11.586 1 98.94 403 VAL B N 1
ATOM 6207 C CA . VAL B 1 403 ? 6.891 -12.781 -12.164 1 98.94 403 VAL B CA 1
ATOM 6208 C C . VAL B 1 403 ? 5.379 -12.617 -12.023 1 98.94 403 VAL B C 1
ATOM 6210 O O . VAL B 1 403 ? 4.629 -13.586 -12.156 1 98.94 403 VAL B O 1
ATOM 6213 N N . ASN B 1 404 ? 4.926 -11.469 -11.695 1 98.88 404 ASN B N 1
ATOM 6214 C CA . ASN B 1 404 ? 3.518 -11.125 -11.547 1 98.88 404 ASN B CA 1
ATOM 6215 C C . ASN B 1 404 ? 3.221 -9.734 -12.109 1 98.88 404 ASN B C 1
ATOM 6217 O O . ASN B 1 404 ? 4.02 -8.812 -11.945 1 98.88 404 ASN B O 1
ATOM 6221 N N . TYR B 1 405 ? 2.092 -9.602 -12.727 1 98.56 405 TYR B N 1
ATOM 6222 C CA . TYR B 1 405 ? 1.659 -8.375 -13.391 1 98.56 405 TYR B CA 1
ATOM 6223 C C . TYR B 1 405 ? 0.252 -7.984 -12.961 1 98.56 405 TYR B C 1
ATOM 6225 O O . TYR B 1 405 ? -0.638 -8.836 -12.875 1 98.56 405 TYR B O 1
ATOM 6233 N N . GLY B 1 406 ? 0.119 -6.727 -12.609 1 97.19 406 GLY B N 1
ATOM 6234 C CA . GLY B 1 406 ? -1.168 -6.316 -12.078 1 97.19 406 GLY B CA 1
ATOM 6235 C C . GLY B 1 406 ? -1.823 -5.207 -12.875 1 97.19 406 GLY B C 1
ATOM 6236 O O . GLY B 1 406 ? -1.137 -4.402 -13.508 1 97.19 406 GLY B O 1
ATOM 6237 N N . PHE B 1 407 ? -3.242 -5.184 -12.789 1 94.75 407 PHE B N 1
ATOM 6238 C CA . PHE B 1 407 ? -3.994 -4.043 -13.297 1 94.75 407 PHE B CA 1
ATOM 6239 C C . PHE B 1 407 ? -3.402 -2.732 -12.797 1 94.75 407 PHE B C 1
ATOM 6241 O O . PHE B 1 407 ? -2.98 -2.641 -11.641 1 94.75 407 PHE B O 1
ATOM 6248 N N . GLY B 1 408 ? -3.369 -1.755 -13.633 1 94.94 408 GLY B N 1
ATOM 6249 C CA . GLY B 1 408 ? -2.725 -0.49 -13.312 1 94.94 408 GLY B CA 1
ATOM 6250 C C . GLY B 1 408 ? -1.302 -0.398 -13.828 1 94.94 408 GLY B C 1
ATOM 6251 O O . GLY B 1 408 ? -0.696 0.676 -13.812 1 94.94 408 GLY B O 1
ATOM 6252 N N . GLY B 1 409 ? -0.74 -1.565 -14.297 1 97.25 409 GLY B N 1
ATOM 6253 C CA . GLY B 1 409 ? 0.542 -1.566 -14.984 1 97.25 409 GLY B CA 1
ATOM 6254 C C . GLY B 1 409 ? 1.699 -1.959 -14.086 1 97.25 409 GLY B C 1
ATOM 6255 O O . GLY B 1 409 ? 2.863 -1.811 -14.461 1 97.25 409 GLY B O 1
ATOM 6256 N N . THR B 1 410 ? 1.402 -2.516 -12.945 1 98.19 410 THR B N 1
ATOM 6257 C CA . THR B 1 410 ? 2.461 -2.893 -12.016 1 98.19 410 THR B CA 1
ATOM 6258 C C . THR B 1 410 ? 3.084 -4.227 -12.422 1 98.19 410 THR B C 1
ATOM 6260 O O . THR B 1 410 ? 2.371 -5.207 -12.648 1 98.19 410 THR B O 1
ATOM 6263 N N . ASN B 1 411 ? 4.391 -4.27 -12.461 1 98.81 411 ASN B N 1
ATOM 6264 C CA . ASN B 1 411 ? 5.141 -5.48 -12.789 1 98.81 411 ASN B CA 1
ATOM 6265 C C . ASN B 1 411 ? 6.207 -5.777 -11.734 1 98.81 411 ASN B C 1
ATOM 6267 O O . ASN B 1 411 ? 7.023 -4.914 -11.414 1 98.81 411 ASN B O 1
ATOM 6271 N N . CYS B 1 412 ? 6.16 -6.996 -11.211 1 98.88 412 CYS B N 1
ATOM 6272 C CA . CYS B 1 412 ? 7.141 -7.395 -10.211 1 98.88 412 CYS B CA 1
ATOM 6273 C C . CYS B 1 412 ? 7.867 -8.664 -10.633 1 98.88 412 CYS B C 1
ATOM 6275 O O . CYS B 1 412 ? 7.285 -9.523 -11.297 1 98.88 412 CYS B O 1
ATOM 6277 N N . ALA B 1 413 ? 9.109 -8.781 -10.281 1 98.94 413 ALA B N 1
ATOM 6278 C CA . ALA B 1 413 ? 9.938 -9.969 -10.438 1 98.94 413 ALA B CA 1
ATOM 6279 C C . ALA B 1 413 ? 10.703 -10.273 -9.148 1 98.94 413 ALA B C 1
ATOM 6281 O O . ALA B 1 413 ? 11.258 -9.367 -8.516 1 98.94 413 ALA B O 1
ATOM 6282 N N . LEU B 1 414 ? 10.633 -11.477 -8.688 1 98.94 414 LEU B N 1
ATOM 6283 C CA . LEU B 1 414 ? 11.383 -11.953 -7.535 1 98.94 414 LEU B CA 1
ATOM 6284 C C . LEU B 1 414 ? 12.281 -13.125 -7.918 1 98.94 414 LEU B C 1
ATOM 6286 O O . LEU B 1 414 ? 11.883 -13.984 -8.711 1 98.94 414 LEU B O 1
ATOM 6290 N N . ILE B 1 415 ? 13.484 -13.18 -7.391 1 98.94 415 ILE B N 1
ATOM 6291 C CA . ILE B 1 415 ? 14.383 -14.305 -7.621 1 98.94 415 ILE B CA 1
ATOM 6292 C C . ILE B 1 415 ? 14.719 -14.977 -6.289 1 98.94 415 ILE B C 1
ATOM 6294 O O . ILE B 1 415 ? 15.133 -14.305 -5.34 1 98.94 415 ILE B O 1
ATOM 6298 N N . PHE B 1 416 ? 14.508 -16.234 -6.238 1 98.88 416 PHE B N 1
ATOM 6299 C CA . PHE B 1 416 ? 14.812 -17.078 -5.086 1 98.88 416 PHE B CA 1
ATOM 6300 C C . PHE B 1 416 ? 16 -17.984 -5.379 1 98.88 416 PHE B C 1
ATOM 6302 O O . PHE B 1 416 ? 16.188 -18.438 -6.512 1 98.88 416 PHE B O 1
ATOM 6309 N N . ARG B 1 417 ? 16.766 -18.266 -4.395 1 98.62 417 ARG B N 1
ATOM 6310 C CA . ARG B 1 417 ? 17.938 -19.125 -4.539 1 98.62 417 ARG B CA 1
ATOM 6311 C C . ARG B 1 417 ? 17.953 -20.203 -3.473 1 98.62 417 ARG B C 1
ATOM 6313 O O . ARG B 1 417 ? 17.594 -19.969 -2.32 1 98.62 417 ARG B O 1
ATOM 6320 N N . LYS B 1 418 ? 18.406 -21.375 -3.857 1 97.69 418 LYS B N 1
ATOM 6321 C CA . LYS B 1 418 ? 18.609 -22.484 -2.926 1 97.69 418 LYS B CA 1
ATOM 6322 C C . LYS B 1 418 ? 19.531 -22.078 -1.786 1 97.69 418 LYS B C 1
ATOM 6324 O O . LYS B 1 418 ? 20.547 -21.422 -2.012 1 97.69 418 LYS B O 1
ATOM 6329 N N . ALA B 1 419 ? 19.094 -22.453 -0.547 1 88.56 419 ALA B N 1
ATOM 6330 C CA . ALA B 1 419 ? 19.891 -22.125 0.627 1 88.56 419 ALA B CA 1
ATOM 6331 C C . ALA B 1 419 ? 21.203 -22.922 0.638 1 88.56 419 ALA B C 1
ATOM 6333 O O . ALA B 1 419 ? 21.234 -24.078 0.222 1 88.56 419 ALA B O 1
ATOM 6334 N N . ASP B 1 420 ? 22.422 -22.203 0.608 1 74.25 420 ASP B N 1
ATOM 6335 C CA . ASP B 1 420 ? 23.688 -22.938 0.705 1 74.25 420 ASP B CA 1
ATOM 6336 C C . ASP B 1 420 ? 23.859 -23.531 2.096 1 74.25 420 ASP B C 1
ATOM 6338 O O . ASP B 1 420 ? 23.547 -22.891 3.102 1 74.25 420 ASP B O 1
ATOM 6342 N N . ARG B 1 421 ? 23.594 -24.828 2.576 1 48.31 421 ARG B N 1
ATOM 6343 C CA . ARG B 1 421 ? 23.984 -25.25 3.916 1 48.31 421 ARG B CA 1
ATOM 6344 C C . ARG B 1 421 ? 25.391 -24.781 4.246 1 48.31 421 ARG B C 1
ATOM 6346 O O . ARG B 1 421 ? 26.219 -24.578 3.35 1 48.31 421 ARG B O 1
#

Organism: NCBI:txid471575

Nearest PDB structures (foldseek):
  7l4l-assembly1_A  TM=9.581E-01  e=3.045E-51  Escherichia coli K-12
  4r8e-assembly1_B  TM=9.527E-01  e=3.724E-50  Yersinia pestis
  3g0y-assembly1_A  TM=9.540E-01  e=6.738E-50  Escherichia coli K-12
  2gfy-assembly1_A-2  TM=9.547E-01  e=3.512E-48  Escherichia coli
  3hnz-assembly1_A  TM=9.526E-01  e=2.365E-48  Escherichia coli K-12

Sequence (842 aa):
MNFQTNYRRVAITGYGSICSLGQNTQEIWDAILNYRVGYKKETHPDASVVAKFFGNISFAPDVSRFSKKLLKNLPRFSKLGLIAADDAIKMAFGNDKAALDESYSPFERGVIFGTGWGGEDATVENNHSYATQGIASPMTNIMSMHSVGTAAISMNWNLRGYQNTPVAACATGSMAIGDAFELIRSGRTKMMLAGGGESIRDPFIVWSIDILGALSKEQESVEKACCPFSKDRSGFVMSEGAAVLCLEDYDSAVARGAKILAEIIGYGNCSDASDMTAPAPDCKGRVMAIQAALEQAQLSTSDIHYINAHGTSTPLNDINETDVLKMSLGEHAYHVPISSTKSYTGHLIAGAGAIESIFCIKAIETATIPATMHLNNPDPLCDLDYVPNTHRTHQVIDTALNVNYGFGGTNCALIFRKADRMNFQTNYRRVAITGYGSICSLGQNTQEIWDAILNYRVGYKKETHPDASVVAKFFGNISFAPDVSRFSKKLLKNLPRFSKLGLIAADDAIKMAFGNDKAALDESYSPFERGVIFGTGWGGEDATVENNHSYATQGIASPMTNIMSMHSVGTAAISMNWNLRGYQNTPVAACATGSMAIGDAFELIRSGRTKMMLAGGGESIRDPFIVWSIDILGALSKEQESVEKACCPFSKDRSGFVMSEGAAVLCLEDYDSAVARGAKILAEIIGYGNCSDASDMTAPAPDCKGRVMAIQAALEQAQLSTSDIHYINAHGTSTPLNDINETDVLKMSLGEHAYHVPISSTKSYTGHLIAGAGAIESIFCIKAIETATIPATMHLNNPDPLCDLDYVPNTHRTHQVIDTALNVNYGFGGTNCALIFRKADR

Solvent-accessible surface area (backbone atoms only — not comparable to full-atom values): 38376 Å² total; per-residue (Å²): 133,82,80,72,71,88,58,47,58,35,24,28,38,22,52,18,23,30,37,40,52,22,83,33,50,67,48,31,52,52,29,51,77,66,72,45,60,17,49,45,82,44,89,53,91,43,80,84,39,74,49,25,50,36,4,61,57,84,69,82,79,82,62,82,90,52,59,66,77,63,54,73,57,47,38,69,24,32,52,40,32,41,48,6,42,51,42,4,48,30,61,47,43,41,89,47,65,60,52,46,59,72,71,39,58,43,64,33,23,21,36,23,28,12,23,36,60,34,20,48,47,50,42,52,52,36,50,50,34,30,73,76,70,72,47,56,62,62,51,43,47,55,22,34,28,51,30,44,38,32,25,50,47,19,38,74,68,47,25,20,8,46,67,43,14,39,24,28,30,27,14,9,3,36,45,20,37,40,52,45,47,52,38,28,20,70,62,78,33,42,33,29,40,19,6,8,13,18,50,82,75,40,60,70,62,49,28,29,44,39,66,62,58,50,34,16,67,41,81,79,48,73,52,40,27,31,6,37,48,20,62,70,26,45,4,27,22,54,17,26,24,9,8,18,37,23,37,27,26,31,69,62,36,54,72,72,66,46,64,63,64,24,26,58,50,21,50,16,51,13,17,43,25,68,36,59,77,54,82,46,88,79,34,53,23,54,26,48,6,46,50,42,11,30,58,65,45,71,47,60,60,80,58,46,40,33,32,43,46,53,39,51,8,29,68,67,56,32,40,49,50,41,50,25,43,39,72,58,34,46,76,41,34,62,69,33,46,27,19,21,63,32,35,30,48,26,39,20,40,4,9,36,28,22,43,50,46,50,49,45,46,48,22,39,71,65,16,32,48,64,29,13,34,49,40,81,49,63,22,81,74,38,76,52,40,46,37,59,66,46,65,44,63,86,44,81,37,56,20,29,37,39,40,24,60,12,56,31,21,36,19,26,19,40,29,37,31,53,50,79,130,132,80,80,71,71,90,58,48,57,36,24,27,36,22,51,16,21,30,37,39,53,22,84,33,49,67,48,31,50,52,30,51,76,65,73,43,61,16,49,45,81,45,86,56,92,42,78,83,37,74,47,25,49,36,3,59,57,84,68,84,80,82,62,81,89,53,59,65,79,64,53,74,56,48,37,70,25,32,52,38,32,41,49,6,41,51,42,4,48,29,60,47,44,41,90,48,67,61,51,45,57,72,72,40,57,46,63,32,23,22,37,23,28,12,22,38,62,32,21,49,48,50,43,53,54,36,48,50,35,30,73,76,70,72,46,56,63,65,50,43,46,54,22,34,29,52,29,43,38,33,25,50,47,18,38,75,69,48,26,20,8,46,69,43,14,40,25,30,29,26,14,10,2,37,45,22,36,40,54,44,48,50,37,27,20,70,63,77,34,41,31,31,39,19,7,8,13,17,49,80,74,39,59,69,62,49,29,28,44,40,68,61,57,50,34,15,66,41,81,81,48,74,55,40,26,30,5,38,46,20,63,70,25,44,4,26,23,54,19,26,23,9,8,20,37,24,37,27,26,32,69,61,37,53,73,73,65,46,64,62,66,24,27,57,50,21,50,16,52,13,18,42,26,66,37,59,76,54,79,46,90,80,34,54,22,55,26,49,6,47,48,42,11,31,57,66,45,70,47,60,59,80,58,46,42,33,33,44,45,56,38,52,7,28,68,67,56,31,42,49,50,41,50,25,42,38,72,59,33,46,75,42,35,63,70,33,46,26,19,21,63,30,35,31,47,26,40,20,40,4,9,35,27,21,43,49,46,50,49,46,46,49,22,40,72,64,17,31,49,64,29,13,36,49,38,82,49,65,23,82,74,38,74,53,39,43,37,60,64,47,65,45,66,86,43,81,38,54,21,29,37,39,39,24,61,11,56,31,22,35,18,26,19,38,29,37,31,56,50,79,131

InterPro domains:
  IPR000794 Beta-ketoacyl synthase [PTHR11712] (7-418)
  IPR000794 Beta-ketoacyl synthase [cd00834] (8-416)
  IPR014030 Beta-ketoacyl synthase-like, N-terminal domain [PF00109] (8-251)
  IPR014031 Beta-ketoacyl synthase, C-terminal domain [PF02801] (261-375)
  IPR016039 Thiolase-like [G3DSA:3.40.47.10] (2-421)
  IPR016039 Thiolase-like [SSF53901] (8-260)
  IPR016039 Thiolase-like [SSF53901] (222-419)
  IPR018201 Beta-ketoacyl synthase, active site [PS00606] (161-177)
  IPR020841 Polyketide synthase, beta-ketoacyl synthase domain [PS52004] (7-418)
  IPR020841 Polyketide synthase, beta-ketoacyl synthase domain [SM00825] (10-421)

Radius of gyration: 25.15 Å; Cα contacts (8 Å, |Δi|>4): 2426; chains: 2; bounding box: 72×71×62 Å